Protein 4RL5 (pdb70)

B-factor: mean 109.87, std 24.45, range [20.0, 329.72]

Foldseek 3Di:
DVVVVLVVLVVVLVVPLCPVSLVSVVVSVVVVCVSNVVSLVVLLVVLLVLLLVQLAAQAPPAVRPSGDPVCLVVNLVSVVSDVSNLVSLLVRQLVSLLVNLVNQPDPPVPLPDPVVNLVVLVSLLVSCVSLVVLQVVQVSQVSSYCHLLSSQSSCVVNLVSLVNCPPVQEPPSLLSLLCLVSVVCLVSCCVRNPDDNRCVSSVSVVVSSVSSLVNSVVNLVRLLVDLQPDDDDADLNFLAADPSLVVLLVVLVSVVVCLVSCLVNVVRLVVVLVSNNVCSNLNVLLVCLVVDPDLLSSLSNNLSLVCLVSCVVDPVVGVPDVVNSVVSVVSNVVSLVVSLCVQCVVLLVLLACVVDPLPLVVLLVSLVSCSLVVSLVVQLSHASPPPVVLVVSLVVSLVSRLVSNVVSPVVDPVVPPSNPADSVRSSVSSSRGRD/DCVVVLVVLLVVLVVQQVPQPHPRLLVSLVSLVVSLVVVCVVSVVSVVSNVSSLVVLLVNLLVLVLVLLALQEDDVVQPERPSGDPVCLVVLQSSQLVCVCNDLVSNLVSLQVRNLVSLQSNLVNQAPLPDDALPVLPDPVVNLVNLVSLLVSCVSLSHLLVVLVSLCRSYPNVPCVSSLLSSQSSCVVVLVSVRSLNSPLPHDQEPPCLLSLVVLCSVVCLVVLPVSRDDDSNPPSSVVNVVSSLSSLVSSVVSLVVLLVDLLPDDDPVVSLVVLLVVVVSVQVCLPVVQVSCCPSHDDHPLSQVVLVSNNVCSNLNVLLVVLPPDDDVLVSLQSNLSLVCLVSPVVDDCSNDDVVSVVSVVSNVVSLVVSLCVQCVVLLVQLDPDPVVVVVVSVVNCSLVVSLVVQLPAHPDPVVLVVSLVVNLVSNLVSNVVSCVPPPHSVVSNVSSVRGRD

Solvent-accessible surface area: 48652 Å² total

CATH classification: 1.20.1280.170

Nearest PDB structures (foldseek):
  4rl5-assembly1_A  TM=1.002E+00  e=3.355E-50  Arabidopsis thaliana
  7pp2-assembly1_A  TM=7.462E-01  e=1.380E-15  Oryza sativa
  2b7m-assembly1_A  TM=5.225E-01  e=1.106E-07  Saccharomyces cerevisiae
  4rl5-assembly2_B  TM=1.001E+00  e=2.066E-51  Arabidopsis thaliana
  4rl5-assembly1_A  TM=8.866E-01  e=2.776E-34  Arabidopsis thaliana

Structure (mmCIF, N/CA/C/O backbone):
data_4RL5
#
_entry.id   4RL5
#
_cell.length_a   55.108
_cell.length_b   72.117
_cell.length_c   327.930
_cell.angle_alpha   90.00
_cell.angle_beta   90.00
_cell.angle_gamma   90.00
#
_symmetry.space_group_name_H-M   'P 21 21 21'
#
loop_
_atom_site.group_PDB
_atom_site.id
_atom_site.type_symbol
_atom_site.label_atom_id
_atom_site.label_alt_id
_atom_site.label_comp_id
_atom_site.label_asym_id
_atom_site.label_entity_id
_atom_site.label_seq_id
_atom_site.pdbx_PDB_ins_code
_atom_site.Cartn_x
_atom_site.Cartn_y
_atom_site.Cartn_z
_atom_site.occupancy
_atom_site.B_iso_or_equiv
_atom_site.auth_seq_id
_atom_site.auth_comp_id
_atom_site.auth_asym_id
_atom_site.auth_atom_id
_atom_site.pdbx_PDB_model_num
ATOM 1 N N . SER A 1 1 ? 27.388 -13.536 -126.733 1.00 141.53 74 SER A N 1
ATOM 2 C CA . SER A 1 1 ? 26.020 -13.046 -126.618 1.00 142.14 74 SER A CA 1
ATOM 3 C C . SER A 1 1 ? 25.729 -12.570 -125.199 1.00 150.04 74 SER A C 1
ATOM 4 O O . SER A 1 1 ? 25.076 -11.545 -125.000 1.00 143.04 74 SER A O 1
ATOM 7 N N . VAL A 1 2 ? 26.220 -13.330 -124.223 1.00 160.95 75 VAL A N 1
ATOM 8 C CA . VAL A 1 2 ? 26.137 -12.984 -122.802 1.00 159.80 75 VAL A CA 1
ATOM 9 C C . VAL A 1 2 ? 24.724 -12.754 -122.257 1.00 141.33 75 VAL A C 1
ATOM 10 O O . VAL A 1 2 ? 24.319 -13.401 -121.291 1.00 135.73 75 VAL A O 1
ATOM 12 N N . ILE A 1 3 ? 23.983 -11.838 -122.873 1.00 122.52 76 ILE A N 1
ATOM 13 C CA . ILE A 1 3 ? 22.668 -11.443 -122.371 1.00 124.27 76 ILE A CA 1
ATOM 14 C C . ILE A 1 3 ? 21.654 -12.590 -122.339 1.00 128.93 76 ILE A C 1
ATOM 15 O O . ILE A 1 3 ? 20.804 -12.656 -121.443 1.00 122.09 76 ILE A O 1
ATOM 20 N N . LEU A 1 4 ? 21.758 -13.499 -123.305 1.00 140.97 77 LEU A N 1
ATOM 21 C CA . LEU A 1 4 ? 20.842 -14.633 -123.386 1.00 143.06 77 LEU A CA 1
ATOM 22 C C . LEU A 1 4 ? 20.999 -15.543 -122.172 1.00 139.36 77 LEU A C 1
ATOM 23 O O . LEU A 1 4 ? 20.012 -16.019 -121.600 1.00 149.79 77 LEU A O 1
ATOM 25 N N . SER A 1 5 ? 22.249 -15.767 -121.779 1.00 141.51 78 SER A N 1
ATOM 26 C CA . SER A 1 5 ? 22.558 -16.559 -120.597 1.00 138.56 78 SER A CA 1
ATOM 27 C C . SER A 1 5 ? 21.966 -15.918 -119.351 1.00 147.07 78 SER A C 1
ATOM 28 O O . SER A 1 5 ? 21.411 -16.605 -118.498 1.00 130.33 78 SER A O 1
ATOM 30 N N . GLN A 1 6 ? 22.082 -14.597 -119.257 1.00 145.66 79 GLN A N 1
ATOM 31 C CA . GLN A 1 6 ? 21.565 -13.860 -118.109 1.00 140.31 79 GLN A CA 1
ATOM 32 C C . GLN A 1 6 ? 20.045 -13.961 -118.011 1.00 143.68 79 GLN A C 1
ATOM 33 O O . GLN A 1 6 ? 19.499 -14.219 -116.934 1.00 157.79 79 GLN A O 1
ATOM 35 N N . PHE A 1 7 ? 19.368 -13.763 -119.138 1.00 139.39 80 PHE A N 1
ATOM 36 C CA . PHE A 1 7 ? 17.912 -13.856 -119.168 1.00 127.46 80 PHE A CA 1
ATOM 37 C C . PHE A 1 7 ? 17.438 -15.275 -118.854 1.00 128.37 80 PHE A C 1
ATOM 38 O O . PHE A 1 7 ? 16.415 -15.467 -118.192 1.00 134.93 80 PHE A O 1
ATOM 46 N N . ASP A 1 8 ? 18.194 -16.267 -119.315 1.00 138.01 81 ASP A N 1
ATOM 47 C CA . ASP A 1 8 ? 17.837 -17.660 -119.066 1.00 145.47 81 ASP A CA 1
ATOM 48 C C . ASP A 1 8 ? 18.086 -18.025 -117.606 1.00 146.47 81 ASP A C 1
ATOM 49 O O . ASP A 1 8 ? 17.399 -18.878 -117.038 1.00 152.31 81 ASP A O 1
ATOM 51 N N . LEU A 1 9 ? 19.064 -17.360 -116.998 1.00 143.18 82 LEU A N 1
ATOM 52 C CA . LEU A 1 9 ? 19.366 -17.557 -115.588 1.00 131.64 82 LEU A CA 1
ATOM 53 C C . LEU A 1 9 ? 18.267 -16.929 -114.744 1.00 127.33 82 LEU A C 1
ATOM 54 O O . LEU A 1 9 ? 17.896 -17.460 -113.698 1.00 126.05 82 LEU A O 1
ATOM 59 N N . LEU A 1 10 ? 17.743 -15.800 -115.213 1.00 108.76 83 LEU A N 1
ATOM 60 C CA . LEU A 1 10 ? 16.588 -15.179 -114.577 1.00 108.59 83 LEU A CA 1
ATOM 61 C C . LEU A 1 10 ? 15.375 -16.097 -114.694 1.00 109.59 83 LEU A C 1
ATOM 62 O O . LEU A 1 10 ? 14.561 -16.195 -113.772 1.00 108.80 83 LEU A O 1
ATOM 64 N N . ARG A 1 11 ? 15.265 -16.773 -115.834 1.00 124.32 84 ARG A N 1
ATOM 65 C CA . ARG A 1 11 ? 14.175 -17.715 -116.063 1.00 124.72 84 ARG A CA 1
ATOM 66 C C . ARG A 1 11 ? 14.274 -18.916 -115.126 1.00 119.67 84 ARG A C 1
ATOM 67 O O . ARG A 1 11 ? 13.260 -19.422 -114.643 1.00 118.65 84 ARG A O 1
ATOM 69 N N . GLN A 1 12 ? 15.498 -19.370 -114.874 1.00 112.78 85 GLN A N 1
ATOM 70 C CA . GLN A 1 12 ? 15.716 -20.485 -113.959 1.00 111.34 85 GLN A CA 1
ATOM 71 C C . GLN A 1 12 ? 15.446 -20.051 -112.519 1.00 121.88 85 GLN A C 1
ATOM 72 O O . GLN A 1 12 ? 14.937 -20.826 -111.701 1.00 124.99 85 GLN A O 1
ATOM 74 N N . ALA A 1 13 ? 15.785 -18.800 -112.223 1.00 139.52 86 ALA A N 1
ATOM 75 C CA . ALA A 1 13 ? 15.525 -18.225 -110.912 1.00 131.68 86 ALA A CA 1
ATOM 76 C C . ALA A 1 13 ? 14.026 -18.224 -110.661 1.00 125.25 86 ALA A C 1
ATOM 77 O O . ALA A 1 13 ? 13.562 -18.689 -109.621 1.00 119.79 86 ALA A O 1
ATOM 79 N N . GLU A 1 14 ? 13.273 -17.702 -111.623 1.00 131.45 87 GLU A N 1
ATOM 80 C CA . GLU A 1 14 ? 11.817 -17.748 -111.562 1.00 139.51 87 GLU A CA 1
ATOM 81 C C . GLU A 1 14 ? 11.316 -19.187 -111.457 1.00 138.82 87 GLU A C 1
ATOM 82 O O . GLU A 1 14 ? 10.301 -19.451 -110.811 1.00 133.43 87 GLU A O 1
ATOM 84 N N . THR A 1 15 ? 12.032 -20.113 -112.089 1.00 144.88 88 THR A N 1
ATOM 85 C CA . THR A 1 15 ? 11.659 -21.523 -112.041 1.00 139.49 88 THR A CA 1
ATOM 86 C C . THR A 1 15 ? 11.808 -22.089 -110.630 1.00 145.53 88 THR A C 1
ATOM 87 O O . THR A 1 15 ? 11.065 -22.988 -110.238 1.00 154.45 88 THR A O 1
ATOM 89 N N . LYS A 1 16 ? 12.760 -21.562 -109.864 1.00 146.70 89 LYS A N 1
ATOM 90 C CA . LYS A 1 16 ? 12.979 -22.075 -108.513 1.00 133.23 89 LYS A CA 1
ATOM 91 C C . LYS A 1 16 ? 12.247 -21.249 -107.457 1.00 131.43 89 LYS A C 1
ATOM 92 O O . LYS A 1 16 ? 11.669 -21.805 -106.522 1.00 131.55 89 LYS A O 1
ATOM 94 N N . VAL A 1 17 ? 12.273 -19.928 -107.610 1.00 126.53 90 VAL A N 1
ATOM 95 C CA . VAL A 1 17 ? 11.651 -19.027 -106.642 1.00 122.37 90 VAL A CA 1
ATOM 96 C C . VAL A 1 17 ? 10.135 -19.253 -106.607 1.00 130.69 90 VAL A C 1
ATOM 97 O O . VAL A 1 17 ? 9.380 -18.628 -107.358 1.00 144.10 90 VAL A O 1
ATOM 101 N N . LEU A 1 18 ? 9.704 -20.171 -105.744 1.00 118.62 91 LEU A N 1
ATOM 102 C CA . LEU A 1 18 ? 8.291 -20.514 -105.603 1.00 119.54 91 LEU A CA 1
ATOM 103 C C . LEU A 1 18 ? 8.077 -21.462 -104.430 1.00 118.63 91 LEU A C 1
ATOM 104 O O . LEU A 1 18 ? 8.058 -22.680 -104.605 1.00 118.72 91 LEU A O 1
ATOM 106 N N . LEU A 1 29 ? 17.815 -20.905 -102.292 1.00 136.49 102 LEU A N 1
ATOM 107 C CA . LEU A 1 29 ? 18.799 -20.116 -101.560 1.00 146.76 102 LEU A CA 1
ATOM 108 C C . LEU A 1 29 ? 19.869 -19.563 -102.495 1.00 152.65 102 LEU A C 1
ATOM 109 O O . LEU A 1 29 ? 20.173 -18.369 -102.471 1.00 158.55 102 LEU A O 1
ATOM 111 N N . ASP A 1 30 ? 20.435 -20.439 -103.318 1.00 157.12 103 ASP A N 1
ATOM 112 C CA . ASP A 1 30 ? 21.448 -20.044 -104.291 1.00 150.88 103 ASP A CA 1
ATOM 113 C C . ASP A 1 30 ? 20.845 -19.179 -105.395 1.00 150.80 103 ASP A C 1
ATOM 114 O O . ASP A 1 30 ? 21.545 -18.392 -106.035 1.00 147.57 103 ASP A O 1
ATOM 116 N N . ALA A 1 31 ? 19.543 -19.340 -105.616 1.00 137.54 104 ALA A N 1
ATOM 117 C CA . ALA A 1 31 ? 18.821 -18.561 -106.617 1.00 147.62 104 ALA A CA 1
ATOM 118 C C . ALA A 1 31 ? 18.901 -17.064 -106.332 1.00 142.61 104 ALA A C 1
ATOM 119 O O . ALA A 1 31 ? 18.983 -16.250 -107.253 1.00 137.95 104 ALA A O 1
ATOM 121 N N . ILE A 1 32 ? 18.873 -16.706 -105.052 1.00 145.94 105 ILE A N 1
ATOM 122 C CA . ILE A 1 32 ? 18.981 -15.311 -104.645 1.00 142.41 105 ILE A CA 1
ATOM 123 C C . ILE A 1 32 ? 20.355 -14.756 -105.011 1.00 151.21 105 ILE A C 1
ATOM 124 O O . ILE A 1 32 ? 20.475 -13.632 -105.505 1.00 151.02 105 ILE A O 1
ATOM 129 N N . ALA A 1 33 ? 21.386 -15.564 -104.780 1.00 149.90 106 ALA A N 1
ATOM 130 C CA . ALA A 1 33 ? 22.750 -15.208 -105.155 1.00 161.80 106 ALA A CA 1
ATOM 131 C C . ALA A 1 33 ? 22.856 -15.028 -106.666 1.00 155.46 106 ALA A C 1
ATOM 132 O O . ALA A 1 33 ? 23.533 -14.117 -107.147 1.00 152.35 106 ALA A O 1
ATOM 134 N N . GLN A 1 34 ? 22.189 -15.909 -107.406 1.00 141.36 107 GLN A N 1
ATOM 135 C CA . GLN A 1 34 ? 22.144 -15.820 -108.862 1.00 152.52 107 GLN A CA 1
ATOM 136 C C . GLN A 1 34 ? 21.513 -14.504 -109.310 1.00 154.27 107 GLN A C 1
ATOM 137 O O . GLN A 1 34 ? 22.045 -13.817 -110.183 1.00 150.53 107 GLN A O 1
ATOM 139 N N . LEU A 1 35 ? 20.375 -14.165 -108.710 1.00 159.57 108 LEU A N 1
ATOM 140 C CA . LEU A 1 35 ? 19.675 -12.921 -109.020 1.00 151.85 108 LEU A CA 1
ATOM 141 C C . LEU A 1 35 ? 20.537 -11.708 -108.685 1.00 150.13 108 LEU A C 1
ATOM 142 O O . LEU A 1 35 ? 20.484 -10.687 -109.372 1.00 145.01 108 LEU A O 1
ATOM 144 N N . ARG A 1 36 ? 21.329 -11.829 -107.624 1.00 152.42 109 ARG A N 1
ATOM 145 C CA . ARG A 1 36 ? 22.252 -10.771 -107.231 1.00 152.79 109 ARG A CA 1
ATOM 146 C C . ARG A 1 36 ? 23.351 -10.606 -108.276 1.00 159.83 109 ARG A C 1
ATOM 147 O O . ARG A 1 36 ? 23.724 -9.486 -108.630 1.00 165.71 109 ARG A O 1
ATOM 149 N N . LYS A 1 37 ? 23.863 -11.732 -108.766 1.00 155.43 110 LYS A N 1
ATOM 1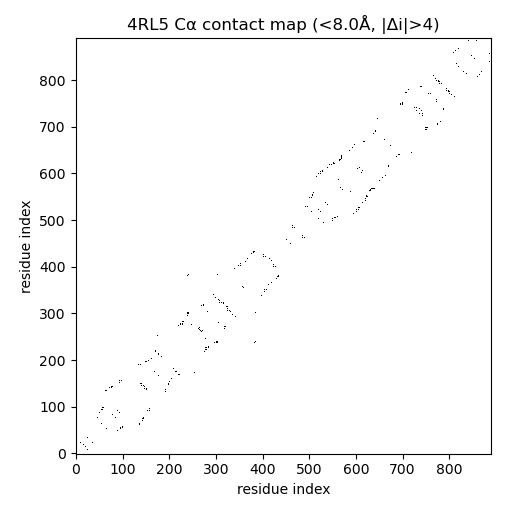50 C CA . LYS A 1 37 ? 24.886 -11.727 -109.806 1.00 149.35 110 LYS A CA 1
ATOM 151 C C . LYS A 1 37 ? 24.350 -11.114 -111.094 1.00 133.87 110 LYS A C 1
ATOM 152 O O . LYS A 1 37 ? 25.064 -10.398 -111.795 1.00 129.70 110 LYS A O 1
ATOM 154 N N . ILE A 1 38 ? 23.086 -11.397 -111.393 1.00 137.56 111 ILE A N 1
ATOM 155 C CA . ILE A 1 38 ? 22.440 -10.862 -112.585 1.00 144.71 111 ILE A CA 1
ATOM 156 C C . ILE A 1 38 ? 22.241 -9.357 -112.451 1.00 144.05 111 ILE A C 1
ATOM 157 O O . ILE A 1 38 ? 22.491 -8.603 -113.392 1.00 141.10 111 ILE A O 1
ATOM 162 N N . ILE A 1 39 ? 21.794 -8.927 -111.275 1.00 138.16 112 ILE A N 1
ATOM 163 C CA . ILE A 1 39 ? 21.616 -7.506 -111.002 1.00 140.98 112 ILE A CA 1
ATOM 164 C C . ILE A 1 39 ? 22.943 -6.758 -111.109 1.00 150.53 112 ILE A C 1
ATOM 165 O O . ILE A 1 39 ? 22.999 -5.648 -111.642 1.00 153.22 112 ILE A O 1
ATOM 167 N N . ARG A 1 40 ? 24.009 -7.380 -110.615 1.00 147.14 113 ARG A N 1
ATOM 168 C CA . ARG A 1 40 ? 25.343 -6.793 -110.686 1.00 147.57 113 ARG A CA 1
ATOM 169 C C . ARG A 1 40 ? 25.853 -6.726 -112.123 1.00 147.43 113 ARG A C 1
ATOM 170 O O . ARG A 1 40 ? 26.510 -5.760 -112.514 1.00 148.61 113 ARG A O 1
ATOM 172 N N . TYR A 1 41 ? 25.549 -7.758 -112.904 1.00 153.69 114 TYR A N 1
ATOM 173 C CA . TYR A 1 41 ? 25.966 -7.813 -114.302 1.00 146.50 114 TYR A CA 1
ATOM 174 C C . TYR A 1 41 ? 25.252 -6.748 -115.128 1.00 150.58 114 TYR A C 1
ATOM 175 O O . TYR A 1 41 ? 25.866 -6.078 -115.958 1.00 154.73 114 TYR A O 1
ATOM 177 N N . PHE A 1 42 ? 23.952 -6.601 -114.892 1.00 147.25 115 PHE A N 1
ATOM 178 C CA . PHE A 1 42 ? 23.155 -5.587 -115.574 1.00 156.20 115 PHE A CA 1
ATOM 179 C C . PHE A 1 42 ? 23.540 -4.186 -115.111 1.00 157.24 115 PHE A C 1
ATOM 180 O O . PHE A 1 42 ? 23.398 -3.216 -115.856 1.00 154.13 115 PHE A O 1
ATOM 187 N N . SER A 1 44 ? 26.495 -3.402 -114.579 1.00 169.01 117 SER A N 1
ATOM 188 C CA . SER A 1 44 ? 27.778 -3.169 -115.232 1.00 174.59 117 SER A CA 1
ATOM 189 C C . SER A 1 44 ? 27.630 -3.182 -116.750 1.00 168.55 117 SER A C 1
ATOM 190 O O . SER A 1 44 ? 28.043 -2.244 -117.432 1.00 164.65 117 SER A O 1
ATOM 192 N N . SER A 1 60 ? 12.213 -7.320 -108.342 1.00 138.29 133 SER A N 1
ATOM 193 C CA . SER A 1 60 ? 10.845 -7.622 -107.937 1.00 139.30 133 SER A CA 1
ATOM 194 C C . SER A 1 60 ? 10.733 -9.041 -107.387 1.00 143.58 133 SER A C 1
ATOM 195 O O . SER A 1 60 ? 10.049 -9.280 -106.392 1.00 148.63 133 SER A O 1
ATOM 198 N N . LEU A 1 61 ? 11.407 -9.978 -108.046 1.00 149.14 134 LEU A N 1
ATOM 199 C CA . LEU A 1 61 ? 11.422 -11.369 -107.607 1.00 139.92 134 LEU A CA 1
ATOM 200 C C . LEU A 1 61 ? 12.280 -11.542 -106.357 1.00 129.54 134 LEU A C 1
ATOM 201 O O . LEU A 1 61 ? 11.999 -12.389 -105.507 1.00 128.48 134 LEU A O 1
ATOM 203 N N . LEU A 1 62 ? 13.328 -10.729 -106.258 1.00 113.71 135 LEU A N 1
ATOM 204 C CA . LEU A 1 62 ? 14.213 -10.719 -105.097 1.00 116.82 135 LEU A CA 1
ATOM 205 C C . LEU A 1 62 ? 13.459 -10.373 -103.817 1.00 116.53 135 LEU A C 1
ATOM 206 O O . LEU A 1 62 ? 13.573 -11.070 -102.806 1.00 115.12 135 LEU A O 1
ATOM 211 N N . ALA A 1 63 ? 12.692 -9.288 -103.875 1.00 127.23 136 ALA A N 1
ATOM 212 C CA . ALA A 1 63 ? 11.900 -8.827 -102.741 1.00 131.07 136 ALA A CA 1
ATOM 213 C C . ALA A 1 63 ? 10.915 -9.899 -102.289 1.00 120.70 136 ALA A C 1
ATOM 214 O O . ALA A 1 63 ? 10.774 -10.164 -101.093 1.00 120.06 136 ALA A O 1
ATOM 216 N N . LYS A 1 64 ? 10.239 -10.510 -103.256 1.00 122.18 137 LYS A N 1
ATOM 217 C CA . LYS A 1 64 ? 9.277 -11.568 -102.979 1.00 123.56 137 LYS A CA 1
ATOM 218 C C . LYS A 1 64 ? 9.955 -12.757 -102.307 1.00 120.94 137 LYS A C 1
ATOM 219 O O . LYS A 1 64 ? 9.462 -13.279 -101.305 1.00 122.68 137 LYS A O 1
ATOM 221 N N . ALA A 1 65 ? 11.085 -13.180 -102.867 1.00 111.26 138 ALA A N 1
ATOM 222 C CA . ALA A 1 65 ? 11.839 -14.304 -102.322 1.00 126.16 138 ALA A CA 1
ATOM 223 C C . ALA A 1 65 ? 12.293 -14.046 -100.887 1.00 126.47 138 ALA A C 1
ATOM 224 O O . ALA A 1 65 ? 12.198 -14.927 -100.034 1.00 138.88 138 ALA A O 1
ATOM 226 N N . GLN A 1 66 ? 12.786 -12.839 -100.624 1.00 124.80 139 GLN A N 1
ATOM 227 C CA . GLN A 1 66 ? 13.271 -12.492 -99.289 1.00 120.51 139 GLN A CA 1
ATOM 228 C C . GLN A 1 66 ? 12.137 -12.365 -98.271 1.00 123.06 139 GLN A C 1
ATOM 229 O O . GLN A 1 66 ? 12.278 -12.771 -97.114 1.00 120.33 139 GLN A O 1
ATOM 231 N N . SER A 1 67 ? 11.011 -11.808 -98.707 1.00 127.68 140 SER A N 1
ATOM 232 C CA . SER A 1 67 ? 9.860 -11.632 -97.829 1.00 119.73 140 SER A CA 1
ATOM 233 C C . SER A 1 67 ? 9.265 -12.987 -97.472 1.00 114.99 140 SER A C 1
ATOM 234 O O . SER A 1 67 ? 8.892 -13.241 -96.321 1.00 119.50 140 SER A O 1
ATOM 237 N N . LYS A 1 68 ? 9.202 -13.865 -98.466 1.00 114.89 141 LYS A N 1
ATOM 238 C CA . LYS A 1 68 ? 8.688 -15.209 -98.259 1.00 114.92 141 LYS A CA 1
ATOM 239 C C . LYS A 1 68 ? 9.694 -16.022 -97.459 1.00 113.29 141 LYS A C 1
ATOM 240 O O . LYS A 1 68 ? 9.339 -17.015 -96.831 1.00 112.80 141 LYS A O 1
ATOM 242 N N . LEU A 1 69 ? 10.954 -15.597 -97.496 1.00 118.72 142 LEU A N 1
ATOM 243 C CA . LEU A 1 69 ? 11.997 -16.217 -96.688 1.00 117.05 142 LEU A CA 1
ATOM 244 C C . LEU A 1 69 ? 11.816 -15.863 -95.216 1.00 119.65 142 LEU A C 1
ATOM 245 O O . LEU A 1 69 ? 11.923 -16.727 -94.345 1.00 114.05 142 LEU A O 1
ATOM 247 N N . GLU A 1 70 ? 11.551 -14.588 -94.939 1.00 129.23 143 GLU A N 1
ATOM 248 C CA . GLU A 1 70 ? 11.316 -14.150 -93.566 1.00 119.34 143 GLU A CA 1
ATOM 249 C C . GLU A 1 70 ? 10.043 -14.788 -93.021 1.00 119.39 143 GLU A C 1
ATOM 250 O O . GLU A 1 70 ? 9.996 -15.226 -91.869 1.00 117.96 143 GLU A O 1
ATOM 256 N N . GLU A 1 71 ? 9.012 -14.848 -93.859 1.00 124.37 144 GLU A N 1
ATOM 257 C CA . GLU A 1 71 ? 7.761 -15.489 -93.468 1.00 126.26 144 GLU A CA 1
ATOM 258 C C . GLU A 1 71 ? 7.949 -16.999 -93.328 1.00 127.02 144 GLU A C 1
ATOM 259 O O . GLU A 1 71 ? 7.193 -17.663 -92.620 1.00 128.59 144 GLU A O 1
ATOM 265 N N . GLU A 1 72 ? 8.955 -17.535 -94.013 1.00 118.83 145 GLU A N 1
ATOM 266 C CA . GLU A 1 72 ? 9.317 -18.942 -93.875 1.00 116.71 145 GLU A CA 1
ATOM 267 C C . GLU A 1 72 ? 9.984 -19.189 -92.526 1.00 115.59 145 GLU A C 1
ATOM 268 O O . GLU A 1 72 ? 9.725 -20.198 -91.869 1.00 118.70 145 GLU A O 1
ATOM 274 N N . PHE A 1 73 ? 10.855 -18.267 -92.126 1.00 123.55 146 PHE A N 1
ATOM 275 C CA . PHE A 1 73 ? 11.471 -18.315 -90.805 1.00 115.64 146 PHE A CA 1
ATOM 276 C C . PHE A 1 73 ? 10.389 -18.257 -89.734 1.00 115.16 146 PHE A C 1
ATOM 277 O O . PHE A 1 73 ? 10.414 -19.022 -88.766 1.00 121.17 146 PHE A O 1
ATOM 279 N N . LYS A 1 74 ? 9.444 -17.339 -89.921 1.00 118.38 147 LYS A N 1
ATOM 280 C CA . LYS A 1 74 ? 8.296 -17.206 -89.030 1.00 112.02 147 LYS A CA 1
ATOM 281 C C . LYS A 1 74 ? 7.525 -18.520 -88.932 1.00 112.37 147 LYS A C 1
ATOM 282 O O . LYS A 1 74 ? 7.247 -19.006 -87.835 1.00 111.24 147 LYS A O 1
ATOM 284 N N . GLN A 1 75 ? 7.183 -19.077 -90.090 1.00 105.47 148 GLN A N 1
ATOM 285 C CA . GLN A 1 75 ? 6.451 -20.338 -90.179 1.00 111.05 148 GLN A CA 1
ATOM 286 C C . GLN A 1 75 ? 7.160 -21.476 -89.446 1.00 95.33 148 GLN A C 1
ATOM 287 O O . GLN A 1 75 ? 6.542 -22.193 -88.658 1.00 92.91 148 GLN A O 1
ATOM 293 N N . LEU A 1 76 ? 8.454 -21.636 -89.707 1.00 112.02 149 LEU A N 1
ATOM 294 C CA . LEU A 1 76 ? 9.231 -22.709 -89.092 1.00 110.84 149 LEU A CA 1
ATOM 295 C C . LEU A 1 76 ? 9.322 -22.533 -87.580 1.00 118.99 149 LEU A C 1
ATOM 296 O O . LEU A 1 76 ? 9.136 -23.488 -86.826 1.00 125.75 149 LEU A O 1
ATOM 301 N N . LEU A 1 77 ? 9.616 -21.312 -87.145 1.00 114.85 150 LEU A N 1
ATOM 302 C CA . LEU A 1 77 ? 9.706 -21.014 -85.719 1.00 108.11 150 LEU A CA 1
ATOM 303 C C . LEU A 1 77 ? 8.392 -21.276 -84.993 1.00 108.13 150 LEU A C 1
ATOM 304 O O . LEU A 1 77 ? 8.377 -21.860 -83.910 1.00 106.94 150 LEU A O 1
ATOM 309 N N . ALA A 1 78 ? 7.290 -20.840 -85.594 1.00 109.28 151 ALA A N 1
ATOM 310 C CA . ALA A 1 78 ? 5.984 -20.959 -84.962 1.00 104.47 151 ALA A CA 1
ATOM 311 C C . ALA A 1 78 ? 5.433 -22.380 -85.023 1.00 105.08 151 ALA A C 1
ATOM 312 O O . ALA A 1 78 ? 4.588 -22.757 -84.210 1.00 108.68 151 ALA A O 1
ATOM 314 N N . SER A 1 79 ? 5.917 -23.171 -85.976 1.00 107.07 152 SER A N 1
ATOM 315 C CA . SER A 1 79 ? 5.425 -24.536 -86.134 1.00 116.39 152 SER A CA 1
ATOM 316 C C . SER A 1 79 ? 6.092 -25.514 -85.172 1.00 111.63 152 SER A C 1
ATOM 317 O O . SER A 1 79 ? 5.622 -26.639 -84.998 1.00 113.73 152 SER A O 1
ATOM 320 N N . TYR A 1 80 ? 7.185 -25.089 -84.549 1.00 122.53 153 TYR A N 1
ATOM 321 C CA . TYR A 1 80 ? 7.892 -25.952 -83.610 1.00 122.38 153 TYR A CA 1
ATOM 322 C C . TYR A 1 80 ? 7.914 -25.394 -82.189 1.00 119.45 153 TYR A C 1
ATOM 323 O O . TYR A 1 80 ? 8.618 -25.918 -81.326 1.00 109.97 153 TYR A O 1
ATOM 332 N N . SER A 1 81 ? 7.151 -24.333 -81.947 1.00 108.41 154 SER A N 1
ATOM 333 C CA . SER A 1 81 ? 7.042 -23.772 -80.605 1.00 105.57 154 SER A CA 1
ATOM 334 C C . SER A 1 81 ? 5.893 -24.405 -79.824 1.00 107.52 154 SER A C 1
ATOM 335 O O . SER A 1 81 ? 4.736 -24.017 -79.983 1.00 111.53 154 SER A O 1
ATOM 338 N N . LYS A 1 82 ? 6.222 -25.384 -78.985 1.00 121.02 155 LYS A N 1
ATOM 339 C CA . LYS A 1 82 ? 5.219 -26.078 -78.184 1.00 118.72 155 LYS A CA 1
ATOM 340 C C . LYS A 1 82 ? 5.561 -26.018 -76.698 1.00 139.54 155 LYS A C 1
ATOM 341 O O . LYS A 1 82 ? 6.702 -25.744 -76.325 1.00 145.08 155 LYS A O 1
ATOM 343 N N . ALA A 1 83 ? 4.567 -26.278 -75.856 1.00 136.06 157 ALA A N 1
ATOM 344 C CA . ALA A 1 83 ? 4.723 -26.134 -74.413 1.00 125.84 157 ALA A CA 1
ATOM 345 C C . ALA A 1 83 ? 5.322 -27.396 -73.799 1.00 118.28 157 ALA A C 1
ATOM 346 O O . ALA A 1 83 ? 4.844 -28.504 -74.047 1.00 127.88 157 ALA A O 1
ATOM 348 N N . VAL A 1 84 ? 6.368 -27.227 -72.998 1.00 124.45 158 VAL A N 1
ATOM 349 C CA . VAL A 1 84 ? 7.031 -28.362 -72.367 1.00 122.93 158 VAL A CA 1
ATOM 350 C C . VAL A 1 84 ? 6.161 -28.931 -71.251 1.00 133.96 158 VAL A C 1
ATOM 351 O O . VAL A 1 84 ? 5.685 -28.195 -70.387 1.00 132.37 158 VAL A O 1
ATOM 353 N N . GLU A 1 85 ? 5.958 -30.244 -71.272 1.00 135.75 159 GLU A N 1
ATOM 354 C CA . GLU A 1 85 ? 5.009 -30.880 -70.367 1.00 140.12 159 GLU A CA 1
ATOM 355 C C . GLU A 1 85 ? 5.702 -31.348 -69.092 1.00 148.82 159 GLU A C 1
ATOM 356 O O . GLU A 1 85 ? 6.802 -31.903 -69.153 1.00 162.81 159 GLU A O 1
ATOM 362 N N . PRO A 1 86 ? 5.070 -31.114 -67.930 1.00 146.40 160 PRO A N 1
ATOM 363 C CA . PRO A 1 86 ? 5.612 -31.664 -66.683 1.00 142.99 160 PRO A CA 1
ATOM 364 C C . PRO A 1 86 ? 5.693 -33.186 -66.742 1.00 143.28 160 PRO A C 1
ATOM 365 O O . PRO A 1 86 ? 4.665 -33.844 -66.565 1.00 137.45 160 PRO A O 1
ATOM 369 N N . ASP A 1 87 ? 6.905 -33.710 -66.918 1.00 155.54 161 ASP A N 1
ATOM 370 C CA . ASP A 1 87 ? 7.172 -35.134 -67.139 1.00 153.17 161 ASP A CA 1
ATOM 371 C C . ASP A 1 87 ? 8.589 -35.297 -67.670 1.00 155.82 161 ASP A C 1
ATOM 372 O O . ASP A 1 87 ? 9.430 -35.951 -67.054 1.00 154.37 161 ASP A O 1
ATOM 374 N N . ARG A 1 88 ? 8.838 -34.693 -68.827 1.00 142.63 162 ARG A N 1
ATOM 375 C CA . ARG A 1 88 ? 10.144 -34.752 -69.469 1.00 145.88 162 ARG A CA 1
ATOM 376 C C . ARG A 1 88 ? 10.824 -33.388 -69.440 1.00 151.35 162 ARG A C 1
ATOM 377 O O . ARG A 1 88 ? 10.317 -32.444 -68.834 1.00 146.82 162 ARG A O 1
ATOM 379 N N . LEU A 1 125 ? 17.837 -32.326 -69.718 1.00 127.78 198 LEU A N 1
ATOM 380 C CA . LEU A 1 125 ? 17.763 -32.267 -71.172 1.00 156.02 198 LEU A CA 1
ATOM 381 C C . LEU A 1 125 ? 16.343 -32.523 -71.671 1.00 160.11 198 LEU A C 1
ATOM 382 O O . LEU A 1 125 ? 16.000 -33.648 -72.031 1.00 159.44 198 LEU A O 1
ATOM 384 N N . PRO A 1 126 ? 15.520 -31.465 -71.711 1.00 116.19 199 PRO A N 1
ATOM 385 C CA . PRO A 1 126 ? 14.085 -31.563 -71.982 1.00 122.15 199 PRO A CA 1
ATOM 386 C C . PRO A 1 126 ? 13.747 -31.458 -73.475 1.00 129.34 199 PRO A C 1
ATOM 387 O O . PRO A 1 126 ? 12.580 -31.593 -73.841 1.00 131.76 199 PRO A O 1
ATOM 391 N N . ILE A 1 127 ? 14.780 -31.289 -74.302 1.00 107.97 200 ILE A N 1
ATOM 392 C CA . ILE A 1 127 ? 14.696 -31.072 -75.758 1.00 118.38 200 ILE A CA 1
ATOM 393 C C . ILE A 1 127 ? 13.424 -30.347 -76.251 1.00 119.26 200 ILE A C 1
ATOM 394 O O . ILE A 1 127 ? 12.372 -30.946 -76.489 1.00 115.76 200 ILE A O 1
ATOM 399 N N . LEU A 1 128 ? 13.547 -29.032 -76.405 1.00 133.29 201 LEU A N 1
ATOM 400 C CA . LEU A 1 128 ? 12.430 -28.189 -76.824 1.00 135.61 201 LEU A CA 1
ATOM 401 C C . LEU A 1 128 ? 12.121 -28.319 -78.312 1.00 141.16 201 LEU A C 1
ATOM 402 O O . LEU A 1 128 ? 10.961 -28.430 -78.707 1.00 144.71 201 LEU A O 1
ATOM 404 N N . ILE A 1 129 ? 13.165 -28.304 -79.131 1.00 134.65 202 ILE A N 1
ATOM 405 C CA . ILE A 1 129 ? 13.011 -28.404 -80.578 1.00 137.46 202 ILE A CA 1
ATOM 406 C C . ILE A 1 129 ? 13.880 -29.526 -81.133 1.00 133.31 202 ILE A C 1
ATOM 407 O O . ILE A 1 129 ? 14.938 -29.820 -80.580 1.00 142.34 202 ILE A O 1
ATOM 412 N N . PRO A 1 130 ? 13.423 -30.177 -82.215 1.00 133.39 203 PRO A N 1
ATOM 413 C CA . PRO A 1 130 ? 14.180 -31.291 -82.795 1.00 124.72 203 PRO A CA 1
ATOM 414 C C . PRO A 1 130 ? 15.583 -30.850 -83.200 1.00 130.57 203 PRO A C 1
ATOM 415 O O . PRO A 1 130 ? 15.806 -29.664 -83.449 1.00 142.65 203 PRO A O 1
ATOM 419 N N . SER A 1 131 ? 16.518 -31.791 -83.262 1.00 130.04 204 SER A N 1
ATOM 420 C CA . SER A 1 131 ? 17.902 -31.461 -83.575 1.00 137.77 204 SER A CA 1
ATOM 421 C C . SER A 1 131 ? 18.065 -31.128 -85.054 1.00 142.50 204 SER A C 1
ATOM 422 O O . SER A 1 131 ? 19.014 -30.450 -85.447 1.00 143.68 204 SER A O 1
ATOM 424 N N . ARG A 1 132 ? 17.133 -31.613 -85.869 1.00 130.10 205 ARG A N 1
ATOM 425 C CA . ARG A 1 132 ? 17.173 -31.401 -87.311 1.00 128.78 205 ARG A CA 1
ATOM 426 C C . ARG A 1 132 ? 16.887 -29.956 -87.719 1.00 139.60 205 ARG A C 1
ATOM 427 O O . ARG A 1 132 ? 17.558 -29.410 -88.594 1.00 147.20 205 ARG A O 1
ATOM 429 N N . VAL A 1 133 ? 15.893 -29.338 -87.087 1.00 135.05 206 VAL A N 1
ATOM 430 C CA . VAL A 1 133 ? 15.446 -28.010 -87.499 1.00 128.11 206 VAL A CA 1
ATOM 431 C C . VAL A 1 133 ? 16.335 -26.867 -87.009 1.00 117.99 206 VAL A C 1
ATOM 432 O O . VAL A 1 133 ? 16.193 -25.733 -87.466 1.00 117.65 206 VAL A O 1
ATOM 434 N N . LEU A 1 134 ? 17.242 -27.156 -86.079 1.00 125.52 207 LEU A N 1
ATOM 435 C CA . LEU A 1 134 ? 18.127 -26.120 -85.546 1.00 129.82 207 LEU A CA 1
ATOM 436 C C . LEU A 1 134 ? 19.048 -25.511 -86.622 1.00 138.31 207 LEU A C 1
ATOM 437 O O . LEU A 1 134 ? 19.088 -24.284 -86.766 1.00 148.90 207 LEU A O 1
ATOM 439 N N . PRO A 1 135 ? 19.791 -26.350 -87.381 1.00 135.10 208 PRO A N 1
ATOM 440 C CA . PRO A 1 135 ? 20.634 -25.745 -88.420 1.00 134.22 208 PRO A CA 1
ATOM 441 C C . PRO A 1 135 ? 19.817 -25.025 -89.488 1.00 135.26 208 PRO A C 1
ATOM 442 O O . PRO A 1 135 ? 20.274 -24.030 -90.050 1.00 133.73 208 PRO A O 1
ATOM 446 N N . LEU A 1 136 ? 18.625 -25.544 -89.768 1.00 121.87 209 LEU A N 1
ATOM 447 C CA . LEU A 1 136 ? 17.712 -24.930 -90.726 1.00 126.54 209 LEU A CA 1
ATOM 448 C C . LEU A 1 136 ? 17.326 -23.522 -90.286 1.00 126.91 209 LEU A C 1
ATOM 449 O O . LEU A 1 136 ? 17.466 -22.555 -91.043 1.00 139.86 209 LEU A O 1
ATOM 454 N N . LEU A 1 137 ? 16.852 -23.419 -89.048 1.00 132.21 210 LEU A N 1
ATOM 455 C CA . LEU A 1 137 ? 16.466 -22.139 -88.470 1.00 121.59 210 LEU A CA 1
ATOM 456 C C . LEU A 1 137 ? 17.653 -21.186 -88.432 1.00 120.95 210 LEU A C 1
ATOM 457 O O . LEU A 1 137 ? 17.497 -19.981 -88.636 1.00 121.25 210 LEU A O 1
ATOM 459 N N . HIS A 1 138 ? 18.840 -21.734 -88.188 1.00 115.09 211 HIS A N 1
ATOM 460 C CA . HIS A 1 138 ? 20.051 -20.923 -88.141 1.00 122.34 211 HIS A CA 1
ATOM 461 C C . HIS A 1 138 ? 20.341 -20.331 -89.515 1.00 132.94 211 HIS A C 1
ATOM 462 O O . HIS A 1 138 ? 20.595 -19.137 -89.636 1.00 125.87 211 HIS A O 1
ATOM 469 N N . ASP A 1 139 ? 20.335 -21.180 -90.539 1.00 128.94 212 ASP A N 1
ATOM 470 C CA . ASP A 1 139 ? 20.524 -20.740 -91.921 1.00 136.96 212 ASP A CA 1
ATOM 471 C C . ASP A 1 139 ? 19.526 -19.650 -92.314 1.00 131.61 212 ASP A C 1
ATOM 472 O O . ASP A 1 139 ? 19.918 -18.567 -92.766 1.00 137.80 212 ASP A O 1
ATOM 474 N N . LEU A 1 140 ? 18.239 -19.944 -92.140 1.00 134.56 213 LEU A N 1
ATOM 475 C CA . LEU A 1 140 ? 17.180 -18.994 -92.476 1.00 120.33 213 LEU A CA 1
ATOM 476 C C . LEU A 1 140 ? 17.366 -17.658 -91.760 1.00 121.96 213 LEU A C 1
ATOM 477 O O . LEU A 1 140 ? 17.224 -16.596 -92.368 1.00 119.01 213 LEU A O 1
ATOM 482 N N . ALA A 1 141 ? 17.682 -17.719 -90.469 1.00 134.43 214 ALA A N 1
ATOM 483 C CA . ALA A 1 141 ? 17.896 -16.517 -89.667 1.00 116.93 214 ALA A CA 1
ATOM 484 C C . ALA A 1 141 ? 19.112 -15.728 -90.144 1.00 116.89 214 ALA A C 1
ATOM 485 O O . ALA A 1 141 ? 19.102 -14.497 -90.153 1.00 116.95 214 ALA A O 1
ATOM 487 N N . GLN A 1 142 ? 20.164 -16.449 -90.521 1.00 112.30 215 GLN A N 1
ATOM 488 C CA . GLN A 1 142 ? 21.382 -15.839 -91.038 1.00 123.67 215 GLN A CA 1
ATOM 489 C C . GLN A 1 142 ? 21.088 -15.089 -92.327 1.00 131.80 215 GLN A C 1
ATOM 490 O O . GLN A 1 142 ? 21.624 -14.006 -92.564 1.00 140.62 215 GLN A O 1
ATOM 496 N N . GLN A 1 143 ? 20.226 -15.672 -93.155 1.00 165.69 216 GLN A N 1
ATOM 497 C CA . GLN A 1 143 ? 19.783 -15.017 -94.381 1.00 159.14 216 GLN A CA 1
ATOM 498 C C . GLN A 1 143 ? 19.032 -13.715 -94.099 1.00 154.87 216 GLN A C 1
ATOM 499 O O . GLN A 1 143 ? 19.006 -12.814 -94.936 1.00 155.84 216 GLN A O 1
ATOM 509 N N . VAL A 1 145 ? 17.853 -10.132 -91.909 1.00 165.40 218 VAL A N 1
ATOM 510 C CA . VAL A 1 145 ? 18.506 -8.946 -91.367 1.00 165.40 218 VAL A CA 1
ATOM 511 C C . VAL A 1 145 ? 17.602 -8.246 -90.358 1.00 165.40 218 VAL A C 1
ATOM 512 O O . VAL A 1 145 ? 16.437 -7.969 -90.642 1.00 165.40 218 VAL A O 1
ATOM 516 N N . GLN A 1 151 ? 15.777 -6.880 -85.905 1.00 113.39 224 GLN A N 1
ATOM 517 C CA . GLN A 1 151 ? 14.717 -6.623 -84.938 1.00 106.94 224 GLN A CA 1
ATOM 518 C C . GLN A 1 151 ? 13.456 -7.415 -85.271 1.00 102.41 224 GLN A C 1
ATOM 519 O O . GLN A 1 151 ? 12.718 -7.820 -84.374 1.00 102.75 224 GLN A O 1
ATOM 521 N N . GLN A 1 152 ? 13.220 -7.632 -86.563 1.00 120.52 225 GLN A N 1
ATOM 522 C CA . GLN A 1 152 ? 12.068 -8.404 -87.022 1.00 113.36 225 GLN A CA 1
ATOM 523 C C . GLN A 1 152 ? 12.129 -9.840 -86.510 1.00 108.83 225 GLN A C 1
ATOM 524 O O . GLN A 1 152 ? 11.136 -10.376 -86.012 1.00 108.72 225 GLN A O 1
ATOM 526 N N . LEU A 1 153 ? 13.299 -10.458 -86.647 1.00 99.05 226 LEU A N 1
ATOM 527 C CA . LEU A 1 153 ? 13.507 -11.813 -86.156 1.00 100.47 226 LEU A CA 1
ATOM 528 C C . LEU A 1 153 ? 13.301 -11.822 -84.650 1.00 118.04 226 LEU A C 1
ATOM 529 O O . LEU A 1 153 ? 12.656 -12.717 -84.100 1.00 129.25 226 LEU A O 1
ATOM 531 N N . LEU A 1 154 ? 13.843 -10.800 -83.995 1.00 120.17 227 LEU A N 1
ATOM 532 C CA . LEU A 1 154 ? 13.696 -10.631 -82.557 1.00 113.98 227 LEU A CA 1
ATOM 533 C C . LEU A 1 154 ? 12.241 -10.364 -82.196 1.00 113.33 227 LEU A C 1
ATOM 534 O O . LEU A 1 154 ? 11.769 -10.804 -81.155 1.00 126.79 227 LEU A O 1
ATOM 536 N N . GLN A 1 155 ? 11.537 -9.634 -83.058 1.00 121.54 228 GLN A N 1
ATOM 537 C CA . GLN A 1 155 ? 10.130 -9.324 -82.825 1.00 108.42 228 GLN A CA 1
ATOM 538 C C . GLN A 1 155 ? 9.288 -10.596 -82.819 1.00 116.65 228 GLN A C 1
ATOM 539 O O . GLN A 1 155 ? 8.532 -10.849 -81.877 1.00 127.57 228 GLN A O 1
ATOM 541 N N . ILE A 1 156 ? 9.436 -11.400 -83.869 1.00 114.85 229 ILE A N 1
ATOM 542 C CA . ILE A 1 156 ? 8.678 -12.640 -83.997 1.00 125.89 229 ILE A CA 1
ATOM 543 C C . ILE A 1 156 ? 9.045 -13.625 -82.889 1.00 131.22 229 ILE A C 1
ATOM 544 O O . ILE A 1 156 ? 8.162 -14.180 -82.218 1.00 135.66 229 ILE A O 1
ATOM 546 N N . TYR A 1 157 ? 10.347 -13.834 -82.704 1.00 123.13 230 TYR A N 1
ATOM 547 C CA . TYR A 1 157 ? 10.848 -14.715 -81.653 1.00 114.95 230 TYR A CA 1
ATOM 548 C C . TYR A 1 157 ? 10.300 -14.323 -80.287 1.00 108.53 230 TYR A C 1
ATOM 549 O O . TYR A 1 157 ? 9.788 -15.164 -79.558 1.00 94.58 230 TYR A O 1
ATOM 551 N N . ARG A 1 158 ? 10.404 -13.040 -79.952 1.00 116.64 231 ARG A N 1
ATOM 552 C CA . ARG A 1 158 ? 9.841 -12.525 -78.708 1.00 108.24 231 ARG A CA 1
ATOM 553 C C . ARG A 1 158 ? 8.358 -12.852 -78.603 1.00 128.26 231 ARG A C 1
ATOM 554 O O . ARG A 1 158 ? 7.935 -13.532 -77.668 1.00 139.35 231 ARG A O 1
ATOM 562 N N . ASP A 1 159 ? 7.583 -12.393 -79.584 1.00 130.13 232 ASP A N 1
ATOM 563 C CA . ASP A 1 159 ? 6.131 -12.549 -79.553 1.00 139.02 232 ASP A CA 1
ATOM 564 C C . ASP A 1 159 ? 5.710 -13.999 -79.330 1.00 136.63 232 ASP A C 1
ATOM 565 O O . ASP A 1 159 ? 5.038 -14.308 -78.344 1.00 139.76 232 ASP A O 1
ATOM 570 N N . THR A 1 160 ? 6.102 -14.885 -80.239 1.00 114.33 233 THR A N 1
ATOM 571 C CA . THR A 1 160 ? 5.717 -16.291 -80.134 1.00 129.14 233 THR A CA 1
ATOM 572 C C . THR A 1 160 ? 6.369 -17.008 -78.946 1.00 141.18 233 THR A C 1
ATOM 573 O O . THR A 1 160 ? 5.688 -17.479 -78.023 1.00 151.39 233 THR A O 1
ATOM 577 N N . ARG A 1 161 ? 7.696 -17.083 -78.981 1.00 140.99 234 ARG A N 1
ATOM 578 C CA . ARG A 1 161 ? 8.456 -17.896 -78.036 1.00 127.47 234 ARG A CA 1
ATOM 579 C C . ARG A 1 161 ? 8.390 -17.436 -76.577 1.00 105.79 234 ARG A C 1
ATOM 580 O O . ARG A 1 161 ? 8.430 -18.275 -75.682 1.00 104.93 234 ARG A O 1
ATOM 588 N N . SER A 1 162 ? 8.314 -16.131 -76.319 1.00 107.92 235 SER A N 1
ATOM 589 C CA . SER A 1 162 ? 8.208 -15.686 -74.929 1.00 106.55 235 SER A CA 1
ATOM 590 C C . SER A 1 162 ? 6.863 -16.121 -74.356 1.00 113.44 235 SER A C 1
ATOM 591 O O . SER A 1 162 ? 6.780 -16.577 -73.211 1.00 117.22 235 SER A O 1
ATOM 594 N N . PHE A 1 163 ? 5.820 -15.988 -75.170 1.00 106.57 236 PHE A N 1
ATOM 595 C CA . PHE A 1 163 ? 4.493 -16.476 -74.819 1.00 113.54 236 PHE A CA 1
ATOM 596 C C . PHE A 1 163 ? 4.573 -17.963 -74.502 1.00 126.45 236 PHE A C 1
ATOM 597 O O . PHE A 1 163 ? 4.025 -18.432 -73.498 1.00 137.03 236 PHE A O 1
ATOM 599 N N . VAL A 1 164 ? 5.274 -18.700 -75.358 1.00 119.24 237 VAL A N 1
ATOM 600 C CA . VAL A 1 164 ? 5.396 -20.142 -75.179 1.00 111.99 237 VAL A CA 1
ATOM 601 C C . VAL A 1 164 ? 6.181 -20.479 -73.908 1.00 110.57 237 VAL A C 1
ATOM 602 O O . VAL A 1 164 ? 5.973 -21.530 -73.302 1.00 117.32 237 VAL A O 1
ATOM 604 N N . LEU A 1 165 ? 7.075 -19.580 -73.507 1.00 113.74 238 LEU A N 1
ATOM 605 C CA . LEU A 1 165 ? 7.915 -19.792 -72.331 1.00 113.50 238 LEU A CA 1
ATOM 606 C C . LEU A 1 165 ? 7.155 -19.554 -71.029 1.00 102.73 238 LEU A C 1
ATOM 607 O O . LEU A 1 165 ? 7.217 -20.374 -70.106 1.00 97.88 238 LEU A O 1
ATOM 612 N N . GLU A 1 166 ? 6.451 -18.427 -70.946 1.00 106.31 239 GLU A N 1
ATOM 613 C CA . GLU A 1 166 ? 5.614 -18.168 -69.780 1.00 95.44 239 GLU A CA 1
ATOM 614 C C . GLU A 1 166 ? 4.559 -19.266 -69.675 1.00 95.96 239 GLU A C 1
ATOM 615 O O . GLU A 1 166 ? 4.276 -19.768 -68.584 1.00 99.99 239 GLU A O 1
ATOM 621 N N . GLU A 1 167 ? 3.995 -19.651 -70.818 1.00 107.84 240 GLU A N 1
ATOM 622 C CA . GLU A 1 167 ? 3.030 -20.744 -70.848 1.00 117.64 240 GLU A CA 1
ATOM 623 C C . GLU A 1 167 ? 3.687 -22.044 -70.382 1.00 114.60 240 GLU A C 1
ATOM 624 O O . GLU A 1 167 ? 3.030 -22.905 -69.797 1.00 102.66 240 GLU A O 1
ATOM 626 N N . SER A 1 168 ? 4.984 -22.182 -70.647 1.00 121.32 241 SER A N 1
ATOM 627 C CA . SER A 1 168 ? 5.732 -23.360 -70.218 1.00 110.80 241 SER A CA 1
ATOM 628 C C . SER A 1 168 ? 5.878 -23.388 -68.699 1.00 116.11 241 SER A C 1
ATOM 629 O O . SER A 1 168 ? 5.767 -24.446 -68.077 1.00 101.71 241 SER A O 1
ATOM 632 N N . LEU A 1 169 ? 6.127 -22.223 -68.105 1.00 112.43 242 LEU A N 1
ATOM 633 C CA . LEU A 1 169 ? 6.269 -22.123 -66.651 1.00 101.64 242 LEU A CA 1
ATOM 634 C C . LEU A 1 169 ? 4.934 -22.285 -65.932 1.00 100.02 242 LEU A C 1
ATOM 635 O O . LEU A 1 169 ? 4.889 -22.780 -64.806 1.00 106.08 242 LEU A O 1
ATOM 640 N N . LYS A 1 170 ? 3.849 -21.871 -66.578 1.00 114.58 243 LYS A N 1
ATOM 641 C CA . LYS A 1 170 ? 2.519 -22.027 -65.993 1.00 111.09 243 LYS A CA 1
ATOM 642 C C . LYS A 1 170 ? 2.137 -23.501 -65.861 1.00 106.53 243 LYS A C 1
ATOM 643 O O . LYS A 1 170 ? 1.234 -23.851 -65.103 1.00 106.38 243 LYS A O 1
ATOM 649 N N . LYS A 1 171 ? 2.831 -24.359 -66.602 1.00 115.74 244 LYS A N 1
ATOM 650 C CA . LYS A 1 171 ? 2.579 -25.796 -66.557 1.00 132.34 244 LYS A CA 1
ATOM 651 C C . LYS A 1 171 ? 3.105 -26.452 -65.281 1.00 105.20 244 LYS A C 1
ATOM 652 O O . LYS A 1 171 ? 2.524 -27.424 -64.797 1.00 105.22 244 LYS A O 1
ATOM 654 N N . LEU A 1 172 ? 4.196 -25.924 -64.734 1.00 90.58 245 LEU A N 1
ATOM 655 C CA . LEU A 1 172 ? 4.781 -26.489 -63.520 1.00 98.41 245 LEU A CA 1
ATOM 656 C C . LEU A 1 172 ? 4.250 -25.791 -62.274 1.00 105.79 245 LEU A C 1
ATOM 657 O O . LEU A 1 172 ? 3.942 -26.434 -61.271 1.00 105.00 245 LEU A O 1
ATOM 659 N N . GLY A 1 173 ? 4.127 -24.470 -62.316 1.00 103.90 246 GLY A N 1
ATOM 660 C CA . GLY A 1 173 ? 3.651 -23.752 -61.152 1.00 87.39 246 GLY A CA 1
ATOM 661 C C . GLY A 1 173 ? 3.326 -22.295 -61.360 1.00 87.41 246 GLY A C 1
ATOM 662 O O . GLY A 1 173 ? 2.192 -21.896 -61.267 1.00 86.83 246 GLY A O 1
ATOM 663 N N . VAL A 1 174 ? 4.335 -21.489 -61.610 1.00 94.96 247 VAL A N 1
ATOM 664 C CA . VAL A 1 174 ? 4.133 -20.082 -61.926 1.00 101.38 247 VAL A CA 1
ATOM 665 C C . VAL A 1 174 ? 3.604 -19.152 -60.841 1.00 83.76 247 VAL A C 1
ATOM 666 O O . VAL A 1 174 ? 2.471 -19.236 -60.394 1.00 83.12 247 VAL A O 1
ATOM 670 N N . GLU A 1 175 ? 4.463 -18.215 -60.492 1.00 99.65 248 GLU A N 1
ATOM 671 C CA . GLU A 1 175 ? 4.136 -17.121 -59.623 1.00 95.89 248 GLU A CA 1
ATOM 672 C C . GLU A 1 175 ? 2.985 -16.340 -60.213 1.00 88.67 248 GLU A C 1
ATOM 673 O O . GLU A 1 175 ? 3.065 -15.133 -60.378 1.00 100.19 248 GLU A O 1
ATOM 675 N N . LYS A 1 176 ? 1.911 -17.034 -60.533 1.00 63.49 249 LYS A N 1
ATOM 676 C CA . LYS A 1 176 ? 0.764 -16.355 -61.090 1.00 91.47 249 LYS A CA 1
ATOM 677 C C . LYS A 1 176 ? 0.370 -15.191 -60.200 1.00 112.30 249 LYS A C 1
ATOM 678 O O . LYS A 1 176 ? 0.759 -14.055 -60.442 1.00 116.22 249 LYS A O 1
ATOM 680 N N . ASP A 1 181 ? 1.300 -8.845 -51.547 1.00 85.94 254 ASP A N 1
ATOM 681 C CA . ASP A 1 181 ? 0.057 -8.113 -51.327 1.00 94.30 254 ASP A CA 1
ATOM 682 C C . ASP A 1 181 ? -1.104 -9.066 -51.066 1.00 92.67 254 ASP A C 1
ATOM 683 O O . ASP A 1 181 ? -1.964 -8.802 -50.224 1.00 96.46 254 ASP A O 1
ATOM 685 N N . VAL A 1 182 ? -1.120 -10.176 -51.796 1.00 97.14 255 VAL A N 1
ATOM 686 C CA . VAL A 1 182 ? -2.130 -11.206 -51.599 1.00 109.59 255 VAL A CA 1
ATOM 687 C C . VAL A 1 182 ? -1.454 -12.531 -51.263 1.00 112.10 255 VAL A C 1
ATOM 688 O O . VAL A 1 182 ? -2.058 -13.599 -51.357 1.00 106.08 255 VAL A O 1
ATOM 690 N N . GLN A 1 183 ? -0.192 -12.440 -50.854 1.00 110.02 256 GLN A N 1
ATOM 691 C CA . GLN A 1 183 ? 0.516 -13.562 -50.251 1.00 110.01 256 GLN A CA 1
ATOM 692 C C . GLN A 1 183 ? 0.007 -13.744 -48.826 1.00 110.93 256 GLN A C 1
ATOM 693 O O . GLN A 1 183 ? 0.396 -14.676 -48.121 1.00 102.64 256 GLN A O 1
ATOM 695 N N . ARG A 1 184 ? -0.867 -12.829 -48.419 1.00 119.36 257 ARG A N 1
ATOM 696 C CA . ARG A 1 184 ? -1.550 -12.887 -47.138 1.00 105.83 257 ARG A CA 1
ATOM 697 C C . ARG A 1 184 ? -2.468 -14.107 -47.106 1.00 98.17 257 ARG A C 1
ATOM 698 O O . ARG A 1 184 ? -3.686 -13.998 -47.270 1.00 82.96 257 ARG A O 1
ATOM 714 N N . GLN A 1 186 ? -2.660 -18.541 -45.505 1.00 92.01 259 GLN A N 1
ATOM 715 C CA . GLN A 1 186 ? -2.355 -19.335 -44.324 1.00 91.48 259 GLN A CA 1
ATOM 716 C C . GLN A 1 186 ? -0.929 -19.866 -44.412 1.00 93.57 259 GLN A C 1
ATOM 717 O O . GLN A 1 186 ? -0.446 -20.187 -45.497 1.00 93.08 259 GLN A O 1
ATOM 719 N N . TRP A 1 187 ? -0.263 -19.962 -43.265 1.00 108.10 260 TRP A N 1
ATOM 720 C CA . TRP A 1 187 ? 1.120 -20.423 -43.214 1.00 111.20 260 TRP A CA 1
ATOM 721 C C . TRP A 1 187 ? 1.270 -21.872 -43.669 1.00 105.02 260 TRP A C 1
ATOM 722 O O . TRP A 1 187 ? 2.221 -22.215 -44.378 1.00 96.78 260 TRP A O 1
ATOM 733 N N . GLU A 1 188 ? 0.326 -22.712 -43.251 1.00 98.81 261 GLU A N 1
ATOM 734 C CA . GLU A 1 188 ? 0.397 -24.153 -43.482 1.00 110.60 261 GLU A CA 1
ATOM 735 C C . GLU A 1 188 ? 0.499 -24.507 -44.962 1.00 108.21 261 GLU A C 1
ATOM 736 O O . GLU A 1 188 ? 1.081 -25.531 -45.322 1.00 100.25 261 GLU A O 1
ATOM 738 N N . VAL A 1 189 ? -0.060 -23.657 -45.815 1.00 103.43 262 VAL A N 1
ATOM 739 C CA . VAL A 1 189 ? 0.001 -23.872 -47.255 1.00 107.66 262 VAL A CA 1
ATOM 740 C C . VAL A 1 189 ? 1.089 -23.004 -47.880 1.00 121.28 262 VAL A C 1
ATOM 741 O O . VAL A 1 189 ? 1.628 -23.330 -48.939 1.00 131.08 262 VAL A O 1
ATOM 743 N N . LEU A 1 190 ? 1.415 -21.904 -47.208 1.00 129.55 263 LEU A N 1
ATOM 744 C CA . LEU A 1 190 ? 2.432 -20.980 -47.695 1.00 114.26 263 LEU A CA 1
ATOM 745 C C . LEU A 1 190 ? 3.818 -21.611 -47.666 1.00 97.96 263 LEU A C 1
ATOM 746 O O . LEU A 1 190 ? 4.605 -21.424 -48.589 1.00 99.70 263 LEU A O 1
ATOM 751 N N . GLU A 1 191 ? 4.113 -22.356 -46.605 1.00 94.52 264 GLU A N 1
ATOM 752 C CA . GLU A 1 191 ? 5.397 -23.044 -46.495 1.00 109.65 264 GLU A CA 1
ATOM 753 C C . GLU A 1 191 ? 5.582 -24.052 -47.627 1.00 121.55 264 GLU A C 1
ATOM 754 O O . GLU A 1 191 ? 6.615 -24.069 -48.306 1.00 144.52 264 GLU A O 1
ATOM 756 N N . ALA A 1 192 ? 4.562 -24.880 -47.830 1.00 110.61 265 ALA A N 1
ATOM 757 C CA . ALA A 1 192 ? 4.602 -25.915 -48.855 1.00 101.49 265 ALA A CA 1
ATOM 758 C C . ALA A 1 192 ? 4.635 -25.309 -50.254 1.00 100.69 265 ALA A C 1
ATOM 759 O O . ALA A 1 192 ? 5.235 -25.876 -51.168 1.00 107.39 265 ALA A O 1
ATOM 761 N N . LYS A 1 193 ? 3.995 -24.155 -50.418 1.00 96.34 266 LYS A N 1
ATOM 762 C CA . LYS A 1 193 ? 3.985 -23.476 -51.709 1.00 98.92 266 LYS A CA 1
ATOM 763 C C . LYS A 1 193 ? 5.305 -22.758 -51.965 1.00 93.84 266 LYS A C 1
ATOM 764 O O . LYS A 1 193 ? 5.667 -22.503 -53.113 1.00 101.36 266 LYS A O 1
ATOM 770 N N . ILE A 1 194 ? 6.022 -22.433 -50.895 1.00 89.54 267 ILE A N 1
ATOM 771 C CA . ILE A 1 194 ? 7.331 -21.812 -51.032 1.00 100.23 267 ILE A CA 1
ATOM 772 C C . ILE A 1 194 ? 8.364 -22.881 -51.377 1.00 105.11 267 ILE A C 1
ATOM 773 O O . ILE A 1 194 ? 9.240 -22.647 -52.205 1.00 114.64 267 ILE A O 1
ATOM 778 N N . GLY A 1 195 ? 8.255 -24.053 -50.756 1.00 89.34 268 GLY A N 1
ATOM 779 C CA . GLY A 1 195 ? 9.097 -25.180 -51.135 1.00 89.39 268 GLY A CA 1
ATOM 780 C C . GLY A 1 195 ? 8.826 -25.576 -52.579 1.00 99.17 268 GLY A C 1
ATOM 781 O O . GLY A 1 195 ? 9.746 -25.857 -53.371 1.00 100.48 268 GLY A O 1
ATOM 782 N N . ASN A 1 196 ? 7.539 -25.594 -52.916 1.00 88.11 269 ASN A N 1
ATOM 783 C CA . ASN A 1 196 ? 7.100 -25.773 -54.289 1.00 87.01 269 ASN A CA 1
ATOM 784 C C . ASN A 1 196 ? 7.805 -24.772 -55.188 1.00 91.81 269 ASN A C 1
ATOM 785 O O . ASN A 1 196 ? 8.324 -25.135 -56.236 1.00 102.97 269 ASN A O 1
ATOM 790 N N . TRP A 1 197 ? 7.830 -23.514 -54.759 1.00 96.40 270 TRP A N 1
ATOM 791 C CA . TRP A 1 197 ? 8.498 -22.452 -55.506 1.00 86.29 270 TRP A CA 1
ATOM 792 C C . TRP A 1 197 ? 10.010 -22.659 -55.597 1.00 85.63 270 TRP A C 1
ATOM 793 O O . TRP A 1 197 ? 10.655 -22.164 -56.521 1.00 86.06 270 TRP A O 1
ATOM 804 N N . ILE A 1 198 ? 10.571 -23.385 -54.634 1.00 108.39 271 ILE A N 1
ATOM 805 C CA . ILE A 1 198 ? 11.994 -23.701 -54.639 1.00 113.92 271 ILE A CA 1
ATOM 806 C C . ILE A 1 198 ? 12.274 -24.668 -55.779 1.00 112.21 271 ILE A C 1
ATOM 807 O O . ILE A 1 198 ? 13.132 -24.419 -56.642 1.00 102.65 271 ILE A O 1
ATOM 812 N N . HIS A 1 199 ? 11.527 -25.769 -55.786 1.00 93.73 272 HIS A N 1
ATOM 813 C CA . HIS A 1 199 ? 11.685 -26.770 -56.836 1.00 94.64 272 HIS A CA 1
ATOM 814 C C . HIS A 1 199 ? 11.381 -26.160 -58.202 1.00 105.99 272 HIS A C 1
ATOM 815 O O . HIS A 1 199 ? 12.061 -26.446 -59.190 1.00 109.89 272 HIS A O 1
ATOM 817 N N . PHE A 1 200 ? 10.365 -25.303 -58.240 1.00 99.03 273 PHE A N 1
ATOM 818 C CA . PHE A 1 200 ? 9.987 -24.600 -59.459 1.00 91.67 273 PHE A CA 1
ATOM 819 C C . PHE A 1 200 ? 11.115 -23.696 -59.931 1.00 82.96 273 PHE A C 1
ATOM 820 O O . PHE A 1 200 ? 11.324 -23.538 -61.126 1.00 83.91 273 PHE A O 1
ATOM 836 N N . ARG A 1 202 ? 14.427 -24.173 -59.308 1.00 83.71 275 ARG A N 1
ATOM 837 C CA . ARG A 1 202 ? 15.464 -25.057 -59.834 1.00 85.69 275 ARG A CA 1
ATOM 838 C C . ARG A 1 202 ? 15.129 -25.542 -61.246 1.00 85.72 275 ARG A C 1
ATOM 839 O O . ARG A 1 202 ? 15.939 -25.403 -62.168 1.00 114.14 275 ARG A O 1
ATOM 847 N N . ILE A 1 203 ? 13.933 -26.102 -61.408 1.00 99.51 276 ILE A N 1
ATOM 848 C CA . ILE A 1 203 ? 13.471 -26.580 -62.709 1.00 98.75 276 ILE A CA 1
ATOM 849 C C . ILE A 1 203 ? 13.466 -25.478 -63.769 1.00 99.51 276 ILE A C 1
ATOM 850 O O . ILE A 1 203 ? 13.979 -25.663 -64.880 1.00 97.42 276 ILE A O 1
ATOM 855 N N . ALA A 1 204 ? 12.894 -24.330 -63.414 1.00 92.26 277 ALA A N 1
ATOM 856 C CA . ALA A 1 204 ? 12.738 -23.230 -64.357 1.00 93.07 277 ALA A CA 1
ATOM 857 C C . ALA A 1 204 ? 14.082 -22.712 -64.843 1.00 92.90 277 ALA A C 1
ATOM 858 O O . ALA A 1 204 ? 14.249 -22.452 -66.034 1.00 93.92 277 ALA A O 1
ATOM 860 N N . VAL A 1 205 ? 15.044 -22.568 -63.936 1.00 94.86 278 VAL A N 1
ATOM 861 C CA . VAL A 1 205 ? 16.379 -22.161 -64.360 1.00 97.68 278 VAL A CA 1
ATOM 862 C C . VAL A 1 205 ? 17.007 -23.254 -65.226 1.00 92.25 278 VAL A C 1
ATOM 863 O O . VAL A 1 205 ? 17.617 -22.971 -66.263 1.00 106.58 278 VAL A O 1
ATOM 867 N N . LYS A 1 206 ? 16.826 -24.505 -64.810 1.00 95.77 279 LYS A N 1
ATOM 868 C CA . LYS A 1 206 ? 17.395 -25.640 -65.532 1.00 111.98 279 LYS A CA 1
ATOM 869 C C . LYS A 1 206 ? 16.553 -26.090 -66.731 1.00 116.63 279 LYS A C 1
ATOM 870 O O . LYS A 1 206 ? 16.680 -27.223 -67.195 1.00 108.00 279 LYS A O 1
ATOM 876 N N . LEU A 1 207 ? 15.690 -25.202 -67.219 1.00 119.46 280 LEU A N 1
ATOM 877 C CA . LEU A 1 207 ? 15.063 -25.372 -68.531 1.00 109.88 280 LEU A CA 1
ATOM 878 C C . LEU A 1 207 ? 15.322 -24.102 -69.340 1.00 92.00 280 LEU A C 1
ATOM 879 O O . LEU A 1 207 ? 15.428 -24.126 -70.574 1.00 93.79 280 LEU A O 1
ATOM 884 N N . LEU A 1 208 ? 15.450 -22.994 -68.616 1.00 94.49 281 LEU A N 1
ATOM 885 C CA . LEU A 1 208 ? 15.855 -21.726 -69.202 1.00 94.84 281 LEU A CA 1
ATOM 886 C C . LEU A 1 208 ? 17.262 -21.882 -69.762 1.00 99.77 281 LEU A C 1
ATOM 887 O O . LEU A 1 208 ? 17.651 -21.188 -70.703 1.00 94.02 281 LEU A O 1
ATOM 892 N N . PHE A 1 209 ? 18.022 -22.799 -69.167 1.00 85.20 282 PHE A N 1
ATOM 893 C CA . PHE A 1 209 ? 19.316 -23.199 -69.706 1.00 90.58 282 PHE A CA 1
ATOM 894 C C . PHE A 1 209 ? 19.180 -23.769 -71.117 1.00 83.39 282 PHE A C 1
ATOM 895 O O . PHE A 1 209 ? 19.952 -23.423 -72.015 1.00 96.48 282 PHE A O 1
ATOM 897 N N . ALA A 1 210 ? 18.189 -24.637 -71.306 1.00 92.06 283 ALA A N 1
ATOM 898 C CA . ALA A 1 210 ? 17.931 -25.235 -72.613 1.00 107.28 283 ALA A CA 1
ATOM 899 C C . ALA A 1 210 ? 17.494 -24.176 -73.617 1.00 101.73 283 ALA A C 1
ATOM 900 O O . ALA A 1 210 ? 17.966 -24.160 -74.760 1.00 95.46 283 ALA A O 1
ATOM 902 N N . GLY A 1 211 ? 16.591 -23.297 -73.187 1.00 88.66 284 GLY A N 1
ATOM 903 C CA . GLY A 1 211 ? 16.186 -22.172 -74.014 1.00 89.58 284 GLY A CA 1
ATOM 904 C C . GLY A 1 211 ? 17.375 -21.344 -74.473 1.00 102.49 284 GLY A C 1
ATOM 905 O O . GLY A 1 211 ? 17.500 -21.011 -75.658 1.00 112.25 284 GLY A O 1
ATOM 906 N N . GLU A 1 212 ? 18.266 -21.033 -73.534 1.00 109.04 285 GLU A N 1
ATOM 907 C CA . GLU A 1 212 ? 19.474 -20.266 -73.829 1.00 100.98 285 GLU A CA 1
ATOM 908 C C . GLU A 1 212 ? 20.399 -20.965 -74.816 1.00 103.85 285 GLU A C 1
ATOM 909 O O . GLU A 1 212 ? 20.899 -20.343 -75.756 1.00 100.75 285 GLU A O 1
ATOM 915 N N . ARG A 1 213 ? 20.626 -22.256 -74.599 1.00 109.95 286 ARG A N 1
ATOM 916 C CA . ARG A 1 213 ? 21.493 -23.022 -75.481 1.00 118.35 286 ARG A CA 1
ATOM 917 C C . ARG A 1 213 ? 20.934 -23.044 -76.898 1.00 115.88 286 ARG A C 1
ATOM 918 O O . ARG A 1 213 ? 21.674 -22.854 -77.867 1.00 120.42 286 ARG A O 1
ATOM 926 N N . GLN A 1 214 ? 19.625 -23.259 -77.015 1.00 109.32 287 GLN A N 1
ATOM 927 C CA . GLN A 1 214 ? 18.971 -23.257 -78.322 1.00 101.63 287 GLN A CA 1
ATOM 928 C C . GLN A 1 214 ? 19.094 -21.901 -79.017 1.00 91.32 287 GLN A C 1
ATOM 929 O O . GLN A 1 214 ? 19.460 -21.833 -80.192 1.00 92.45 287 GLN A O 1
ATOM 931 N N . VAL A 1 215 ? 18.783 -20.826 -78.296 1.00 105.09 288 VAL A N 1
ATOM 932 C CA . VAL A 1 215 ? 18.875 -19.483 -78.870 1.00 108.19 288 VAL A CA 1
ATOM 933 C C . VAL A 1 215 ? 20.305 -19.130 -79.305 1.00 103.64 288 VAL A C 1
ATOM 934 O O . VAL A 1 215 ? 20.509 -18.507 -80.350 1.00 96.11 288 VAL A O 1
ATOM 938 N N . CYS A 1 216 ? 21.291 -19.563 -78.524 1.00 112.43 289 CYS A N 1
ATOM 939 C CA . CYS A 1 216 ? 22.696 -19.281 -78.825 1.00 102.72 289 CYS A CA 1
ATOM 940 C C . CYS A 1 216 ? 23.291 -20.301 -79.793 1.00 103.57 289 CYS A C 1
ATOM 941 O O . CYS A 1 216 ? 24.456 -20.200 -80.180 1.00 115.42 289 CYS A O 1
ATOM 944 N N . ASP A 1 217 ? 22.477 -21.273 -80.187 1.00 97.27 290 ASP A N 1
ATOM 945 C CA . ASP A 1 217 ? 22.873 -22.252 -81.191 1.00 116.05 290 ASP A CA 1
ATOM 946 C C . ASP A 1 217 ? 22.334 -21.823 -82.544 1.00 111.20 290 ASP A C 1
ATOM 947 O O . ASP A 1 217 ? 22.998 -21.977 -83.569 1.00 115.47 290 ASP A O 1
ATOM 952 N N . GLN A 1 218 ? 21.117 -21.291 -82.538 1.00 119.73 291 GLN A N 1
ATOM 953 C CA . GLN A 1 218 ? 20.479 -20.815 -83.757 1.00 121.65 291 GLN A CA 1
ATOM 954 C C . GLN A 1 218 ? 21.112 -19.492 -84.220 1.00 114.81 291 GLN A C 1
ATOM 955 O O . GLN A 1 218 ? 20.938 -19.068 -85.362 1.00 116.13 291 GLN A O 1
ATOM 961 N N . ILE A 1 219 ? 21.883 -18.864 -83.336 1.00 166.53 292 ILE A N 1
ATOM 962 C CA . ILE A 1 219 ? 22.568 -17.614 -83.659 1.00 166.61 292 ILE A CA 1
ATOM 963 C C . ILE A 1 219 ? 24.088 -17.781 -83.539 1.00 166.05 292 ILE A C 1
ATOM 964 O O . ILE A 1 219 ? 24.567 -18.552 -82.708 1.00 165.32 292 ILE A O 1
ATOM 969 N N . PHE A 1 220 ? 24.841 -17.067 -84.372 1.00 115.73 293 PHE A N 1
ATOM 970 C CA . PHE A 1 220 ? 26.299 -17.093 -84.299 1.00 107.41 293 PHE A CA 1
ATOM 971 C C . PHE A 1 220 ? 26.896 -15.730 -84.635 1.00 107.52 293 PHE A C 1
ATOM 972 O O . PHE A 1 220 ? 26.184 -14.813 -85.045 1.00 108.17 293 PHE A O 1
ATOM 974 N N . SER A 1 227 ? 22.232 -12.104 -79.996 1.00 99.57 300 SER A N 1
ATOM 975 C CA . SER A 1 227 ? 21.676 -13.329 -79.432 1.00 108.51 300 SER A CA 1
ATOM 976 C C . SER A 1 227 ? 21.213 -13.122 -77.992 1.00 110.47 300 SER A C 1
ATOM 977 O O . SER A 1 227 ? 20.187 -13.665 -77.579 1.00 98.08 300 SER A O 1
ATOM 980 N N . ASP A 1 228 ? 21.979 -12.350 -77.228 1.00 97.60 301 ASP A N 1
ATOM 981 C CA . ASP A 1 228 ? 21.631 -12.065 -75.841 1.00 84.82 301 ASP A CA 1
ATOM 982 C C . ASP A 1 228 ? 20.310 -11.301 -75.768 1.00 92.72 301 ASP A C 1
ATOM 983 O O . ASP A 1 228 ? 19.453 -11.597 -74.933 1.00 109.23 301 ASP A O 1
ATOM 985 N N . GLN A 1 229 ? 20.169 -10.301 -76.634 1.00 102.68 302 GLN A N 1
ATOM 986 C CA . GLN A 1 229 ? 18.956 -9.490 -76.705 1.00 91.56 302 GLN A CA 1
ATOM 987 C C . GLN A 1 229 ? 17.712 -10.346 -76.928 1.00 92.18 302 GLN A C 1
ATOM 988 O O . GLN A 1 229 ? 16.656 -10.088 -76.344 1.00 100.17 302 GLN A O 1
ATOM 990 N N . CYS A 1 230 ? 17.850 -11.365 -77.771 1.00 91.01 303 CYS A N 1
ATOM 991 C CA . CYS A 1 230 ? 16.754 -12.283 -78.055 1.00 91.68 303 CYS A CA 1
ATOM 992 C C . CYS A 1 230 ? 16.364 -13.035 -76.790 1.00 90.49 303 CYS A C 1
ATOM 993 O O . CYS A 1 230 ? 15.195 -13.035 -76.394 1.00 90.68 303 CYS A O 1
ATOM 996 N N . PHE A 1 231 ? 17.348 -13.681 -76.169 1.00 109.27 304 PHE A N 1
ATOM 997 C CA . PHE A 1 231 ? 17.123 -14.435 -74.941 1.00 102.89 304 PHE A CA 1
ATOM 998 C C . PHE A 1 231 ? 16.421 -13.581 -73.894 1.00 88.98 304 PHE A C 1
ATOM 999 O O . PHE A 1 231 ? 15.412 -13.989 -73.320 1.00 104.74 304 PHE A O 1
ATOM 1007 N N . ALA A 1 232 ? 16.981 -12.400 -73.646 1.00 75.60 305 ALA A N 1
ATOM 1008 C CA . ALA A 1 232 ? 16.399 -11.446 -72.712 1.00 74.98 305 ALA A CA 1
ATOM 1009 C C . ALA A 1 232 ? 14.937 -11.159 -73.043 1.00 87.48 305 ALA A C 1
ATOM 1010 O O . ALA A 1 232 ? 14.055 -11.291 -72.186 1.00 90.37 305 ALA A O 1
ATOM 1012 N N . GLU A 1 233 ? 14.694 -10.784 -74.297 1.00 98.78 306 GLU A N 1
ATOM 1013 C CA . GLU A 1 233 ? 13.354 -10.455 -74.774 1.00 94.43 306 GLU A CA 1
ATOM 1014 C C . GLU A 1 233 ? 12.367 -11.596 -74.544 1.00 94.53 306 GLU A C 1
ATOM 1015 O O . GLU A 1 233 ? 11.189 -11.368 -74.268 1.00 99.83 306 GLU A O 1
ATOM 1017 N N . VAL A 1 234 ? 12.859 -12.825 -74.659 1.00 96.34 307 VAL A N 1
ATOM 1018 C CA . VAL A 1 234 ? 12.023 -14.006 -74.485 1.00 96.49 307 VAL A CA 1
ATOM 1019 C C . VAL A 1 234 ? 11.762 -14.322 -73.010 1.00 109.65 307 VAL A C 1
ATOM 1020 O O . VAL A 1 234 ? 10.663 -14.740 -72.643 1.00 116.20 307 VAL A O 1
ATOM 1024 N N . THR A 1 235 ? 12.759 -14.091 -72.161 1.00 105.97 308 THR A N 1
ATOM 1025 C CA . THR A 1 235 ? 12.703 -14.590 -70.788 1.00 91.89 308 THR A CA 1
ATOM 1026 C C . THR A 1 235 ? 12.192 -13.582 -69.762 1.00 91.20 308 THR A C 1
ATOM 1027 O O . THR A 1 235 ? 11.770 -13.979 -68.673 1.00 90.23 308 THR A O 1
ATOM 1031 N N . VAL A 1 236 ? 12.229 -12.295 -70.109 1.00 84.03 309 VAL A N 1
ATOM 1032 C CA . VAL A 1 236 ? 11.845 -11.223 -69.182 1.00 83.49 309 VAL A CA 1
ATOM 1033 C C . VAL A 1 236 ? 10.527 -11.500 -68.456 1.00 105.34 309 VAL A C 1
ATOM 1034 O O . VAL A 1 236 ? 10.446 -11.343 -67.241 1.00 107.79 309 VAL A O 1
ATOM 1038 N N . SER A 1 237 ? 9.509 -11.939 -69.191 1.00 112.21 310 SER A N 1
ATOM 1039 C CA . SER A 1 237 ? 8.199 -12.202 -68.599 1.00 106.37 310 SER A CA 1
ATOM 1040 C C . SER A 1 237 ? 8.244 -13.328 -67.563 1.00 89.21 310 SER A C 1
ATOM 1041 O O . SER A 1 237 ? 7.805 -13.156 -66.421 1.00 85.85 310 SER A O 1
ATOM 1044 N N . SER A 1 238 ? 8.769 -14.479 -67.970 1.00 100.71 311 SER A N 1
ATOM 1045 C CA . SER A 1 238 ? 8.813 -15.659 -67.113 1.00 105.46 311 SER A CA 1
ATOM 1046 C C . SER A 1 238 ? 9.639 -15.411 -65.850 1.00 107.11 311 SER A C 1
ATOM 1047 O O . SER A 1 238 ? 9.194 -15.696 -64.726 1.00 117.12 311 SER A O 1
ATOM 1050 N N . VAL A 1 239 ? 10.842 -14.874 -66.039 1.00 100.86 312 VAL A N 1
ATOM 1051 C CA . VAL A 1 239 ? 11.709 -14.567 -64.908 1.00 88.81 312 VAL A CA 1
ATOM 1052 C C . VAL A 1 239 ? 11.059 -13.503 -64.023 1.00 88.44 312 VAL A C 1
ATOM 1053 O O . VAL A 1 239 ? 11.259 -13.495 -62.806 1.00 87.24 312 VAL A O 1
ATOM 1057 N N . SER A 1 240 ? 10.276 -12.613 -64.633 1.00 96.55 313 SER A N 1
ATOM 1058 C CA . SER A 1 240 ? 9.541 -11.613 -63.868 1.00 96.34 313 SER A CA 1
ATOM 1059 C C . SER A 1 240 ? 8.507 -12.284 -62.982 1.00 94.47 313 SER A C 1
ATOM 1060 O O . SER A 1 240 ? 8.307 -11.861 -61.853 1.00 100.10 313 SER A O 1
ATOM 1071 N N . LEU A 1 242 ? 8.630 -15.575 -61.806 1.00 85.49 315 LEU A N 1
ATOM 1072 C CA . LEU A 1 242 ? 9.425 -16.259 -60.785 1.00 91.56 315 LEU A CA 1
ATOM 1073 C C . LEU A 1 242 ? 9.885 -15.307 -59.686 1.00 101.83 315 LEU A C 1
ATOM 1074 O O . LEU A 1 242 ? 9.661 -15.552 -58.499 1.00 81.98 315 LEU A O 1
ATOM 1079 N N . LEU A 1 243 ? 10.531 -14.221 -60.094 1.00 115.86 316 LEU A N 1
ATOM 1080 C CA . LEU A 1 243 ? 11.019 -13.218 -59.156 1.00 120.21 316 LEU A CA 1
ATOM 1081 C C . LEU A 1 243 ? 9.873 -12.522 -58.419 1.00 106.31 316 LEU A C 1
ATOM 1082 O O . LEU A 1 243 ? 10.042 -12.067 -57.288 1.00 93.09 316 LEU A O 1
ATOM 1087 N N . SER A 1 244 ? 8.708 -12.443 -59.060 1.00 88.93 317 SER A N 1
ATOM 1088 C CA . SER A 1 244 ? 7.565 -11.748 -58.473 1.00 100.16 317 SER A CA 1
ATOM 1089 C C . SER A 1 244 ? 6.987 -12.534 -57.309 1.00 112.98 317 SER A C 1
ATOM 1090 O O . SER A 1 244 ? 6.436 -11.950 -56.372 1.00 102.09 317 SER A O 1
ATOM 1093 N N . PHE A 1 245 ? 7.098 -13.859 -57.370 1.00 110.87 318 PHE A N 1
ATOM 1094 C CA . PHE A 1 245 ? 6.642 -14.684 -56.251 1.00 112.28 318 PHE A CA 1
ATOM 1095 C C . PHE A 1 245 ? 7.378 -14.356 -54.951 1.00 121.88 318 PHE A C 1
ATOM 1096 O O . PHE A 1 245 ? 6.764 -14.286 -53.885 1.00 127.89 318 PHE A O 1
ATOM 1104 N N . GLY A 1 246 ? 8.690 -14.163 -55.042 1.00 124.58 319 GLY A N 1
ATOM 1105 C CA . GLY A 1 246 ? 9.526 -13.985 -53.866 1.00 90.95 319 GLY A CA 1
ATOM 1106 C C . GLY A 1 246 ? 9.277 -12.741 -53.032 1.00 85.98 319 GLY A C 1
ATOM 1107 O O . GLY A 1 246 ? 9.654 -12.696 -51.864 1.00 93.66 319 GLY A O 1
ATOM 1108 N N . ASP A 1 247 ? 8.654 -11.726 -53.622 1.00 95.32 320 ASP A N 1
ATOM 1109 C CA . ASP A 1 247 ? 8.377 -10.485 -52.900 1.00 89.33 320 ASP A CA 1
ATOM 1110 C C . ASP A 1 247 ? 7.025 -10.538 -52.191 1.00 105.25 320 ASP A C 1
ATOM 1111 O O . ASP A 1 247 ? 6.038 -10.990 -52.772 1.00 95.27 320 ASP A O 1
ATOM 1116 N N . ALA A 1 248 ? 6.971 -10.080 -50.940 1.00 102.01 321 ALA A N 1
ATOM 1117 C CA . ALA A 1 248 ? 8.145 -9.619 -50.202 1.00 93.61 321 ALA A CA 1
ATOM 1118 C C . ALA A 1 248 ? 8.837 -10.770 -49.479 1.00 73.75 321 ALA A C 1
ATOM 1119 O O . ALA A 1 248 ? 9.987 -10.649 -49.054 1.00 62.83 321 ALA A O 1
ATOM 1121 N N . ILE A 1 249 ? 8.125 -11.884 -49.340 1.00 75.12 322 ILE A N 1
ATOM 1122 C CA . ILE A 1 249 ? 8.650 -13.049 -48.640 1.00 72.12 322 ILE A CA 1
ATOM 1123 C C . ILE A 1 249 ? 8.182 -14.343 -49.298 1.00 71.12 322 ILE A C 1
ATOM 1124 O O . ILE A 1 249 ? 6.999 -14.504 -49.597 1.00 72.00 322 ILE A O 1
ATOM 1126 N N . ARG A 1 254 ? 6.164 -8.461 -42.080 1.00 84.03 327 ARG A N 1
ATOM 1127 C CA . ARG A 1 254 ? 7.361 -8.960 -41.412 1.00 99.17 327 ARG A CA 1
ATOM 1128 C C . ARG A 1 254 ? 7.025 -9.559 -40.049 1.00 97.95 327 ARG A C 1
ATOM 1129 O O . ARG A 1 254 ? 6.664 -8.843 -39.114 1.00 95.72 327 ARG A O 1
ATOM 1131 N N . SER A 1 255 ? 7.147 -10.878 -39.947 1.00 88.64 328 SER A N 1
ATOM 1132 C CA . SER A 1 255 ? 6.860 -11.593 -38.709 1.00 83.27 328 SER A CA 1
ATOM 1133 C C . SER A 1 255 ? 7.749 -12.827 -38.591 1.00 101.51 328 SER A C 1
ATOM 1134 O O . SER A 1 255 ? 8.110 -13.431 -39.601 1.00 116.96 328 SER A O 1
ATOM 1136 N N . PRO A 1 256 ? 8.117 -13.199 -37.354 1.00 109.02 329 PRO A N 1
ATOM 1137 C CA . PRO A 1 256 ? 8.917 -14.402 -37.088 1.00 99.03 329 PRO A CA 1
ATOM 1138 C C . PRO A 1 256 ? 8.249 -15.688 -37.575 1.00 99.63 329 PRO A C 1
ATOM 1139 O O . PRO A 1 256 ? 7.158 -15.626 -38.146 1.00 115.18 329 PRO A O 1
ATOM 1143 N N . GLU A 1 257 ? 8.916 -16.823 -37.358 1.00 99.43 330 GLU A N 1
ATOM 1144 C CA . GLU A 1 257 ? 8.493 -18.138 -37.862 1.00 109.52 330 GLU A CA 1
ATOM 1145 C C . GLU A 1 257 ? 8.660 -18.272 -39.380 1.00 125.82 330 GLU A C 1
ATOM 1146 O O . GLU A 1 257 ? 8.878 -19.371 -39.889 1.00 132.88 330 GLU A O 1
ATOM 1148 N N . LYS A 1 258 ? 8.555 -17.158 -40.099 1.00 106.22 331 LYS A N 1
ATOM 1149 C CA . LYS A 1 258 ? 8.747 -17.153 -41.545 1.00 104.42 331 LYS A CA 1
ATOM 1150 C C . LYS A 1 258 ? 10.225 -17.057 -41.919 1.00 100.19 331 LYS A C 1
ATOM 1151 O O . LYS A 1 258 ? 10.586 -17.175 -43.089 1.00 106.52 331 LYS A O 1
ATOM 1153 N N . LEU A 1 259 ? 11.070 -16.848 -40.914 1.00 86.42 332 LEU A N 1
ATOM 1154 C CA . LEU A 1 259 ? 12.502 -16.636 -41.112 1.00 85.63 332 LEU A CA 1
ATOM 1155 C C . LEU A 1 259 ? 13.227 -17.843 -41.710 1.00 83.58 332 LEU A C 1
ATOM 1156 O O . LEU A 1 259 ? 14.112 -17.693 -42.558 1.00 89.76 332 LEU A O 1
ATOM 1161 N N . PHE A 1 260 ? 12.845 -19.038 -41.272 1.00 82.95 333 PHE A N 1
ATOM 1162 C CA . PHE A 1 260 ? 13.523 -20.260 -41.691 1.00 80.29 333 PHE A CA 1
ATOM 1163 C C . PHE A 1 260 ? 13.312 -20.532 -43.180 1.00 94.71 333 PHE A C 1
ATOM 1164 O O . PHE A 1 260 ? 14.260 -20.836 -43.913 1.00 120.66 333 PHE A O 1
ATOM 1172 N N . VAL A 1 261 ? 12.070 -20.397 -43.630 1.00 99.77 334 VAL A N 1
ATOM 1173 C CA . VAL A 1 261 ? 11.749 -20.655 -45.024 1.00 94.36 334 VAL A CA 1
ATOM 1174 C C . VAL A 1 261 ? 12.266 -19.484 -45.857 1.00 86.93 334 VAL A C 1
ATOM 1175 O O . VAL A 1 261 ? 12.550 -19.625 -47.052 1.00 87.68 334 VAL A O 1
ATOM 1179 N N . LEU A 1 262 ? 12.415 -18.337 -45.199 1.00 73.37 335 LEU A N 1
ATOM 1180 C CA . LEU A 1 262 ? 12.951 -17.142 -45.830 1.00 73.65 335 LEU A CA 1
ATOM 1181 C C . LEU A 1 262 ? 14.402 -17.422 -46.181 1.00 77.43 335 LEU A C 1
ATOM 1182 O O . LEU A 1 262 ? 14.899 -17.020 -47.239 1.00 110.18 335 LEU A O 1
ATOM 1187 N N . LEU A 1 263 ? 15.076 -18.146 -45.295 1.00 78.61 336 LEU A N 1
ATOM 1188 C CA . LEU A 1 263 ? 16.487 -18.415 -45.498 1.00 80.95 336 LEU A CA 1
ATOM 1189 C C . LEU A 1 263 ? 16.643 -19.659 -46.364 1.00 78.17 336 LEU A C 1
ATOM 1190 O O . LEU A 1 263 ? 17.714 -19.905 -46.919 1.00 74.62 336 LEU A O 1
ATOM 1195 N N . ASP A 1 264 ? 15.556 -20.414 -46.516 1.00 73.54 337 ASP A N 1
ATOM 1196 C CA . ASP A 1 264 ? 15.503 -21.457 -47.536 1.00 74.34 337 ASP A CA 1
ATOM 1197 C C . ASP A 1 264 ? 15.533 -20.806 -48.911 1.00 95.47 337 ASP A C 1
ATOM 1198 O O . ASP A 1 264 ? 16.308 -21.197 -49.791 1.00 88.45 337 ASP A O 1
ATOM 1211 N N . TYR A 1 266 ? 16.586 -17.842 -49.519 1.00 83.53 339 TYR A N 1
ATOM 1212 C CA . TYR A 1 266 ? 17.931 -17.289 -49.638 1.00 83.46 339 TYR A CA 1
ATOM 1213 C C . TYR A 1 266 ? 18.910 -18.340 -50.160 1.00 80.69 339 TYR A C 1
ATOM 1214 O O . TYR A 1 266 ? 19.702 -18.066 -51.065 1.00 78.63 339 TYR A O 1
ATOM 1223 N N . GLU A 1 267 ? 18.842 -19.544 -49.593 1.00 82.78 340 GLU A N 1
ATOM 1224 C CA . GLU A 1 267 ? 19.690 -20.648 -50.037 1.00 97.10 340 GLU A CA 1
ATOM 1225 C C . GLU A 1 267 ? 19.498 -20.990 -51.512 1.00 114.38 340 GLU A C 1
ATOM 1226 O O . GLU A 1 267 ? 20.471 -21.238 -52.223 1.00 134.97 340 GLU A O 1
ATOM 1232 N N . ILE A 1 268 ? 18.251 -21.006 -51.975 1.00 117.95 341 ILE A N 1
ATOM 1233 C CA . ILE A 1 268 ? 17.993 -21.368 -53.366 1.00 102.97 341 ILE A CA 1
ATOM 1234 C C . ILE A 1 268 ? 18.371 -20.249 -54.336 1.00 93.34 341 ILE A C 1
ATOM 1235 O O . ILE A 1 268 ? 18.678 -20.512 -55.500 1.00 91.58 341 ILE A O 1
ATOM 1248 N N . ARG A 1 270 ? 20.936 -18.160 -53.705 1.00 111.10 343 ARG A N 1
ATOM 1249 C CA . ARG A 1 270 ? 22.393 -18.243 -53.666 1.00 115.73 343 ARG A CA 1
ATOM 1250 C C . ARG A 1 270 ? 22.933 -19.415 -54.483 1.00 109.80 343 ARG A C 1
ATOM 1251 O O . ARG A 1 270 ? 23.951 -19.292 -55.165 1.00 107.09 343 ARG A O 1
ATOM 1259 N N . GLU A 1 271 ? 22.241 -20.548 -54.412 1.00 98.95 344 GLU A N 1
ATOM 1260 C CA . GLU A 1 271 ? 22.662 -21.763 -55.104 1.00 91.46 344 GLU A CA 1
ATOM 1261 C C . GLU A 1 271 ? 22.662 -21.642 -56.626 1.00 117.73 344 GLU A C 1
ATOM 1262 O O . GLU A 1 271 ? 23.481 -22.266 -57.299 1.00 132.32 344 GLU A O 1
ATOM 1264 N N . LEU A 1 272 ? 21.751 -20.839 -57.165 1.00 113.16 345 LEU A N 1
ATOM 1265 C CA . LEU A 1 272 ? 21.568 -20.763 -58.614 1.00 102.85 345 LEU A CA 1
ATOM 1266 C C . LEU A 1 272 ? 22.089 -19.469 -59.241 1.00 101.43 345 LEU A C 1
ATOM 1267 O O . LEU A 1 272 ? 21.952 -19.264 -60.447 1.00 112.66 345 LEU A O 1
ATOM 1272 N N . HIS A 1 273 ? 22.671 -18.599 -58.421 1.00 91.18 346 HIS A N 1
ATOM 1273 C CA . HIS A 1 273 ? 23.198 -17.321 -58.895 1.00 99.08 346 HIS A CA 1
ATOM 1274 C C . HIS A 1 273 ? 24.228 -17.491 -60.009 1.00 93.30 346 HIS A C 1
ATOM 1275 O O . HIS A 1 273 ? 24.157 -16.815 -61.036 1.00 108.56 346 HIS A O 1
ATOM 1282 N N . THR A 1 274 ? 25.187 -18.387 -59.792 1.00 95.52 347 THR A N 1
ATOM 1283 C CA . THR A 1 274 ? 26.232 -18.657 -60.774 1.00 96.17 347 THR A CA 1
ATOM 1284 C C . THR A 1 274 ? 25.651 -19.132 -62.105 1.00 105.27 347 THR A C 1
ATOM 1285 O O . THR A 1 274 ? 26.061 -18.672 -63.175 1.00 96.87 347 THR A O 1
ATOM 1289 N N . GLU A 1 275 ? 24.686 -20.042 -62.030 1.00 119.07 348 GLU A N 1
ATOM 1290 C CA . GLU A 1 275 ? 24.056 -20.593 -63.220 1.00 110.05 348 GLU A CA 1
ATOM 1291 C C . GLU A 1 275 ? 23.233 -19.527 -63.933 1.00 98.54 348 GLU A C 1
ATOM 1292 O O . GLU A 1 275 ? 23.114 -19.545 -65.150 1.00 99.63 348 GLU A O 1
ATOM 1298 N N . ILE A 1 276 ? 22.671 -18.600 -63.165 1.00 96.43 349 ILE A N 1
ATOM 1299 C CA . ILE A 1 276 ? 21.936 -17.473 -63.730 1.00 97.14 349 ILE A CA 1
ATOM 1300 C C . ILE A 1 276 ? 22.891 -16.557 -64.496 1.00 97.55 349 ILE A C 1
ATOM 1301 O O . ILE A 1 276 ? 22.591 -16.116 -65.608 1.00 107.04 349 ILE A O 1
ATOM 1306 N N . GLU A 1 277 ? 24.052 -16.294 -63.899 1.00 92.37 350 GLU A N 1
ATOM 1307 C CA . GLU A 1 277 ? 25.074 -15.455 -64.522 1.00 92.69 350 GLU A CA 1
ATOM 1308 C C . GLU A 1 277 ? 25.649 -16.106 -65.774 1.00 102.18 350 GLU A C 1
ATOM 1309 O O . GLU A 1 277 ? 26.077 -15.418 -66.700 1.00 95.35 350 GLU A O 1
ATOM 1315 N N . THR A 1 278 ? 25.663 -17.435 -65.795 1.00 108.36 351 THR A N 1
ATOM 1316 C CA . THR A 1 278 ? 26.173 -18.163 -66.949 1.00 93.52 351 THR A CA 1
ATOM 1317 C C . THR A 1 278 ? 25.124 -18.214 -68.056 1.00 94.77 351 THR A C 1
ATOM 1318 O O . THR A 1 278 ? 25.447 -18.121 -69.240 1.00 95.75 351 THR A O 1
ATOM 1322 N N . ILE A 1 279 ? 23.863 -18.339 -67.656 1.00 92.06 352 ILE A N 1
ATOM 1323 C CA . ILE A 1 279 ? 22.757 -18.468 -68.600 1.00 96.63 352 ILE A CA 1
ATOM 1324 C C . ILE A 1 279 ? 22.370 -17.153 -69.279 1.00 93.97 352 ILE A C 1
ATOM 1325 O O . ILE A 1 279 ? 22.315 -17.082 -70.507 1.00 95.15 352 ILE A O 1
ATOM 1330 N N . PHE A 1 280 ? 22.124 -16.111 -68.490 1.00 83.63 353 PHE A N 1
ATOM 1331 C CA . PHE A 1 280 ? 21.621 -14.858 -69.053 1.00 93.01 353 PHE A CA 1
ATOM 1332 C C . PHE A 1 280 ? 22.689 -13.951 -69.671 1.00 116.42 353 PHE A C 1
ATOM 1333 O O . PHE A 1 280 ? 22.350 -13.005 -70.385 1.00 131.93 353 PHE A O 1
ATOM 1341 N N . LYS A 1 281 ? 23.960 -14.247 -69.414 1.00 126.69 354 LYS A N 1
ATOM 1342 C CA . LYS A 1 281 ? 25.078 -13.490 -69.988 1.00 127.59 354 LYS A CA 1
ATOM 1343 C C . LYS A 1 281 ? 24.947 -11.970 -69.868 1.00 129.89 354 LYS A C 1
ATOM 1344 O O . LYS A 1 281 ? 25.131 -11.400 -68.792 1.00 152.36 354 LYS A O 1
ATOM 1350 N N . GLY A 1 282 ? 24.624 -11.327 -70.988 1.00 90.78 355 GLY A N 1
ATOM 1351 C CA . GLY A 1 282 ? 24.527 -9.879 -71.059 1.00 89.13 355 GLY A CA 1
ATOM 1352 C C . GLY A 1 282 ? 24.965 -9.359 -72.418 1.00 120.83 355 GLY A C 1
ATOM 1353 O O . GLY A 1 282 ? 25.211 -10.145 -73.333 1.00 133.88 355 GLY A O 1
ATOM 1354 N N . LYS A 1 283 ? 25.068 -8.039 -72.559 1.00 130.72 356 LYS A N 1
ATOM 1355 C CA . LYS A 1 283 ? 24.809 -7.105 -71.469 1.00 132.93 356 LYS A CA 1
ATOM 1356 C C . LYS A 1 283 ? 23.368 -6.607 -71.485 1.00 124.25 356 LYS A C 1
ATOM 1357 O O . LYS A 1 283 ? 22.844 -6.163 -70.464 1.00 126.62 356 LYS A O 1
ATOM 1359 N N . ALA A 1 284 ? 22.728 -6.686 -72.648 1.00 124.98 357 ALA A N 1
ATOM 1360 C CA . ALA A 1 284 ? 21.324 -6.307 -72.782 1.00 124.46 357 ALA A CA 1
ATOM 1361 C C . ALA A 1 284 ? 20.421 -7.383 -72.186 1.00 120.56 357 ALA A C 1
ATOM 1362 O O . ALA A 1 284 ? 19.521 -7.894 -72.850 1.00 118.28 357 ALA A O 1
ATOM 1364 N N . CYS A 1 285 ? 20.679 -7.719 -70.927 1.00 121.36 358 CYS A N 1
ATOM 1365 C CA . CYS A 1 285 ? 19.990 -8.798 -70.232 1.00 113.23 358 CYS A CA 1
ATOM 1366 C C . CYS A 1 285 ? 20.300 -8.715 -68.741 1.00 117.37 358 CYS A C 1
ATOM 1367 O O . CYS A 1 285 ? 19.516 -9.161 -67.903 1.00 123.72 358 CYS A O 1
ATOM 1370 N N . LEU A 1 286 ? 21.469 -8.153 -68.436 1.00 114.82 359 LEU A N 1
ATOM 1371 C CA . LEU A 1 286 ? 21.970 -7.978 -67.072 1.00 105.25 359 LEU A CA 1
ATOM 1372 C C . LEU A 1 286 ? 20.926 -7.502 -66.059 1.00 106.61 359 LEU A C 1
ATOM 1373 O O . LEU A 1 286 ? 21.053 -7.772 -64.871 1.00 126.13 359 LEU A O 1
ATOM 1378 N N . GLU A 1 287 ? 19.899 -6.801 -66.527 1.00 109.55 360 GLU A N 1
ATOM 1379 C CA . GLU A 1 287 ? 18.870 -6.261 -65.639 1.00 115.73 360 GLU A CA 1
ATOM 1380 C C . GLU A 1 287 ? 18.033 -7.359 -64.982 1.00 113.77 360 GLU A C 1
ATOM 1381 O O . GLU A 1 287 ? 17.446 -7.154 -63.916 1.00 127.26 360 GLU A O 1
ATOM 1387 N N . ILE A 1 288 ? 18.036 -8.542 -65.585 1.00 96.56 361 ILE A N 1
ATOM 1388 C CA . ILE A 1 288 ? 17.375 -9.695 -64.992 1.00 111.75 361 ILE A CA 1
ATOM 1389 C C . ILE A 1 288 ? 18.285 -10.318 -63.941 1.00 127.04 361 ILE A C 1
ATOM 1390 O O . ILE A 1 288 ? 17.826 -10.738 -62.874 1.00 139.86 361 ILE A O 1
ATOM 1395 N N . ARG A 1 289 ? 19.581 -10.345 -64.233 1.00 114.54 362 ARG A N 1
ATOM 1396 C CA . ARG A 1 289 ? 20.562 -10.829 -63.272 1.00 120.16 362 ARG A CA 1
ATOM 1397 C C . ARG A 1 289 ? 20.552 -9.973 -62.009 1.00 109.07 362 ARG A C 1
ATOM 1398 O O . ARG A 1 289 ? 20.504 -10.497 -60.895 1.00 120.02 362 ARG A O 1
ATOM 1402 N N . ASP A 1 290 ? 20.580 -8.655 -62.186 1.00 88.37 363 ASP A N 1
ATOM 1403 C CA . ASP A 1 290 ? 20.597 -7.742 -61.050 1.00 115.35 363 ASP A CA 1
ATOM 1404 C C . ASP A 1 290 ? 19.216 -7.629 -60.408 1.00 121.70 363 ASP A C 1
ATOM 1405 O O . ASP A 1 290 ? 19.104 -7.220 -59.254 1.00 136.26 363 ASP A O 1
ATOM 1410 N N . SER A 1 291 ? 18.163 -7.968 -61.150 1.00 106.97 364 SER A N 1
ATOM 1411 C CA . SER A 1 291 ? 16.848 -8.081 -60.526 1.00 101.11 364 SER A CA 1
ATOM 1412 C C . SER A 1 291 ? 16.839 -9.270 -59.567 1.00 94.75 364 SER A C 1
ATOM 1413 O O . SER A 1 291 ? 16.311 -9.182 -58.453 1.00 102.71 364 SER A O 1
ATOM 1416 N N . ALA A 1 292 ? 17.443 -10.373 -60.002 1.00 93.24 365 ALA A N 1
ATOM 1417 C CA . ALA A 1 292 ? 17.551 -11.570 -59.173 1.00 92.33 365 ALA A CA 1
ATOM 1418 C C . ALA A 1 292 ? 18.405 -11.321 -57.929 1.00 99.03 365 ALA A C 1
ATOM 1419 O O . ALA A 1 292 ? 17.974 -11.588 -56.800 1.00 93.73 365 ALA A O 1
ATOM 1421 N N . THR A 1 293 ? 19.613 -10.804 -58.139 1.00 94.45 366 THR A N 1
ATOM 1422 C CA . THR A 1 293 ? 20.514 -10.496 -57.032 1.00 94.12 366 THR A CA 1
ATOM 1423 C C . THR A 1 293 ? 19.895 -9.465 -56.096 1.00 98.32 366 THR A C 1
ATOM 1424 O O . THR A 1 293 ? 20.062 -9.538 -54.880 1.00 125.04 366 THR A O 1
ATOM 1428 N N . GLY A 1 294 ? 19.187 -8.501 -56.675 1.00 77.87 367 GLY A N 1
ATOM 1429 C CA . GLY A 1 294 ? 18.494 -7.483 -55.909 1.00 77.65 367 GLY A CA 1
ATOM 1430 C C . GLY A 1 294 ? 17.436 -8.075 -54.998 1.00 97.36 367 GLY A C 1
ATOM 1431 O O . GLY A 1 294 ? 17.345 -7.722 -53.817 1.00 104.58 367 GLY A O 1
ATOM 1432 N N . LEU A 1 295 ? 16.637 -8.989 -55.542 1.00 96.72 368 LEU A N 1
ATOM 1433 C CA . LEU A 1 295 ? 15.585 -9.620 -54.755 1.00 98.34 368 LEU A CA 1
ATOM 1434 C C . LEU A 1 295 ? 16.198 -10.537 -53.702 1.00 92.83 368 LEU A C 1
ATOM 1435 O O . LEU A 1 295 ? 15.602 -10.781 -52.650 1.00 87.54 368 LEU A O 1
ATOM 1437 N N . THR A 1 296 ? 17.405 -11.020 -53.979 1.00 100.03 369 THR A N 1
ATOM 1438 C CA . THR A 1 296 ? 18.143 -11.812 -53.005 1.00 99.85 369 THR A CA 1
ATOM 1439 C C . THR A 1 296 ? 18.575 -10.933 -51.834 1.00 87.12 369 THR A C 1
ATOM 1440 O O . THR A 1 296 ? 18.396 -11.302 -50.671 1.00 86.26 369 THR A O 1
ATOM 1444 N N . LYS A 1 297 ? 19.138 -9.769 -52.150 1.00 84.78 370 LYS A N 1
ATOM 1445 C CA . LYS A 1 297 ? 19.539 -8.805 -51.130 1.00 85.49 370 LYS A CA 1
ATOM 1446 C C . LYS A 1 297 ? 18.356 -8.375 -50.265 1.00 84.99 370 LYS A C 1
ATOM 1447 O O . LYS A 1 297 ? 18.459 -8.310 -49.035 1.00 85.18 370 LYS A O 1
ATOM 1453 N N . ARG A 1 298 ? 17.229 -8.094 -50.913 1.00 90.90 371 ARG A N 1
ATOM 1454 C CA . ARG A 1 298 ? 16.029 -7.685 -50.194 1.00 90.81 371 ARG A CA 1
ATOM 1455 C C . ARG A 1 298 ? 15.534 -8.815 -49.300 1.00 90.14 371 ARG A C 1
ATOM 1456 O O . ARG A 1 298 ? 15.093 -8.584 -48.173 1.00 107.76 371 ARG A O 1
ATOM 1458 N N . LEU A 1 299 ? 15.617 -10.036 -49.818 1.00 82.01 372 LEU A N 1
ATOM 1459 C CA . LEU A 1 299 ? 15.244 -11.229 -49.068 1.00 87.86 372 LEU A CA 1
ATOM 1460 C C . LEU A 1 299 ? 16.076 -11.375 -47.790 1.00 93.81 372 LEU A C 1
ATOM 1461 O O . LEU A 1 299 ? 15.535 -11.600 -46.699 1.00 101.07 372 LEU A O 1
ATOM 1466 N N . ALA A 1 300 ? 17.391 -11.224 -47.930 1.00 88.49 373 ALA A N 1
ATOM 1467 C CA . ALA A 1 300 ? 18.312 -11.381 -46.805 1.00 97.26 373 ALA A CA 1
ATOM 1468 C C . ALA A 1 300 ? 18.121 -10.282 -45.761 1.00 81.94 373 ALA A C 1
ATOM 1469 O O . ALA A 1 300 ? 18.085 -10.549 -44.551 1.00 82.75 373 ALA A O 1
ATOM 1471 N N . GLN A 1 301 ? 18.002 -9.045 -46.236 1.00 89.57 374 GLN A N 1
ATOM 1472 C CA . GLN A 1 301 ? 17.802 -7.908 -45.349 1.00 89.22 374 GLN A CA 1
ATOM 1473 C C . GLN A 1 301 ? 16.492 -8.086 -44.588 1.00 89.04 374 GLN A C 1
ATOM 1474 O O . GLN A 1 301 ? 16.405 -7.786 -43.392 1.00 95.67 374 GLN A O 1
ATOM 1480 N N . THR A 1 302 ? 15.485 -8.606 -45.284 1.00 97.90 375 THR A N 1
ATOM 1481 C CA . THR A 1 302 ? 14.199 -8.893 -44.661 1.00 95.94 375 THR A CA 1
ATOM 1482 C C . THR A 1 302 ? 14.360 -9.972 -43.591 1.00 86.91 375 THR A C 1
ATOM 1483 O O . THR A 1 302 ? 13.720 -9.911 -42.540 1.00 86.41 375 THR A O 1
ATOM 1487 N N . ALA A 1 303 ? 15.236 -10.942 -43.846 1.00 87.47 376 ALA A N 1
ATOM 1488 C CA . ALA A 1 303 ? 15.542 -11.964 -42.844 1.00 93.81 376 ALA A CA 1
ATOM 1489 C C . ALA A 1 303 ? 16.147 -11.353 -41.577 1.00 85.62 376 ALA A C 1
ATOM 1490 O O . ALA A 1 303 ? 15.743 -11.688 -40.457 1.00 84.93 376 ALA A O 1
ATOM 1492 N N . GLN A 1 304 ? 17.118 -10.463 -41.755 1.00 80.84 377 GLN A N 1
ATOM 1493 C CA . GLN A 1 304 ? 17.709 -9.755 -40.622 1.00 89.69 377 GLN A CA 1
ATOM 1494 C C . GLN A 1 304 ? 16.635 -8.986 -39.841 1.00 91.28 377 GLN A C 1
ATOM 1495 O O . GLN A 1 304 ? 16.604 -8.985 -38.592 1.00 96.48 377 GLN A O 1
ATOM 1501 N N . GLU A 1 305 ? 15.729 -8.357 -40.584 1.00 99.07 378 GLU A N 1
ATOM 1502 C CA . GLU A 1 305 ? 14.643 -7.616 -39.960 1.00 101.82 378 GLU A CA 1
ATOM 1503 C C . GLU A 1 305 ? 13.725 -8.558 -39.180 1.00 107.47 378 GLU A C 1
ATOM 1504 O O . GLU A 1 305 ? 13.144 -8.166 -38.166 1.00 90.50 378 GLU A O 1
ATOM 1510 N N . THR A 1 306 ? 13.613 -9.802 -39.639 1.00 84.45 379 THR A N 1
ATOM 1511 C CA . THR A 1 306 ? 12.860 -10.815 -38.902 1.00 93.04 379 THR A CA 1
ATOM 1512 C C . THR A 1 306 ? 13.589 -11.233 -37.629 1.00 107.39 379 THR A C 1
ATOM 1513 O O . THR A 1 306 ? 12.950 -11.582 -36.637 1.00 116.76 379 THR A O 1
ATOM 1517 N N . PHE A 1 307 ? 14.922 -11.217 -37.662 1.00 109.98 380 PHE A N 1
ATOM 1518 C CA . PHE A 1 307 ? 15.700 -11.421 -36.438 1.00 88.58 380 PHE A CA 1
ATOM 1519 C C . PHE A 1 307 ? 15.303 -10.378 -35.400 1.00 99.43 380 PHE A C 1
ATOM 1520 O O . PHE A 1 307 ? 14.894 -10.713 -34.270 1.00 90.63 380 PHE A O 1
ATOM 1528 N N . GLY A 1 308 ? 15.417 -9.112 -35.799 1.00 109.08 381 GLY A N 1
ATOM 1529 C CA . GLY A 1 308 ? 15.023 -8.018 -34.927 1.00 96.02 381 GLY A CA 1
ATOM 1530 C C . GLY A 1 308 ? 13.601 -8.167 -34.412 1.00 103.57 381 GLY A C 1
ATOM 1531 O O . GLY A 1 308 ? 13.324 -7.979 -33.220 1.00 97.90 381 GLY A O 1
ATOM 1532 N N . ASP A 1 309 ? 12.699 -8.522 -35.322 1.00 101.81 382 ASP A N 1
ATOM 1533 C CA . ASP A 1 309 ? 11.302 -8.754 -34.980 1.00 110.05 382 ASP A CA 1
ATOM 1534 C C . ASP A 1 309 ? 11.129 -9.823 -33.909 1.00 106.07 382 ASP A C 1
ATOM 1535 O O . ASP A 1 309 ? 10.351 -9.641 -32.978 1.00 102.89 382 ASP A O 1
ATOM 1540 N N . PHE A 1 310 ? 11.846 -10.936 -34.039 1.00 116.70 383 PHE A N 1
ATOM 1541 C CA . PHE A 1 310 ? 11.709 -12.021 -33.073 1.00 100.40 383 PHE A CA 1
ATOM 1542 C C . PHE A 1 310 ? 12.269 -11.669 -31.703 1.00 82.76 383 PHE A C 1
ATOM 1543 O O . PHE A 1 310 ? 11.655 -11.991 -30.686 1.00 92.95 383 PHE A O 1
ATOM 1551 N N . GLU A 1 311 ? 13.428 -11.014 -31.665 1.00 92.21 384 GLU A N 1
ATOM 1552 C CA . GLU A 1 311 ? 13.994 -10.649 -30.366 1.00 98.69 384 GLU A CA 1
ATOM 1553 C C . GLU A 1 311 ? 13.101 -9.619 -29.674 1.00 84.71 384 GLU A C 1
ATOM 1554 O O . GLU A 1 311 ? 12.855 -9.707 -28.462 1.00 85.12 384 GLU A O 1
ATOM 1560 N N . GLU A 1 312 ? 12.606 -8.654 -30.446 1.00 89.45 385 GLU A N 1
ATOM 1561 C CA . GLU A 1 312 ? 11.678 -7.665 -29.910 1.00 94.55 385 GLU A CA 1
ATOM 1562 C C . GLU A 1 312 ? 10.385 -8.326 -29.431 1.00 91.82 385 GLU A C 1
ATOM 1563 O O . GLU A 1 312 ? 9.799 -7.900 -28.439 1.00 107.24 385 GLU A O 1
ATOM 1569 N N . ALA A 1 313 ? 9.955 -9.368 -30.140 1.00 95.44 386 ALA A N 1
ATOM 1570 C CA . ALA A 1 313 ? 8.706 -10.068 -29.839 1.00 95.94 386 ALA A CA 1
ATOM 1571 C C . ALA A 1 313 ? 8.811 -10.887 -28.559 1.00 110.23 386 ALA A C 1
ATOM 1572 O O . ALA A 1 313 ? 7.867 -10.952 -27.773 1.00 111.35 386 ALA A O 1
ATOM 1574 N N . VAL A 1 314 ? 9.962 -11.521 -28.360 1.00 110.04 387 VAL A N 1
ATOM 1575 C CA . VAL A 1 314 ? 10.197 -12.306 -27.155 1.00 100.29 387 VAL A CA 1
ATOM 1576 C C . VAL A 1 314 ? 10.408 -11.368 -25.972 1.00 80.11 387 VAL A C 1
ATOM 1577 O O . VAL A 1 314 ? 10.011 -11.673 -24.844 1.00 76.28 387 VAL A O 1
ATOM 1581 N N . GLU A 1 315 ? 11.010 -10.213 -26.244 1.00 80.22 388 GLU A N 1
ATOM 1582 C CA . GLU A 1 315 ? 11.223 -9.205 -25.211 1.00 77.15 388 GLU A CA 1
ATOM 1583 C C . GLU A 1 315 ? 9.906 -8.741 -24.594 1.00 85.75 388 GLU A C 1
ATOM 1584 O O . GLU A 1 315 ? 9.669 -8.944 -23.403 1.00 86.65 388 GLU A O 1
ATOM 1590 N N . LYS A 1 316 ? 9.050 -8.123 -25.402 1.00 76.58 389 LYS A N 1
ATOM 1591 C CA . LYS A 1 316 ? 7.754 -7.668 -24.912 1.00 81.51 389 LYS A CA 1
ATOM 1592 C C . LYS A 1 316 ? 6.679 -8.745 -25.032 1.00 102.30 389 LYS A C 1
ATOM 1593 O O . LYS A 1 316 ? 5.736 -8.611 -25.811 1.00 119.10 389 LYS A O 1
ATOM 1595 N N . ASP A 1 317 ? 6.825 -9.809 -24.250 1.00 86.16 390 ASP A N 1
ATOM 1596 C CA . ASP A 1 317 ? 5.886 -10.923 -24.283 1.00 88.74 390 ASP A CA 1
ATOM 1597 C C . ASP A 1 317 ? 4.934 -10.796 -23.096 1.00 110.50 390 ASP A C 1
ATOM 1598 O O . ASP A 1 317 ? 5.171 -9.990 -22.194 1.00 132.88 390 ASP A O 1
ATOM 1603 N N . ALA A 1 318 ? 3.874 -11.597 -23.087 1.00 114.70 391 ALA A N 1
ATOM 1604 C CA . ALA A 1 318 ? 2.858 -11.520 -22.041 1.00 96.65 391 ALA A CA 1
ATOM 1605 C C . ALA A 1 318 ? 1.902 -12.699 -22.130 1.00 91.30 391 ALA A C 1
ATOM 1606 O O . ALA A 1 318 ? 1.659 -13.220 -23.217 1.00 87.42 391 ALA A O 1
ATOM 1608 N N . THR A 1 319 ? 1.362 -13.095 -20.978 1.00 104.28 392 THR A N 1
ATOM 1609 C CA . THR A 1 319 ? 0.361 -14.161 -20.859 1.00 106.43 392 THR A CA 1
ATOM 1610 C C . THR A 1 319 ? 0.847 -15.538 -21.333 1.00 105.87 392 THR A C 1
ATOM 1611 O O . THR A 1 319 ? 1.374 -15.676 -22.436 1.00 92.32 392 THR A O 1
ATOM 1613 N N . LYS A 1 320 ? 0.670 -16.566 -20.505 1.00 120.13 393 LYS A N 1
ATOM 1614 C CA . LYS A 1 320 ? 0.048 -16.458 -19.188 1.00 119.56 393 LYS A CA 1
ATOM 1615 C C . LYS A 1 320 ? 0.594 -17.557 -18.289 1.00 125.35 393 LYS A C 1
ATOM 1616 O O . LYS A 1 320 ? 1.725 -18.011 -18.464 1.00 118.41 393 LYS A O 1
ATOM 1618 N N . THR A 1 321 ? -0.214 -17.983 -17.326 1.00 133.64 394 THR A N 1
ATOM 1619 C CA . THR A 1 321 ? 0.136 -19.121 -16.490 1.00 120.34 394 THR A CA 1
ATOM 1620 C C . THR A 1 321 ? -0.581 -20.366 -16.998 1.00 118.76 394 THR A C 1
ATOM 1621 O O . THR A 1 321 ? -1.317 -20.309 -17.984 1.00 122.11 394 THR A O 1
ATOM 1623 N N . ALA A 1 322 ? -0.359 -21.489 -16.326 1.00 112.40 395 ALA A N 1
ATOM 1624 C CA . ALA A 1 322 ? -1.034 -22.735 -16.666 1.00 124.92 395 ALA A CA 1
ATOM 1625 C C . ALA A 1 322 ? -1.508 -23.412 -15.390 1.00 143.32 395 ALA A C 1
ATOM 1626 O O . ALA A 1 322 ? -2.589 -23.116 -14.880 1.00 140.89 395 ALA A O 1
ATOM 1628 N N . VAL A 1 323 ? -0.688 -24.322 -14.877 1.00 134.15 396 VAL A N 1
ATOM 1629 C CA . VAL A 1 323 ? -0.897 -24.872 -13.546 1.00 119.19 396 VAL A CA 1
ATOM 1630 C C . VAL A 1 323 ? -0.056 -24.072 -12.563 1.00 127.14 396 VAL A C 1
ATOM 1631 O O . VAL A 1 323 ? 0.513 -24.630 -11.624 1.00 148.42 396 VAL A O 1
ATOM 1633 N N . LEU A 1 324 ? 0.007 -22.762 -12.796 1.00 129.15 397 LEU A N 1
ATOM 1634 C CA . LEU A 1 324 ? 0.895 -21.864 -12.064 1.00 129.24 397 LEU A CA 1
ATOM 1635 C C . LEU A 1 324 ? 2.312 -22.418 -12.112 1.00 121.79 397 LEU A C 1
ATOM 1636 O O . LEU A 1 324 ? 3.026 -22.232 -13.100 1.00 108.63 397 LEU A O 1
ATOM 1641 N N . ASP A 1 325 ? 2.700 -23.097 -11.034 1.00 117.93 398 ASP A N 1
ATOM 1642 C CA . ASP A 1 325 ? 3.929 -23.887 -10.976 1.00 98.78 398 ASP A CA 1
ATOM 1643 C C . ASP A 1 325 ? 5.199 -23.045 -11.099 1.00 93.87 398 ASP A C 1
ATOM 1644 O O . ASP A 1 325 ? 5.159 -21.872 -11.470 1.00 104.72 398 ASP A O 1
ATOM 1649 N N . GLY A 1 326 ? 6.328 -23.659 -10.768 1.00 98.46 399 GLY A N 1
ATOM 1650 C CA . GLY A 1 326 ? 7.619 -23.020 -10.926 1.00 96.05 399 GLY A CA 1
ATOM 1651 C C . GLY A 1 326 ? 8.410 -23.735 -11.999 1.00 85.54 399 GLY A C 1
ATOM 1652 O O . GLY A 1 326 ? 9.619 -23.548 -12.127 1.00 79.68 399 GLY A O 1
ATOM 1653 N N . THR A 1 327 ? 7.713 -24.561 -12.774 1.00 89.74 400 THR A N 1
ATOM 1654 C CA . THR A 1 327 ? 8.343 -25.363 -13.816 1.00 71.51 400 THR A CA 1
ATOM 1655 C C . THR A 1 327 ? 8.753 -24.514 -15.015 1.00 68.53 400 THR A C 1
ATOM 1656 O O . THR A 1 327 ? 8.506 -23.308 -15.052 1.00 63.95 400 THR A O 1
ATOM 1660 N N . VAL A 1 328 ? 9.379 -25.158 -15.996 1.00 73.27 401 VAL A N 1
ATOM 1661 C CA . VAL A 1 328 ? 9.886 -24.465 -17.177 1.00 79.83 401 VAL A CA 1
ATOM 1662 C C . VAL A 1 328 ? 8.755 -23.920 -18.051 1.00 75.94 401 VAL A C 1
ATOM 1663 O O . VAL A 1 328 ? 7.779 -24.616 -18.334 1.00 81.63 401 VAL A O 1
ATOM 1667 N N . HIS A 1 329 ? 8.902 -22.665 -18.467 1.00 67.80 402 HIS A N 1
ATOM 1668 C CA . HIS A 1 329 ? 7.903 -21.975 -19.278 1.00 95.37 402 HIS A CA 1
ATOM 1669 C C . HIS A 1 329 ? 8.002 -22.404 -20.739 1.00 113.87 402 HIS A C 1
ATOM 1670 O O . HIS A 1 329 ? 9.098 -22.439 -21.297 1.00 123.02 402 HIS A O 1
ATOM 1677 N N . PRO A 1 330 ? 6.859 -22.746 -21.358 1.00 104.73 403 PRO A N 1
ATOM 1678 C CA . PRO A 1 330 ? 6.787 -23.069 -22.789 1.00 101.18 403 PRO A CA 1
ATOM 1679 C C . PRO A 1 330 ? 7.471 -22.033 -23.686 1.00 88.73 403 PRO A C 1
ATOM 1680 O O . PRO A 1 330 ? 7.956 -22.384 -24.762 1.00 103.49 403 PRO A O 1
ATOM 1684 N N . LEU A 1 331 ? 7.499 -20.777 -23.247 1.00 76.95 404 LEU A N 1
ATOM 1685 C CA . LEU A 1 331 ? 8.180 -19.718 -23.981 1.00 57.93 404 LEU A CA 1
ATOM 1686 C C . LEU A 1 331 ? 9.682 -19.972 -24.048 1.00 96.69 404 LEU A C 1
ATOM 1687 O O . LEU A 1 331 ? 10.305 -19.773 -25.088 1.00 89.55 404 LEU A O 1
ATOM 1692 N N . THR A 1 332 ? 10.256 -20.398 -22.927 1.00 70.86 405 THR A N 1
ATOM 1693 C CA . THR A 1 332 ? 11.683 -20.696 -22.851 1.00 73.63 405 THR A CA 1
ATOM 1694 C C . THR A 1 332 ? 12.039 -21.827 -23.812 1.00 87.24 405 THR A C 1
ATOM 1695 O O . THR A 1 332 ? 13.027 -21.749 -24.549 1.00 99.72 405 THR A O 1
ATOM 1699 N N . SER A 1 333 ? 11.214 -22.870 -23.803 1.00 65.99 406 SER A N 1
ATOM 1700 C CA . SER A 1 333 ? 11.388 -24.005 -24.697 1.00 61.24 406 SER A CA 1
ATOM 1701 C C . SER A 1 333 ? 11.245 -23.561 -26.148 1.00 96.65 406 SER A C 1
ATOM 1702 O O . SER A 1 333 ? 11.938 -24.059 -27.035 1.00 123.32 406 SER A O 1
ATOM 1705 N N . TYR A 1 334 ? 10.347 -22.608 -26.375 1.00 83.45 407 TYR A N 1
ATOM 1706 C CA . TYR A 1 334 ? 10.089 -22.087 -27.710 1.00 88.32 407 TYR A CA 1
ATOM 1707 C C . TYR A 1 334 ? 11.290 -21.306 -28.236 1.00 89.71 407 TYR A C 1
ATOM 1708 O O . TYR A 1 334 ? 11.649 -21.423 -29.408 1.00 105.48 407 TYR A O 1
ATOM 1717 N N . VAL A 1 335 ? 11.910 -20.516 -27.366 1.00 78.55 408 VAL A N 1
ATOM 1718 C CA . VAL A 1 335 ? 13.063 -19.714 -27.755 1.00 65.70 408 VAL A CA 1
ATOM 1719 C C . VAL A 1 335 ? 14.313 -20.569 -27.958 1.00 62.67 408 VAL A C 1
ATOM 1720 O O . VAL A 1 335 ? 15.033 -20.400 -28.948 1.00 66.33 408 VAL A O 1
ATOM 1724 N N . ILE A 1 336 ? 14.568 -21.496 -27.038 1.00 68.47 409 ILE A N 1
ATOM 1725 C CA . ILE A 1 336 ? 15.719 -22.383 -27.196 1.00 79.28 409 ILE A CA 1
ATOM 1726 C C . ILE A 1 336 ? 15.526 -23.288 -28.413 1.00 96.21 409 ILE A C 1
ATOM 1727 O O . ILE A 1 336 ? 16.496 -23.684 -29.059 1.00 110.23 409 ILE A O 1
ATOM 1732 N N . ASN A 1 337 ? 14.275 -23.618 -28.723 1.00 80.59 410 ASN A N 1
ATOM 1733 C CA . ASN A 1 337 ? 13.979 -24.359 -29.943 1.00 105.70 410 ASN A CA 1
ATOM 1734 C C . ASN A 1 337 ? 14.239 -23.496 -31.171 1.00 102.37 410 ASN A C 1
ATOM 1735 O O . ASN A 1 337 ? 14.760 -23.973 -32.179 1.00 85.68 410 ASN A O 1
ATOM 1740 N N . TYR A 1 338 ? 13.888 -22.218 -31.068 1.00 81.75 411 TYR A N 1
ATOM 1741 C CA . TYR A 1 338 ? 14.057 -21.278 -32.171 1.00 80.69 411 TYR A CA 1
ATOM 1742 C C . TYR A 1 338 ? 15.534 -21.122 -32.510 1.00 70.77 411 TYR A C 1
ATOM 1743 O O . TYR A 1 338 ? 15.923 -21.121 -33.683 1.00 89.32 411 TYR A O 1
ATOM 1752 N N . VAL A 1 339 ? 16.361 -21.018 -31.476 1.00 74.51 412 VAL A N 1
ATOM 1753 C CA . VAL A 1 339 ? 17.796 -20.901 -31.684 1.00 84.22 412 VAL A CA 1
ATOM 1754 C C . VAL A 1 339 ? 18.359 -22.268 -32.072 1.00 92.06 412 VAL A C 1
ATOM 1755 O O . VAL A 1 339 ? 19.412 -22.356 -32.699 1.00 74.46 412 VAL A O 1
ATOM 1759 N N . LYS A 1 340 ? 17.650 -23.335 -31.711 1.00 76.95 413 LYS A N 1
ATOM 1760 C CA . LYS A 1 340 ? 18.061 -24.673 -32.122 1.00 91.74 413 LYS A CA 1
ATOM 1761 C C . LYS A 1 340 ? 17.823 -24.857 -33.615 1.00 87.81 413 LYS A C 1
ATOM 1762 O O . LYS A 1 340 ? 18.488 -25.666 -34.261 1.00 108.88 413 LYS A O 1
ATOM 1764 N N . PHE A 1 341 ? 16.881 -24.091 -34.159 1.00 93.48 414 PHE A N 1
ATOM 1765 C CA . PHE A 1 341 ? 16.624 -24.093 -35.597 1.00 92.15 414 PHE A CA 1
ATOM 1766 C C . PHE A 1 341 ? 17.558 -23.125 -36.306 1.00 78.42 414 PHE A C 1
ATOM 1767 O O . PHE A 1 341 ? 17.931 -23.347 -37.457 1.00 90.38 414 PHE A O 1
ATOM 1775 N N . LEU A 1 342 ? 17.938 -22.053 -35.617 1.00 71.21 415 LEU A N 1
ATOM 1776 C CA . LEU A 1 342 ? 18.869 -21.089 -36.193 1.00 71.29 415 LEU A CA 1
ATOM 1777 C C . LEU A 1 342 ? 20.254 -21.707 -36.343 1.00 71.16 415 LEU A C 1
ATOM 1778 O O . LEU A 1 342 ? 21.092 -21.206 -37.091 1.00 71.44 415 LEU A O 1
ATOM 1783 N N . PHE A 1 343 ? 20.495 -22.793 -35.619 1.00 72.42 416 PHE A N 1
ATOM 1784 C CA . PHE A 1 343 ? 21.789 -23.456 -35.663 1.00 82.22 416 PHE A CA 1
ATOM 1785 C C . PHE A 1 343 ? 21.784 -24.552 -36.723 1.00 91.30 416 PHE A C 1
ATOM 1786 O O . PHE A 1 343 ? 22.836 -25.073 -37.095 1.00 97.02 416 PHE A O 1
ATOM 1794 N N . ASP A 1 344 ? 20.595 -24.897 -37.209 1.00 83.34 417 ASP A N 1
ATOM 1795 C CA . ASP A 1 344 ? 20.478 -25.824 -38.328 1.00 88.75 417 ASP A CA 1
ATOM 1796 C C . ASP A 1 344 ? 20.858 -25.098 -39.608 1.00 85.32 417 ASP A C 1
ATOM 1797 O O . ASP A 1 344 ? 21.352 -25.703 -40.558 1.00 92.64 417 ASP A O 1
ATOM 1802 N N . TYR A 1 345 ? 20.625 -23.791 -39.616 1.00 82.34 418 TYR A N 1
ATOM 1803 C CA . TYR A 1 345 ? 21.005 -22.947 -40.738 1.00 78.29 418 TYR A CA 1
ATOM 1804 C C . TYR A 1 345 ? 22.308 -22.227 -40.427 1.00 86.83 418 TYR A C 1
ATOM 1805 O O . TYR A 1 345 ? 22.474 -21.058 -40.763 1.00 87.99 418 TYR A O 1
ATOM 1814 N N . GLN A 1 346 ? 23.229 -22.937 -39.784 1.00 94.17 419 GLN A N 1
ATOM 1815 C CA . GLN A 1 346 ? 24.502 -22.359 -39.368 1.00 83.13 419 GLN A CA 1
ATOM 1816 C C . GLN A 1 346 ? 25.389 -22.003 -40.555 1.00 73.26 419 GLN A C 1
ATOM 1817 O O . GLN A 1 346 ? 26.001 -20.936 -40.580 1.00 68.11 419 GLN A O 1
ATOM 1819 N N . THR A 1 347 ? 25.459 -22.900 -41.534 1.00 74.37 420 THR A N 1
ATOM 1820 C CA . THR A 1 347 ? 26.257 -22.662 -42.734 1.00 76.39 420 THR A CA 1
ATOM 1821 C C . THR A 1 347 ? 25.699 -21.488 -43.533 1.00 71.85 420 THR A C 1
ATOM 1822 O O . THR A 1 347 ? 26.452 -20.690 -44.092 1.00 69.50 420 THR A O 1
ATOM 1826 N N . THR A 1 348 ? 24.376 -21.386 -43.571 1.00 89.40 421 THR A N 1
ATOM 1827 C CA . THR A 1 348 ? 23.703 -20.303 -44.276 1.00 77.73 421 THR A CA 1
ATOM 1828 C C . THR A 1 348 ? 23.811 -18.990 -43.504 1.00 90.92 421 THR A C 1
ATOM 1829 O O . THR A 1 348 ? 24.180 -17.960 -44.066 1.00 87.88 421 THR A O 1
ATOM 1833 N N . LEU A 1 349 ? 23.477 -19.032 -42.217 1.00 98.95 422 LEU A N 1
ATOM 1834 C CA . LEU A 1 349 ? 23.535 -17.847 -41.365 1.00 96.10 422 LEU A CA 1
ATOM 1835 C C . LEU A 1 349 ? 24.954 -17.306 -41.228 1.00 107.89 422 LEU A C 1
ATOM 1836 O O . LEU A 1 349 ? 25.143 -16.132 -40.931 1.00 108.89 422 LEU A O 1
ATOM 1841 N N . LYS A 1 350 ? 25.945 -18.167 -41.431 1.00 108.97 423 LYS A N 1
ATOM 1842 C CA . LYS A 1 350 ? 27.346 -17.753 -41.408 1.00 110.69 423 LYS A CA 1
ATOM 1843 C C . LYS A 1 350 ? 27.588 -16.737 -42.524 1.00 114.99 423 LYS A C 1
ATOM 1844 O O . LYS A 1 350 ? 28.389 -15.807 -42.376 1.00 122.74 423 LYS A O 1
ATOM 1846 N N . GLN A 1 351 ? 26.890 -16.935 -43.639 1.00 120.27 424 GLN A N 1
ATOM 1847 C CA . GLN A 1 351 ? 26.895 -16.013 -44.776 1.00 106.77 424 GLN A CA 1
ATOM 1848 C C . GLN A 1 351 ? 26.159 -14.700 -44.482 1.00 114.21 424 GLN A C 1
ATOM 1849 O O . GLN A 1 351 ? 25.802 -13.970 -45.409 1.00 91.17 424 GLN A O 1
ATOM 1855 N N . LEU A 1 352 ? 25.957 -14.398 -43.200 1.00 125.05 425 LEU A N 1
ATOM 1856 C CA . LEU A 1 352 ? 25.244 -13.197 -42.768 1.00 123.45 425 LEU A CA 1
ATOM 1857 C C . LEU A 1 352 ? 25.843 -11.939 -43.365 1.00 114.56 425 LEU A C 1
ATOM 1858 O O . LEU A 1 352 ? 25.217 -11.309 -44.216 1.00 107.75 425 LEU A O 1
ATOM 1863 N N . PHE A 1 353 ? 27.047 -11.586 -42.924 1.00 109.65 426 PHE A N 1
ATOM 1864 C CA . PHE A 1 353 ? 27.744 -10.402 -43.415 1.00 111.31 426 PHE A CA 1
ATOM 1865 C C . PHE A 1 353 ? 26.881 -9.145 -43.341 1.00 121.66 426 PHE A C 1
ATOM 1866 O O . PHE A 1 353 ? 26.037 -9.011 -42.456 1.00 115.72 426 PHE A O 1
ATOM 1874 N N . ASP A 1 361 ? 32.331 -10.617 -37.911 1.00 117.61 434 ASP A N 1
ATOM 1875 C CA . ASP A 1 361 ? 31.430 -11.190 -38.902 1.00 119.92 434 ASP A CA 1
ATOM 1876 C C . ASP A 1 361 ? 31.357 -12.708 -38.768 1.00 130.93 434 ASP A C 1
ATOM 1877 O O . ASP A 1 361 ? 31.886 -13.279 -37.814 1.00 147.39 434 ASP A O 1
ATOM 1879 N N . SER A 1 362 ? 30.686 -13.343 -39.727 1.00 142.91 435 SER A N 1
ATOM 1880 C CA . SER A 1 362 ? 30.468 -14.789 -39.730 1.00 158.17 435 SER A CA 1
ATOM 1881 C C . SER A 1 362 ? 29.686 -15.221 -38.494 1.00 151.72 435 SER A C 1
ATOM 1882 O O . SER A 1 362 ? 28.510 -14.884 -38.350 1.00 160.72 435 SER A O 1
ATOM 1884 N N . ASN A 1 363 ? 30.335 -15.955 -37.596 1.00 105.81 436 ASN A N 1
ATOM 1885 C CA . ASN A 1 363 ? 29.635 -16.468 -36.428 1.00 98.22 436 ASN A CA 1
ATOM 1886 C C . ASN A 1 363 ? 29.590 -15.459 -35.281 1.00 87.84 436 ASN A C 1
ATOM 1887 O O . ASN A 1 363 ? 28.948 -15.698 -34.255 1.00 98.83 436 ASN A O 1
ATOM 1892 N N . SER A 1 364 ? 30.272 -14.332 -35.463 1.00 80.80 437 SER A N 1
ATOM 1893 C CA . SER A 1 364 ? 30.245 -13.243 -34.492 1.00 89.30 437 SER A CA 1
ATOM 1894 C C . SER A 1 364 ? 28.824 -12.705 -34.338 1.00 100.72 437 SER A C 1
ATOM 1895 O O . SER A 1 364 ? 28.280 -12.658 -33.238 1.00 130.28 437 SER A O 1
ATOM 1897 N N . GLN A 1 365 ? 28.252 -12.263 -35.459 1.00 93.71 438 GLN A N 1
ATOM 1898 C CA . GLN A 1 365 ? 26.907 -11.693 -35.485 1.00 97.93 438 GLN A CA 1
ATOM 1899 C C . GLN A 1 365 ? 25.847 -12.737 -35.159 1.00 87.31 438 GLN A C 1
ATOM 1900 O O . GLN A 1 365 ? 24.809 -12.419 -34.571 1.00 87.22 438 GLN A O 1
ATOM 1902 N N . LEU A 1 366 ? 26.124 -13.986 -35.527 1.00 85.87 439 LEU A N 1
ATOM 1903 C CA . LEU A 1 366 ? 25.232 -15.091 -35.200 1.00 84.97 439 LEU A CA 1
ATOM 1904 C C . LEU A 1 366 ? 25.164 -15.187 -33.687 1.00 85.63 439 LEU A C 1
ATOM 1905 O O . LEU A 1 366 ? 24.079 -15.203 -33.100 1.00 110.21 439 LEU A O 1
ATOM 1910 N N . ALA A 1 367 ? 26.337 -15.255 -33.066 1.00 91.16 440 ALA A N 1
ATOM 1911 C CA . ALA A 1 367 ? 26.448 -15.241 -31.615 1.00 87.00 440 ALA A CA 1
ATOM 1912 C C . ALA A 1 367 ? 25.758 -14.033 -30.982 1.00 86.80 440 ALA A C 1
ATOM 1913 O O . ALA A 1 367 ? 25.148 -14.153 -29.927 1.00 86.27 440 ALA A O 1
ATOM 1915 N N . SER A 1 368 ? 25.892 -12.866 -31.607 1.00 75.02 441 SER A N 1
ATOM 1916 C CA . SER A 1 368 ? 25.244 -11.653 -31.113 1.00 74.95 441 SER A CA 1
ATOM 1917 C C . SER A 1 368 ? 23.722 -11.771 -31.113 1.00 105.92 441 SER A C 1
ATOM 1918 O O . SER A 1 368 ? 23.053 -11.338 -30.173 1.00 117.56 441 SER A O 1
ATOM 1921 N N . VAL A 1 369 ? 23.188 -12.398 -32.156 1.00 83.95 442 VAL A N 1
ATOM 1922 C CA . VAL A 1 369 ? 21.751 -12.608 -32.277 1.00 96.37 442 VAL A CA 1
ATOM 1923 C C . VAL A 1 369 ? 21.285 -13.611 -31.234 1.00 92.23 442 VAL A C 1
ATOM 1924 O O . VAL A 1 369 ? 20.254 -13.412 -30.585 1.00 122.50 442 VAL A O 1
ATOM 1928 N N . THR A 1 370 ? 22.061 -14.675 -31.056 1.00 84.39 443 THR A N 1
ATOM 1929 C CA . THR A 1 370 ? 21.715 -15.713 -30.097 1.00 77.36 443 THR A CA 1
ATOM 1930 C C . THR A 1 370 ? 21.715 -15.133 -28.683 1.00 76.69 443 THR A C 1
ATOM 1931 O O . THR A 1 370 ? 20.782 -15.344 -27.906 1.00 81.26 443 THR A O 1
ATOM 1943 N N . ARG A 1 372 ? 21.414 -12.015 -27.834 1.00 67.03 445 ARG A N 1
ATOM 1944 C CA . ARG A 1 372 ? 20.398 -10.986 -27.643 1.00 96.96 445 ARG A CA 1
ATOM 1945 C C . ARG A 1 372 ? 18.991 -11.574 -27.517 1.00 84.68 445 ARG A C 1
ATOM 1946 O O . ARG A 1 372 ? 18.164 -11.038 -26.776 1.00 75.74 445 ARG A O 1
ATOM 1954 N N . ILE A 1 373 ? 18.706 -12.663 -28.227 1.00 72.57 446 ILE A N 1
ATOM 1955 C CA . ILE A 1 373 ? 17.401 -13.303 -28.062 1.00 86.18 446 ILE A CA 1
ATOM 1956 C C . ILE A 1 373 ? 17.353 -14.036 -26.719 1.00 96.50 446 ILE A C 1
ATOM 1957 O O . ILE A 1 373 ? 16.290 -14.155 -26.107 1.00 101.63 446 ILE A O 1
ATOM 1970 N N . GLN A 1 375 ? 19.040 -12.941 -23.957 1.00 71.60 448 GLN A N 1
ATOM 1971 C CA . GLN A 1 375 ? 18.862 -11.815 -23.051 1.00 71.37 448 GLN A CA 1
ATOM 1972 C C . GLN A 1 375 ? 17.415 -11.335 -23.057 1.00 75.49 448 GLN A C 1
ATOM 1973 O O . GLN A 1 375 ? 16.872 -10.963 -22.020 1.00 86.77 448 GLN A O 1
ATOM 1979 N N . ALA A 1 376 ? 16.796 -11.345 -24.232 1.00 83.71 449 ALA A N 1
ATOM 1980 C CA . ALA A 1 376 ? 15.388 -10.983 -24.354 1.00 84.13 449 ALA A CA 1
ATOM 1981 C C . ALA A 1 376 ? 14.502 -11.971 -23.600 1.00 95.21 449 ALA A C 1
ATOM 1982 O O . ALA A 1 376 ? 13.581 -11.572 -22.879 1.00 98.48 449 ALA A O 1
ATOM 1984 N N . LEU A 1 377 ? 14.796 -13.258 -23.768 1.00 82.60 450 LEU A N 1
ATOM 1985 C CA . LEU A 1 377 ? 14.059 -14.315 -23.084 1.00 69.49 450 LEU A CA 1
ATOM 1986 C C . LEU A 1 377 ? 14.109 -14.139 -21.574 1.00 68.79 450 LEU A C 1
ATOM 1987 O O . LEU A 1 377 ? 13.073 -14.146 -20.908 1.00 68.75 450 LEU A O 1
ATOM 1992 N N . GLN A 1 378 ? 15.312 -13.972 -21.032 1.00 85.05 451 GLN A N 1
ATOM 1993 C CA . GLN A 1 378 ? 15.459 -13.851 -19.586 1.00 89.45 451 GLN A CA 1
ATOM 1994 C C . GLN A 1 378 ? 14.873 -12.531 -19.087 1.00 77.02 451 GLN A C 1
ATOM 1995 O O . GLN A 1 378 ? 14.351 -12.469 -17.975 1.00 74.36 451 GLN A O 1
ATOM 2001 N N . ASN A 1 379 ? 14.959 -11.480 -19.899 1.00 80.52 452 ASN A N 1
ATOM 2002 C CA . ASN A 1 379 ? 14.373 -10.198 -19.522 1.00 80.64 452 ASN A CA 1
ATOM 2003 C C . ASN A 1 379 ? 12.860 -10.309 -19.380 1.00 88.86 452 ASN A C 1
ATOM 2004 O O . ASN A 1 379 ? 12.271 -9.804 -18.415 1.00 93.60 452 ASN A O 1
ATOM 2009 N N . ASN A 1 380 ? 12.233 -11.001 -20.325 1.00 62.67 453 ASN A N 1
ATOM 2010 C CA . ASN A 1 380 ? 10.806 -11.257 -20.217 1.00 70.13 453 ASN A CA 1
ATOM 2011 C C . ASN A 1 380 ? 10.493 -12.192 -19.062 1.00 75.89 453 ASN A C 1
ATOM 2012 O O . ASN A 1 380 ? 9.445 -12.076 -18.426 1.00 90.44 453 ASN A O 1
ATOM 2017 N N . LEU A 1 381 ? 11.414 -13.110 -18.784 1.00 73.11 454 LEU A N 1
ATOM 2018 C CA . LEU A 1 381 ? 11.230 -14.060 -17.693 1.00 64.38 454 LEU A CA 1
ATOM 2019 C C . LEU A 1 381 ? 11.214 -13.391 -16.323 1.00 77.66 454 LEU A C 1
ATOM 2020 O O . LEU A 1 381 ? 10.355 -13.693 -15.497 1.00 95.50 454 LEU A O 1
ATOM 2025 N N . ASP A 1 382 ? 12.151 -12.478 -16.082 1.00 79.07 455 ASP A N 1
ATOM 2026 C CA . ASP A 1 382 ? 12.140 -11.728 -14.831 1.00 79.28 455 ASP A CA 1
ATOM 2027 C C . ASP A 1 382 ? 10.996 -10.723 -14.850 1.00 81.46 455 ASP A C 1
ATOM 2028 O O . ASP A 1 382 ? 10.503 -10.310 -13.800 1.00 89.73 455 ASP A O 1
ATOM 2033 N N . GLY A 1 383 ? 10.577 -10.332 -16.050 1.00 80.01 456 GLY A N 1
ATOM 2034 C CA . GLY A 1 383 ? 9.436 -9.447 -16.185 1.00 90.42 456 GLY A CA 1
ATOM 2035 C C . GLY A 1 383 ? 8.152 -10.098 -15.703 1.00 92.85 456 GLY A C 1
ATOM 2036 O O . GLY A 1 383 ? 7.280 -9.429 -15.148 1.00 109.26 456 GLY A O 1
ATOM 2037 N N . LYS A 1 384 ? 8.036 -11.407 -15.911 1.00 80.48 457 LYS A N 1
ATOM 2038 C CA . LYS A 1 384 ? 6.835 -12.139 -15.521 1.00 81.24 457 LYS A CA 1
ATOM 2039 C C . LYS A 1 384 ? 7.064 -13.035 -14.307 1.00 92.41 457 LYS A C 1
ATOM 2040 O O . LYS A 1 384 ? 6.205 -13.846 -13.957 1.00 93.63 457 LYS A O 1
ATOM 2046 N N . SER A 1 385 ? 8.220 -12.892 -13.668 1.00 91.06 458 SER A N 1
ATOM 2047 C CA . SER A 1 385 ? 8.513 -13.656 -12.460 1.00 81.95 458 SER A CA 1
ATOM 2048 C C . SER A 1 385 ? 8.013 -12.900 -11.234 1.00 87.78 458 SER A C 1
ATOM 2049 O O . SER A 1 385 ? 7.718 -13.496 -10.199 1.00 91.99 458 SER A O 1
ATOM 2052 N N . LYS A 1 386 ? 7.903 -11.582 -11.370 1.00 81.99 459 LYS A N 1
ATOM 2053 C CA . LYS A 1 386 ? 7.440 -10.719 -10.290 1.00 83.08 459 LYS A CA 1
ATOM 2054 C C . LYS A 1 386 ? 5.916 -10.757 -10.212 1.00 104.33 459 LYS A C 1
ATOM 2055 O O . LYS A 1 386 ? 5.291 -9.952 -9.523 1.00 132.53 459 LYS A O 1
ATOM 2061 N N . GLN A 1 387 ? 5.336 -11.707 -10.936 1.00 106.31 460 GLN A N 1
ATOM 2062 C CA . GLN A 1 387 ? 3.898 -11.921 -10.977 1.00 101.83 460 GLN A CA 1
ATOM 2063 C C . GLN A 1 387 ? 3.562 -13.190 -10.206 1.00 100.08 460 GLN A C 1
ATOM 2064 O O . GLN A 1 387 ? 2.732 -13.990 -10.635 1.00 101.96 460 GLN A O 1
ATOM 2066 N N . TYR A 1 388 ? 4.211 -13.361 -9.058 1.00 106.17 461 TYR A N 1
ATOM 2067 C CA . TYR A 1 388 ? 3.978 -14.525 -8.214 1.00 104.69 461 TYR A CA 1
ATOM 2068 C C . TYR A 1 388 ? 4.069 -14.210 -6.729 1.00 111.53 461 TYR A C 1
ATOM 2069 O O . TYR A 1 388 ? 4.325 -13.075 -6.323 1.00 114.49 461 TYR A O 1
ATOM 2078 N N . LYS A 1 389 ? 3.859 -15.254 -5.935 1.00 102.57 462 LYS A N 1
ATOM 2079 C CA . LYS A 1 389 ? 4.016 -15.234 -4.489 1.00 96.79 462 LYS A CA 1
ATOM 2080 C C . LYS A 1 389 ? 3.887 -16.680 -4.027 1.00 113.62 462 LYS A C 1
ATOM 2081 O O . LYS A 1 389 ? 3.021 -17.400 -4.525 1.00 110.16 462 LYS A O 1
ATOM 2083 N N . ASP A 1 390 ? 4.721 -17.128 -3.091 1.00 102.37 463 ASP A N 1
ATOM 2084 C CA . ASP A 1 390 ? 5.732 -16.323 -2.415 1.00 81.92 463 ASP A CA 1
ATOM 2085 C C . ASP A 1 390 ? 6.967 -16.149 -3.301 1.00 78.98 463 ASP A C 1
ATOM 2086 O O . ASP A 1 390 ? 7.101 -16.844 -4.308 1.00 73.53 463 ASP A O 1
ATOM 2091 N N . PRO A 1 391 ? 7.864 -15.208 -2.944 1.00 80.05 464 PRO A N 1
ATOM 2092 C CA . PRO A 1 391 ? 9.138 -15.043 -3.657 1.00 82.89 464 PRO A CA 1
ATOM 2093 C C . PRO A 1 391 ? 9.915 -16.348 -3.845 1.00 65.55 464 PRO A C 1
ATOM 2094 O O . PRO A 1 391 ? 10.684 -16.468 -4.806 1.00 86.18 464 PRO A O 1
ATOM 2098 N N . ALA A 1 392 ? 9.715 -17.303 -2.941 1.00 64.93 465 ALA A N 1
ATOM 2099 C CA . ALA A 1 392 ? 10.294 -18.633 -3.085 1.00 86.36 465 ALA A CA 1
ATOM 2100 C C . ALA A 1 392 ? 9.910 -19.242 -4.433 1.00 107.57 465 ALA A C 1
ATOM 2101 O O . ALA A 1 392 ? 10.740 -19.851 -5.108 1.00 118.04 465 ALA A O 1
ATOM 2103 N N . LEU A 1 393 ? 8.648 -19.069 -4.819 1.00 107.18 466 LEU A N 1
ATOM 2104 C CA . LEU A 1 393 ? 8.157 -19.575 -6.098 1.00 94.72 466 LEU A CA 1
ATOM 2105 C C . LEU A 1 393 ? 8.779 -18.840 -7.280 1.00 71.53 466 LEU A C 1
ATOM 2106 O O . LEU A 1 393 ? 9.056 -19.444 -8.318 1.00 77.35 466 LEU A O 1
ATOM 2108 N N . THR A 1 394 ? 8.999 -17.538 -7.116 1.00 68.83 467 THR A N 1
ATOM 2109 C CA . THR A 1 394 ? 9.599 -16.728 -8.170 1.00 77.43 467 THR A CA 1
ATOM 2110 C C . THR A 1 394 ? 11.020 -17.195 -8.439 1.00 94.03 467 THR A C 1
ATOM 2111 O O . THR A 1 394 ? 11.409 -17.415 -9.587 1.00 113.17 467 THR A O 1
ATOM 2115 N N . HIS A 1 395 ? 11.790 -17.346 -7.368 1.00 99.36 468 HIS A N 1
ATOM 2116 C CA . HIS A 1 395 ? 13.184 -17.746 -7.490 1.00 62.10 468 HIS A CA 1
ATOM 2117 C C . HIS A 1 395 ? 13.322 -19.209 -7.900 1.00 69.88 468 HIS A C 1
ATOM 2118 O O . HIS A 1 395 ? 14.292 -19.578 -8.558 1.00 121.67 468 HIS A O 1
ATOM 2125 N N . LEU A 1 396 ? 12.356 -20.039 -7.515 1.00 81.72 469 LEU A N 1
ATOM 2126 C CA . LEU A 1 396 ? 12.347 -21.431 -7.956 1.00 75.43 469 LEU A CA 1
ATOM 2127 C C . LEU A 1 396 ? 12.086 -21.497 -9.460 1.00 102.13 469 LEU A C 1
ATOM 2128 O O . LEU A 1 396 ? 12.720 -22.268 -10.186 1.00 75.66 469 LEU A O 1
ATOM 2133 N N . PHE A 1 397 ? 11.146 -20.674 -9.917 1.00 85.76 470 PHE A N 1
ATOM 2134 C CA . PHE A 1 397 ? 10.806 -20.601 -11.331 1.00 77.21 470 PHE A CA 1
ATOM 2135 C C . PHE A 1 397 ? 11.991 -20.109 -12.156 1.00 80.40 470 PHE A C 1
ATOM 2136 O O . PHE A 1 397 ? 12.402 -20.764 -13.115 1.00 83.56 470 PHE A O 1
ATOM 2138 N N . LEU A 1 398 ? 12.533 -18.954 -11.777 1.00 65.01 471 LEU A N 1
ATOM 2139 C CA . LEU A 1 398 ? 13.697 -18.391 -12.454 1.00 64.90 471 LEU A CA 1
ATOM 2140 C C . LEU A 1 398 ? 14.862 -19.371 -12.446 1.00 75.95 471 LEU A C 1
ATOM 2141 O O . LEU A 1 398 ? 15.595 -19.486 -13.432 1.00 101.64 471 LEU A O 1
ATOM 2154 N N . ASN A 1 400 ? 14.550 -22.670 -12.439 1.00 71.25 473 ASN A N 1
ATOM 2155 C CA . ASN A 1 400 ? 14.195 -23.654 -13.457 1.00 93.34 473 ASN A CA 1
ATOM 2156 C C . ASN A 1 400 ? 14.446 -23.197 -14.887 1.00 106.43 473 ASN A C 1
ATOM 2157 O O . ASN A 1 400 ? 15.081 -23.904 -15.669 1.00 71.82 473 ASN A O 1
ATOM 2162 N N . ASN A 1 401 ? 13.943 -22.016 -15.227 1.00 81.35 474 ASN A N 1
ATOM 2163 C CA . ASN A 1 401 ? 14.041 -21.527 -16.594 1.00 67.21 474 ASN A CA 1
ATOM 2164 C C . ASN A 1 401 ? 15.457 -21.150 -17.006 1.00 62.10 474 ASN A C 1
ATOM 2165 O O . ASN A 1 401 ? 15.894 -21.493 -18.102 1.00 82.55 474 ASN A O 1
ATOM 2170 N N . ILE A 1 402 ? 16.177 -20.446 -16.140 1.00 59.96 475 ILE A N 1
ATOM 2171 C CA . ILE A 1 402 ? 17.539 -20.053 -16.479 1.00 60.70 475 ILE A CA 1
ATOM 2172 C C . ILE A 1 402 ? 18.461 -21.275 -16.480 1.00 68.13 475 ILE A C 1
ATOM 2173 O O . ILE A 1 402 ? 19.416 -21.328 -17.244 1.00 79.79 475 ILE A O 1
ATOM 2178 N N . HIS A 1 403 ? 18.172 -22.263 -15.636 1.00 58.34 476 HIS A N 1
ATOM 2179 C CA . HIS A 1 403 ? 18.936 -23.511 -15.655 1.00 58.72 476 HIS A CA 1
ATOM 2180 C C . HIS A 1 403 ? 18.659 -24.296 -16.933 1.00 63.43 476 HIS A C 1
ATOM 2181 O O . HIS A 1 403 ? 19.561 -24.904 -17.504 1.00 86.15 476 HIS A O 1
ATOM 2188 N N . TYR A 1 404 ? 17.401 -24.292 -17.364 1.00 82.07 477 TYR A N 1
ATOM 2189 C CA . TYR A 1 404 ? 17.001 -24.939 -18.611 1.00 79.89 477 TYR A CA 1
ATOM 2190 C C . TYR A 1 404 ? 17.691 -24.272 -19.796 1.00 78.96 477 TYR A C 1
ATOM 2191 O O . TYR A 1 404 ? 18.114 -24.929 -20.744 1.00 68.69 477 TYR A O 1
ATOM 2208 N N . VAL A 1 406 ? 20.602 -22.459 -19.609 1.00 82.36 479 VAL A N 1
ATOM 2209 C CA . VAL A 1 406 ? 22.018 -22.801 -19.470 1.00 69.06 479 VAL A CA 1
ATOM 2210 C C . VAL A 1 406 ? 22.325 -24.188 -20.011 1.00 72.99 479 VAL A C 1
ATOM 2211 O O . VAL A 1 406 ? 23.270 -24.368 -20.770 1.00 76.00 479 VAL A O 1
ATOM 2215 N N . ARG A 1 407 ? 21.531 -25.166 -19.593 1.00 84.18 480 ARG A N 1
ATOM 2216 C CA . ARG A 1 407 ? 21.680 -26.547 -20.035 1.00 78.03 480 ARG A CA 1
ATOM 2217 C C . ARG A 1 407 ? 21.492 -26.669 -21.549 1.00 85.12 480 ARG A C 1
ATOM 2218 O O . ARG A 1 407 ? 22.319 -27.274 -22.239 1.00 98.49 480 ARG A O 1
ATOM 2226 N N . SER A 1 408 ? 20.407 -26.088 -22.057 1.00 97.23 481 SER A N 1
ATOM 2227 C CA . SER A 1 408 ? 20.094 -26.136 -23.481 1.00 95.72 481 SER A CA 1
ATOM 2228 C C . SER A 1 408 ? 21.249 -25.567 -24.296 1.00 93.86 481 SER A C 1
ATOM 2229 O O . SER A 1 408 ? 21.595 -26.098 -25.352 1.00 90.51 481 SER A O 1
ATOM 2232 N N . VAL A 1 409 ? 21.839 -24.485 -23.793 1.00 81.27 482 VAL A N 1
ATOM 2233 C CA . VAL A 1 409 ? 23.002 -23.876 -24.427 1.00 78.24 482 VAL A CA 1
ATOM 2234 C C . VAL A 1 409 ? 24.234 -24.775 -24.297 1.00 74.31 482 VAL A C 1
ATOM 2235 O O . VAL A 1 409 ? 25.061 -24.853 -25.204 1.00 78.12 482 VAL A O 1
ATOM 2239 N N . ARG A 1 410 ? 24.317 -25.497 -23.185 1.00 69.91 483 ARG A N 1
ATOM 2240 C CA . ARG A 1 410 ? 25.438 -26.387 -22.904 1.00 84.95 483 ARG A CA 1
ATOM 2241 C C . ARG A 1 410 ? 25.344 -27.648 -23.756 1.00 97.71 483 ARG A C 1
ATOM 2242 O O . ARG A 1 410 ? 26.282 -28.440 -23.822 1.00 104.22 483 ARG A O 1
ATOM 2250 N N . ARG A 1 411 ? 24.202 -27.817 -24.415 1.00 96.23 484 ARG A N 1
ATOM 2251 C CA . ARG A 1 411 ? 23.966 -28.954 -25.303 1.00 93.24 484 ARG A CA 1
ATOM 2252 C C . ARG A 1 411 ? 24.428 -28.721 -26.744 1.00 106.84 484 ARG A C 1
ATOM 2253 O O . ARG A 1 411 ? 24.637 -29.672 -27.499 1.00 117.98 484 ARG A O 1
ATOM 2255 N N . SER A 1 412 ? 24.622 -27.458 -27.106 1.00 98.90 485 SER A N 1
ATOM 2256 C CA . SER A 1 412 ? 24.973 -27.084 -28.476 1.00 110.80 485 SER A CA 1
ATOM 2257 C C . SER A 1 412 ? 26.194 -26.181 -28.515 1.00 103.01 485 SER A C 1
ATOM 2258 O O . SER A 1 412 ? 27.308 -26.627 -28.252 1.00 111.47 485 SER A O 1
ATOM 2261 N N . GLU A 1 413 ? 25.979 -24.914 -28.847 1.00 97.21 486 GLU A N 1
ATOM 2262 C CA . GLU A 1 413 ? 27.053 -23.929 -28.832 1.00 97.28 486 GLU A CA 1
ATOM 2263 C C . GLU A 1 413 ? 26.578 -22.667 -28.112 1.00 90.93 486 GLU A C 1
ATOM 2264 O O . GLU A 1 413 ? 25.725 -21.964 -28.654 1.00 84.12 486 GLU A O 1
ATOM 2266 N N . ALA A 1 414 ? 27.081 -22.344 -26.908 1.00 85.59 487 ALA A N 1
ATOM 2267 C CA . ALA A 1 414 ? 28.235 -22.913 -26.164 1.00 78.32 487 ALA A CA 1
ATOM 2268 C C . ALA A 1 414 ? 29.575 -22.697 -26.865 1.00 95.00 487 ALA A C 1
ATOM 2269 O O . ALA A 1 414 ? 30.236 -21.685 -26.628 1.00 115.63 487 ALA A O 1
ATOM 2271 N N . LYS A 1 415 ? 29.981 -23.647 -27.702 1.00 99.21 488 LYS A N 1
ATOM 2272 C CA . LYS A 1 415 ? 31.252 -23.555 -28.414 1.00 84.00 488 LYS A CA 1
ATOM 2273 C C . LYS A 1 415 ? 31.348 -22.273 -29.240 1.00 88.42 488 LYS A C 1
ATOM 2274 O O . LYS A 1 415 ? 32.435 -21.726 -29.424 1.00 104.06 488 LYS A O 1
ATOM 2276 N N . ASP A 1 416 ? 30.203 -21.793 -29.721 1.00 103.46 489 ASP A N 1
ATOM 2277 C CA . ASP A 1 416 ? 30.138 -20.553 -30.493 1.00 109.86 489 ASP A CA 1
ATOM 2278 C C . ASP A 1 416 ? 30.566 -19.359 -29.638 1.00 85.11 489 ASP A C 1
ATOM 2279 O O . ASP A 1 416 ? 30.838 -19.508 -28.449 1.00 64.38 489 ASP A O 1
ATOM 2284 N N . LEU A 1 417 ? 30.612 -18.174 -30.241 1.00 102.05 490 LEU A N 1
ATOM 2285 C CA . LEU A 1 417 ? 31.066 -16.973 -29.545 1.00 100.36 490 LEU A CA 1
ATOM 2286 C C . LEU A 1 417 ? 30.105 -16.486 -28.460 1.00 94.26 490 LEU A C 1
ATOM 2287 O O . LEU A 1 417 ? 29.941 -15.282 -28.265 1.00 85.46 490 LEU A O 1
ATOM 2292 N N . LEU A 1 418 ? 29.463 -17.419 -27.765 1.00 97.76 491 LEU A N 1
ATOM 2293 C CA . LEU A 1 418 ? 28.629 -17.072 -26.627 1.00 99.27 491 LEU A CA 1
ATOM 2294 C C . LEU A 1 418 ? 29.551 -17.139 -25.420 1.00 84.34 491 LEU A C 1
ATOM 2295 O O . LEU A 1 418 ? 29.435 -16.359 -24.475 1.00 70.61 491 LEU A O 1
ATOM 2300 N N . GLY A 1 419 ? 30.480 -18.087 -25.480 1.00 96.35 492 GLY A N 1
ATOM 2301 C CA . GLY A 1 419 ? 31.556 -18.195 -24.516 1.00 99.94 492 GLY A CA 1
ATOM 2302 C C . GLY A 1 419 ? 31.333 -19.224 -23.434 1.00 93.02 492 GLY A C 1
ATOM 2303 O O . GLY A 1 419 ? 30.412 -20.037 -23.507 1.00 102.17 492 GLY A O 1
ATOM 2304 N N . ASP A 1 420 ? 32.192 -19.178 -22.422 1.00 85.79 493 ASP A N 1
ATOM 2305 C CA . ASP A 1 420 ? 32.072 -20.050 -21.266 1.00 92.14 493 ASP A CA 1
ATOM 2306 C C . ASP A 1 420 ? 31.748 -19.183 -20.062 1.00 91.67 493 ASP A C 1
ATOM 2307 O O . ASP A 1 420 ? 31.162 -19.640 -19.082 1.00 115.49 493 ASP A O 1
ATOM 2312 N N . ASP A 1 421 ? 32.130 -17.914 -20.165 1.00 79.09 494 ASP A N 1
ATOM 2313 C CA . ASP A 1 421 ? 31.855 -16.930 -19.129 1.00 91.87 494 ASP A CA 1
ATOM 2314 C C . ASP A 1 421 ? 30.365 -16.630 -19.080 1.00 83.82 494 ASP A C 1
ATOM 2315 O O . ASP A 1 421 ? 29.831 -16.276 -18.033 1.00 96.14 494 ASP A O 1
ATOM 2320 N N . TRP A 1 422 ? 29.703 -16.762 -20.224 1.00 79.26 495 TRP A N 1
ATOM 2321 C CA . TRP A 1 422 ? 28.256 -16.619 -20.297 1.00 55.54 495 TRP A CA 1
ATOM 2322 C C . TRP A 1 422 ? 27.594 -17.758 -19.528 1.00 55.21 495 TRP A C 1
ATOM 2323 O O . TRP A 1 422 ? 26.751 -17.536 -18.648 1.00 65.33 495 TRP A O 1
ATOM 2334 N N . VAL A 1 423 ? 27.994 -18.979 -19.870 1.00 65.26 496 VAL A N 1
ATOM 2335 C CA . VAL A 1 423 ? 27.446 -20.178 -19.251 1.00 65.22 496 VAL A CA 1
ATOM 2336 C C . VAL A 1 423 ? 27.733 -20.204 -17.756 1.00 76.65 496 VAL A C 1
ATOM 2337 O O . VAL A 1 423 ? 26.892 -20.619 -16.952 1.00 84.93 496 VAL A O 1
ATOM 2341 N N . GLN A 1 424 ? 28.909 -19.711 -17.383 1.00 100.56 497 GLN A N 1
ATOM 2342 C CA . GLN A 1 424 ? 29.312 -19.692 -15.986 1.00 83.58 497 GLN A CA 1
ATOM 2343 C C . GLN A 1 424 ? 28.546 -18.636 -15.207 1.00 75.91 497 GLN A C 1
ATOM 2344 O O . GLN A 1 424 ? 28.058 -18.900 -14.109 1.00 75.87 497 GLN A O 1
ATOM 2350 N N . ARG A 1 425 ? 28.444 -17.442 -15.781 1.00 59.47 498 ARG A N 1
ATOM 2351 C CA . ARG A 1 425 ? 27.706 -16.351 -15.158 1.00 59.33 498 ARG A CA 1
ATOM 2352 C C . ARG A 1 425 ? 26.253 -16.749 -14.922 1.00 59.31 498 ARG A C 1
ATOM 2353 O O . ARG A 1 425 ? 25.696 -16.524 -13.841 1.00 78.95 498 ARG A O 1
ATOM 2361 N N . HIS A 1 426 ? 25.650 -17.371 -15.928 1.00 58.95 499 HIS A N 1
ATOM 2362 C CA . HIS A 1 426 ? 24.252 -17.758 -15.822 1.00 71.25 499 HIS A CA 1
ATOM 2363 C C . HIS A 1 426 ? 24.066 -18.940 -14.866 1.00 83.58 499 HIS A C 1
ATOM 2364 O O . HIS A 1 426 ? 23.046 -19.032 -14.174 1.00 108.40 499 HIS A O 1
ATOM 2371 N N . ARG A 1 427 ? 25.059 -19.825 -14.807 1.00 65.07 500 ARG A N 1
ATOM 2372 C CA . ARG A 1 427 ? 25.042 -20.919 -13.837 1.00 69.29 500 ARG A CA 1
ATOM 2373 C C . ARG A 1 427 ? 25.065 -20.358 -12.416 1.00 76.14 500 ARG A C 1
ATOM 2374 O O . ARG A 1 427 ? 24.328 -20.813 -11.532 1.00 93.64 500 ARG A O 1
ATOM 2376 N N . ARG A 1 428 ? 25.915 -19.355 -12.218 1.00 78.19 501 ARG A N 1
ATOM 2377 C CA . ARG A 1 428 ? 26.021 -18.653 -10.947 1.00 80.19 501 ARG A CA 1
ATOM 2378 C C . ARG A 1 428 ? 24.688 -18.012 -10.590 1.00 84.80 501 ARG A C 1
ATOM 2379 O O . ARG A 1 428 ? 24.264 -18.054 -9.440 1.00 80.87 501 ARG A O 1
ATOM 2381 N N . ILE A 1 429 ? 24.031 -17.418 -11.582 1.00 80.39 502 ILE A N 1
ATOM 2382 C CA . ILE A 1 429 ? 22.736 -16.779 -11.364 1.00 74.67 502 ILE A CA 1
ATOM 2383 C C . ILE A 1 429 ? 21.694 -17.814 -10.932 1.00 82.26 502 ILE A C 1
ATOM 2384 O O . ILE A 1 429 ? 20.870 -17.556 -10.045 1.00 121.52 502 ILE A O 1
ATOM 2389 N N . VAL A 1 430 ? 21.760 -18.997 -11.538 1.00 72.79 503 VAL A N 1
ATOM 2390 C CA . VAL A 1 430 ? 20.889 -20.105 -11.157 1.00 72.92 503 VAL A CA 1
ATOM 2391 C C . VAL A 1 430 ? 21.109 -20.476 -9.693 1.00 76.22 503 VAL A C 1
ATOM 2392 O O . VAL A 1 430 ? 20.156 -20.560 -8.905 1.00 99.59 503 VAL A O 1
ATOM 2396 N N . GLN A 1 431 ? 22.374 -20.686 -9.334 1.00 83.63 504 GLN A N 1
ATOM 2397 C CA . GLN A 1 431 ? 22.734 -21.029 -7.960 1.00 86.85 504 GLN A CA 1
ATOM 2398 C C . GLN A 1 431 ? 22.262 -19.954 -6.978 1.00 65.44 504 GLN A C 1
ATOM 2399 O O . GLN A 1 431 ? 21.848 -20.259 -5.857 1.00 65.47 504 GLN A O 1
ATOM 2405 N N . GLN A 1 432 ? 22.309 -18.701 -7.419 1.00 70.02 505 GLN A N 1
ATOM 2406 C CA . GLN A 1 432 ? 21.863 -17.570 -6.614 1.00 69.93 505 GLN A CA 1
ATOM 2407 C C . GLN A 1 432 ? 20.361 -17.626 -6.365 1.00 85.99 505 GLN A C 1
ATOM 2408 O O . GLN A 1 432 ? 19.903 -17.412 -5.241 1.00 86.90 505 GLN A O 1
ATOM 2414 N N . HIS A 1 433 ? 19.597 -17.901 -7.419 1.00 78.59 506 HIS A N 1
ATOM 2415 C CA . HIS A 1 433 ? 18.150 -18.044 -7.285 1.00 71.58 506 HIS A CA 1
ATOM 2416 C C . HIS A 1 433 ? 17.809 -19.182 -6.330 1.00 75.87 506 HIS A C 1
ATOM 2417 O O . HIS A 1 433 ? 16.885 -19.070 -5.516 1.00 72.57 506 HIS A O 1
ATOM 2424 N N . ALA A 1 434 ? 18.571 -20.268 -6.423 1.00 57.10 507 ALA A N 1
ATOM 2425 C CA . ALA A 1 434 ? 18.405 -21.388 -5.503 1.00 57.24 507 ALA A CA 1
ATOM 2426 C C . ALA A 1 434 ? 18.626 -20.937 -4.055 1.00 73.19 507 ALA A C 1
ATOM 2427 O O . ALA A 1 434 ? 17.795 -21.192 -3.172 1.00 84.12 507 ALA A O 1
ATOM 2429 N N . ASN A 1 435 ? 19.747 -20.258 -3.828 1.00 65.53 508 ASN A N 1
ATOM 2430 C CA . ASN A 1 435 ? 20.091 -19.748 -2.506 1.00 62.78 508 ASN A CA 1
ATOM 2431 C C . ASN A 1 435 ? 19.008 -18.847 -1.923 1.00 63.98 508 ASN A C 1
ATOM 2432 O O . ASN A 1 435 ? 18.607 -19.010 -0.768 1.00 72.37 508 ASN A O 1
ATOM 2437 N N . GLN A 1 436 ? 18.529 -17.904 -2.728 1.00 57.04 509 GLN A N 1
ATOM 2438 C CA . GLN A 1 436 ? 17.544 -16.944 -2.251 1.00 57.04 509 GLN A CA 1
ATOM 2439 C C . GLN A 1 436 ? 16.217 -17.633 -1.970 1.00 57.12 509 GLN A C 1
ATOM 2440 O O . GLN A 1 436 ? 15.513 -17.278 -1.013 1.00 87.07 509 GLN A O 1
ATOM 2446 N N . TYR A 1 437 ? 15.904 -18.649 -2.773 1.00 54.81 510 TYR A N 1
ATOM 2447 C CA . TYR A 1 437 ? 14.740 -19.481 -2.496 1.00 63.18 510 TYR A CA 1
ATOM 2448 C C . TYR A 1 437 ? 14.857 -20.125 -1.122 1.00 88.43 510 TYR A C 1
ATOM 2449 O O . TYR A 1 437 ? 13.948 -20.015 -0.298 1.00 96.34 510 TYR A O 1
ATOM 2458 N N . LYS A 1 438 ? 15.982 -20.796 -0.883 1.00 81.39 511 LYS A N 1
ATOM 2459 C CA . LYS A 1 438 ? 16.203 -21.477 0.389 1.00 64.82 511 LYS A CA 1
ATOM 2460 C C . LYS A 1 438 ? 16.101 -20.512 1.566 1.00 76.98 511 LYS A C 1
ATOM 2461 O O . LYS A 1 438 ? 15.498 -20.831 2.598 1.00 89.99 511 LYS A O 1
ATOM 2463 N N . ARG A 1 439 ? 16.667 -19.323 1.387 1.00 94.09 512 ARG A N 1
ATOM 2464 C CA . ARG A 1 439 ? 16.637 -18.295 2.420 1.00 71.46 512 ARG A CA 1
ATOM 2465 C C . ARG A 1 439 ? 15.208 -17.895 2.764 1.00 71.51 512 ARG A C 1
ATOM 2466 O O . ARG A 1 439 ? 14.754 -18.126 3.889 1.00 93.31 512 ARG A O 1
ATOM 2468 N N . VAL A 1 440 ? 14.498 -17.317 1.795 1.00 71.78 513 VAL A N 1
ATOM 2469 C CA . VAL A 1 440 ? 13.148 -16.815 2.056 1.00 83.44 513 VAL A CA 1
ATOM 2470 C C . VAL A 1 440 ? 12.220 -17.925 2.548 1.00 82.39 513 VAL A C 1
ATOM 2471 O O . VAL A 1 440 ? 11.398 -17.701 3.437 1.00 88.08 513 VAL A O 1
ATOM 2475 N N . ALA A 1 441 ? 12.345 -19.114 1.968 1.00 67.79 514 ALA A N 1
ATOM 2476 C CA . ALA A 1 441 ? 11.478 -20.226 2.336 1.00 68.19 514 ALA A CA 1
ATOM 2477 C C . ALA A 1 441 ? 11.720 -20.735 3.756 1.00 79.42 514 ALA A C 1
ATOM 2478 O O . ALA A 1 441 ? 10.775 -20.867 4.533 1.00 106.27 514 ALA A O 1
ATOM 2480 N N . TRP A 1 442 ? 12.974 -21.023 4.098 1.00 68.86 515 TRP A N 1
ATOM 2481 C CA . TRP A 1 442 ? 13.237 -21.758 5.337 1.00 68.98 515 TRP A CA 1
ATOM 2482 C C . TRP A 1 442 ? 13.910 -20.991 6.488 1.00 74.98 515 TRP A C 1
ATOM 2483 O O . TRP A 1 442 ? 14.175 -21.581 7.538 1.00 69.01 515 TRP A O 1
ATOM 2494 N N . THR A 1 443 ? 14.165 -19.694 6.322 1.00 67.62 516 THR A N 1
ATOM 2495 C CA . THR A 1 443 ? 14.772 -18.921 7.409 1.00 67.60 516 THR A CA 1
ATOM 2496 C C . THR A 1 443 ? 13.916 -18.877 8.681 1.00 73.04 516 THR A C 1
ATOM 2497 O O . THR A 1 443 ? 14.413 -19.124 9.788 1.00 67.79 516 THR A O 1
ATOM 2501 N N . LYS A 1 444 ? 12.627 -18.597 8.515 1.00 95.67 517 LYS A N 1
ATOM 2502 C CA . LYS A 1 444 ? 11.715 -18.454 9.648 1.00 61.11 517 LYS A CA 1
ATOM 2503 C C . LYS A 1 444 ? 11.557 -19.762 10.418 1.00 61.25 517 LYS A C 1
ATOM 2504 O O . LYS A 1 444 ? 11.590 -19.786 11.648 1.00 61.35 517 LYS A O 1
ATOM 2510 N N . ILE A 1 445 ? 11.390 -20.855 9.685 1.00 53.62 518 ILE A N 1
ATOM 2511 C CA . ILE A 1 445 ? 11.229 -22.156 10.314 1.00 53.81 518 ILE A CA 1
ATOM 2512 C C . ILE A 1 445 ? 12.549 -22.638 10.908 1.00 61.11 518 ILE A C 1
ATOM 2513 O O . ILE A 1 445 ? 12.555 -23.429 11.849 1.00 73.51 518 ILE A O 1
ATOM 2518 N N . LEU A 1 446 ? 13.669 -22.161 10.371 1.00 68.97 519 LEU A N 1
ATOM 2519 C CA . LEU A 1 446 ? 14.958 -22.568 10.916 1.00 67.85 519 LEU A CA 1
ATOM 2520 C C . LEU A 1 446 ? 15.236 -21.844 12.228 1.00 77.42 519 LEU A C 1
ATOM 2521 O O . LEU A 1 446 ? 15.790 -22.430 13.160 1.00 67.98 519 LEU A O 1
ATOM 2526 N N . GLN A 1 447 ? 14.855 -20.572 12.301 1.00 84.02 520 GLN A N 1
ATOM 2527 C CA . GLN A 1 447 ? 15.024 -19.825 13.542 1.00 57.50 520 GLN A CA 1
ATOM 2528 C C . GLN A 1 447 ? 14.000 -20.301 14.573 1.00 52.51 520 GLN A C 1
ATOM 2529 O O . GLN A 1 447 ? 14.243 -20.239 15.777 1.00 65.35 520 GLN A O 1
ATOM 2535 N N . SER A 1 448 ? 12.858 -20.786 14.094 1.00 51.11 521 SER A N 1
ATOM 2536 C CA . SER A 1 448 ? 11.881 -21.428 14.969 1.00 51.95 521 SER A CA 1
ATOM 2537 C C . SER A 1 448 ? 12.356 -22.808 15.419 1.00 71.61 521 SER A C 1
ATOM 2538 O O . SER A 1 448 ? 11.882 -23.339 16.421 1.00 85.17 521 SER A O 1
ATOM 2540 N N . SER A 1 449 ? 13.289 -23.389 14.671 1.00 75.88 522 SER A N 1
ATOM 2541 C CA . SER A 1 449 ? 13.854 -24.688 15.026 1.00 95.74 522 SER A CA 1
ATOM 2542 C C . SER A 1 449 ? 15.054 -24.529 15.947 1.00 98.25 522 SER A C 1
ATOM 2543 O O . SER A 1 449 ? 15.691 -25.510 16.330 1.00 107.35 522 SER A O 1
ATOM 2546 N N . SER A 1 450 ? 15.364 -23.285 16.296 1.00 91.45 523 SER A N 1
ATOM 2547 C CA . SER A 1 450 ? 16.495 -22.997 17.168 1.00 57.65 523 SER A CA 1
ATOM 2548 C C . SER A 1 450 ? 15.995 -22.799 18.592 1.00 86.58 523 SER A C 1
ATOM 2549 O O . SER A 1 450 ? 14.900 -23.236 18.941 1.00 80.45 523 SER A O 1
ATOM 2552 N N . ALA A 1 451 ? 16.800 -22.132 19.410 1.00 108.65 524 ALA A N 1
ATOM 2553 C CA . ALA A 1 451 ? 16.431 -21.889 20.797 1.00 91.30 524 ALA A CA 1
ATOM 2554 C C . ALA A 1 451 ? 16.198 -20.404 21.055 1.00 71.07 524 ALA A C 1
ATOM 2555 O O . ALA A 1 451 ? 15.953 -19.993 22.190 1.00 81.52 524 ALA A O 1
ATOM 2557 N N . GLN A 1 452 ? 16.261 -19.605 19.994 1.00 61.78 525 GLN A N 1
ATOM 2558 C CA . GLN A 1 452 ? 16.085 -18.161 20.113 1.00 94.18 525 GLN A CA 1
ATOM 2559 C C . GLN A 1 452 ? 14.620 -17.808 20.344 1.00 102.40 525 GLN A C 1
ATOM 2560 O O . GLN A 1 452 ? 13.864 -17.592 19.396 1.00 112.88 525 GLN A O 1
ATOM 2562 N N . GLY A 1 453 ? 14.230 -17.750 21.614 1.00 98.89 526 GLY A N 1
ATOM 2563 C CA . GLY A 1 453 ? 12.857 -17.468 21.989 1.00 99.67 526 GLY A CA 1
ATOM 2564 C C . GLY A 1 453 ? 12.445 -18.295 23.190 1.00 84.96 526 GLY A C 1
ATOM 2565 O O . GLY A 1 453 ? 11.319 -18.192 23.677 1.00 81.47 526 GLY A O 1
ATOM 2566 N N . LEU A 1 454 ? 13.369 -19.122 23.667 1.00 72.81 527 LEU A N 1
ATOM 2567 C CA . LEU A 1 454 ? 13.120 -19.977 24.820 1.00 95.13 527 LEU A CA 1
ATOM 2568 C C . LEU A 1 454 ? 14.153 -19.723 25.917 1.00 125.60 527 LEU A C 1
ATOM 2569 O O . LEU A 1 454 ? 15.338 -20.003 25.734 1.00 136.97 527 LEU A O 1
ATOM 2574 N N . THR A 1 455 ? 13.709 -19.198 27.057 1.00 130.31 528 THR A N 1
ATOM 2575 C CA . THR A 1 455 ? 12.301 -18.900 27.295 1.00 116.52 528 THR A CA 1
ATOM 2576 C C . THR A 1 455 ? 12.091 -17.425 27.625 1.00 124.17 528 THR A C 1
ATOM 2577 O O . THR A 1 455 ? 11.258 -16.753 27.015 1.00 141.24 528 THR A O 1
ATOM 2581 N N . VAL A 1 470 ? 14.273 -25.078 32.089 1.00 81.89 543 VAL A N 1
ATOM 2582 C CA . VAL A 1 470 ? 13.253 -25.755 31.296 1.00 85.80 543 VAL A CA 1
ATOM 2583 C C . VAL A 1 470 ? 12.033 -24.862 31.088 1.00 89.08 543 VAL A C 1
ATOM 2584 O O . VAL A 1 470 ? 12.075 -23.665 31.378 1.00 95.32 543 VAL A O 1
ATOM 2586 N N . SER A 1 471 ? 10.953 -25.455 30.583 1.00 78.89 544 SER A N 1
ATOM 2587 C CA . SER A 1 471 ? 9.706 -24.738 30.314 1.00 74.31 544 SER A CA 1
ATOM 2588 C C . SER A 1 471 ? 8.585 -25.708 29.950 1.00 72.48 544 SER A C 1
ATOM 2589 O O . SER A 1 471 ? 7.508 -25.681 30.546 1.00 84.43 544 SER A O 1
ATOM 2592 N N . ARG A 1 472 ? 8.845 -26.532 28.936 1.00 94.87 545 ARG A N 1
ATOM 2593 C CA . ARG A 1 472 ? 7.917 -27.551 28.428 1.00 92.36 545 ARG A CA 1
ATOM 2594 C C . ARG A 1 472 ? 6.630 -26.984 27.819 1.00 104.27 545 ARG A C 1
ATOM 2595 O O . ARG A 1 472 ? 6.162 -27.478 26.793 1.00 109.51 545 ARG A O 1
ATOM 2603 N N . GLY A 1 473 ? 6.062 -25.952 28.434 1.00 98.94 546 GLY A N 1
ATOM 2604 C CA . GLY A 1 473 ? 4.869 -25.323 27.895 1.00 90.28 546 GLY A CA 1
ATOM 2605 C C . GLY A 1 473 ? 5.166 -24.601 26.595 1.00 67.14 546 GLY A C 1
ATOM 2606 O O . GLY A 1 473 ? 4.596 -24.911 25.544 1.00 84.27 546 GLY A O 1
ATOM 2607 N N . LEU A 1 474 ? 6.076 -23.635 26.672 1.00 61.10 547 LEU A N 1
ATOM 2608 C CA . LEU A 1 474 ? 6.499 -22.877 25.505 1.00 64.68 547 LEU A CA 1
ATOM 2609 C C . LEU A 1 474 ? 7.238 -23.781 24.528 1.00 84.86 547 LEU A C 1
ATOM 2610 O O . LEU A 1 474 ? 7.275 -23.519 23.327 1.00 88.97 547 LEU A O 1
ATOM 2615 N N . LEU A 1 475 ? 7.833 -24.843 25.060 1.00 81.26 548 LEU A N 1
ATOM 2616 C CA . LEU A 1 475 ? 8.507 -25.843 24.245 1.00 74.01 548 LEU A CA 1
ATOM 2617 C C . LEU A 1 475 ? 7.478 -26.572 23.382 1.00 79.12 548 LEU A C 1
ATOM 2618 O O . LEU A 1 475 ? 7.699 -26.808 22.189 1.00 89.27 548 LEU A O 1
ATOM 2623 N N . LYS A 1 476 ? 6.345 -26.908 23.991 1.00 70.92 549 LYS A N 1
ATOM 2624 C CA . LYS A 1 476 ? 5.241 -27.541 23.279 1.00 71.07 549 LYS A CA 1
ATOM 2625 C C . LYS A 1 476 ? 4.649 -26.586 22.246 1.00 76.13 549 LYS A C 1
ATOM 2626 O O . LYS A 1 476 ? 4.343 -26.982 21.113 1.00 70.80 549 LYS A O 1
ATOM 2628 N N . GLU A 1 477 ? 4.497 -25.326 22.646 1.00 69.51 550 GLU A N 1
ATOM 2629 C CA . GLU A 1 477 ? 3.994 -24.291 21.749 1.00 72.76 550 GLU A CA 1
ATOM 2630 C C . GLU A 1 477 ? 4.882 -24.164 20.513 1.00 88.67 550 GLU A C 1
ATOM 2631 O O . GLU A 1 477 ? 4.386 -24.060 19.388 1.00 109.66 550 GLU A O 1
ATOM 2633 N N . ARG A 1 478 ? 6.194 -24.176 20.727 1.00 100.04 551 ARG A N 1
ATOM 2634 C CA . ARG A 1 478 ? 7.141 -24.084 19.625 1.00 100.78 551 ARG A CA 1
ATOM 2635 C C . ARG A 1 478 ? 7.096 -25.339 18.765 1.00 71.04 551 ARG A C 1
ATOM 2636 O O . ARG A 1 478 ? 7.265 -25.263 17.550 1.00 70.89 551 ARG A O 1
ATOM 2644 N N . PHE A 1 479 ? 6.881 -26.493 19.390 1.00 70.66 552 PHE A N 1
ATOM 2645 C CA . PHE A 1 479 ? 6.740 -27.731 18.627 1.00 70.85 552 PHE A CA 1
ATOM 2646 C C . PHE A 1 479 ? 5.553 -27.642 17.667 1.00 86.59 552 PHE A C 1
ATOM 2647 O O . PHE A 1 479 ? 5.664 -27.988 16.485 1.00 85.11 552 PHE A O 1
ATOM 2655 N N . LYS A 1 480 ? 4.424 -27.158 18.178 1.00 88.09 553 LYS A N 1
ATOM 2656 C CA . LYS A 1 480 ? 3.223 -27.003 17.361 1.00 91.31 553 LYS A CA 1
ATOM 2657 C C . LYS A 1 480 ? 3.440 -25.982 16.246 1.00 124.31 553 LYS A C 1
ATOM 2658 O O . LYS A 1 480 ? 3.074 -26.219 15.092 1.00 151.56 553 LYS A O 1
ATOM 2668 N N . PHE A 1 482 ? 6.296 -24.968 14.859 1.00 104.52 555 PHE A N 1
ATOM 2669 C CA . PHE A 1 482 ? 7.200 -25.584 13.901 1.00 88.44 555 PHE A CA 1
ATOM 2670 C C . PHE A 1 482 ? 6.463 -26.553 12.991 1.00 68.58 555 PHE A C 1
ATOM 2671 O O . PHE A 1 482 ? 6.619 -26.505 11.768 1.00 89.33 555 PHE A O 1
ATOM 2679 N N . ASN A 1 483 ? 5.660 -27.430 13.588 1.00 71.92 556 ASN A N 1
ATOM 2680 C CA . ASN A 1 483 ? 4.904 -28.405 12.811 1.00 83.74 556 ASN A CA 1
ATOM 2681 C C . ASN A 1 483 ? 3.976 -27.733 11.799 1.00 85.08 556 ASN A C 1
ATOM 2682 O O . ASN A 1 483 ? 3.875 -28.174 10.650 1.00 81.64 556 ASN A O 1
ATOM 2695 N N . GLN A 1 485 ? 4.409 -24.689 10.496 1.00 67.78 558 GLN A N 1
ATOM 2696 C CA . GLN A 1 485 ? 5.258 -24.063 9.487 1.00 65.02 558 GLN A CA 1
ATOM 2697 C C . GLN A 1 485 ? 5.713 -25.067 8.430 1.00 69.57 558 GLN A C 1
ATOM 2698 O O . GLN A 1 485 ? 5.592 -24.817 7.222 1.00 65.01 558 GLN A O 1
ATOM 2704 N N . PHE A 1 486 ? 6.220 -26.210 8.887 1.00 96.90 559 PHE A N 1
ATOM 2705 C CA . PHE A 1 486 ? 6.693 -27.233 7.965 1.00 61.85 559 PHE A CA 1
ATOM 2706 C C . PHE A 1 486 ? 5.550 -27.810 7.146 1.00 62.11 559 PHE A C 1
ATOM 2707 O O . PHE A 1 486 ? 5.722 -28.101 5.967 1.00 62.14 559 PHE A O 1
ATOM 2715 N N . ASP A 1 487 ? 4.390 -27.985 7.772 1.00 63.29 560 ASP A N 1
ATOM 2716 C CA . ASP A 1 487 ? 3.236 -28.525 7.060 1.00 91.10 560 ASP A CA 1
ATOM 2717 C C . ASP A 1 487 ? 2.776 -27.586 5.947 1.00 94.93 560 ASP A C 1
ATOM 2718 O O . ASP A 1 487 ? 2.511 -28.027 4.828 1.00 102.79 560 ASP A O 1
ATOM 2723 N N . GLU A 1 488 ? 2.688 -26.296 6.254 1.00 79.29 561 GLU A N 1
ATOM 2724 C CA . GLU A 1 488 ? 2.274 -25.314 5.260 1.00 69.00 561 GLU A CA 1
ATOM 2725 C C . GLU A 1 488 ? 3.287 -25.203 4.125 1.00 92.04 561 GLU A C 1
ATOM 2726 O O . GLU A 1 488 ? 2.906 -25.170 2.952 1.00 68.86 561 GLU A O 1
ATOM 2732 N N . LEU A 1 489 ? 4.572 -25.166 4.469 1.00 73.65 562 LEU A N 1
ATOM 2733 C CA . LEU A 1 489 ? 5.608 -25.065 3.444 1.00 70.35 562 LEU A CA 1
ATOM 2734 C C . LEU A 1 489 ? 5.630 -26.307 2.559 1.00 66.03 562 LEU A C 1
ATOM 2735 O O . LEU A 1 489 ? 5.817 -26.217 1.345 1.00 75.63 562 LEU A O 1
ATOM 2740 N N . HIS A 1 490 ? 5.421 -27.465 3.173 1.00 53.54 563 HIS A N 1
ATOM 2741 C CA . HIS A 1 490 ? 5.458 -28.727 2.448 1.00 53.91 563 HIS A CA 1
ATOM 2742 C C . HIS A 1 490 ? 4.242 -28.894 1.551 1.00 73.86 563 HIS A C 1
ATOM 2743 O O . HIS A 1 490 ? 4.357 -29.419 0.450 1.00 85.51 563 HIS A O 1
ATOM 2750 N N . GLN A 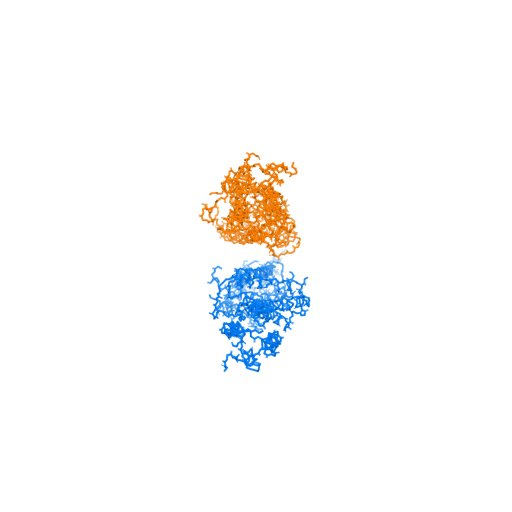1 491 ? 3.080 -28.438 2.008 1.00 77.97 564 GLN A N 1
ATOM 2751 C CA . GLN A 1 491 ? 1.874 -28.575 1.198 1.00 88.28 564 GLN A CA 1
ATOM 2752 C C . GLN A 1 491 ? 1.742 -27.477 0.148 1.00 87.55 564 GLN A C 1
ATOM 2753 O O . GLN A 1 491 ? 0.987 -27.627 -0.813 1.00 97.52 564 GLN A O 1
ATOM 2759 N N . ARG A 1 492 ? 2.466 -26.375 0.321 1.00 87.26 565 ARG A N 1
ATOM 2760 C CA . ARG A 1 492 ? 2.500 -25.354 -0.722 1.00 80.87 565 ARG A CA 1
ATOM 2761 C C . ARG A 1 492 ? 3.560 -25.705 -1.763 1.00 87.56 565 ARG A C 1
ATOM 2762 O O . ARG A 1 492 ? 3.414 -25.373 -2.938 1.00 104.49 565 ARG A O 1
ATOM 2770 N N . GLN A 1 493 ? 4.627 -26.372 -1.328 1.00 79.04 566 GLN A N 1
ATOM 2771 C CA . GLN A 1 493 ? 5.751 -26.652 -2.217 1.00 72.69 566 GLN A CA 1
ATOM 2772 C C . GLN A 1 493 ? 5.870 -28.121 -2.629 1.00 85.84 566 GLN A C 1
ATOM 2773 O O . GLN A 1 493 ? 6.882 -28.524 -3.204 1.00 95.54 566 GLN A O 1
ATOM 2779 N N . SER A 1 494 ? 4.849 -28.922 -2.334 1.00 85.17 567 SER A N 1
ATOM 2780 C CA . SER A 1 494 ? 4.799 -30.283 -2.861 1.00 89.13 567 SER A CA 1
ATOM 2781 C C . SER A 1 494 ? 4.159 -30.249 -4.242 1.00 91.10 567 SER A C 1
ATOM 2782 O O . SER A 1 494 ? 4.425 -31.103 -5.091 1.00 68.66 567 SER A O 1
ATOM 2785 N N . GLN A 1 495 ? 3.321 -29.240 -4.458 1.00 92.82 568 GLN A N 1
ATOM 2786 C CA . GLN A 1 495 ? 2.616 -29.071 -5.720 1.00 101.42 568 GLN A CA 1
ATOM 2787 C C . GLN A 1 495 ? 3.468 -28.300 -6.719 1.00 109.01 568 GLN A C 1
ATOM 2788 O O . GLN A 1 495 ? 3.030 -28.023 -7.836 1.00 122.22 568 GLN A O 1
ATOM 2790 N N . TRP A 1 496 ? 4.687 -27.958 -6.315 1.00 114.70 569 TRP A N 1
ATOM 2791 C CA . TRP A 1 496 ? 5.616 -27.277 -7.208 1.00 91.76 569 TRP A CA 1
ATOM 2792 C C . TRP A 1 496 ? 6.378 -28.306 -8.031 1.00 85.90 569 TRP A C 1
ATOM 2793 O O . TRP A 1 496 ? 6.193 -29.511 -7.856 1.00 69.20 569 TRP A O 1
ATOM 2804 N N . THR A 1 497 ? 7.233 -27.834 -8.931 1.00 108.38 570 THR A N 1
ATOM 2805 C CA . THR A 1 497 ? 7.972 -28.741 -9.798 1.00 106.78 570 THR A CA 1
ATOM 2806 C C . THR A 1 497 ? 9.230 -28.111 -10.388 1.00 96.53 570 THR A C 1
ATOM 2807 O O . THR A 1 497 ? 9.156 -27.163 -11.171 1.00 64.12 570 THR A O 1
ATOM 2809 N N . VAL A 1 498 ? 10.384 -28.639 -9.996 1.00 79.71 571 VAL A N 1
ATOM 2810 C CA . VAL A 1 498 ? 11.620 -28.381 -10.720 1.00 70.86 571 VAL A CA 1
ATOM 2811 C C . VAL A 1 498 ? 11.909 -29.629 -11.554 1.00 81.15 571 VAL A C 1
ATOM 2812 O O . VAL A 1 498 ? 12.099 -30.721 -11.011 1.00 95.88 571 VAL A O 1
ATOM 2816 N N . PRO A 1 499 ? 11.904 -29.470 -12.887 1.00 75.51 572 PRO A N 1
ATOM 2817 C CA . PRO A 1 499 ? 11.993 -30.569 -13.855 1.00 77.86 572 PRO A CA 1
ATOM 2818 C C . PRO A 1 499 ? 13.308 -31.341 -13.805 1.00 82.38 572 PRO A C 1
ATOM 2819 O O . PRO A 1 499 ? 13.273 -32.573 -13.806 1.00 81.14 572 PRO A O 1
ATOM 2823 N N . ASP A 1 500 ? 14.439 -30.639 -13.796 1.00 61.54 573 ASP A N 1
ATOM 2824 C CA . ASP A 1 500 ? 15.739 -31.302 -13.750 1.00 66.99 573 ASP A CA 1
ATOM 2825 C C . ASP A 1 500 ? 15.834 -32.177 -12.504 1.00 80.04 573 ASP A C 1
ATOM 2826 O O . ASP A 1 500 ? 15.765 -31.678 -11.381 1.00 108.19 573 ASP A O 1
ATOM 2831 N N . THR A 1 501 ? 15.987 -33.482 -12.708 1.00 69.26 574 THR A N 1
ATOM 2832 C CA . THR A 1 501 ? 16.021 -34.427 -11.596 1.00 91.54 574 THR A CA 1
ATOM 2833 C C . THR A 1 501 ? 17.246 -34.217 -10.711 1.00 108.32 574 THR A C 1
ATOM 2834 O O . THR A 1 501 ? 17.150 -34.206 -9.482 1.00 121.78 574 THR A O 1
ATOM 2838 N N . GLU A 1 502 ? 18.394 -34.028 -11.353 1.00 90.18 575 GLU A N 1
ATOM 2839 C CA . GLU A 1 502 ? 19.654 -33.839 -10.646 1.00 96.41 575 GLU A CA 1
ATOM 2840 C C . GLU A 1 502 ? 19.651 -32.554 -9.825 1.00 95.46 575 GLU A C 1
ATOM 2841 O O . GLU A 1 502 ? 20.149 -32.518 -8.695 1.00 106.59 575 GLU A O 1
ATOM 2847 N N . LEU A 1 503 ? 19.048 -31.512 -10.388 1.00 77.82 576 LEU A N 1
ATOM 2848 C CA . LEU A 1 503 ? 18.963 -30.221 -9.721 1.00 77.30 576 LEU A CA 1
ATOM 2849 C C . LEU A 1 503 ? 18.033 -30.287 -8.520 1.00 109.67 576 LEU A C 1
ATOM 2850 O O . LEU A 1 503 ? 18.384 -29.837 -7.427 1.00 121.30 576 LEU A O 1
ATOM 2855 N N . ARG A 1 504 ? 16.845 -30.847 -8.728 1.00 72.12 577 ARG A N 1
ATOM 2856 C CA . ARG A 1 504 ? 15.872 -30.956 -7.650 1.00 81.30 577 ARG A CA 1
ATOM 2857 C C . ARG A 1 504 ? 16.406 -31.833 -6.519 1.00 90.20 577 ARG A C 1
ATOM 2858 O O . ARG A 1 504 ? 16.195 -31.522 -5.350 1.00 116.42 577 ARG A O 1
ATOM 2866 N N . GLU A 1 505 ? 17.099 -32.918 -6.858 1.00 93.44 578 GLU A N 1
ATOM 2867 C CA . GLU A 1 505 ? 17.690 -33.772 -5.833 1.00 80.48 578 GLU A CA 1
ATOM 2868 C C . GLU A 1 505 ? 18.819 -33.047 -5.104 1.00 80.10 578 GLU A C 1
ATOM 2869 O O . GLU A 1 505 ? 18.999 -33.217 -3.895 1.00 80.10 578 GLU A O 1
ATOM 2872 N N . SER A 1 506 ? 19.564 -32.228 -5.841 1.00 76.40 579 SER A N 1
ATOM 2873 C CA . SER A 1 506 ? 20.649 -31.445 -5.254 1.00 83.10 579 SER A CA 1
ATOM 2874 C C . SER A 1 506 ? 20.121 -30.453 -4.223 1.00 115.56 579 SER A C 1
ATOM 2875 O O . SER A 1 506 ? 20.630 -30.376 -3.102 1.00 138.43 579 SER A O 1
ATOM 2878 N N . LEU A 1 507 ? 19.095 -29.699 -4.602 1.00 69.89 580 LEU A N 1
ATOM 2879 C CA . LEU A 1 507 ? 18.546 -28.679 -3.718 1.00 95.29 580 LEU A CA 1
ATOM 2880 C C . LEU A 1 507 ? 17.760 -29.324 -2.577 1.00 98.36 580 LEU A C 1
ATOM 2881 O O . LEU A 1 507 ? 17.674 -28.766 -1.480 1.00 94.44 580 LEU A O 1
ATOM 2886 N N . ARG A 1 508 ? 17.195 -30.500 -2.838 1.00 83.12 581 ARG A N 1
ATOM 2887 C CA . ARG A 1 508 ? 16.584 -31.305 -1.786 1.00 86.68 581 ARG A CA 1
ATOM 2888 C C . ARG A 1 508 ? 17.630 -31.647 -0.738 1.00 95.55 581 ARG A C 1
ATOM 2889 O O . ARG A 1 508 ? 17.389 -31.525 0.466 1.00 93.57 581 ARG A O 1
ATOM 2897 N N . LEU A 1 509 ? 18.800 -32.072 -1.207 1.00 99.89 582 LEU A N 1
ATOM 2898 C CA . LEU A 1 509 ? 19.894 -32.410 -0.308 1.00 88.57 582 LEU A CA 1
ATOM 2899 C C . LEU A 1 509 ? 20.378 -31.166 0.426 1.00 88.39 582 LEU A C 1
ATOM 2900 O O . LEU A 1 509 ? 20.841 -31.248 1.561 1.00 83.75 582 LEU A O 1
ATOM 2905 N N . ALA A 1 510 ? 20.255 -30.013 -0.225 1.00 105.04 583 ALA A N 1
ATOM 2906 C CA . ALA A 1 510 ? 20.646 -28.749 0.388 1.00 77.55 583 ALA A CA 1
ATOM 2907 C C . ALA A 1 510 ? 19.737 -28.391 1.565 1.00 77.50 583 ALA A C 1
ATOM 2908 O O . ALA A 1 510 ? 20.206 -28.220 2.699 1.00 83.79 583 ALA A O 1
ATOM 2910 N N . VAL A 1 511 ? 18.438 -28.282 1.295 1.00 79.94 584 VAL A N 1
ATOM 2911 C CA . VAL A 1 511 ? 17.478 -27.924 2.335 1.00 96.55 584 VAL A CA 1
ATOM 2912 C C . VAL A 1 511 ? 17.461 -28.975 3.442 1.00 96.25 584 VAL A C 1
ATOM 2913 O O . VAL A 1 511 ? 17.268 -28.645 4.611 1.00 95.93 584 VAL A O 1
ATOM 2917 N N . ALA A 1 512 ? 17.663 -30.237 3.075 1.00 89.47 585 ALA A N 1
ATOM 2918 C CA . ALA A 1 512 ? 17.799 -31.292 4.071 1.00 74.11 585 ALA A CA 1
ATOM 2919 C C . ALA A 1 512 ? 19.033 -31.049 4.935 1.00 87.47 585 ALA A C 1
ATOM 2920 O O . ALA A 1 512 ? 18.999 -31.245 6.145 1.00 75.59 585 ALA A O 1
ATOM 2922 N N . GLU A 1 513 ? 20.118 -30.605 4.310 1.00 88.47 586 GLU A N 1
ATOM 2923 C CA . GLU A 1 513 ? 21.373 -30.405 5.027 1.00 92.99 586 GLU A CA 1
ATOM 2924 C C . GLU A 1 513 ? 21.349 -29.133 5.874 1.00 82.09 586 GLU A C 1
ATOM 2925 O O . GLU A 1 513 ? 22.206 -28.943 6.735 1.00 96.09 586 GLU A O 1
ATOM 2931 N N . VAL A 1 514 ? 20.370 -28.264 5.644 1.00 75.00 587 VAL A N 1
ATOM 2932 C CA . VAL A 1 514 ? 20.249 -27.071 6.480 1.00 86.33 587 VAL A CA 1
ATOM 2933 C C . VAL A 1 514 ? 19.118 -27.197 7.499 1.00 93.63 587 VAL A C 1
ATOM 2934 O O . VAL A 1 514 ? 19.043 -26.411 8.443 1.00 118.94 587 VAL A O 1
ATOM 2938 N N . LEU A 1 515 ? 18.239 -28.178 7.313 1.00 69.58 588 LEU A N 1
ATOM 2939 C CA . LEU A 1 515 ? 17.124 -28.373 8.237 1.00 64.99 588 LEU A CA 1
ATOM 2940 C C . LEU A 1 515 ? 17.398 -29.491 9.236 1.00 84.02 588 LEU A C 1
ATOM 2941 O O . LEU A 1 515 ? 17.236 -29.308 10.443 1.00 74.05 588 LEU A O 1
ATOM 2946 N N . LEU A 1 516 ? 17.811 -30.648 8.724 1.00 66.58 589 LEU A N 1
ATOM 2947 C CA . LEU A 1 516 ? 18.077 -31.823 9.557 1.00 76.14 589 LEU A CA 1
ATOM 2948 C C . LEU A 1 516 ? 19.026 -31.588 10.746 1.00 71.28 589 LEU A C 1
ATOM 2949 O O . LEU A 1 516 ? 18.772 -32.110 11.827 1.00 67.11 589 LEU A O 1
ATOM 2951 N N . PRO A 1 517 ? 20.125 -30.829 10.559 1.00 83.66 590 PRO A N 1
ATOM 2952 C CA . PRO A 1 517 ? 20.973 -30.616 11.740 1.00 88.06 590 PRO A CA 1
ATOM 2953 C C . PRO A 1 517 ? 20.290 -29.826 12.857 1.00 79.75 590 PRO A C 1
ATOM 2954 O O . PRO A 1 517 ? 20.409 -30.198 14.026 1.00 92.55 590 PRO A O 1
ATOM 2958 N N . ALA A 1 518 ? 19.586 -28.756 12.499 1.00 69.01 591 ALA A N 1
ATOM 2959 C CA . ALA A 1 518 ? 18.917 -27.916 13.487 1.00 75.08 591 ALA A CA 1
ATOM 2960 C C . ALA A 1 518 ? 17.812 -28.683 14.207 1.00 72.33 591 ALA A C 1
ATOM 2961 O O . ALA A 1 518 ? 17.610 -28.521 15.411 1.00 105.05 591 ALA A O 1
ATOM 2963 N N . TYR A 1 519 ? 17.113 -29.532 13.462 1.00 67.27 592 TYR A N 1
ATOM 2964 C CA . TYR A 1 519 ? 16.014 -30.313 14.018 1.00 67.56 592 TYR A CA 1
ATOM 2965 C C . TYR A 1 519 ? 16.530 -31.444 14.907 1.00 83.65 592 TYR A C 1
ATOM 2966 O O . TYR A 1 519 ? 15.976 -31.708 15.974 1.00 82.11 592 TYR A O 1
ATOM 2975 N N . ARG A 1 520 ? 17.588 -32.111 14.458 1.00 118.09 593 ARG A N 1
ATOM 2976 C CA . ARG A 1 520 ? 18.207 -33.180 15.233 1.00 81.54 593 ARG A CA 1
ATOM 2977 C C . ARG A 1 520 ? 18.801 -32.639 16.526 1.00 87.37 593 ARG A C 1
ATOM 2978 O O . ARG A 1 520 ? 18.735 -33.289 17.571 1.00 69.60 593 ARG A O 1
ATOM 2980 N N . SER A 1 521 ? 19.381 -31.444 16.452 1.00 79.14 594 SER A N 1
ATOM 2981 C CA . SER A 1 521 ? 19.926 -30.794 17.637 1.00 68.98 594 SER A CA 1
ATOM 2982 C C . SER A 1 521 ? 18.786 -30.346 18.545 1.00 68.96 594 SER A C 1
ATOM 2983 O O . SER A 1 521 ? 18.921 -30.330 19.767 1.00 82.58 594 SER A O 1
ATOM 2986 N N . PHE A 1 522 ? 17.661 -29.988 17.932 1.00 79.08 595 PHE A N 1
ATOM 2987 C CA . PHE A 1 522 ? 16.471 -29.589 18.673 1.00 80.37 595 PHE A CA 1
ATOM 2988 C C . PHE A 1 522 ? 15.915 -30.775 19.459 1.00 66.41 595 PHE A C 1
ATOM 2989 O O . PHE A 1 522 ? 15.434 -30.622 20.582 1.00 64.91 595 PHE A O 1
ATOM 2997 N N . LEU A 1 523 ? 15.988 -31.959 18.859 1.00 80.43 596 LEU A N 1
ATOM 2998 C CA . LEU A 1 523 ? 15.531 -33.186 19.503 1.00 81.72 596 LEU A CA 1
ATOM 2999 C C . LEU A 1 523 ? 16.545 -33.688 20.525 1.00 78.49 596 LEU A C 1
ATOM 3000 O O . LEU A 1 523 ? 16.191 -34.395 21.468 1.00 77.81 596 LEU A O 1
ATOM 3005 N N . LYS A 1 524 ? 17.809 -33.328 20.326 1.00 91.46 597 LYS A N 1
ATOM 3006 C CA . LYS A 1 524 ? 18.871 -33.737 21.238 1.00 102.94 597 LYS A CA 1
ATOM 3007 C C . LYS A 1 524 ? 19.033 -32.728 22.370 1.00 94.75 597 LYS A C 1
ATOM 3008 O O . LYS A 1 524 ? 20.149 -32.391 22.765 1.00 94.48 597 LYS A O 1
ATOM 3010 N N . ARG A 1 525 ? 17.904 -32.247 22.880 1.00 94.41 598 ARG A N 1
ATOM 3011 C CA . ARG A 1 525 ? 17.888 -31.317 24.001 1.00 96.39 598 ARG A CA 1
ATOM 3012 C C . ARG A 1 525 ? 16.522 -31.372 24.677 1.00 104.71 598 ARG A C 1
ATOM 3013 O O . ARG A 1 525 ? 16.422 -31.411 25.904 1.00 109.64 598 ARG A O 1
ATOM 3021 N N . PHE A 1 526 ? 15.473 -31.375 23.860 1.00 102.77 599 PHE A N 1
ATOM 3022 C CA . PHE A 1 526 ? 14.106 -31.493 24.350 1.00 68.32 599 PHE A CA 1
ATOM 3023 C C . PHE A 1 526 ? 13.523 -32.832 23.919 1.00 117.98 599 PHE A C 1
ATOM 3024 O O . PHE A 1 526 ? 14.092 -33.517 23.072 1.00 114.69 599 PHE A O 1
ATOM 3032 N N . GLY A 1 527 ? 12.388 -33.206 24.497 1.00 102.80 600 GLY A N 1
ATOM 3033 C CA . GLY A 1 527 ? 11.764 -34.474 24.168 1.00 119.36 600 GLY A CA 1
ATOM 3034 C C . GLY A 1 527 ? 12.248 -35.609 25.051 1.00 117.76 600 GLY A C 1
ATOM 3035 O O . GLY A 1 527 ? 13.453 -35.828 25.180 1.00 108.96 600 GLY A O 1
ATOM 3036 N N . PRO A 1 528 ? 11.308 -36.337 25.676 1.00 121.13 601 PRO A N 1
ATOM 3037 C CA . PRO A 1 528 ? 9.865 -36.070 25.623 1.00 113.85 601 PRO A CA 1
ATOM 3038 C C . PRO A 1 528 ? 9.441 -34.944 26.566 1.00 122.41 601 PRO A C 1
ATOM 3039 O O . PRO A 1 528 ? 8.258 -34.827 26.888 1.00 114.93 601 PRO A O 1
ATOM 3043 N N . LEU A 1 529 ? 10.405 -34.136 26.997 1.00 111.92 602 LEU A N 1
ATOM 3044 C CA . LEU A 1 529 ? 10.152 -32.995 27.870 1.00 122.16 602 LEU A CA 1
ATOM 3045 C C . LEU A 1 529 ? 9.132 -32.038 27.260 1.00 128.97 602 LEU A C 1
ATOM 3046 O O . LEU A 1 529 ? 9.001 -31.951 26.038 1.00 126.25 602 LEU A O 1
ATOM 3051 N N . GLN A 1 537 ? 2.912 -38.611 25.352 1.00 129.61 610 GLN A N 1
ATOM 3052 C CA . GLN A 1 537 ? 3.653 -37.673 24.518 1.00 125.13 610 GLN A CA 1
ATOM 3053 C C . GLN A 1 537 ? 2.978 -37.489 23.163 1.00 136.03 610 GLN A C 1
ATOM 3054 O O . GLN A 1 537 ? 1.871 -36.953 23.082 1.00 139.95 610 GLN A O 1
ATOM 3056 N N . LYS A 1 538 ? 3.659 -37.935 22.109 1.00 131.43 611 LYS A N 1
ATOM 3057 C CA . LYS A 1 538 ? 3.174 -37.836 20.730 1.00 138.39 611 LYS A CA 1
ATOM 3058 C C . LYS A 1 538 ? 2.981 -36.388 20.278 1.00 130.11 611 LYS A C 1
ATOM 3059 O O . LYS A 1 538 ? 2.294 -36.126 19.291 1.00 126.08 611 LYS A O 1
ATOM 3061 N N . TYR A 1 539 ? 3.587 -35.454 21.005 1.00 131.61 612 TYR A N 1
ATOM 3062 C CA . TYR A 1 539 ? 3.633 -34.061 20.576 1.00 125.22 612 TYR A CA 1
ATOM 3063 C C . TYR A 1 539 ? 4.830 -33.869 19.656 1.00 118.70 612 TYR A C 1
ATOM 3064 O O . TYR A 1 539 ? 4.992 -32.822 19.028 1.00 122.72 612 TYR A O 1
ATOM 3073 N N . ILE A 1 540 ? 5.669 -34.898 19.588 1.00 121.91 613 ILE A N 1
ATOM 3074 C CA . ILE A 1 540 ? 6.857 -34.882 18.747 1.00 106.35 613 ILE A CA 1
ATOM 3075 C C . ILE A 1 540 ? 6.574 -35.494 17.378 1.00 104.70 613 ILE A C 1
ATOM 3076 O O . ILE A 1 540 ? 7.070 -36.574 17.053 1.00 109.02 613 ILE A O 1
ATOM 3081 N N . LYS A 1 541 ? 5.768 -34.800 16.582 1.00 102.81 614 LYS A N 1
ATOM 3082 C CA . LYS A 1 541 ? 5.472 -35.240 15.224 1.00 99.31 614 LYS A CA 1
ATOM 3083 C C . LYS A 1 541 ? 6.733 -35.195 14.368 1.00 118.73 614 LYS A C 1
ATOM 3084 O O . LYS A 1 541 ? 7.558 -34.293 14.523 1.00 122.36 614 LYS A O 1
ATOM 3086 N N . TYR A 1 542 ? 6.865 -36.178 13.479 1.00 122.36 615 TYR A N 1
ATOM 3087 C CA . TYR A 1 542 ? 8.023 -36.335 12.595 1.00 111.66 615 TYR A CA 1
ATOM 3088 C C . TYR A 1 542 ? 9.308 -36.654 13.361 1.00 91.40 615 TYR A C 1
ATOM 3089 O O . TYR A 1 542 ? 9.691 -35.943 14.291 1.00 64.98 615 TYR A O 1
ATOM 3098 N N . THR A 1 543 ? 9.967 -37.735 12.960 1.00 96.43 616 THR A N 1
ATOM 3099 C CA . THR A 1 543 ? 11.306 -38.040 13.444 1.00 101.87 616 THR A CA 1
ATOM 3100 C C . THR A 1 543 ? 12.315 -37.471 12.456 1.00 111.46 616 THR A C 1
ATOM 3101 O O . THR A 1 543 ? 11.955 -36.674 11.594 1.00 120.39 616 THR A O 1
ATOM 3105 N N . ALA A 1 544 ? 13.576 -37.870 12.581 1.00 109.86 617 ALA A N 1
ATOM 3106 C CA . ALA A 1 544 ? 14.593 -37.426 11.635 1.00 110.52 617 ALA A CA 1
ATOM 3107 C C . ALA A 1 544 ? 14.357 -38.050 10.262 1.00 108.64 617 ALA A C 1
ATOM 3108 O O . ALA A 1 544 ? 14.240 -37.345 9.258 1.00 87.69 617 ALA A O 1
ATOM 3110 N N . GLU A 1 545 ? 14.282 -39.378 10.232 1.00 126.95 618 GLU A N 1
ATOM 3111 C CA . GLU A 1 545 ? 14.026 -40.114 8.997 1.00 114.20 618 GLU A CA 1
ATOM 3112 C C . GLU A 1 545 ? 12.669 -39.757 8.394 1.00 97.51 618 GLU A C 1
ATOM 3113 O O . GLU A 1 545 ? 12.514 -39.708 7.173 1.00 91.99 618 GLU A O 1
ATOM 3115 N N . ASP A 1 546 ? 11.690 -39.508 9.259 1.00 83.60 619 ASP A N 1
ATOM 3116 C CA . ASP A 1 546 ? 10.357 -39.107 8.821 1.00 96.49 619 ASP A CA 1
ATOM 3117 C C . ASP A 1 546 ? 10.389 -37.745 8.143 1.00 103.73 619 ASP A C 1
ATOM 3118 O O . ASP A 1 546 ? 9.847 -37.576 7.052 1.00 95.69 619 ASP A O 1
ATOM 3123 N N . LEU A 1 547 ? 11.029 -36.779 8.797 1.00 85.98 620 LEU A N 1
ATOM 3124 C CA . LEU A 1 547 ? 11.131 -35.424 8.268 1.00 84.44 620 LEU A CA 1
ATOM 3125 C C . LEU A 1 547 ? 11.922 -35.423 6.965 1.00 85.54 620 LEU A C 1
ATOM 3126 O O . LEU A 1 547 ? 11.663 -34.627 6.061 1.00 97.95 620 LEU A O 1
ATOM 3131 N N . GLU A 1 548 ? 12.893 -36.325 6.885 1.00 77.83 621 GLU A N 1
ATOM 3132 C CA . GLU A 1 548 ? 13.699 -36.499 5.686 1.00 90.60 621 GLU A CA 1
ATOM 3133 C C . GLU A 1 548 ? 12.901 -37.144 4.551 1.00 104.26 621 GLU A C 1
ATOM 3134 O O . GLU A 1 548 ? 13.147 -36.870 3.376 1.00 116.41 621 GLU A O 1
ATOM 3140 N N . ARG A 1 549 ? 11.941 -37.995 4.907 1.00 106.92 622 ARG A N 1
ATOM 3141 C CA . ARG A 1 549 ? 11.159 -38.735 3.916 1.00 95.25 622 ARG A CA 1
ATOM 3142 C C . ARG A 1 549 ? 10.145 -37.895 3.139 1.00 76.47 622 ARG A C 1
ATOM 3143 O O . ARG A 1 549 ? 9.708 -38.298 2.064 1.00 76.71 622 ARG A O 1
ATOM 3145 N N . LEU A 1 550 ? 9.770 -36.735 3.668 1.00 73.81 623 LEU A N 1
ATOM 3146 C CA . LEU A 1 550 ? 8.830 -35.867 2.962 1.00 92.67 623 LEU A CA 1
ATOM 3147 C C . LEU A 1 550 ? 9.546 -34.627 2.444 1.00 100.61 623 LEU A C 1
ATOM 3148 O O . LEU A 1 550 ? 8.918 -33.693 1.942 1.00 72.71 623 LEU A O 1
ATOM 3153 N N . LEU A 1 551 ? 10.867 -34.628 2.576 1.00 83.91 624 LEU A N 1
ATOM 3154 C CA . LEU A 1 551 ? 11.689 -33.567 2.018 1.00 87.13 624 LEU A CA 1
ATOM 3155 C C . LEU A 1 551 ? 12.055 -33.988 0.605 1.00 84.48 624 LEU A C 1
ATOM 3156 O O . LEU A 1 551 ? 12.180 -33.160 -0.292 1.00 82.31 624 LEU A O 1
ATOM 3161 N N . GLY A 1 552 ? 12.237 -35.292 0.419 1.00 80.08 625 GLY A N 1
ATOM 3162 C CA . GLY A 1 552 ? 12.520 -35.833 -0.895 1.00 91.47 625 GLY A CA 1
ATOM 3163 C C . GLY A 1 552 ? 11.235 -36.098 -1.661 1.00 106.42 625 GLY A C 1
ATOM 3164 O O . GLY A 1 552 ? 11.199 -36.944 -2.555 1.00 114.30 625 GLY A O 1
ATOM 3165 N N . GLU A 1 553 ? 10.178 -35.370 -1.309 1.00 92.62 626 GLU A N 1
ATOM 3166 C CA . GLU A 1 553 ? 8.887 -35.520 -1.972 1.00 88.07 626 GLU A CA 1
ATOM 3167 C C . GLU A 1 553 ? 8.379 -34.208 -2.559 1.00 84.11 626 GLU A C 1
ATOM 3168 O O . GLU A 1 553 ? 7.557 -34.213 -3.474 1.00 101.03 626 GLU A O 1
ATOM 3174 N N . LEU A 1 554 ? 8.859 -33.086 -2.032 1.00 68.16 627 LEU A N 1
ATOM 3175 C CA . LEU A 1 554 ? 8.473 -31.789 -2.574 1.00 102.52 627 LEU A CA 1
ATOM 3176 C C . LEU A 1 554 ? 9.062 -31.626 -3.968 1.00 95.03 627 LEU A C 1
ATOM 3177 O O . LEU A 1 554 ? 10.055 -32.273 -4.302 1.00 67.84 627 LEU A O 1
ATOM 3182 N N . PHE A 1 555 ? 8.428 -30.770 -4.768 1.00 99.11 628 PHE A N 1
ATOM 3183 C CA . PHE A 1 555 ? 8.798 -30.536 -6.167 1.00 92.36 628 PHE A CA 1
ATOM 3184 C C . PHE A 1 555 ? 8.567 -31.763 -7.045 1.00 92.73 628 PHE A C 1
ATOM 3185 O O . PHE A 1 555 ? 9.336 -32.026 -7.968 1.00 102.72 628 PHE A O 1
ATOM 3193 N N . GLU A 1 556 ? 7.509 -32.512 -6.755 1.00 80.23 629 GLU A N 1
ATOM 3194 C CA . GLU A 1 556 ? 7.169 -33.685 -7.551 1.00 71.31 629 GLU A CA 1
ATOM 3195 C C . GLU A 1 556 ? 5.866 -33.459 -8.311 1.00 97.95 629 GLU A C 1
ATOM 3196 O O . GLU A 1 556 ? 5.451 -32.319 -8.522 1.00 65.16 629 GLU A O 1
ATOM 3198 N N . SER B 1 1 ? 20.203 7.515 44.226 1.00 159.21 74 SER B N 1
ATOM 3199 C CA . SER B 1 1 ? 18.954 7.199 43.541 1.00 159.97 74 SER B CA 1
ATOM 3200 C C . SER B 1 1 ? 18.804 8.016 42.262 1.00 157.72 74 SER B C 1
ATOM 3201 O O . SER B 1 1 ? 18.325 7.509 41.249 1.00 158.22 74 SER B O 1
ATOM 3204 N N . VAL B 1 2 ? 19.200 9.287 42.339 1.00 157.54 75 VAL B N 1
ATOM 3205 C CA . VAL B 1 2 ? 19.229 10.243 41.219 1.00 156.19 75 VAL B CA 1
ATOM 3206 C C . VAL B 1 2 ? 17.937 10.333 40.389 1.00 165.82 75 VAL B C 1
ATOM 3207 O O . VAL B 1 2 ? 17.911 10.991 39.347 1.00 165.85 75 VAL B O 1
ATOM 3211 N N . ILE B 1 3 ? 16.867 9.697 40.862 1.00 163.11 76 ILE B N 1
ATOM 3212 C CA . ILE B 1 3 ? 15.594 9.681 40.141 1.00 148.20 76 ILE B CA 1
ATOM 3213 C C . ILE B 1 3 ? 15.030 11.095 40.008 1.00 137.47 76 ILE B C 1
ATOM 3214 O O . ILE B 1 3 ? 14.353 11.418 39.030 1.00 118.52 76 ILE B O 1
ATOM 3219 N N . LEU B 1 4 ? 15.327 11.933 40.998 1.00 128.76 77 LEU B N 1
ATOM 3220 C CA . LEU B 1 4 ? 14.849 13.311 41.029 1.00 134.41 77 LEU B CA 1
ATOM 3221 C C . LEU B 1 4 ? 15.386 14.090 39.833 1.00 154.17 77 LEU B C 1
ATOM 3222 O O . LEU B 1 4 ? 14.673 14.900 39.239 1.00 158.26 77 LEU B O 1
ATOM 3227 N N . SER B 1 5 ? 16.647 13.845 39.491 1.00 148.88 78 SER B N 1
ATOM 3228 C CA . SER B 1 5 ? 17.257 14.464 38.320 1.00 135.62 78 SER B CA 1
ATOM 3229 C 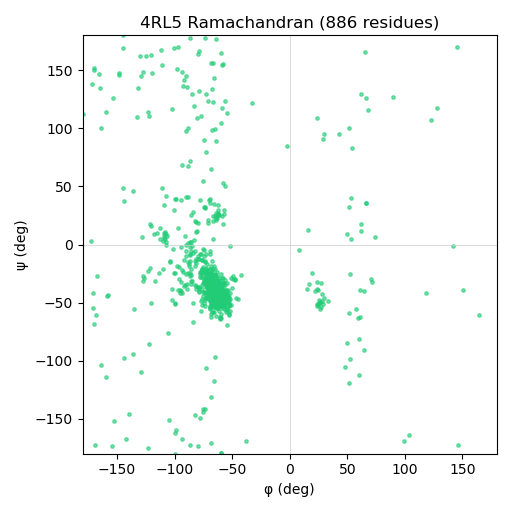C . SER B 1 5 ? 16.505 14.068 37.052 1.00 119.61 78 SER B C 1
ATOM 3230 O O . SER B 1 5 ? 16.253 14.903 36.183 1.00 129.11 78 SER B O 1
ATOM 3232 N N . GLN B 1 6 ? 16.139 12.793 36.962 1.00 122.25 79 GLN B N 1
ATOM 3233 C CA . GLN B 1 6 ? 15.409 12.277 35.809 1.00 118.34 79 GLN B CA 1
ATOM 3234 C C . GLN B 1 6 ? 14.034 12.928 35.699 1.00 123.31 79 GLN B C 1
ATOM 3235 O O . GLN B 1 6 ? 13.613 13.326 34.613 1.00 127.24 79 GLN B O 1
ATOM 3237 N N . PHE B 1 7 ? 13.335 13.023 36.827 1.00 112.11 80 PHE B N 1
ATOM 3238 C CA . PHE B 1 7 ? 12.019 13.654 36.864 1.00 110.54 80 PHE B CA 1
ATOM 3239 C C . PHE B 1 7 ? 12.085 15.139 36.516 1.00 109.75 80 PHE B C 1
ATOM 3240 O O . PHE B 1 7 ? 11.180 15.670 35.877 1.00 108.86 80 PHE B O 1
ATOM 3248 N N . ASP B 1 8 ? 13.153 15.806 36.941 1.00 107.01 81 ASP B N 1
ATOM 3249 C CA . ASP B 1 8 ? 13.315 17.227 36.657 1.00 117.48 81 ASP B CA 1
ATOM 3250 C C . ASP B 1 8 ? 13.675 17.441 35.191 1.00 130.11 81 ASP B C 1
ATOM 3251 O O . ASP B 1 8 ? 13.317 18.458 34.590 1.00 141.54 81 ASP B O 1
ATOM 3253 N N . LEU B 1 9 ? 14.368 16.464 34.615 1.00 116.31 82 LEU B N 1
ATOM 3254 C CA . LEU B 1 9 ? 14.718 16.513 33.203 1.00 110.26 82 LEU B CA 1
ATOM 3255 C C . LEU B 1 9 ? 13.474 16.264 32.362 1.00 109.24 82 LEU B C 1
ATOM 3256 O O . LEU B 1 9 ? 13.312 16.848 31.292 1.00 123.35 82 LEU B O 1
ATOM 3261 N N . LEU B 1 10 ? 12.602 15.386 32.850 1.00 102.34 83 LEU B N 1
ATOM 3262 C CA . LEU B 1 10 ? 11.302 15.165 32.227 1.00 101.63 83 LEU B CA 1
ATOM 3263 C C . LEU B 1 10 ? 10.439 16.414 32.323 1.00 111.02 83 LEU B C 1
ATOM 3264 O O . LEU B 1 10 ? 9.685 16.731 31.404 1.00 100.18 83 LEU B O 1
ATOM 3269 N N . ARG B 1 11 ? 10.547 17.112 33.449 1.00 124.40 84 ARG B N 1
ATOM 3270 C CA . ARG B 1 11 ? 9.799 18.343 33.666 1.00 126.04 84 ARG B CA 1
ATOM 3271 C C . ARG B 1 11 ? 10.265 19.438 32.715 1.00 116.58 84 ARG B C 1
ATOM 3272 O O . ARG B 1 11 ? 9.455 20.207 32.198 1.00 123.06 84 ARG B O 1
ATOM 3274 N N . GLN B 1 12 ? 11.573 19.498 32.483 1.00 116.41 85 GLN B N 1
ATOM 3275 C CA . GLN B 1 12 ? 12.131 20.478 31.557 1.00 117.98 85 GLN B CA 1
ATOM 3276 C C . GLN B 1 12 ? 11.788 20.111 30.116 1.00 106.81 85 GLN B C 1
ATOM 3277 O O . GLN B 1 12 ? 11.542 20.984 29.279 1.00 103.76 85 GLN B O 1
ATOM 3279 N N . ALA B 1 13 ? 11.768 18.811 29.840 1.00 115.79 86 ALA B N 1
ATOM 3280 C CA . 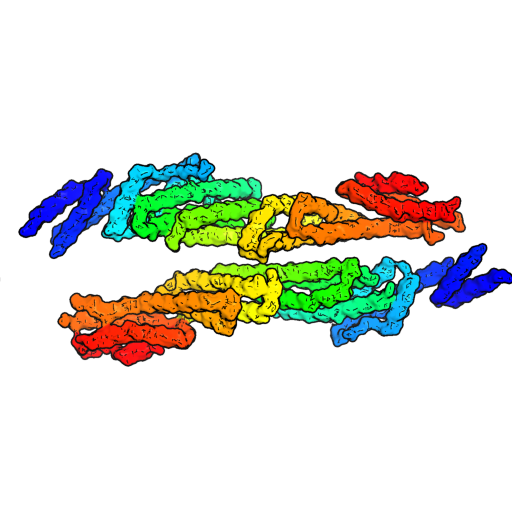ALA B 1 13 ? 11.400 18.304 28.525 1.00 110.43 86 ALA B CA 1
ATOM 3281 C C . ALA B 1 13 ? 9.963 18.687 28.200 1.00 115.83 86 ALA B C 1
ATOM 3282 O O . ALA B 1 13 ? 9.688 19.242 27.141 1.00 104.41 86 ALA B O 1
ATOM 3284 N N . GLU B 1 14 ? 9.050 18.380 29.116 1.00 125.97 87 GLU B N 1
ATOM 3285 C CA . GLU B 1 14 ? 7.657 18.792 28.988 1.00 126.28 87 GLU B CA 1
ATOM 3286 C C . GLU B 1 14 ? 7.540 20.311 28.896 1.00 115.74 87 GLU B C 1
ATOM 3287 O O . GLU B 1 14 ? 6.657 20.836 28.219 1.00 98.66 87 GLU B O 1
ATOM 3289 N N . THR B 1 15 ? 8.436 21.009 29.588 1.00 121.97 88 THR B N 1
ATOM 3290 C CA . THR B 1 15 ? 8.458 22.468 29.577 1.00 110.37 88 THR B CA 1
ATOM 3291 C C . THR B 1 15 ? 8.839 23.030 28.210 1.00 121.06 88 THR B C 1
ATOM 3292 O O . THR B 1 15 ? 8.408 24.122 27.840 1.00 126.02 88 THR B O 1
ATOM 3294 N N . LYS B 1 16 ? 9.649 22.286 27.463 1.00 118.43 89 LYS B N 1
ATOM 3295 C CA . LYS B 1 16 ? 10.132 22.761 26.167 1.00 113.08 89 LYS B CA 1
ATOM 3296 C C . LYS B 1 16 ? 9.299 22.272 24.979 1.00 100.80 89 LYS B C 1
ATOM 3297 O O . LYS B 1 16 ? 9.072 23.020 24.028 1.00 116.89 89 LYS B O 1
ATOM 3299 N N . VAL B 1 17 ? 8.852 21.020 25.036 1.00 97.40 90 VAL B N 1
ATOM 3300 C CA . VAL B 1 17 ? 8.112 20.400 23.935 1.00 91.96 90 VAL B CA 1
ATOM 3301 C C . VAL B 1 17 ? 6.799 21.106 23.601 1.00 104.05 90 VAL B C 1
ATOM 3302 O O . VAL B 1 17 ? 6.551 21.447 22.444 1.00 100.99 90 VAL B O 1
ATOM 3306 N N . LEU B 1 18 ? 5.962 21.323 24.609 1.00 114.29 91 LEU B N 1
ATOM 3307 C CA . LEU B 1 18 ? 4.669 21.964 24.395 1.00 111.96 91 LEU B CA 1
ATOM 3308 C C . LEU B 1 18 ? 4.831 23.456 24.119 1.00 108.19 91 LEU B C 1
ATOM 3309 O O . LEU B 1 18 ? 5.260 23.855 23.036 1.00 105.54 91 LEU B O 1
ATOM 3311 N N . HIS B 1 22 ? 6.664 23.407 17.250 1.00 104.84 95 HIS B N 1
ATOM 3312 C CA . HIS B 1 22 ? 8.121 23.387 17.208 1.00 103.80 95 HIS B CA 1
ATOM 3313 C C . HIS B 1 22 ? 8.656 24.356 16.159 1.00 105.72 95 HIS B C 1
ATOM 3314 O O . HIS B 1 22 ? 9.542 24.009 15.378 1.00 106.57 95 HIS B O 1
ATOM 3316 N N . GLU B 1 23 ? 8.111 25.570 16.150 1.00 97.70 96 GLU B N 1
ATOM 3317 C CA . GLU B 1 23 ? 8.508 26.595 15.188 1.00 94.77 96 GLU B CA 1
ATOM 3318 C C . GLU B 1 23 ? 9.993 26.925 15.296 1.00 106.50 96 GLU B C 1
ATOM 3319 O O . GLU B 1 23 ? 10.742 26.770 14.333 1.00 116.15 96 GLU B O 1
ATOM 3321 N N . ASP B 1 24 ? 10.413 27.385 16.470 1.00 124.68 97 ASP B N 1
ATOM 3322 C CA . ASP B 1 24 ? 11.826 27.638 16.726 1.00 127.10 97 ASP B CA 1
ATOM 3323 C C . ASP B 1 24 ? 12.536 26.333 17.069 1.00 125.94 97 ASP B C 1
ATOM 3324 O O . ASP B 1 24 ? 12.332 25.769 18.145 1.00 121.87 97 ASP B O 1
ATOM 3329 N N . LEU B 1 25 ? 13.371 25.858 16.149 1.00 146.54 98 LEU B N 1
ATOM 3330 C CA . LEU B 1 25 ? 14.027 24.562 16.299 1.00 143.30 98 LEU B CA 1
ATOM 3331 C C . LEU B 1 25 ? 15.176 24.595 17.303 1.00 133.12 98 LEU B C 1
ATOM 3332 O O . LEU B 1 25 ? 15.103 25.286 18.321 1.00 121.34 98 LEU B O 1
ATOM 3337 N N . GLU B 1 26 ? 16.225 23.828 17.008 1.00 128.10 99 GLU B N 1
ATOM 3338 C CA . GLU B 1 26 ? 17.391 23.677 17.883 1.00 143.42 99 GLU B CA 1
ATOM 3339 C C . GLU B 1 26 ? 17.018 23.081 19.242 1.00 148.47 99 GLU B C 1
ATOM 3340 O O . GLU B 1 26 ? 17.481 21.998 19.601 1.00 150.67 99 GLU B O 1
ATOM 3342 N N . SER B 1 27 ? 16.185 23.792 19.995 1.00 149.65 100 SER B N 1
ATOM 3343 C CA . SER B 1 27 ? 15.737 23.321 21.300 1.00 146.52 100 SER B CA 1
ATOM 3344 C C . SER B 1 27 ? 14.807 22.117 21.171 1.00 136.47 100 SER B C 1
ATOM 3345 O O . SER B 1 27 ? 15.034 21.074 21.789 1.00 131.29 100 SER B O 1
ATOM 3348 N N . TYR B 1 28 ? 13.766 22.267 20.356 1.00 125.53 101 TYR B N 1
ATOM 3349 C CA . TYR B 1 28 ? 12.750 21.230 20.194 1.00 122.46 101 TYR B CA 1
ATOM 3350 C C . TYR B 1 28 ? 13.302 19.985 19.506 1.00 111.99 101 TYR B C 1
ATOM 3351 O O . TYR B 1 28 ? 12.672 18.927 19.524 1.00 93.10 101 TYR B O 1
ATOM 3353 N N . LEU B 1 29 ? 14.478 20.116 18.901 1.00 141.29 102 LEU B N 1
ATOM 3354 C CA . LEU B 1 29 ? 15.129 18.989 18.244 1.00 142.15 102 LEU B CA 1
ATOM 3355 C C . LEU B 1 29 ? 15.914 18.153 19.252 1.00 131.92 102 LEU B C 1
ATOM 3356 O O . LEU B 1 29 ? 15.763 16.932 19.310 1.00 111.58 102 LEU B O 1
ATOM 3358 N N . ASP B 1 30 ? 16.742 18.817 20.052 1.00 120.16 103 ASP B N 1
ATOM 3359 C CA . ASP B 1 30 ? 17.528 18.138 21.077 1.00 126.69 103 ASP B CA 1
ATOM 3360 C C . ASP B 1 30 ? 16.633 17.610 22.196 1.00 126.44 103 ASP B C 1
ATOM 3361 O O . ASP B 1 30 ? 16.981 16.643 22.881 1.00 128.58 103 ASP B O 1
ATOM 3363 N N . ALA B 1 31 ? 15.482 18.253 22.376 1.00 118.23 104 ALA B N 1
ATOM 3364 C CA . ALA B 1 31 ? 14.510 17.827 23.377 1.00 112.74 104 ALA B CA 1
ATOM 3365 C C . ALA B 1 31 ? 14.037 16.401 23.109 1.00 115.77 104 ALA B C 1
ATOM 3366 O O . ALA B 1 31 ? 13.799 15.632 24.040 1.00 102.52 104 ALA B O 1
ATOM 3368 N N . ILE B 1 32 ? 13.899 16.057 21.832 1.00 120.31 105 ILE B N 1
ATOM 3369 C CA . ILE B 1 32 ? 13.486 14.715 21.439 1.00 123.96 105 ILE B CA 1
ATOM 3370 C C . ILE B 1 32 ? 14.542 13.685 21.828 1.00 128.59 105 ILE B C 1
ATOM 3371 O O . ILE B 1 32 ? 14.217 12.603 22.318 1.00 121.20 105 ILE B O 1
ATOM 3373 N N . ALA B 1 33 ? 15.806 14.031 21.606 1.00 131.74 106 ALA B N 1
ATOM 3374 C CA . ALA B 1 33 ? 16.919 13.175 22.000 1.00 132.76 106 ALA B CA 1
ATOM 3375 C C . ALA B 1 33 ? 16.947 12.987 23.514 1.00 130.02 106 ALA B C 1
ATOM 3376 O O . ALA B 1 33 ? 17.186 11.883 24.009 1.00 121.26 106 ALA B O 1
ATOM 3378 N N . GLN B 1 34 ? 16.701 14.073 24.243 1.00 115.34 107 GLN B N 1
ATOM 3379 C CA . GLN B 1 34 ? 16.639 14.018 25.699 1.00 122.93 107 GLN B CA 1
ATOM 3380 C C . GLN B 1 34 ? 15.527 13.085 26.175 1.00 138.16 107 GLN B C 1
ATOM 3381 O O . GLN B 1 34 ? 15.748 12.230 27.034 1.00 146.38 107 GLN B O 1
ATOM 3383 N N . LEU B 1 35 ? 14.336 13.253 25.608 1.00 141.38 108 LEU B N 1
ATOM 3384 C CA . LEU B 1 35 ? 13.188 12.420 25.954 1.00 128.31 108 LEU B CA 1
ATOM 3385 C C . LEU B 1 35 ? 13.437 10.954 25.616 1.00 120.47 108 LEU B C 1
ATOM 3386 O O . LEU B 1 35 ? 12.984 10.058 26.327 1.00 111.00 108 LEU B O 1
ATOM 3388 N N . ARG B 1 36 ? 14.161 10.718 24.526 1.00 142.59 109 ARG B N 1
ATOM 3389 C CA . ARG B 1 36 ? 14.519 9.363 24.123 1.00 142.27 109 ARG B CA 1
ATOM 3390 C C . ARG B 1 36 ? 15.483 8.741 25.126 1.00 137.60 109 ARG B C 1
ATOM 3391 O O . ARG B 1 36 ? 15.346 7.573 25.495 1.00 127.51 109 ARG B O 1
ATOM 3393 N N . LYS B 1 37 ? 16.457 9.533 25.565 1.00 144.89 110 LYS B N 1
ATOM 3394 C CA . LYS B 1 37 ? 17.424 9.082 26.559 1.00 140.32 110 LYS B CA 1
ATOM 3395 C C . LYS B 1 37 ? 16.747 8.775 27.892 1.00 134.23 110 LYS B C 1
ATOM 3396 O O . LYS B 1 37 ? 17.107 7.816 28.575 1.00 126.96 110 LYS B O 1
ATOM 3398 N N . ILE B 1 38 ? 15.762 9.592 28.254 1.00 135.96 111 ILE B N 1
ATOM 3399 C CA . ILE B 1 38 ? 15.026 9.392 29.498 1.00 129.94 111 ILE B CA 1
ATOM 3400 C C . ILE B 1 38 ? 14.152 8.145 29.418 1.00 130.80 111 ILE B C 1
ATOM 3401 O O . ILE B 1 38 ? 14.103 7.351 30.358 1.00 116.83 111 ILE B O 1
ATOM 3406 N N . ILE B 1 39 ? 13.470 7.976 28.288 1.00 125.65 112 ILE B N 1
ATOM 3407 C CA . ILE B 1 39 ? 12.641 6.797 28.062 1.00 126.76 112 ILE B CA 1
ATOM 3408 C C . ILE B 1 39 ? 13.496 5.537 28.117 1.00 134.94 112 ILE B C 1
ATOM 3409 O O . ILE B 1 39 ? 13.076 4.511 28.657 1.00 139.14 112 ILE B O 1
ATOM 3411 N N . ARG B 1 40 ? 14.702 5.628 27.565 1.00 151.17 113 ARG B N 1
ATOM 3412 C CA . ARG B 1 40 ? 15.646 4.518 27.594 1.00 140.45 113 ARG B CA 1
ATOM 3413 C C . ARG B 1 40 ? 16.109 4.246 29.022 1.00 140.92 113 ARG B C 1
ATOM 3414 O O . ARG B 1 40 ? 16.309 3.095 29.412 1.00 130.84 113 ARG B O 1
ATOM 3416 N N . TYR B 1 41 ? 16.276 5.313 29.797 1.00 133.29 114 TYR B N 1
ATOM 3417 C CA . TYR B 1 41 ? 16.710 5.194 31.185 1.00 144.94 114 TYR B CA 1
ATOM 3418 C C . TYR B 1 41 ? 15.651 4.506 32.043 1.00 151.44 114 TYR B C 1
ATOM 3419 O O . TYR B 1 41 ? 15.970 3.646 32.866 1.00 152.26 114 TYR B O 1
ATOM 3421 N N . PHE B 1 42 ? 14.393 4.890 31.850 1.00 141.05 115 PHE B N 1
ATOM 3422 C CA . PHE B 1 42 ? 13.285 4.264 32.562 1.00 133.48 115 PHE B CA 1
ATOM 3423 C C . PHE B 1 42 ? 13.078 2.836 32.068 1.00 139.42 115 PHE B C 1
ATOM 3424 O O . PHE B 1 42 ? 12.596 1.977 32.806 1.00 129.40 115 PHE B O 1
ATOM 3431 N N . SER B 1 44 ? 15.496 0.988 31.365 1.00 156.55 117 SER B N 1
ATOM 3432 C CA . SER B 1 44 ? 16.611 0.258 31.956 1.00 159.03 117 SER B CA 1
ATOM 3433 C C . SER B 1 44 ? 16.428 0.116 33.464 1.00 154.84 117 SER B C 1
ATOM 3434 O O . SER B 1 44 ? 17.039 -0.746 34.095 1.00 15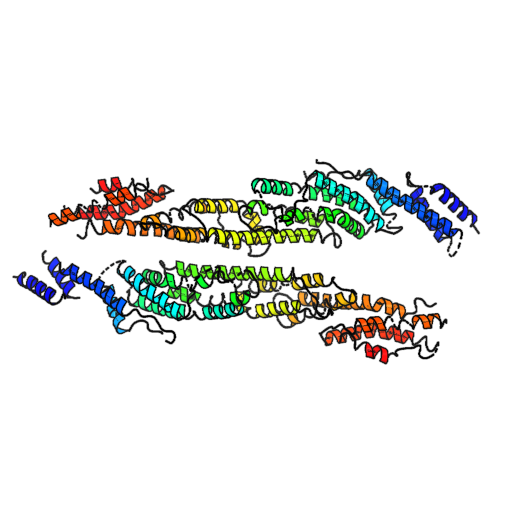5.55 117 SER B O 1
ATOM 3436 N N . GLY B 1 53 ? 3.990 3.636 35.043 1.00 125.90 126 GLY B N 1
ATOM 3437 C CA . GLY B 1 53 ? 2.959 4.252 34.229 1.00 121.46 126 GLY B CA 1
ATOM 3438 C C . GLY B 1 53 ? 3.278 5.693 33.883 1.00 122.99 126 GLY B C 1
ATOM 3439 O O . GLY B 1 53 ? 2.466 6.389 33.272 1.00 121.52 126 GLY B O 1
ATOM 3440 N N . VAL B 1 54 ? 4.465 6.141 34.278 1.00 137.90 127 VAL B N 1
ATOM 3441 C CA . VAL B 1 54 ? 4.903 7.503 34.001 1.00 127.43 127 VAL B CA 1
ATOM 3442 C C . VAL B 1 54 ? 5.693 7.545 32.695 1.00 114.88 127 VAL B C 1
ATOM 3443 O O . VAL B 1 54 ? 5.787 8.587 32.044 1.00 107.25 127 VAL B O 1
ATOM 3447 N N . LEU B 1 55 ? 6.252 6.400 32.311 1.00 106.41 128 LEU B N 1
ATOM 3448 C CA . LEU B 1 55 ? 6.979 6.289 31.050 1.00 106.03 128 LEU B CA 1
ATOM 3449 C C . LEU B 1 55 ? 6.028 6.446 29.869 1.00 125.87 128 LEU B C 1
ATOM 3450 O O . LEU B 1 55 ? 6.426 6.900 28.797 1.00 140.45 128 LEU B O 1
ATOM 3455 N N . ASN B 1 56 ? 4.771 6.063 30.075 1.00 104.94 129 ASN B N 1
ATOM 3456 C CA . ASN B 1 56 ? 3.738 6.240 29.062 1.00 108.66 129 ASN B CA 1
ATOM 3457 C C . ASN B 1 56 ? 3.539 7.716 28.747 1.00 123.91 129 ASN B C 1
ATOM 3458 O O . ASN B 1 56 ? 3.384 8.099 27.589 1.00 125.97 129 ASN B O 1
ATOM 3460 N N . HIS B 1 57 ? 3.550 8.539 29.790 1.00 114.25 130 HIS B N 1
ATOM 3461 C CA . HIS B 1 57 ? 3.453 9.986 29.641 1.00 115.96 130 HIS B CA 1
ATOM 3462 C C . HIS B 1 57 ? 4.647 10.541 28.870 1.00 119.22 130 HIS B C 1
ATOM 3463 O O . HIS B 1 57 ? 4.486 11.333 27.939 1.00 118.66 130 HIS B O 1
ATOM 3470 N N . ALA B 1 58 ? 5.842 10.111 29.263 1.00 109.87 131 ALA B N 1
ATOM 3471 C CA . ALA B 1 58 ? 7.080 10.586 28.655 1.00 104.58 131 ALA B CA 1
ATOM 3472 C C . ALA B 1 58 ? 7.161 10.236 27.171 1.00 102.18 131 ALA B C 1
ATOM 3473 O O . ALA B 1 58 ? 7.530 11.074 26.347 1.00 112.48 131 ALA B O 1
ATOM 3475 N N . ASN B 1 59 ? 6.817 8.997 26.835 1.00 112.82 132 ASN B N 1
ATOM 3476 C CA . ASN B 1 59 ? 6.862 8.551 25.449 1.00 115.92 132 ASN B CA 1
ATOM 3477 C C . ASN B 1 59 ? 5.681 9.106 24.655 1.00 119.67 132 ASN B C 1
ATOM 3478 O O . ASN B 1 59 ? 5.727 9.178 23.425 1.00 103.22 132 ASN B O 1
ATOM 3483 N N . SER B 1 60 ? 4.626 9.498 25.366 1.00 107.50 133 SER B N 1
ATOM 3484 C CA . SER B 1 60 ? 3.513 10.214 24.750 1.00 114.95 133 SER B CA 1
ATOM 3485 C C . SER B 1 60 ? 3.988 11.598 24.325 1.00 108.97 133 SER B C 1
ATOM 3486 O O . SER B 1 60 ? 3.643 12.089 23.245 1.00 100.67 133 SER B O 1
ATOM 3489 N N . LEU B 1 61 ? 4.801 12.213 25.178 1.00 109.29 134 LEU B N 1
ATOM 3490 C CA . LEU B 1 61 ? 5.364 13.521 24.880 1.00 98.76 134 LEU B CA 1
ATOM 3491 C C . LEU B 1 61 ? 6.384 13.371 23.763 1.00 96.67 134 LEU B C 1
ATOM 3492 O O . LEU B 1 61 ? 6.583 14.286 22.968 1.00 111.26 134 LEU B O 1
ATOM 3497 N N . LEU B 1 62 ? 7.043 12.217 23.727 1.00 82.58 135 LEU B N 1
ATOM 3498 C CA . LEU B 1 62 ? 7.958 11.883 22.643 1.00 82.44 135 LEU B CA 1
ATOM 3499 C C . LEU B 1 62 ? 7.198 11.861 21.324 1.00 95.11 135 LEU B C 1
ATOM 3500 O O . LEU B 1 62 ? 7.618 12.473 20.342 1.00 112.04 135 LEU B O 1
ATOM 3505 N N . ALA B 1 63 ? 6.076 11.147 21.318 1.00 95.20 136 ALA B N 1
ATOM 3506 C CA . ALA B 1 63 ? 5.231 11.034 20.134 1.00 87.56 136 ALA B CA 1
ATOM 3507 C C . ALA B 1 63 ? 4.728 12.397 19.667 1.00 92.62 136 ALA B C 1
ATOM 3508 O O . ALA B 1 63 ? 4.778 12.710 18.477 1.00 107.02 136 ALA B O 1
ATOM 3510 N N . LYS B 1 64 ? 4.247 13.203 20.608 1.00 85.15 137 LYS B N 1
ATOM 3511 C CA . LYS B 1 64 ? 3.750 14.542 20.300 1.00 91.36 137 LYS B CA 1
ATOM 3512 C C . LYS B 1 64 ? 4.844 15.449 19.734 1.00 97.94 137 LYS B C 1
ATOM 3513 O O . LYS B 1 64 ? 4.639 16.129 18.729 1.00 103.71 137 LYS B O 1
ATOM 3515 N N . ALA B 1 65 ? 5.996 15.463 20.399 1.00 85.17 138 ALA B N 1
ATOM 3516 C CA . ALA B 1 65 ? 7.138 16.271 19.977 1.00 94.22 138 ALA B CA 1
ATOM 3517 C C . ALA B 1 65 ? 7.596 15.877 18.585 1.00 112.77 138 ALA B C 1
ATOM 3518 O O . ALA B 1 65 ? 7.905 16.730 17.752 1.00 129.55 138 ALA B O 1
ATOM 3520 N N . GLN B 1 66 ? 7.631 14.572 18.340 1.00 125.40 139 GLN B N 1
ATOM 3521 C CA . GLN B 1 66 ? 8.072 14.048 17.058 1.00 111.65 139 GLN B CA 1
ATOM 3522 C C . GLN B 1 66 ? 7.064 14.418 15.981 1.00 113.58 139 GLN B C 1
ATOM 3523 O O . GLN B 1 66 ? 7.436 14.742 14.857 1.00 126.44 139 GLN B O 1
ATOM 3529 N N . SER B 1 67 ? 5.785 14.394 16.342 1.00 102.55 140 SER B N 1
ATOM 3530 C CA . SER B 1 67 ? 4.722 14.727 15.405 1.00 102.11 140 SER B CA 1
ATOM 3531 C C . SER B 1 67 ? 4.755 16.204 15.028 1.00 101.56 140 SER B C 1
ATOM 3532 O O . SER B 1 67 ? 4.549 16.557 13.868 1.00 101.62 140 SER B O 1
ATOM 3535 N N . LYS B 1 68 ? 5.012 17.067 16.006 1.00 86.72 141 LYS B N 1
ATOM 3536 C CA . LYS B 1 68 ? 5.097 18.499 15.738 1.00 93.67 141 LYS B CA 1
ATOM 3537 C C . LYS B 1 68 ? 6.391 18.838 15.004 1.00 108.90 141 LYS B C 1
ATOM 3538 O O . LYS B 1 68 ? 6.471 19.837 14.286 1.00 110.46 141 LYS B O 1
ATOM 3540 N N . LEU B 1 69 ? 7.394 17.981 15.170 1.00 126.93 142 LEU B N 1
ATOM 3541 C CA . LEU B 1 69 ? 8.657 18.122 14.455 1.00 116.86 142 LEU B CA 1
ATOM 3542 C C . LEU B 1 69 ? 8.448 17.792 12.982 1.00 109.12 142 LEU B C 1
ATOM 3543 O O . LEU B 1 69 ? 8.898 18.520 12.093 1.00 108.68 142 LEU B O 1
ATOM 3548 N N . GLU B 1 70 ? 7.744 16.692 12.739 1.00 114.00 143 GLU B N 1
ATOM 3549 C CA . GLU B 1 70 ? 7.429 16.251 11.388 1.00 121.76 143 GLU B CA 1
ATOM 3550 C C . GLU B 1 70 ? 6.513 17.247 10.688 1.00 120.24 143 GLU B C 1
ATOM 3551 O O . GLU B 1 70 ? 6.695 17.546 9.509 1.00 123.99 143 GLU B O 1
ATOM 3557 N N . GLU B 1 71 ? 5.532 17.760 11.425 1.00 108.67 144 GLU B N 1
ATOM 3558 C CA . GLU B 1 71 ? 4.609 18.752 10.886 1.00 108.34 144 GLU B CA 1
ATOM 3559 C C . GLU B 1 71 ? 5.312 20.084 10.644 1.00 108.08 144 GLU B C 1
ATOM 3560 O O . GLU B 1 71 ? 4.912 20.859 9.770 1.00 107.79 144 GLU B O 1
ATOM 3566 N N . GLU B 1 72 ? 6.375 20.336 11.402 1.00 104.82 145 GLU B N 1
ATOM 3567 C CA . GLU B 1 72 ? 7.192 21.522 11.179 1.00 119.87 145 GLU B CA 1
ATOM 3568 C C . GLU B 1 72 ? 7.994 21.354 9.898 1.00 128.28 145 GLU B C 1
ATOM 3569 O O . GLU B 1 72 ? 8.131 22.295 9.111 1.00 144.10 145 GLU B O 1
ATOM 3575 N N . PHE B 1 73 ? 8.523 20.151 9.693 1.00 181.20 146 PHE B N 1
ATOM 3576 C CA . PHE B 1 73 ? 9.216 19.839 8.450 1.00 170.25 146 PHE B CA 1
ATOM 3577 C C . PHE B 1 73 ? 8.281 20.016 7.263 1.00 176.77 146 PHE B C 1
ATOM 3578 O O . PHE B 1 73 ? 8.654 20.615 6.259 1.00 174.07 146 PHE B O 1
ATOM 3586 N N . LYS B 1 74 ? 7.071 19.480 7.387 1.00 139.79 147 LYS B N 1
ATOM 3587 C CA . LYS B 1 74 ? 6.051 19.613 6.354 1.00 126.49 147 LYS B CA 1
ATOM 3588 C C . LYS B 1 74 ? 5.757 21.075 6.037 1.00 110.68 147 LYS B C 1
ATOM 3589 O O . LYS B 1 74 ? 5.796 21.482 4.878 1.00 107.71 147 LYS B O 1
ATOM 3591 N N . GLN B 1 75 ? 5.457 21.855 7.073 1.00 103.91 148 GLN B N 1
ATOM 3592 C CA . GLN B 1 75 ? 5.159 23.276 6.908 1.00 110.66 148 GLN B CA 1
ATOM 3593 C C . GLN B 1 75 ? 6.293 24.041 6.225 1.00 107.44 148 GLN B C 1
ATOM 3594 O O . GLN B 1 75 ? 6.066 24.783 5.265 1.00 103.47 148 GLN B O 1
ATOM 3596 N N . LEU B 1 76 ? 7.512 23.849 6.722 1.00 108.75 149 LEU B N 1
ATOM 3597 C CA . LEU B 1 76 ? 8.678 24.559 6.204 1.00 112.89 149 LEU B CA 1
ATOM 3598 C C . LEU B 1 76 ? 8.951 24.169 4.752 1.00 115.55 149 LEU B C 1
ATOM 3599 O O . LEU B 1 76 ? 9.212 25.025 3.906 1.00 108.28 149 LEU B O 1
ATOM 3604 N N . LEU B 1 77 ? 8.898 22.869 4.479 1.00 120.92 150 LEU B N 1
ATOM 3605 C CA . LEU B 1 77 ? 9.113 22.335 3.138 1.00 112.67 150 LEU B CA 1
ATOM 3606 C C . LEU B 1 77 ? 8.083 22.895 2.162 1.00 122.54 150 LEU B C 1
ATOM 3607 O O . LEU B 1 77 ? 8.416 23.275 1.040 1.00 124.55 150 LEU B O 1
ATOM 3612 N N . ALA B 1 78 ? 6.829 22.940 2.604 1.00 126.87 151 ALA B N 1
ATOM 3613 C CA . ALA B 1 78 ? 5.718 23.382 1.764 1.00 115.93 151 ALA B CA 1
ATOM 3614 C C . ALA B 1 78 ? 5.712 24.897 1.584 1.00 107.95 151 ALA B C 1
ATOM 3615 O O . ALA B 1 78 ? 5.096 25.413 0.651 1.00 96.53 151 ALA B O 1
ATOM 3617 N N . SER B 1 79 ? 6.392 25.606 2.479 1.00 94.41 152 SER B N 1
ATOM 3618 C CA . SER B 1 79 ? 6.445 27.062 2.409 1.00 103.59 152 SER B CA 1
ATOM 3619 C C . SER B 1 79 ? 7.472 27.499 1.368 1.00 104.32 152 SER B C 1
ATOM 3620 O O . SER B 1 79 ? 7.522 28.665 0.974 1.00 89.72 152 SER B O 1
ATOM 3623 N N . TYR B 1 80 ? 8.284 26.546 0.924 1.00 115.10 153 TYR B N 1
ATOM 3624 C CA . TYR B 1 80 ? 9.308 26.805 -0.077 1.00 98.51 153 TYR B CA 1
ATOM 3625 C C . TYR B 1 80 ? 9.015 26.026 -1.348 1.00 98.24 153 TYR B C 1
ATOM 3626 O O . TYR B 1 80 ? 9.837 25.968 -2.258 1.00 104.22 153 TYR B O 1
ATOM 3635 N N . SER B 1 81 ? 7.827 25.435 -1.404 1.00 103.29 154 SER B N 1
ATOM 3636 C CA . SER B 1 81 ? 7.375 24.733 -2.595 1.00 109.99 154 SER B CA 1
ATOM 3637 C C . SER B 1 81 ? 6.672 25.723 -3.508 1.00 103.12 154 SER B C 1
ATOM 3638 O O . SER B 1 81 ? 5.508 26.063 -3.294 1.00 103.28 154 SER B O 1
ATOM 3641 N N . LYS B 1 82 ? 7.386 26.184 -4.530 1.00 102.64 155 LYS B N 1
ATOM 3642 C CA . LYS B 1 82 ? 6.849 27.179 -5.446 1.00 124.44 155 LYS B CA 1
ATOM 3643 C C . LYS B 1 82 ? 6.842 26.635 -6.868 1.00 137.94 155 LYS B C 1
ATOM 3644 O O . LYS B 1 82 ? 7.519 25.653 -7.173 1.00 141.96 155 LYS B O 1
ATOM 3650 N N . ALA B 1 83 ? 6.077 27.284 -7.737 1.00 138.45 156 ALA B N 1
ATOM 3651 C CA . ALA B 1 83 ? 5.808 26.751 -9.066 1.00 126.03 156 ALA B CA 1
ATOM 3652 C C . ALA B 1 83 ? 6.897 27.040 -10.095 1.00 113.70 156 ALA B C 1
ATOM 3653 O O . ALA B 1 83 ? 6.742 26.662 -11.254 1.00 131.13 156 ALA B O 1
ATOM 3655 N N . VAL B 1 84 ? 7.990 27.670 -9.655 1.00 111.55 157 VAL B N 1
ATOM 3656 C CA . VAL B 1 84 ? 9.133 28.068 -10.498 1.00 118.95 157 VAL B CA 1
ATOM 3657 C C . VAL B 1 84 ? 8.733 28.360 -11.955 1.00 123.75 157 VAL B C 1
ATOM 3658 O O . VAL B 1 84 ? 8.720 27.480 -12.819 1.00 133.45 157 VAL B O 1
ATOM 3662 N N . GLU B 1 85 ? 8.406 29.622 -12.211 1.00 122.32 158 GLU B N 1
ATOM 3663 C CA . GLU B 1 85 ? 7.796 30.026 -13.474 1.00 122.74 158 GLU B CA 1
ATOM 3664 C C . GLU B 1 85 ? 8.794 30.456 -14.549 1.00 136.15 158 GLU B C 1
ATOM 3665 O O . GLU B 1 85 ? 9.796 31.110 -14.252 1.00 134.73 158 GLU B O 1
ATOM 3671 N N . PRO B 1 86 ? 8.511 30.078 -15.807 1.00 133.37 159 PRO B N 1
ATOM 3672 C CA . PRO B 1 86 ? 9.253 30.467 -17.013 1.00 122.05 159 PRO B CA 1
ATOM 3673 C C . PRO B 1 86 ? 9.376 31.985 -17.137 1.00 120.33 159 PRO B C 1
ATOM 3674 O O . PRO B 1 86 ? 8.368 32.665 -17.326 1.00 116.02 159 PRO B O 1
ATOM 3678 N N . ASP B 1 87 ? 10.595 32.504 -17.019 1.00 116.66 160 ASP B N 1
ATOM 3679 C CA . ASP B 1 87 ? 11.795 31.671 -17.032 1.00 121.96 160 ASP B CA 1
ATOM 3680 C C . ASP B 1 87 ? 12.404 31.493 -15.647 1.00 100.85 160 ASP B C 1
ATOM 3681 O O . ASP B 1 87 ? 12.970 30.443 -15.344 1.00 88.67 160 ASP B O 1
ATOM 3686 N N . ALA B 1 121 ? 24.885 29.916 -20.347 1.00 162.01 194 ALA B N 1
ATOM 3687 C CA . ALA B 1 121 ? 24.481 28.567 -20.722 1.00 162.01 194 ALA B CA 1
ATOM 3688 C C . ALA B 1 121 ? 25.638 27.800 -21.375 1.00 162.01 194 ALA B C 1
ATOM 3689 O O . ALA B 1 121 ? 26.035 28.166 -22.483 1.00 162.01 194 ALA B O 1
ATOM 3691 N N . ALA B 1 122 ? 26.195 26.750 -20.751 1.00 155.36 195 ALA B N 1
ATOM 3692 C CA . ALA B 1 122 ? 25.828 26.146 -19.453 1.00 155.36 195 ALA B CA 1
ATOM 3693 C C . ALA B 1 122 ? 24.343 25.805 -19.305 1.00 155.36 195 ALA B C 1
ATOM 3694 O O . ALA B 1 122 ? 23.804 24.998 -20.063 1.00 155.36 195 ALA B O 1
ATOM 3696 N N . TYR B 1 123 ? 23.705 26.429 -18.318 1.00 150.55 196 TYR B N 1
ATOM 3697 C CA . TYR B 1 123 ? 22.259 26.360 -18.132 1.00 150.55 196 TYR B CA 1
ATOM 3698 C C . TYR B 1 123 ? 21.826 27.352 -17.055 1.00 150.55 196 TYR B C 1
ATOM 3699 O O . TYR B 1 123 ? 20.815 28.041 -17.209 1.00 150.55 196 TYR B O 1
ATOM 3701 N N . THR B 1 124 ? 22.615 27.425 -15.982 1.00 149.45 197 THR B N 1
ATOM 3702 C CA . THR B 1 124 ? 22.288 28.212 -14.791 1.00 149.45 197 THR B CA 1
ATOM 3703 C C . THR B 1 124 ? 20.912 27.819 -14.258 1.00 149.45 197 THR B C 1
ATOM 3704 O O . THR B 1 124 ? 19.916 28.485 -14.542 1.00 149.45 197 THR B O 1
ATOM 3706 N N . LEU B 1 125 ? 20.878 26.737 -13.482 1.00 156.65 198 LEU B N 1
ATOM 3707 C CA . LEU B 1 125 ? 19.639 26.121 -13.002 1.00 184.89 198 LEU B CA 1
ATOM 3708 C C . LEU B 1 125 ? 18.813 27.120 -12.164 1.00 188.97 198 LEU B C 1
ATOM 3709 O O . LEU B 1 125 ? 19.339 28.150 -11.740 1.00 188.30 198 LEU B O 1
ATOM 3714 N N . PRO B 1 126 ? 17.521 26.819 -11.912 1.00 147.14 199 PRO B N 1
ATOM 3715 C CA . PRO B 1 126 ? 16.627 27.872 -11.410 1.00 153.11 199 PRO B CA 1
ATOM 3716 C C . PRO B 1 126 ? 16.484 28.052 -9.896 1.00 160.29 199 PRO B C 1
ATOM 3717 O O . PRO B 1 126 ? 15.587 28.806 -9.523 1.00 162.71 199 PRO B O 1
ATOM 3721 N N . ILE B 1 127 ? 17.276 27.365 -9.072 1.00 135.19 200 ILE B N 1
ATOM 3722 C CA . ILE B 1 127 ? 17.157 27.382 -7.598 1.00 145.60 200 ILE B CA 1
ATOM 3723 C C . ILE B 1 127 ? 15.699 27.300 -7.115 1.00 146.48 200 ILE B C 1
ATOM 3724 O O . ILE B 1 127 ? 14.992 28.302 -6.980 1.00 142.98 200 ILE B O 1
ATOM 3729 N N . LEU B 1 128 ? 15.273 26.077 -6.821 1.00 120.87 201 LEU B N 1
ATOM 3730 C CA . LEU B 1 128 ? 13.898 25.822 -6.412 1.00 123.19 201 LEU B CA 1
ATOM 3731 C C . LEU B 1 128 ? 13.655 26.301 -4.987 1.00 128.73 201 LEU B C 1
ATOM 3732 O O . LEU B 1 128 ? 12.665 26.976 -4.709 1.00 132.29 201 LEU B O 1
ATOM 3737 N N . ILE B 1 129 ? 14.565 25.945 -4.087 1.00 132.86 202 ILE B N 1
ATOM 3738 C CA . ILE B 1 129 ? 14.483 26.372 -2.696 1.00 135.67 202 ILE B CA 1
ATOM 3739 C C . ILE B 1 129 ? 15.833 26.963 -2.308 1.00 131.52 202 ILE B C 1
ATOM 3740 O O . ILE B 1 129 ? 16.870 26.482 -2.761 1.00 140.55 202 ILE B O 1
ATOM 3745 N N . PRO B 1 130 ? 15.829 27.996 -1.452 1.00 108.39 203 PRO B N 1
ATOM 3746 C CA . PRO B 1 130 ? 17.074 28.695 -1.115 1.00 99.71 203 PRO B CA 1
ATOM 3747 C C . PRO B 1 130 ? 18.141 27.785 -0.509 1.00 105.56 203 PRO B C 1
ATOM 3748 O O . PRO B 1 130 ? 17.821 26.751 0.079 1.00 117.65 203 PRO B O 1
ATOM 3752 N N . SER B 1 131 ? 19.402 28.178 -0.660 1.00 116.44 204 SER B N 1
ATOM 3753 C CA . SER B 1 131 ? 20.519 27.368 -0.188 1.00 124.16 204 SER B CA 1
ATOM 3754 C C . SER B 1 131 ? 20.653 27.444 1.327 1.00 128.89 204 SER B C 1
ATOM 3755 O O . SER B 1 131 ? 21.207 26.542 1.956 1.00 130.07 204 SER B O 1
ATOM 3757 N N . ARG B 1 132 ? 20.132 28.519 1.910 1.00 109.98 205 ARG B N 1
ATOM 3758 C CA . ARG B 1 132 ? 20.204 28.726 3.353 1.00 108.66 205 ARG B CA 1
ATOM 3759 C C . ARG B 1 132 ? 19.306 27.743 4.096 1.00 119.48 205 ARG B C 1
ATOM 3760 O O . ARG B 1 132 ? 19.676 27.218 5.143 1.00 127.08 205 ARG B O 1
ATOM 3762 N N . VAL B 1 133 ? 18.113 27.523 3.553 1.00 115.31 206 VAL B N 1
ATOM 3763 C CA . VAL B 1 133 ? 17.090 26.705 4.198 1.00 108.36 206 VAL B CA 1
ATOM 3764 C C . VAL B 1 133 ? 17.298 25.199 4.041 1.00 98.25 206 VAL B C 1
ATOM 3765 O O . VAL B 1 133 ? 16.602 24.403 4.672 1.00 97.90 206 VAL B O 1
ATOM 3767 N N . LEU B 1 134 ? 18.237 24.813 3.185 1.00 109.52 207 LEU B N 1
ATOM 3768 C CA . LEU B 1 134 ? 18.511 23.400 2.924 1.00 113.82 207 LEU B CA 1
ATOM 3769 C C . LEU B 1 134 ? 18.943 22.601 4.170 1.00 122.31 207 LEU B C 1
ATOM 3770 O O . LEU B 1 134 ? 18.393 21.526 4.423 1.00 132.91 207 LEU B O 1
ATOM 3772 N N . PRO B 1 135 ? 19.923 23.108 4.949 1.00 124.76 208 PRO B N 1
ATOM 3773 C CA . PRO B 1 135 ? 20.332 22.334 6.129 1.00 123.88 208 PRO B CA 1
ATOM 3774 C C . PRO B 1 135 ? 19.232 22.085 7.161 1.00 124.91 208 PRO B C 1
ATOM 3775 O O . PRO B 1 135 ? 19.296 21.065 7.833 1.00 123.39 208 PRO B O 1
ATOM 3779 N N . LEU B 1 136 ? 18.274 22.994 7.314 1.00 94.10 209 LEU B N 1
ATOM 3780 C CA . LEU B 1 136 ? 17.168 22.757 8.239 1.00 98.76 209 LEU B CA 1
ATOM 3781 C C . LEU B 1 136 ? 16.395 21.508 7.825 1.00 99.13 209 LEU B C 1
ATOM 3782 O O . LEU B 1 136 ? 16.185 20.589 8.628 1.00 112.09 209 LEU B O 1
ATOM 3784 N N . LEU B 1 137 ? 15.990 21.479 6.559 1.00 109.58 210 LEU B N 1
ATOM 3785 C CA . LEU B 1 137 ? 15.269 20.340 6.010 1.00 98.97 210 LEU B CA 1
ATOM 3786 C C . LEU B 1 137 ? 16.117 19.079 6.109 1.00 98.32 210 LEU B C 1
ATOM 3787 O O . LEU B 1 137 ? 15.596 17.994 6.364 1.00 98.63 210 LEU B O 1
ATOM 3789 N N . HIS B 1 138 ? 17.427 19.226 5.933 1.00 94.03 211 HIS B N 1
ATOM 3790 C CA . HIS B 1 138 ? 18.320 18.077 6.014 1.00 99.73 211 HIS B CA 1
ATOM 3791 C C . HIS B 1 138 ? 18.345 17.499 7.424 1.00 110.96 211 HIS B C 1
ATOM 3792 O O . HIS B 1 138 ? 18.189 16.296 7.605 1.00 118.89 211 HIS B O 1
ATOM 3799 N N . ASP B 1 139 ? 18.573 18.360 8.410 1.00 123.92 212 ASP B N 1
ATOM 3800 C CA . ASP B 1 139 ? 18.567 17.968 9.814 1.00 119.02 212 ASP B CA 1
ATOM 3801 C C . ASP B 1 139 ? 17.266 17.280 10.207 1.00 107.69 212 ASP B C 1
ATOM 3802 O O . ASP B 1 139 ? 17.281 16.165 10.731 1.00 108.14 212 ASP B O 1
ATOM 3807 N N . LEU B 1 140 ? 16.145 17.956 9.963 1.00 94.32 213 LEU B N 1
ATOM 3808 C CA . LEU B 1 140 ? 14.834 17.399 10.293 1.00 114.69 213 LEU B CA 1
ATOM 3809 C C . LEU B 1 140 ? 14.595 16.043 9.620 1.00 121.12 213 LEU B C 1
ATOM 3810 O O . LEU B 1 140 ? 14.122 15.098 10.258 1.00 125.11 213 LEU B O 1
ATOM 3812 N N . ALA B 1 141 ? 14.936 15.947 8.338 1.00 108.74 214 ALA B N 1
ATOM 3813 C CA . ALA B 1 141 ? 14.756 14.701 7.598 1.00 95.29 214 ALA B CA 1
ATOM 3814 C C . ALA B 1 141 ? 15.632 13.588 8.171 1.00 95.16 214 ALA B C 1
ATOM 3815 O O . ALA B 1 141 ? 15.210 12.433 8.259 1.00 93.44 214 ALA B O 1
ATOM 3817 N N . GLN B 1 142 ? 16.855 13.944 8.553 1.00 106.34 215 GLN B N 1
ATOM 3818 C CA . GLN B 1 142 ? 17.784 13.001 9.164 1.00 107.67 215 GLN B CA 1
ATOM 3819 C C . GLN B 1 142 ? 17.222 12.498 10.488 1.00 107.44 215 GLN B C 1
ATOM 3820 O O . GLN B 1 142 ? 17.396 11.334 10.844 1.00 107.78 215 GLN B O 1
ATOM 3826 N N . GLN B 1 143 ? 16.571 13.391 11.226 1.00 104.59 216 GLN B N 1
ATOM 3827 C CA . GLN B 1 143 ? 15.884 13.012 12.453 1.00 113.73 216 GLN B CA 1
ATOM 3828 C C . GLN B 1 143 ? 14.764 12.024 12.144 1.00 120.81 216 GLN B C 1
ATOM 3829 O O . GLN B 1 143 ? 14.545 11.064 12.883 1.00 122.06 216 GLN B O 1
ATOM 3839 N N . VAL B 1 145 ? 14.755 9.990 9.765 1.00 107.30 218 VAL B N 1
ATOM 3840 C CA . VAL B 1 145 ? 15.378 8.747 9.318 1.00 115.86 218 VAL B CA 1
ATOM 3841 C C . VAL B 1 145 ? 15.994 8.005 10.500 1.00 115.30 218 VAL B C 1
ATOM 3842 O O . VAL B 1 145 ? 16.166 6.785 10.470 1.00 101.44 218 VAL B O 1
ATOM 3844 N N . GLN B 1 146 ? 16.319 8.764 11.539 1.00 120.00 219 GLN B N 1
ATOM 3845 C CA . GLN B 1 146 ? 16.937 8.238 12.748 1.00 121.85 219 GLN B CA 1
ATOM 3846 C C . GLN B 1 146 ? 15.867 7.759 13.725 1.00 108.82 219 GLN B C 1
ATOM 3847 O O . GLN B 1 146 ? 16.114 6.882 14.556 1.00 88.88 219 GLN B O 1
ATOM 3853 N N . ALA B 1 147 ? 14.672 8.329 13.595 1.00 118.36 220 ALA B N 1
ATOM 3854 C CA . ALA B 1 147 ? 13.552 8.014 14.480 1.00 114.87 220 ALA B CA 1
ATOM 3855 C C . ALA B 1 147 ? 13.231 6.509 14.604 1.00 133.15 220 ALA B C 1
ATOM 3856 O O . ALA B 1 147 ? 13.114 6.024 15.730 1.00 144.11 220 ALA B O 1
ATOM 3858 N N . GLY B 1 148 ? 13.082 5.752 13.509 1.00 133.72 221 GLY B N 1
ATOM 3859 C CA . GLY B 1 148 ? 13.126 6.205 12.127 1.00 128.30 221 GLY B CA 1
ATOM 3860 C C . GLY B 1 148 ? 11.943 5.647 11.360 1.00 128.00 221 GLY B C 1
ATOM 3861 O O . GLY B 1 148 ? 11.630 4.461 11.472 1.00 110.78 221 GLY B O 1
ATOM 3862 N N . HIS B 1 149 ? 11.281 6.496 10.581 1.00 120.68 222 HIS B N 1
ATOM 3863 C CA . HIS B 1 149 ? 10.048 6.099 9.908 1.00 128.93 222 HIS B CA 1
ATOM 3864 C C . HIS B 1 149 ? 10.180 6.126 8.384 1.00 122.27 222 HIS B C 1
ATOM 3865 O O . HIS B 1 149 ? 9.530 5.345 7.686 1.00 113.19 222 HIS B O 1
ATOM 3872 N N . GLN B 1 150 ? 11.012 7.036 7.882 1.00 119.55 223 GLN B N 1
ATOM 3873 C CA . GLN B 1 150 ? 11.331 7.138 6.454 1.00 113.85 223 GLN B CA 1
ATOM 3874 C C . GLN B 1 150 ? 10.120 7.382 5.549 1.00 125.54 223 GLN B C 1
ATOM 3875 O O . GLN B 1 150 ? 10.043 8.413 4.881 1.00 124.52 223 GLN B O 1
ATOM 3881 N N . GLN B 1 151 ? 9.190 6.429 5.525 1.00 135.31 224 GLN B N 1
ATOM 3882 C CA . GLN B 1 151 ? 8.067 6.453 4.587 1.00 133.05 224 GLN B CA 1
ATOM 3883 C C . GLN B 1 151 ? 7.235 7.728 4.702 1.00 129.36 224 GLN B C 1
ATOM 3884 O O . GLN B 1 151 ? 6.684 8.204 3.710 1.00 114.25 224 GLN B O 1
ATOM 3890 N N . GLN B 1 152 ? 7.138 8.270 5.911 1.00 118.21 225 GLN B N 1
ATOM 3891 C CA . GLN B 1 152 ? 6.423 9.521 6.134 1.00 127.08 225 GLN B CA 1
ATOM 3892 C C . GLN B 1 152 ? 7.099 10.666 5.379 1.00 117.60 225 GLN B C 1
ATOM 3893 O O . GLN B 1 152 ? 6.440 11.458 4.702 1.00 128.08 225 GLN B O 1
ATOM 3899 N N . LEU B 1 153 ? 8.422 10.727 5.500 1.00 108.68 226 LEU B N 1
ATOM 3900 C CA . LEU B 1 153 ? 9.237 11.740 4.847 1.00 96.74 226 LEU B CA 1
ATOM 3901 C C . LEU B 1 153 ? 9.096 11.664 3.331 1.00 100.29 226 LEU B C 1
ATOM 3902 O O . LEU B 1 153 ? 8.938 12.686 2.647 1.00 90.32 226 LEU B O 1
ATOM 3907 N N . LEU B 1 154 ? 9.122 10.439 2.815 1.00 113.35 227 LEU B N 1
ATOM 3908 C CA . LEU B 1 154 ? 8.963 10.212 1.388 1.00 113.98 227 LEU B CA 1
ATOM 3909 C C . LEU B 1 154 ? 7.568 10.626 0.956 1.00 130.31 227 LEU B C 1
ATOM 3910 O O . LEU B 1 154 ? 7.387 11.159 -0.132 1.00 143.48 227 LEU B O 1
ATOM 3915 N N . GLN B 1 155 ? 6.587 10.380 1.819 1.00 119.47 228 GLN B N 1
ATOM 3916 C CA . GLN B 1 155 ? 5.201 10.727 1.532 1.00 120.72 228 GLN B CA 1
ATOM 3917 C C . GLN B 1 155 ? 4.997 12.234 1.414 1.00 107.34 228 GLN B C 1
ATOM 3918 O O . GLN B 1 155 ? 4.440 12.709 0.423 1.00 116.55 228 GLN B O 1
ATOM 3924 N N . ILE B 1 156 ? 5.445 12.984 2.419 1.00 98.29 229 ILE B N 1
ATOM 3925 C CA . ILE B 1 156 ? 5.279 14.437 2.401 1.00 118.65 229 ILE B CA 1
ATOM 3926 C C . ILE B 1 156 ? 6.076 15.065 1.256 1.00 118.12 229 ILE B C 1
ATOM 3927 O O . ILE B 1 156 ? 5.540 15.887 0.495 1.00 118.90 229 ILE B O 1
ATOM 3932 N N . TYR B 1 157 ? 7.348 14.682 1.139 1.00 108.09 230 TYR B N 1
ATOM 3933 C CA . TYR B 1 157 ? 8.195 15.174 0.057 1.00 100.69 230 TYR B CA 1
ATOM 3934 C C . TYR B 1 157 ? 7.525 14.922 -1.290 1.00 107.87 230 TYR B C 1
ATOM 3935 O O . TYR B 1 157 ? 7.453 15.816 -2.137 1.00 99.70 230 TYR B O 1
ATOM 3944 N N . ARG B 1 158 ? 7.036 13.697 -1.473 1.00 118.48 231 ARG B N 1
ATOM 3945 C CA . ARG B 1 158 ? 6.289 13.326 -2.669 1.00 105.45 231 ARG B CA 1
ATOM 3946 C C . ARG B 1 158 ? 5.135 14.285 -2.900 1.00 108.12 231 ARG B C 1
ATOM 3947 O O . ARG B 1 158 ? 5.066 14.921 -3.940 1.00 111.37 231 ARG B O 1
ATOM 3955 N N . ASP B 1 159 ? 4.246 14.403 -1.920 1.00 107.94 232 ASP B N 1
ATOM 3956 C CA . ASP B 1 159 ? 3.051 15.227 -2.068 1.00 111.32 232 ASP B CA 1
ATOM 3957 C C . ASP B 1 159 ? 3.396 16.649 -2.510 1.00 110.20 232 ASP B C 1
ATOM 3958 O O . ASP B 1 159 ? 3.011 17.084 -3.606 1.00 120.29 232 ASP B O 1
ATOM 3963 N N . THR B 1 160 ? 4.185 17.337 -1.690 1.00 105.02 233 THR B N 1
ATOM 3964 C CA . THR B 1 160 ? 4.515 18.735 -1.946 1.00 111.50 233 THR B CA 1
ATOM 3965 C C . THR B 1 160 ? 5.316 18.922 -3.234 1.00 113.78 233 THR B C 1
ATOM 3966 O O . THR B 1 160 ? 4.861 19.599 -4.165 1.00 117.22 233 THR B O 1
ATOM 3970 N N . ARG B 1 161 ? 6.503 18.325 -3.290 1.00 103.21 234 ARG B N 1
ATOM 3971 C CA . ARG B 1 161 ? 7.410 18.566 -4.407 1.00 95.62 234 ARG B CA 1
ATOM 3972 C C . ARG B 1 161 ? 6.869 18.057 -5.740 1.00 100.37 234 ARG B C 1
ATOM 3973 O O . ARG B 1 161 ? 7.070 18.699 -6.770 1.00 99.64 234 ARG B O 1
ATOM 3981 N N . SER B 1 162 ? 6.186 16.915 -5.733 1.00 111.01 235 SER B N 1
ATOM 3982 C CA . SER B 1 162 ? 5.601 16.412 -6.973 1.00 109.79 235 SER B CA 1
ATOM 3983 C C . SER B 1 162 ? 4.441 17.294 -7.413 1.00 106.46 235 SER B C 1
ATOM 3984 O O . SER B 1 162 ? 4.296 17.563 -8.603 1.00 108.71 235 SER B O 1
ATOM 3987 N N . PHE B 1 163 ? 3.611 17.737 -6.467 1.00 102.75 236 PHE B N 1
ATOM 3988 C CA . PHE B 1 163 ? 2.545 18.670 -6.830 1.00 112.18 236 PHE B CA 1
ATOM 3989 C C . PHE B 1 163 ? 3.114 19.923 -7.498 1.00 108.71 236 PHE B C 1
ATOM 3990 O O . PHE B 1 163 ? 2.669 20.324 -8.582 1.00 101.84 236 PHE B O 1
ATOM 3998 N N . VAL B 1 164 ? 4.123 20.515 -6.865 1.00 109.73 237 VAL B N 1
ATOM 3999 C CA . VAL B 1 164 ? 4.703 21.756 -7.367 1.00 105.27 237 VAL B CA 1
ATOM 4000 C C . VAL B 1 164 ? 5.444 21.547 -8.689 1.00 109.28 237 VAL B C 1
ATOM 4001 O O . VAL B 1 164 ? 5.492 22.448 -9.531 1.00 105.58 237 VAL B O 1
ATOM 4005 N N . LEU B 1 165 ? 5.978 20.345 -8.890 1.00 110.78 238 LEU B N 1
ATOM 4006 C CA . LEU B 1 165 ? 6.736 20.045 -10.098 1.00 113.62 238 LEU B CA 1
ATOM 4007 C C . LEU B 1 165 ? 5.787 19.841 -11.270 1.00 105.40 238 LEU B C 1
ATOM 4008 O O . LEU B 1 165 ? 6.000 20.382 -12.355 1.00 88.33 238 LEU B O 1
ATOM 4013 N N . GLU B 1 166 ? 4.742 19.053 -11.042 1.00 114.42 239 GLU B N 1
ATOM 4014 C CA . GLU B 1 166 ? 3.716 18.837 -12.051 1.00 96.41 239 GLU B CA 1
ATOM 4015 C C . GLU B 1 166 ? 3.058 20.150 -12.447 1.00 93.68 239 GLU B C 1
ATOM 4016 O O . GLU B 1 166 ? 2.871 20.415 -13.629 1.00 106.11 239 GLU B O 1
ATOM 4022 N N . GLU B 1 167 ? 2.717 20.977 -11.462 1.00 97.04 240 GLU B N 1
ATOM 4023 C CA . GLU B 1 167 ? 2.126 22.277 -11.765 1.00 99.14 240 GLU B CA 1
ATOM 4024 C C . GLU B 1 167 ? 3.116 23.171 -12.511 1.00 100.74 240 GLU B C 1
ATOM 4025 O O . GLU B 1 167 ? 2.730 23.956 -13.386 1.00 104.22 240 GLU B O 1
ATOM 4031 N N . SER B 1 168 ? 4.397 23.013 -12.192 1.00 92.51 241 SER B N 1
ATOM 4032 C CA . SER B 1 168 ? 5.440 23.799 -12.839 1.00 98.91 241 SER B CA 1
ATOM 4033 C C . SER B 1 168 ? 5.565 23.427 -14.309 1.00 111.56 241 SER B C 1
ATOM 4034 O O . SER B 1 168 ? 5.751 24.294 -15.165 1.00 117.28 241 SER B O 1
ATOM 4037 N N . LEU B 1 169 ? 5.466 22.134 -14.598 1.00 119.77 242 LEU B N 1
ATOM 4038 C CA . LEU B 1 169 ? 5.552 21.661 -15.972 1.00 110.02 242 LEU B CA 1
ATOM 4039 C C . LEU B 1 169 ? 4.279 22.003 -16.740 1.00 100.53 242 LEU B C 1
ATOM 4040 O O . LEU B 1 169 ? 4.328 22.293 -17.934 1.00 102.60 242 LEU B O 1
ATOM 4045 N N . LYS B 1 170 ? 3.140 21.975 -16.051 1.00 86.46 243 LYS B N 1
ATOM 4046 C CA . LYS B 1 170 ? 1.875 22.350 -16.674 1.00 86.84 243 LYS B CA 1
ATOM 4047 C C . LYS B 1 170 ? 1.829 23.844 -16.966 1.00 86.97 243 LYS B C 1
ATOM 4048 O O . LYS B 1 170 ? 1.048 24.292 -17.805 1.00 93.29 243 LYS B O 1
ATOM 4054 N N . LYS B 1 171 ? 2.661 24.617 -16.273 1.00 100.61 244 LYS B N 1
ATOM 4055 C CA . LYS B 1 171 ? 2.723 26.050 -16.537 1.00 105.45 244 LYS B CA 1
ATOM 4056 C C . LYS B 1 171 ? 3.467 26.321 -17.842 1.00 104.49 244 LYS B C 1
ATOM 4057 O O . LYS B 1 171 ? 3.163 27.281 -18.552 1.00 109.89 244 LYS B O 1
ATOM 4061 N N . LEU B 1 172 ? 4.442 25.471 -18.154 1.00 79.48 245 LEU B N 1
ATOM 4062 C CA . LEU B 1 172 ? 5.224 25.616 -19.378 1.00 109.37 245 LEU B CA 1
ATOM 4063 C C . LEU B 1 172 ? 4.668 24.769 -20.527 1.00 118.05 245 LEU B C 1
ATOM 4064 O O . LEU B 1 172 ? 4.649 25.214 -21.674 1.00 102.87 245 LEU B O 1
ATOM 4069 N N . GLY B 1 173 ? 4.232 23.549 -20.215 1.00 117.66 246 GLY B N 1
ATOM 4070 C CA . GLY B 1 173 ? 3.710 22.627 -21.212 1.00 103.53 246 GLY B CA 1
ATOM 4071 C C . GLY B 1 173 ? 2.411 23.066 -21.869 1.00 103.44 246 GLY B C 1
ATOM 4072 O O . GLY B 1 173 ? 2.367 24.096 -22.540 1.00 111.07 246 GLY B O 1
ATOM 4073 N N . VAL B 1 174 ? 1.348 22.284 -21.692 1.00 117.26 247 VAL B N 1
ATOM 4074 C CA . VAL B 1 174 ? 1.395 21.025 -20.955 1.00 104.78 247 VAL B CA 1
ATOM 4075 C C . VAL B 1 174 ? 1.526 19.823 -21.892 1.00 100.14 247 VAL B C 1
ATOM 4076 O O . VAL B 1 174 ? 1.056 19.855 -23.029 1.00 94.96 247 VAL B O 1
ATOM 4078 N N . GLU B 1 175 ? 2.155 18.763 -21.396 1.00 114.27 248 GLU B N 1
ATOM 4079 C CA . GLU B 1 175 ? 2.391 17.550 -22.176 1.00 110.04 248 GLU B CA 1
ATOM 4080 C C . GLU B 1 175 ? 1.381 16.458 -21.829 1.00 109.96 248 GLU B C 1
ATOM 4081 O O . GLU B 1 175 ? 1.677 15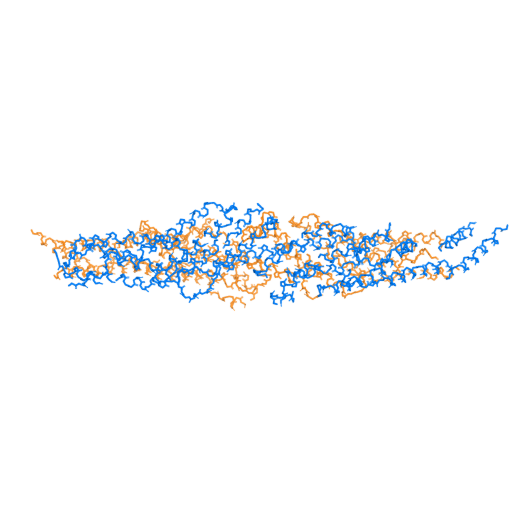.267 -21.933 1.00 126.09 248 GLU B O 1
ATOM 4083 N N . LYS B 1 176 ? 0.187 16.876 -21.424 1.00 95.40 249 LYS B N 1
ATOM 4084 C CA . LYS B 1 176 ? -0.902 15.951 -21.128 1.00 95.92 249 LYS B CA 1
ATOM 4085 C C . LYS B 1 176 ? -1.449 15.267 -22.374 1.00 113.58 249 LYS B C 1
ATOM 4086 O O . LYS B 1 176 ? -2.096 14.225 -22.265 1.00 131.75 249 LYS B O 1
ATOM 4088 N N . LEU B 1 177 ? -1.214 15.879 -23.536 1.00 131.91 250 LEU B N 1
ATOM 4089 C CA . LEU B 1 177 ? -1.639 15.355 -24.843 1.00 133.03 250 LEU B CA 1
ATOM 4090 C C . LEU B 1 177 ? -1.653 13.829 -24.931 1.00 141.87 250 LEU B C 1
ATOM 4091 O O . LEU B 1 177 ? -0.635 13.169 -24.722 1.00 126.37 250 LEU B O 1
ATOM 4093 N N . SER B 1 178 ? -2.823 13.287 -25.247 1.00 140.42 251 SER B N 1
ATOM 4094 C CA . SER B 1 178 ? -3.035 11.849 -25.336 1.00 153.97 251 SER B CA 1
ATOM 4095 C C . SER B 1 178 ? -3.710 11.518 -26.664 1.00 156.25 251 SER B C 1
ATOM 4096 O O . SER B 1 178 ? -4.252 12.419 -27.299 1.00 160.86 251 SER B O 1
ATOM 4099 N N . LYS B 1 179 ? -3.672 10.264 -27.118 1.00 167.70 252 LYS B N 1
ATOM 4100 C CA . LYS B 1 179 ? -2.806 9.194 -26.621 1.00 166.22 252 LYS B CA 1
ATOM 4101 C C . LYS B 1 179 ? -2.403 8.357 -27.823 1.00 157.23 252 LYS B C 1
ATOM 4102 O O . LYS B 1 179 ? -2.303 7.133 -27.724 1.00 164.00 252 LYS B O 1
ATOM 4104 N N . GLU B 1 180 ? -2.173 9.051 -28.941 1.00 153.51 253 GLU B N 1
ATOM 4105 C CA . GLU B 1 180 ? -2.273 8.516 -30.305 1.00 136.68 253 GLU B CA 1
ATOM 4106 C C . GLU B 1 180 ? -3.755 8.356 -30.640 1.00 153.32 253 GLU B C 1
ATOM 4107 O O . GLU B 1 180 ? -4.120 7.826 -31.690 1.00 161.38 253 GLU B O 1
ATOM 4109 N N . ASP B 1 181 ? -4.598 8.836 -29.729 1.00 157.47 254 ASP B N 1
ATOM 4110 C CA . ASP B 1 181 ? -6.044 8.844 -29.905 1.00 151.09 254 ASP B CA 1
ATOM 4111 C C . ASP B 1 181 ? -6.508 10.243 -30.295 1.00 156.31 254 ASP B C 1
ATOM 4112 O O . ASP B 1 181 ? -7.414 10.403 -31.112 1.00 163.89 254 ASP B O 1
ATOM 4114 N N . VAL B 1 182 ? -5.880 11.254 -29.702 1.00 159.95 255 VAL B N 1
ATOM 4115 C CA . VAL B 1 182 ? -6.178 12.637 -30.053 1.00 165.94 255 VAL B CA 1
ATOM 4116 C C . VAL B 1 182 ? -4.921 13.332 -30.562 1.00 152.59 255 VAL B C 1
ATOM 4117 O O . VAL B 1 182 ? -4.859 14.560 -30.628 1.00 137.52 255 VAL B O 1
ATOM 4119 N N . GLN B 1 183 ? -3.916 12.536 -30.915 1.00 144.87 256 GLN B N 1
ATOM 4120 C CA . GLN B 1 183 ? -2.784 13.039 -31.681 1.00 150.03 256 GLN B CA 1
ATOM 4121 C C . GLN B 1 183 ? -3.201 13.167 -33.141 1.00 152.15 256 GLN B C 1
ATOM 4122 O O . GLN B 1 183 ? -2.465 13.703 -33.968 1.00 153.42 256 GLN B O 1
ATOM 4124 N N . ARG B 1 184 ? -4.394 12.661 -33.442 1.00 150.82 257 ARG B N 1
ATOM 4125 C CA . ARG B 1 184 ? -4.992 12.794 -34.763 1.00 149.17 257 ARG B CA 1
ATOM 4126 C C . ARG B 1 184 ? -5.355 14.248 -35.037 1.00 155.02 257 ARG B C 1
ATOM 4127 O O . ARG B 1 184 ? -6.513 14.646 -34.899 1.00 143.16 257 ARG B O 1
ATOM 4137 N N . GLN B 1 186 ? -3.809 18.162 -37.217 1.00 98.06 259 GLN B N 1
ATOM 4138 C CA . GLN B 1 186 ? -3.211 18.684 -38.438 1.00 107.84 259 GLN B CA 1
ATOM 4139 C C . GLN B 1 186 ? -1.693 18.746 -38.309 1.00 119.88 259 GLN B C 1
ATOM 4140 O O . GLN B 1 186 ? -1.163 18.949 -37.218 1.00 135.26 259 GLN B O 1
ATOM 4142 N N . TRP B 1 187 ? -1.000 18.561 -39.427 1.00 110.81 260 TRP B N 1
ATOM 4143 C CA . TRP B 1 187 ? 0.459 18.574 -39.444 1.00 121.60 260 TRP B CA 1
ATOM 4144 C C . TRP B 1 187 ? 1.021 19.928 -39.011 1.00 128.05 260 TRP B C 1
ATOM 4145 O O . TRP B 1 187 ? 2.003 19.996 -38.264 1.00 130.00 260 TRP B O 1
ATOM 4156 N N . GLU B 1 188 ? 0.384 20.998 -39.482 1.00 138.56 261 GLU B N 1
ATOM 4157 C CA . GLU B 1 188 ? 0.866 22.361 -39.269 1.00 138.59 261 GLU B CA 1
ATOM 4158 C C . GLU B 1 188 ? 0.998 22.725 -37.792 1.00 127.38 261 GLU B C 1
ATOM 4159 O O . GLU B 1 188 ? 1.835 23.550 -37.423 1.00 120.67 261 GLU B O 1
ATOM 4161 N N . VAL B 1 189 ? 0.175 22.109 -36.951 1.00 134.58 262 VAL B N 1
ATOM 4162 C CA . VAL B 1 189 ? 0.230 22.368 -35.518 1.00 130.06 262 VAL B CA 1
ATOM 4163 C C . VAL B 1 189 ? 0.999 21.264 -34.797 1.00 123.70 262 VAL B C 1
ATOM 4164 O O . VAL B 1 189 ? 1.552 21.483 -33.718 1.00 139.22 262 VAL B O 1
ATOM 4168 N N . LEU B 1 190 ? 1.039 20.082 -35.404 1.00 119.80 263 LEU B N 1
ATOM 4169 C CA . LEU B 1 190 ? 1.752 18.954 -34.822 1.00 112.18 263 LEU B CA 1
ATOM 4170 C C . LEU B 1 190 ? 3.250 19.223 -34.830 1.00 120.69 263 LEU B C 1
ATOM 4171 O O . LEU B 1 190 ? 3.946 18.906 -33.870 1.00 127.40 263 LEU B O 1
ATOM 4176 N N . GLU B 1 191 ? 3.739 19.814 -35.918 1.00 117.99 264 GLU B N 1
ATOM 4177 C CA . GLU B 1 191 ? 5.152 20.166 -36.027 1.00 117.13 264 GLU B CA 1
ATOM 4178 C C . GLU B 1 191 ? 5.560 21.151 -34.932 1.00 131.17 264 GLU B C 1
ATOM 4179 O O . GLU B 1 191 ? 6.564 20.952 -34.240 1.00 145.49 264 GLU B O 1
ATOM 4181 N N . ALA B 1 192 ? 4.768 22.208 -34.778 1.00 116.48 265 ALA B N 1
ATOM 4182 C CA . ALA B 1 192 ? 5.046 23.241 -33.787 1.00 122.24 265 ALA B CA 1
ATOM 4183 C C . ALA B 1 192 ? 4.912 22.705 -32.366 1.00 131.66 265 ALA B C 1
ATOM 4184 O O . ALA B 1 192 ? 5.621 23.146 -31.461 1.00 142.85 265 ALA B O 1
ATOM 4186 N N . LYS B 1 193 ? 4.009 21.749 -32.173 1.00 114.63 266 LYS B N 1
ATOM 4187 C CA . LYS B 1 193 ? 3.811 21.154 -30.857 1.00 108.51 266 LYS B CA 1
ATOM 4188 C C . LYS B 1 193 ? 4.925 20.161 -30.539 1.00 120.00 266 LYS B C 1
ATOM 4189 O O . LYS B 1 193 ? 5.213 19.886 -29.373 1.00 128.82 266 LYS B O 1
ATOM 4191 N N . ILE B 1 194 ? 5.551 19.631 -31.584 1.00 119.84 267 ILE B N 1
ATOM 4192 C CA . ILE B 1 194 ? 6.677 18.721 -31.419 1.00 110.82 267 ILE B CA 1
ATOM 4193 C C . ILE B 1 194 ? 7.952 19.501 -31.113 1.00 106.68 267 ILE B C 1
ATOM 4194 O O . ILE B 1 194 ? 8.742 19.094 -30.262 1.00 111.20 267 ILE B O 1
ATOM 4199 N N . GLY B 1 195 ? 8.143 20.629 -31.793 1.00 102.11 268 GLY B N 1
ATOM 4200 C CA . GLY B 1 195 ? 9.245 21.518 -31.466 1.00 101.88 268 GLY B CA 1
ATOM 4201 C C . GLY B 1 195 ? 9.080 22.044 -30.052 1.00 118.01 268 GLY B C 1
ATOM 4202 O O . GLY B 1 195 ? 10.042 22.115 -29.268 1.00 115.46 268 GLY B O 1
ATOM 4203 N N . ASN B 1 196 ? 7.843 22.417 -29.732 1.00 100.70 269 ASN B N 1
ATOM 4204 C CA . ASN B 1 196 ? 7.476 22.783 -28.374 1.00 101.19 269 ASN B CA 1
ATOM 4205 C C . ASN B 1 196 ? 7.862 21.697 -27.383 1.00 106.25 269 ASN B C 1
ATOM 4206 O O . ASN B 1 196 ? 8.478 21.982 -26.367 1.00 131.43 269 ASN B O 1
ATOM 4211 N N . TRP B 1 197 ? 7.520 20.451 -27.695 1.00 102.17 270 TRP B N 1
ATOM 4212 C CA . TRP B 1 197 ? 7.847 19.326 -26.823 1.00 96.33 270 TRP B CA 1
ATOM 4213 C C . TRP B 1 197 ? 9.354 19.118 -26.712 1.00 98.56 270 TRP B C 1
ATOM 4214 O O . TRP B 1 197 ? 9.842 18.586 -25.719 1.00 114.17 270 TRP B O 1
ATOM 4225 N N . ILE B 1 198 ? 10.083 19.540 -27.741 1.00 95.90 271 ILE B N 1
ATOM 4226 C CA . ILE B 1 198 ? 11.540 19.464 -27.740 1.00 110.83 271 ILE B CA 1
ATOM 4227 C C . ILE B 1 198 ? 12.145 20.445 -26.744 1.00 109.15 271 ILE B C 1
ATOM 4228 O O . ILE B 1 198 ? 12.919 20.055 -25.855 1.00 97.08 271 ILE B O 1
ATOM 4233 N N . HIS B 1 199 ? 11.784 21.718 -26.886 1.00 105.16 272 HIS B N 1
ATOM 4234 C CA . HIS B 1 199 ? 12.289 22.734 -25.968 1.00 110.79 272 HIS B CA 1
ATOM 4235 C C . HIS B 1 199 ? 11.823 22.440 -24.543 1.00 94.92 272 HIS B C 1
ATOM 4236 O O . HIS B 1 199 ? 12.587 22.583 -23.582 1.00 106.92 272 HIS B O 1
ATOM 4243 N N . PHE B 1 200 ? 10.574 21.996 -24.421 1.00 94.83 273 PHE B N 1
ATOM 4244 C CA . PHE B 1 200 ? 10.009 21.618 -23.132 1.00 94.88 273 PHE B CA 1
ATOM 4245 C C . PHE B 1 200 ? 10.777 20.451 -22.538 1.00 105.81 273 PHE B C 1
ATOM 4246 O O . PHE B 1 200 ? 10.914 20.356 -21.328 1.00 116.06 273 PHE B O 1
ATOM 4262 N N . ARG B 1 202 ? 14.106 19.638 -23.168 1.00 78.83 275 ARG B N 1
ATOM 4263 C CA . ARG B 1 202 ? 15.396 20.167 -22.730 1.00 78.84 275 ARG B CA 1
ATOM 4264 C C . ARG B 1 202 ? 15.262 20.890 -21.390 1.00 91.55 275 ARG B C 1
ATOM 4265 O O . ARG B 1 202 ? 15.991 20.599 -20.433 1.00 107.76 275 ARG B O 1
ATOM 4267 N N . ILE B 1 203 ? 14.317 21.826 -21.332 1.00 89.98 276 ILE B N 1
ATOM 4268 C CA . ILE B 1 203 ? 14.045 22.578 -20.110 1.00 90.21 276 ILE B CA 1
ATOM 4269 C C . ILE B 1 203 ? 13.694 21.661 -18.935 1.00 80.97 276 ILE B C 1
ATOM 4270 O O . ILE B 1 203 ? 14.237 21.807 -17.836 1.00 81.05 276 ILE B O 1
ATOM 4275 N N . ALA B 1 204 ? 12.789 20.717 -19.179 1.00 83.53 277 ALA B N 1
ATOM 4276 C CA . ALA B 1 204 ? 12.295 19.828 -18.131 1.00 89.47 277 ALA B CA 1
ATOM 4277 C C . ALA B 1 204 ? 13.412 18.980 -17.548 1.00 95.16 277 ALA B C 1
ATOM 4278 O O . ALA B 1 204 ? 13.461 18.773 -16.343 1.00 107.64 277 ALA B O 1
ATOM 4280 N N . VAL B 1 205 ? 14.299 18.472 -18.397 1.00 88.62 278 VAL B N 1
ATOM 4281 C CA . VAL B 1 205 ? 15.447 17.734 -17.886 1.00 88.78 278 VAL B CA 1
ATOM 4282 C C . VAL B 1 205 ? 16.341 18.685 -17.093 1.00 88.84 278 VAL B C 1
ATOM 4283 O O . VAL B 1 205 ? 16.830 18.344 -16.009 1.00 100.65 278 VAL B O 1
ATOM 4287 N N . LYS B 1 206 ? 16.522 19.894 -17.620 1.00 88.39 279 LYS B N 1
ATOM 4288 C CA . LYS B 1 206 ? 17.362 20.888 -16.960 1.00 91.02 279 LYS B CA 1
ATOM 4289 C C . LYS B 1 206 ? 16.634 21.635 -15.839 1.00 104.55 279 LYS B C 1
ATOM 4290 O O . LYS B 1 206 ? 17.058 22.719 -15.438 1.00 106.87 279 LYS B O 1
ATOM 4292 N N . LEU B 1 207 ? 15.541 21.058 -15.343 1.00 109.46 280 LEU B N 1
ATOM 4293 C CA . LEU B 1 207 ? 14.920 21.516 -14.098 1.00 96.29 280 LEU B CA 1
ATOM 4294 C C . LEU B 1 207 ? 14.742 20.341 -13.140 1.00 88.20 280 LEU B C 1
ATOM 4295 O O . LEU B 1 207 ? 14.812 20.494 -11.915 1.00 90.16 280 LEU B O 1
ATOM 4297 N N . LEU B 1 208 ? 14.522 19.163 -13.716 1.00 80.89 281 LEU B N 1
ATOM 4298 C CA . LEU B 1 208 ? 14.501 17.919 -12.959 1.00 81.09 281 LEU B CA 1
ATOM 4299 C C . LEU B 1 208 ? 15.890 17.672 -12.387 1.00 93.46 281 LEU B C 1
ATOM 4300 O O . LEU B 1 208 ? 16.043 17.019 -11.353 1.00 92.53 281 LEU B O 1
ATOM 4305 N N . PHE B 1 209 ? 16.901 18.202 -13.072 1.00 95.64 282 PHE B N 1
ATOM 4306 C CA . PHE B 1 209 ? 18.257 18.219 -12.539 1.00 83.62 282 PHE B CA 1
ATOM 4307 C C . PHE B 1 209 ? 18.300 18.976 -11.210 1.00 83.77 282 PHE B C 1
ATOM 4308 O O . PHE B 1 209 ? 18.919 18.525 -10.243 1.00 84.11 282 PHE B O 1
ATOM 4310 N N . ALA B 1 210 ? 17.635 20.128 -11.174 1.00 84.97 283 ALA B N 1
ATOM 4311 C CA . ALA B 1 210 ? 17.556 20.945 -9.966 1.00 93.44 283 ALA B CA 1
ATOM 4312 C C . ALA B 1 210 ? 16.781 20.227 -8.868 1.00 99.50 283 ALA B C 1
ATOM 4313 O O . ALA B 1 210 ? 17.183 20.250 -7.705 1.00 85.47 283 ALA B O 1
ATOM 4315 N N . GLY B 1 211 ? 15.661 19.611 -9.241 1.00 111.24 284 GLY B N 1
ATOM 4316 C CA . GLY B 1 211 ? 14.899 18.791 -8.314 1.00 99.77 284 GLY B CA 1
ATOM 4317 C C . GLY B 1 211 ? 15.789 17.741 -7.678 1.00 94.29 284 GLY B C 1
ATOM 4318 O O . GLY B 1 211 ? 15.756 17.532 -6.466 1.00 87.75 284 GLY B O 1
ATOM 4319 N N . GLU B 1 212 ? 16.600 17.092 -8.507 1.00 90.65 285 GLU B N 1
ATOM 4320 C CA . GLU B 1 212 ? 17.546 16.083 -8.047 1.00 87.35 285 GLU B CA 1
ATOM 4321 C C . GLU B 1 212 ? 18.551 16.685 -7.066 1.00 81.24 285 GLU B C 1
ATOM 4322 O O . GLU B 1 212 ? 18.865 16.085 -6.035 1.00 90.13 285 GLU B O 1
ATOM 4328 N N . ARG B 1 213 ? 19.050 17.872 -7.401 1.00 72.07 286 ARG B N 1
ATOM 4329 C CA . ARG B 1 213 ? 20.011 18.578 -6.558 1.00 83.99 286 ARG B CA 1
ATOM 4330 C C . ARG B 1 213 ? 19.423 18.877 -5.178 1.00 95.59 286 ARG B C 1
ATOM 4331 O O . ARG B 1 213 ? 20.088 18.695 -4.156 1.00 87.75 286 ARG B O 1
ATOM 4333 N N . GLN B 1 214 ? 18.177 19.338 -5.156 1.00 105.86 287 GLN B N 1
ATOM 4334 C CA . GLN B 1 214 ? 17.483 19.596 -3.901 1.00 91.76 287 GLN B CA 1
ATOM 4335 C C . GLN B 1 214 ? 17.310 18.314 -3.098 1.00 80.98 287 GLN B C 1
ATOM 4336 O O . GLN B 1 214 ? 17.673 18.258 -1.921 1.00 90.76 287 GLN B O 1
ATOM 4338 N N . VAL B 1 215 ? 16.795 17.276 -3.755 1.00 83.87 288 VAL B N 1
ATOM 4339 C CA . VAL B 1 215 ? 16.533 15.989 -3.106 1.00 96.49 288 VAL B CA 1
ATOM 4340 C C . VAL B 1 215 ? 17.801 15.380 -2.513 1.00 84.72 288 VAL B C 1
ATOM 4341 O O . VAL B 1 215 ? 17.761 14.741 -1.463 1.00 95.74 288 VAL B O 1
ATOM 4345 N N . CYS B 1 216 ? 18.934 15.624 -3.164 1.00 80.18 289 CYS B N 1
ATOM 4346 C CA . CYS B 1 216 ? 20.190 15.047 -2.710 1.00 98.47 289 CYS B CA 1
ATOM 4347 C C . CYS B 1 216 ? 20.801 15.870 -1.582 1.00 105.94 289 CYS B C 1
ATOM 4348 O O . CYS B 1 216 ? 21.821 15.489 -1.012 1.00 107.37 289 CYS B O 1
ATOM 4351 N N . ASP B 1 217 ? 20.184 17.006 -1.268 1.00 105.67 290 ASP B N 1
ATOM 4352 C CA . ASP B 1 217 ? 20.587 17.791 -0.103 1.00 89.03 290 ASP B CA 1
ATOM 4353 C C . ASP B 1 217 ? 19.635 17.593 1.072 1.00 95.26 290 ASP B C 1
ATOM 4354 O O . ASP B 1 217 ? 20.069 17.395 2.198 1.00 103.90 290 ASP B O 1
ATOM 4359 N N . GLN B 1 218 ? 18.333 17.681 0.809 1.00 97.98 291 GLN B N 1
ATOM 4360 C CA . GLN B 1 218 ? 17.310 17.483 1.844 1.00 87.65 291 GLN B CA 1
ATOM 4361 C C . GLN B 1 218 ? 17.090 15.998 2.147 1.00 91.12 291 GLN B C 1
ATOM 4362 O O . GLN B 1 218 ? 15.956 15.544 2.326 1.00 114.68 291 GLN B O 1
ATOM 4364 N N . ILE B 1 219 ? 18.186 15.247 2.152 1.00 96.64 292 ILE B N 1
ATOM 4365 C CA . ILE B 1 219 ? 18.177 13.820 2.442 1.00 106.78 292 ILE B CA 1
ATOM 4366 C C . ILE B 1 219 ? 19.599 13.368 2.759 1.00 111.89 292 ILE B C 1
ATOM 4367 O O . ILE B 1 219 ? 20.104 13.617 3.855 1.00 119.88 292 ILE B O 1
ATOM 4369 N N . PHE B 1 220 ? 20.234 12.705 1.795 1.00 129.34 293 PHE B N 1
ATOM 4370 C CA . PHE B 1 220 ? 21.630 12.283 1.908 1.00 129.89 293 PHE B CA 1
ATOM 4371 C C . PHE B 1 220 ? 21.933 11.467 3.162 1.00 131.79 293 PHE B C 1
ATOM 4372 O O . PHE B 1 220 ? 22.986 11.636 3.778 1.00 124.17 293 PHE B O 1
ATOM 4374 N N . ARG B 1 221 ? 21.015 10.579 3.533 1.00 155.66 294 ARG B N 1
ATOM 4375 C CA . ARG B 1 221 ? 21.198 9.733 4.710 1.00 164.76 294 ARG B CA 1
ATOM 4376 C C . ARG B 1 221 ? 22.311 8.712 4.488 1.00 167.78 294 ARG B C 1
ATOM 4377 O O . ARG B 1 221 ? 22.062 7.505 4.464 1.00 164.97 294 ARG B O 1
ATOM 4379 N N . GLY B 1 222 ? 23.538 9.205 4.336 1.00 146.28 295 GLY B N 1
ATOM 4380 C CA . GLY B 1 222 ? 24.680 8.362 4.035 1.00 146.28 295 GLY B CA 1
ATOM 4381 C C . GLY B 1 222 ? 24.466 7.628 2.727 1.00 146.28 295 GLY B C 1
ATOM 4382 O O . GLY B 1 222 ? 24.962 8.038 1.677 1.00 146.28 295 GLY B O 1
ATOM 4383 N N . PHE B 1 223 ? 23.716 6.534 2.800 1.00 136.77 296 PHE B N 1
ATOM 4384 C CA . PHE B 1 223 ? 23.268 5.830 1.609 1.00 136.77 296 PHE B CA 1
ATOM 4385 C C . PHE B 1 223 ? 22.212 6.658 0.887 1.00 136.77 296 PHE B C 1
ATOM 4386 O O . PHE B 1 223 ? 21.189 7.021 1.471 1.00 136.77 296 PHE B O 1
ATOM 4388 N N . ASP B 1 224 ? 22.462 6.949 -0.385 1.00 122.43 297 ASP B N 1
ATOM 4389 C CA . ASP B 1 224 ? 21.513 7.697 -1.205 1.00 122.43 297 ASP B CA 1
ATOM 4390 C C . ASP B 1 224 ? 20.263 6.868 -1.494 1.00 122.43 297 ASP B C 1
ATOM 4391 O O . ASP B 1 224 ? 19.300 7.365 -2.081 1.00 122.43 297 ASP B O 1
ATOM 4393 N N . SER B 1 225 ? 20.295 5.608 -1.061 1.00 138.32 298 SER B N 1
ATOM 4394 C CA . SER B 1 225 ? 19.208 4.647 -1.248 1.00 145.86 298 SER B CA 1
ATOM 4395 C C . SER B 1 225 ? 17.834 5.202 -0.889 1.00 149.97 298 SER B C 1
ATOM 4396 O O . SER B 1 225 ? 16.822 4.798 -1.460 1.00 164.90 298 SER B O 1
ATOM 4398 N N . LEU B 1 226 ? 17.799 6.123 0.065 1.00 134.93 299 LEU B N 1
ATOM 4399 C CA . LEU B 1 226 ? 16.555 6.781 0.429 1.00 124.92 299 LEU B CA 1
ATOM 4400 C C . LEU B 1 226 ? 16.189 7.840 -0.599 1.00 107.90 299 LEU B C 1
ATOM 4401 O O . LEU B 1 226 ? 15.113 7.793 -1.198 1.00 91.24 299 LEU B O 1
ATOM 4403 N N . SER B 1 227 ? 17.100 8.787 -0.805 1.00 83.98 300 SER B N 1
ATOM 4404 C CA . SER B 1 227 ? 16.827 9.950 -1.643 1.00 88.55 300 SER B CA 1
ATOM 4405 C C . SER B 1 227 ? 16.395 9.549 -3.046 1.00 102.06 300 SER B C 1
ATOM 4406 O O . SER B 1 227 ? 15.453 10.117 -3.600 1.00 105.92 300 SER B O 1
ATOM 4409 N N . ASP B 1 228 ? 17.049 8.526 -3.586 1.00 104.16 301 ASP B N 1
ATOM 4410 C CA . ASP B 1 228 ? 16.721 8.041 -4.914 1.00 99.70 301 ASP B CA 1
ATOM 4411 C C . ASP B 1 228 ? 15.285 7.544 -4.895 1.00 94.34 301 ASP B C 1
ATOM 4412 O O . ASP B 1 228 ? 14.463 7.959 -5.721 1.00 106.26 301 ASP B O 1
ATOM 4414 N N . GLN B 1 229 ? 14.977 6.706 -3.906 1.00 97.76 302 GLN B N 1
ATOM 4415 C CA . GLN B 1 229 ? 13.629 6.188 -3.723 1.00 90.34 302 GLN B CA 1
ATOM 4416 C C . GLN B 1 229 ? 12.674 7.365 -3.591 1.00 97.85 302 GLN B C 1
ATOM 4417 O O . GLN B 1 229 ? 11.560 7.334 -4.113 1.00 102.96 302 GLN B O 1
ATOM 4419 N N . CYS B 1 230 ? 13.124 8.406 -2.893 1.00 109.48 303 CYS B N 1
ATOM 4420 C CA . CYS B 1 230 ? 12.327 9.614 -2.745 1.00 109.69 303 CYS B CA 1
ATOM 4421 C C . CYS B 1 230 ? 12.162 10.268 -4.113 1.00 114.10 303 CYS B C 1
ATOM 4422 O O . CYS B 1 230 ? 11.042 10.513 -4.570 1.00 115.12 303 CYS B O 1
ATOM 4425 N N . PHE B 1 231 ? 13.296 10.504 -4.770 1.00 129.58 304 PHE B N 1
ATOM 4426 C CA . PHE B 1 231 ? 13.339 11.179 -6.064 1.00 116.37 304 PHE B CA 1
ATOM 4427 C C . PHE B 1 231 ? 12.378 10.567 -7.079 1.00 110.47 304 PHE B C 1
ATOM 4428 O O . PHE B 1 231 ? 11.552 11.273 -7.667 1.00 101.54 304 PHE B O 1
ATOM 4436 N N . ALA B 1 232 ? 12.471 9.252 -7.259 1.00 111.22 305 ALA B N 1
ATOM 4437 C CA . ALA B 1 232 ? 11.570 8.537 -8.154 1.00 104.95 305 ALA B CA 1
ATOM 4438 C C . ALA B 1 232 ? 10.126 8.854 -7.803 1.00 104.90 305 ALA B C 1
ATOM 4439 O O . ALA B 1 232 ? 9.352 9.271 -8.664 1.00 104.67 305 ALA B O 1
ATOM 4441 N N . GLU B 1 233 ? 9.787 8.700 -6.525 1.00 111.74 306 GLU B N 1
ATOM 4442 C CA . GLU B 1 233 ? 8.425 8.936 -6.054 1.00 116.86 306 GLU B CA 1
ATOM 4443 C C . GLU B 1 233 ? 7.940 10.327 -6.436 1.00 105.37 306 GLU B C 1
ATOM 4444 O O . GLU B 1 233 ? 6.753 10.530 -6.688 1.00 105.06 306 GLU B O 1
ATOM 4450 N N . VAL B 1 234 ? 8.858 11.285 -6.467 1.00 94.99 307 VAL B N 1
ATOM 4451 C CA . VAL B 1 234 ? 8.494 12.652 -6.801 1.00 103.69 307 VAL B CA 1
ATOM 4452 C C . VAL B 1 234 ? 8.331 12.841 -8.309 1.00 117.53 307 VAL B C 1
ATOM 4453 O O . VAL B 1 234 ? 7.434 13.554 -8.764 1.00 119.19 307 VAL B O 1
ATOM 4457 N N . THR B 1 235 ? 9.182 12.177 -9.084 1.00 113.94 308 THR B N 1
ATOM 4458 C CA . THR B 1 235 ? 9.280 12.482 -10.507 1.00 97.62 308 THR B CA 1
ATOM 4459 C C . THR B 1 235 ? 8.480 11.551 -11.413 1.00 99.34 308 THR B C 1
ATOM 4460 O O . THR B 1 235 ? 8.175 11.914 -12.555 1.00 107.56 308 THR B O 1
ATOM 4464 N N . VAL B 1 236 ? 8.118 10.379 -10.891 1.00 101.44 309 VAL B N 1
ATOM 4465 C CA . VAL B 1 236 ? 7.456 9.336 -11.676 1.00 109.98 309 VAL B CA 1
ATOM 4466 C C . VAL B 1 236 ? 6.332 9.870 -12.552 1.00 120.08 309 VAL B C 1
ATOM 4467 O O . VAL B 1 236 ? 6.250 9.535 -13.729 1.00 126.58 309 VAL B O 1
ATOM 4471 N N . SER B 1 237 ? 5.477 10.708 -11.976 1.00 116.22 310 SER B N 1
ATOM 4472 C CA . SER B 1 237 ? 4.359 11.280 -12.711 1.00 115.04 310 SER B CA 1
ATOM 4473 C C . SER B 1 237 ? 4.836 12.192 -13.840 1.00 106.88 310 SER B C 1
ATOM 4474 O O . SER B 1 237 ? 4.466 12.000 -15.000 1.00 101.57 310 SER B O 1
ATOM 4477 N N . SER B 1 238 ? 5.682 13.162 -13.500 1.00 98.83 311 SER B N 1
ATOM 4478 C CA . SER B 1 238 ? 6.115 14.170 -14.465 1.00 99.31 311 SER B CA 1
ATOM 4479 C C . SER B 1 238 ? 6.820 13.530 -15.653 1.00 94.16 311 SER B C 1
ATOM 4480 O O . SER B 1 238 ? 6.494 13.812 -16.808 1.00 90.52 311 SER B O 1
ATOM 4483 N N . VAL B 1 239 ? 7.772 12.651 -15.361 1.00 95.32 312 VAL B N 1
ATOM 4484 C CA . VAL B 1 239 ? 8.498 11.942 -16.404 1.00 92.34 312 VAL B CA 1
ATOM 4485 C C . VAL B 1 239 ? 7.529 11.071 -17.201 1.00 105.44 312 VAL B C 1
ATOM 4486 O O . VAL B 1 239 ? 7.680 10.913 -18.415 1.00 104.42 312 VAL B O 1
ATOM 4490 N N . SER B 1 240 ? 6.511 10.541 -16.527 1.00 98.46 313 SER B N 1
ATOM 4491 C CA . SER B 1 240 ? 5.488 9.757 -17.211 1.00 97.63 313 SER B CA 1
ATOM 4492 C C . SER B 1 240 ? 4.686 10.633 -18.159 1.00 98.09 313 SER B C 1
ATOM 4493 O O . SER B 1 240 ? 4.243 10.173 -19.205 1.00 117.56 313 SER B O 1
ATOM 4504 N N . LEU B 1 242 ? 5.685 13.690 -19.688 1.00 98.55 315 LEU B N 1
ATOM 4505 C CA . LEU B 1 242 ? 6.563 14.043 -20.796 1.00 100.76 315 LEU B CA 1
ATOM 4506 C C . LEU B 1 242 ? 6.659 12.901 -21.795 1.00 101.98 315 LEU B C 1
ATOM 4507 O O . LEU B 1 242 ? 6.322 13.048 -22.975 1.00 100.15 315 LEU B O 1
ATOM 4512 N N . LEU B 1 243 ? 7.041 11.738 -21.280 1.00 96.97 316 LEU B N 1
ATOM 4513 C CA . LEU B 1 243 ? 7.220 10.549 -22.097 1.00 105.29 316 LEU B CA 1
ATOM 4514 C C . LEU B 1 243 ? 5.914 10.149 -22.758 1.00 109.15 316 LEU B C 1
ATOM 4515 O O . LEU B 1 243 ? 5.916 9.592 -23.857 1.00 131.70 316 LEU B O 1
ATOM 4520 N N . SER B 1 244 ? 4.797 10.472 -22.114 1.00 105.99 317 SER B N 1
ATOM 4521 C CA . SER B 1 244 ? 3.515 10.055 -22.652 1.00 112.70 317 SER B CA 1
ATOM 4522 C C . SER B 1 244 ? 3.230 10.839 -23.918 1.00 111.54 317 SER B C 1
ATOM 4523 O O . SER B 1 244 ? 2.649 10.295 -24.865 1.00 108.20 317 SER B O 1
ATOM 4526 N N . PHE B 1 245 ? 3.684 12.093 -23.961 1.00 109.86 318 PHE B N 1
ATOM 4527 C CA . PHE B 1 245 ? 3.531 12.866 -25.182 1.00 112.45 318 PHE B CA 1
ATOM 4528 C C . PHE B 1 245 ? 4.301 12.114 -26.244 1.00 123.01 318 PHE B C 1
ATOM 4529 O O . PHE B 1 245 ? 3.804 11.893 -27.344 1.00 116.43 318 PHE B O 1
ATOM 4537 N N . GLY B 1 246 ? 5.508 11.688 -25.881 1.00 130.32 319 GLY B N 1
ATOM 4538 C CA . GLY B 1 246 ? 6.386 11.016 -26.815 1.00 120.67 319 GLY B CA 1
ATOM 4539 C C . GLY B 1 246 ? 5.817 9.664 -27.181 1.00 111.20 319 GLY B C 1
ATOM 4540 O O . GLY B 1 246 ? 6.140 9.112 -28.231 1.00 111.28 319 GLY B O 1
ATOM 4541 N N . ASP B 1 247 ? 4.959 9.133 -26.314 1.00 106.82 320 ASP B N 1
ATOM 4542 C CA . ASP B 1 247 ? 4.355 7.833 -26.563 1.00 108.48 320 ASP B CA 1
ATOM 4543 C C . ASP B 1 247 ? 3.050 8.002 -27.323 1.00 121.03 320 ASP B C 1
ATOM 4544 O O . ASP B 1 247 ? 2.470 7.030 -27.805 1.00 130.74 320 ASP B O 1
ATOM 4549 N N . ALA B 1 248 ? 2.596 9.248 -27.431 1.00 128.70 321 ALA B N 1
ATOM 4550 C CA . ALA B 1 248 ? 1.341 9.550 -28.108 1.00 131.15 321 ALA B CA 1
ATOM 4551 C C . ALA B 1 248 ? 1.537 9.725 -29.611 1.00 132.90 321 ALA B C 1
ATOM 4552 O O . ALA B 1 248 ? 0.575 9.955 -30.343 1.00 130.34 321 ALA B O 1
ATOM 4554 N N . ILE B 1 249 ? 2.781 9.627 -30.071 1.00 124.43 322 ILE B N 1
ATOM 4555 C CA . ILE B 1 249 ? 3.061 9.675 -31.504 1.00 123.58 322 ILE B CA 1
ATOM 4556 C C . ILE B 1 249 ? 3.892 8.474 -31.934 1.00 127.71 322 ILE B C 1
ATOM 4557 O O . ILE B 1 249 ? 3.825 8.043 -33.084 1.00 130.43 322 ILE B O 1
ATOM 4562 N N . ALA B 1 250 ? 4.671 7.934 -31.003 1.00 135.27 323 ALA B N 1
ATOM 4563 C CA . ALA B 1 250 ? 5.528 6.790 -31.291 1.00 127.81 323 ALA B CA 1
ATOM 4564 C C . ALA B 1 250 ? 4.713 5.524 -31.530 1.00 124.00 323 ALA B C 1
ATOM 4565 O O . ALA B 1 250 ? 5.255 4.498 -31.932 1.00 115.90 323 ALA B O 1
ATOM 4567 N N . ARG B 1 251 ? 3.411 5.596 -31.275 1.00 184.90 324 ARG B N 1
ATOM 4568 C CA . ARG B 1 251 ? 2.541 4.437 -31.422 1.00 189.42 324 ARG B CA 1
ATOM 4569 C C . ARG B 1 251 ? 1.323 4.761 -32.284 1.00 176.58 324 ARG B C 1
ATOM 4570 O O . ARG B 1 251 ? 0.419 3.938 -32.429 1.00 180.73 324 ARG B O 1
ATOM 4578 N N . SER B 1 252 ? 1.306 5.962 -32.855 1.00 114.46 325 SER B N 1
ATOM 4579 C CA . SER B 1 252 ? 0.211 6.384 -33.724 1.00 118.49 325 SER B CA 1
ATOM 4580 C C . SER B 1 252 ? 0.368 5.791 -35.122 1.00 132.80 325 SER B C 1
ATOM 4581 O O . SER B 1 252 ? 1.256 4.971 -35.358 1.00 152.91 325 SER B O 1
ATOM 4584 N N . LYS B 1 253 ? -0.495 6.205 -36.047 1.00 146.81 326 LYS B N 1
ATOM 4585 C CA . LYS B 1 253 ? -0.489 5.650 -37.399 1.00 141.59 326 LYS B CA 1
ATOM 4586 C C . LYS B 1 253 ? 0.789 6.024 -38.148 1.00 136.98 326 LYS B C 1
ATOM 4587 O O . LYS B 1 253 ? 1.109 7.202 -38.307 1.00 135.16 326 LYS B O 1
ATOM 4593 N N . ARG B 1 254 ? 1.511 5.005 -38.605 1.00 136.42 327 ARG B N 1
ATOM 4594 C CA . ARG B 1 254 ? 2.795 5.196 -39.273 1.00 136.42 327 ARG B CA 1
ATOM 4595 C C . ARG B 1 254 ? 2.630 5.675 -40.712 1.00 136.42 327 ARG B C 1
ATOM 4596 O O . ARG B 1 254 ? 2.171 4.929 -41.577 1.00 136.42 327 ARG B O 1
ATOM 4598 N N . SER B 1 255 ? 3.011 6.923 -40.962 1.00 134.65 328 SER B N 1
ATOM 4599 C CA . SER B 1 255 ? 2.915 7.504 -42.295 1.00 134.65 328 SER B CA 1
ATOM 4600 C C . SER B 1 255 ? 4.029 8.522 -42.525 1.00 134.65 328 SER B C 1
ATOM 4601 O O . SER B 1 255 ? 4.443 9.211 -41.592 1.00 134.65 328 SER B O 1
ATOM 4604 N N . PRO B 1 256 ? 4.520 8.618 -43.773 1.00 130.13 329 PRO B N 1
ATOM 4605 C CA . PRO B 1 256 ? 5.545 9.594 -44.165 1.00 130.13 329 PRO B CA 1
ATOM 4606 C C . PRO B 1 256 ? 5.123 11.047 -43.953 1.00 130.13 329 PRO B C 1
ATOM 4607 O O . PRO B 1 256 ? 4.021 11.303 -43.463 1.00 130.13 329 PRO B O 1
ATOM 4611 N N . GLU B 1 257 ? 6.016 11.970 -44.314 1.00 134.52 330 GLU B N 1
ATOM 4612 C CA . GLU B 1 257 ? 5.880 13.413 -44.075 1.00 124.55 330 GLU B CA 1
ATOM 4613 C C . GLU B 1 257 ? 6.044 13.766 -42.595 1.00 129.33 330 GLU B C 1
ATOM 4614 O O . GLU B 1 257 ? 6.531 14.847 -42.262 1.00 126.65 330 GLU B O 1
ATOM 4616 N N . LYS B 1 258 ? 5.631 12.861 -41.713 1.00 138.89 331 LYS B N 1
ATOM 4617 C CA . LYS B 1 258 ? 5.818 13.038 -40.278 1.00 113.67 331 LYS B CA 1
ATOM 4618 C C . LYS B 1 258 ? 7.189 12.525 -39.849 1.00 102.33 331 LYS B C 1
ATOM 4619 O O . LYS B 1 258 ? 7.601 12.713 -38.707 1.00 109.76 331 LYS B O 1
ATOM 4621 N N . LEU B 1 259 ? 7.889 11.880 -40.777 1.00 101.70 332 LEU B N 1
ATOM 4622 C CA . LEU B 1 259 ? 9.171 11.244 -40.485 1.00 112.78 332 LEU B CA 1
ATOM 4623 C C . LEU B 1 259 ? 10.249 12.243 -40.077 1.00 118.18 332 LEU B C 1
ATOM 4624 O O . LEU B 1 259 ? 11.062 11.959 -39.197 1.00 99.71 332 LEU B O 1
ATOM 4626 N N . PHE B 1 260 ? 10.259 13.405 -40.721 1.00 113.62 333 PHE B N 1
ATOM 4627 C CA . PHE B 1 260 ? 11.300 14.398 -40.477 1.00 115.60 333 PHE B CA 1
ATOM 4628 C C . PHE B 1 260 ? 11.211 14.971 -39.064 1.00 104.43 333 PHE B C 1
ATOM 4629 O O . PHE B 1 260 ? 12.212 15.058 -38.352 1.00 107.66 333 PHE B O 1
ATOM 4637 N N . VAL B 1 261 ? 10.003 15.352 -38.663 1.00 105.93 334 VAL B N 1
ATOM 4638 C CA . VAL B 1 261 ? 9.780 15.956 -37.354 1.00 114.61 334 VAL B CA 1
ATOM 4639 C C . VAL B 1 261 ? 9.768 14.934 -36.210 1.00 119.29 334 VAL B C 1
ATOM 4640 O O . VAL B 1 261 ? 10.032 15.284 -35.059 1.00 124.80 334 VAL B O 1
ATOM 4644 N N . LEU B 1 262 ? 9.474 13.676 -36.530 1.00 107.56 335 LEU B N 1
ATOM 4645 C CA . LEU B 1 262 ? 9.414 12.617 -35.522 1.00 108.98 335 LEU B CA 1
ATOM 4646 C C . LEU B 1 262 ? 10.760 12.273 -34.881 1.00 113.20 335 LEU B C 1
ATOM 4647 O O . LEU B 1 262 ? 10.830 12.002 -33.685 1.00 135.18 335 LEU B O 1
ATOM 4649 N N . LEU B 1 263 ? 11.819 12.262 -35.683 1.00 106.38 336 LEU B N 1
ATOM 4650 C CA . LEU B 1 263 ? 13.141 11.849 -35.207 1.00 114.17 336 LEU B CA 1
ATOM 4651 C C . LEU B 1 263 ? 14.005 12.978 -34.653 1.00 106.61 336 LEU B C 1
ATOM 4652 O O . LEU B 1 263 ? 15.103 12.731 -34.156 1.00 105.25 336 LEU B O 1
ATOM 4657 N N . ASP B 1 264 ? 13.534 14.215 -34.763 1.00 106.40 337 ASP B N 1
ATOM 4658 C CA . ASP B 1 264 ? 14.166 15.307 -34.034 1.00 112.06 337 ASP B CA 1
ATOM 4659 C C . ASP B 1 264 ? 14.013 15.006 -32.546 1.00 130.11 337 ASP B C 1
ATOM 4660 O O . ASP B 1 264 ? 14.899 15.293 -31.729 1.00 147.25 337 ASP B O 1
ATOM 4673 N N . TYR B 1 266 ? 14.067 12.033 -31.455 1.00 108.88 339 TYR B N 1
ATOM 4674 C CA . TYR B 1 266 ? 15.127 11.053 -31.224 1.00 104.20 339 TYR B CA 1
ATOM 4675 C C . TYR B 1 266 ? 16.445 11.762 -30.934 1.00 96.61 339 TYR B C 1
ATOM 4676 O O . TYR B 1 266 ? 17.204 11.344 -30.057 1.00 86.99 339 TYR B O 1
ATOM 4685 N N . GLU B 1 267 ? 16.721 12.818 -31.694 1.00 98.25 340 GLU B N 1
ATOM 4686 C CA . GLU B 1 267 ? 17.917 13.627 -31.486 1.00 109.15 340 GLU B CA 1
ATOM 4687 C C . GLU B 1 267 ? 17.940 14.139 -30.054 1.00 102.78 340 GLU B C 1
ATOM 4688 O O . GLU B 1 267 ? 18.986 14.153 -29.404 1.00 120.35 340 GLU B O 1
ATOM 4694 N N . ILE B 1 268 ? 16.774 14.546 -29.564 1.00 100.08 341 ILE B N 1
ATOM 4695 C CA . ILE B 1 268 ? 16.672 15.072 -28.209 1.00 99.10 341 ILE B CA 1
ATOM 4696 C C . ILE B 1 268 ? 16.791 13.956 -27.171 1.00 99.30 341 ILE B C 1
ATOM 4697 O O . ILE B 1 268 ? 17.378 14.149 -26.105 1.00 116.43 341 ILE B O 1
ATOM 4710 N N . ARG B 1 270 ? 18.551 11.211 -27.481 1.00 101.81 343 ARG B N 1
ATOM 4711 C CA . ARG B 1 270 ? 19.960 10.840 -27.411 1.00 96.38 343 ARG B CA 1
ATOM 4712 C C . ARG B 1 270 ? 20.790 11.948 -26.768 1.00 90.93 343 ARG B C 1
ATOM 4713 O O . ARG B 1 270 ? 21.722 11.673 -26.013 1.00 91.21 343 ARG B O 1
ATOM 4721 N N . GLU B 1 271 ? 20.447 13.196 -27.075 1.00 102.62 344 GLU B N 1
ATOM 4722 C CA . GLU B 1 271 ? 21.169 14.348 -26.545 1.00 102.57 344 GLU B CA 1
ATOM 4723 C C . GLU B 1 271 ? 21.063 14.401 -25.021 1.00 114.42 344 GLU B C 1
ATOM 4724 O O . GLU B 1 271 ? 21.983 14.855 -24.340 1.00 105.03 344 GLU B O 1
ATOM 4730 N N . LEU B 1 272 ? 19.941 13.923 -24.492 1.00 107.83 345 LEU B N 1
ATOM 4731 C CA . LEU B 1 272 ? 19.683 13.995 -23.060 1.00 98.77 345 LEU B CA 1
ATOM 4732 C C . LEU B 1 272 ? 19.796 12.626 -22.393 1.00 113.63 345 LEU B C 1
ATOM 4733 O O . LEU B 1 272 ? 19.619 12.508 -21.182 1.00 133.26 345 LEU B O 1
ATOM 4738 N N . HIS B 1 273 ? 20.100 11.601 -23.185 1.00 103.15 346 HIS B N 1
ATOM 4739 C CA . HIS B 1 273 ? 20.223 10.237 -22.676 1.00 103.50 346 HIS B CA 1
ATOM 4740 C C . HIS B 1 273 ? 21.265 10.154 -21.568 1.00 110.70 346 HIS B C 1
ATOM 4741 O O . HIS B 1 273 ? 21.010 9.598 -20.497 1.00 99.06 346 HIS B O 1
ATOM 4748 N N . THR B 1 274 ? 22.438 10.717 -21.838 1.00 118.63 347 THR B N 1
ATOM 4749 C CA . THR B 1 274 ? 23.523 10.746 -20.866 1.00 120.93 347 THR B CA 1
ATOM 4750 C C . THR B 1 274 ? 23.092 11.485 -19.604 1.00 112.09 347 THR B C 1
ATOM 4751 O O . THR B 1 274 ? 23.336 11.022 -18.490 1.00 107.01 347 THR B O 1
ATOM 4755 N N . GLU B 1 275 ? 22.439 12.628 -19.788 1.00 111.53 348 GLU B N 1
ATOM 4756 C CA . GLU B 1 275 ? 21.989 13.442 -18.665 1.00 107.27 348 GLU B CA 1
ATOM 4757 C C . GLU B 1 275 ? 20.880 12.751 -17.877 1.00 104.02 348 GLU B C 1
ATOM 4758 O O . GLU B 1 275 ? 20.787 12.911 -16.660 1.00 119.25 348 GLU B O 1
ATOM 4764 N N . ILE B 1 276 ? 20.049 11.975 -18.567 1.00 101.66 349 ILE B N 1
ATOM 4765 C CA . ILE B 1 276 ? 19.025 11.178 -17.897 1.00 92.67 349 ILE B CA 1
ATOM 4766 C C . ILE B 1 276 ? 19.694 10.103 -17.044 1.00 104.19 349 ILE B C 1
ATOM 4767 O O . ILE B 1 276 ? 19.299 9.867 -15.900 1.00 97.47 349 ILE B O 1
ATOM 4772 N N . GLU B 1 277 ? 20.721 9.469 -17.600 1.00 105.42 350 GLU B N 1
ATOM 4773 C CA . GLU B 1 277 ? 21.453 8.429 -16.885 1.00 110.42 350 GLU B CA 1
ATOM 4774 C C . GLU B 1 277 ? 22.214 8.985 -15.679 1.00 94.39 350 GLU B C 1
ATOM 4775 O O . GLU B 1 277 ? 22.399 8.286 -14.683 1.00 94.92 350 GLU B O 1
ATOM 4781 N N . THR B 1 278 ? 22.656 10.236 -15.771 1.00 92.24 351 THR B N 1
ATOM 4782 C CA . THR B 1 278 ? 23.384 10.864 -14.670 1.00 92.48 351 THR B CA 1
ATOM 4783 C C . THR B 1 278 ? 22.452 11.394 -13.585 1.00 101.70 351 THR B C 1
ATOM 4784 O O . THR B 1 278 ? 22.782 11.346 -12.400 1.00 110.90 351 THR B O 1
ATOM 4788 N N . ILE B 1 279 ? 21.290 11.898 -13.987 1.00 103.55 352 ILE B N 1
ATOM 4789 C CA . ILE B 1 279 ? 20.359 12.486 -13.029 1.00 106.12 352 ILE B CA 1
ATOM 4790 C C . ILE B 1 279 ? 19.691 11.394 -12.204 1.00 106.58 352 ILE B C 1
ATOM 4791 O O . ILE B 1 279 ? 19.714 11.434 -10.975 1.00 106.94 352 ILE B O 1
ATOM 4796 N N . PHE B 1 280 ? 19.102 10.417 -12.883 1.00 86.25 353 PHE B N 1
ATOM 4797 C CA . PHE B 1 280 ? 18.395 9.343 -12.204 1.00 94.25 353 PHE B CA 1
ATOM 4798 C C . PHE B 1 280 ? 19.416 8.292 -11.776 1.00 113.16 353 PHE B C 1
ATOM 4799 O O . PHE B 1 280 ? 20.101 7.710 -12.616 1.00 129.09 353 PHE B O 1
ATOM 4807 N N . LYS B 1 281 ? 19.523 8.055 -10.473 1.00 111.63 354 LYS B N 1
ATOM 4808 C CA . LYS B 1 281 ? 20.487 7.090 -9.952 1.00 105.81 354 LYS B CA 1
ATOM 4809 C C . LYS B 1 281 ? 20.091 5.641 -10.227 1.00 107.72 354 LYS B C 1
ATOM 4810 O O . LYS B 1 281 ? 20.195 5.163 -11.356 1.00 139.95 354 LYS B O 1
ATOM 4812 N N . GLY B 1 282 ? 19.641 4.947 -9.187 1.00 96.20 355 GLY B N 1
ATOM 4813 C CA . GLY B 1 282 ? 19.292 3.542 -9.292 1.00 96.83 355 GLY B CA 1
ATOM 4814 C C . GLY B 1 282 ? 19.635 2.795 -8.017 1.00 126.16 355 GLY B C 1
ATOM 4815 O O . GLY B 1 282 ? 20.302 3.340 -7.136 1.00 152.62 355 GLY B O 1
ATOM 4816 N N . LYS B 1 283 ? 19.185 1.547 -7.908 1.00 125.00 356 LYS B N 1
ATOM 4817 C CA . LYS B 1 283 ? 18.389 0.907 -8.948 1.00 113.94 356 LYS B CA 1
ATOM 4818 C C . LYS B 1 283 ? 16.900 1.006 -8.637 1.00 111.44 356 LYS B C 1
ATOM 4819 O O . LYS B 1 283 ? 16.083 0.305 -9.231 1.00 98.23 356 LYS B O 1
ATOM 4821 N N . ALA B 1 284 ? 16.553 1.872 -7.692 1.00 131.86 357 ALA B N 1
ATOM 4822 C CA . ALA B 1 284 ? 15.155 2.124 -7.372 1.00 135.98 357 ALA B CA 1
ATOM 4823 C C . ALA B 1 284 ? 14.716 3.430 -8.019 1.00 127.74 357 ALA B C 1
ATOM 4824 O O . ALA B 1 284 ? 13.548 3.813 -7.947 1.00 134.46 357 ALA B O 1
ATOM 4826 N N . CYS B 1 285 ? 15.667 4.107 -8.653 1.00 114.78 358 CYS B N 1
ATOM 4827 C CA . CYS B 1 285 ? 15.416 5.412 -9.245 1.00 114.32 358 CYS B CA 1
ATOM 4828 C C . CYS B 1 285 ? 15.104 5.308 -10.731 1.00 125.40 358 CYS B C 1
ATOM 4829 O O . CYS B 1 285 ? 14.383 6.142 -11.275 1.00 141.27 358 CYS B O 1
ATOM 4832 N N . LEU B 1 286 ? 15.669 4.295 -11.386 1.00 128.23 359 LEU B N 1
ATOM 4833 C CA . LEU B 1 286 ? 15.449 4.085 -12.815 1.00 126.78 359 LEU B CA 1
ATOM 4834 C C . LEU B 1 286 ? 14.011 3.666 -13.130 1.00 137.86 359 LEU B C 1
ATOM 4835 O O . LEU B 1 286 ? 13.061 4.311 -12.697 1.00 147.00 359 LEU B O 1
ATOM 4840 N N . GLU B 1 287 ? 13.867 2.606 -13.922 1.00 124.05 360 GLU B N 1
ATOM 4841 C CA . GLU B 1 287 ? 12.581 2.069 -14.397 1.00 128.96 360 GLU B CA 1
ATOM 4842 C C . GLU B 1 287 ? 11.668 3.111 -15.066 1.00 122.24 360 GLU B C 1
ATOM 4843 O O . GLU B 1 287 ? 10.821 2.753 -15.885 1.00 128.88 360 GLU B O 1
ATOM 4849 N N . ILE B 1 288 ? 11.832 4.386 -14.723 1.00 130.95 361 ILE B N 1
ATOM 4850 C CA . ILE B 1 288 ? 11.203 5.467 -15.466 1.00 133.11 361 ILE B CA 1
ATOM 4851 C C . ILE B 1 288 ? 12.165 5.869 -16.580 1.00 110.30 361 ILE B C 1
ATOM 4852 O O . ILE B 1 288 ? 11.753 6.190 -17.694 1.00 102.90 361 ILE B O 1
ATOM 4857 N N . ARG B 1 289 ? 13.454 5.853 -16.251 1.00 114.27 362 ARG B N 1
ATOM 4858 C CA . ARG B 1 289 ? 14.527 6.095 -17.210 1.00 118.02 362 ARG B CA 1
ATOM 4859 C C . ARG B 1 289 ? 14.522 5.037 -18.308 1.00 112.08 362 ARG B C 1
ATOM 4860 O O . ARG B 1 289 ? 14.669 5.347 -19.492 1.00 125.96 362 ARG B O 1
ATOM 4862 N N . ASP B 1 290 ? 14.353 3.783 -17.901 1.00 105.83 363 ASP B N 1
ATOM 4863 C CA . ASP B 1 290 ? 14.372 2.666 -18.835 1.00 106.26 363 ASP B CA 1
ATOM 4864 C C . ASP B 1 290 ? 13.099 2.649 -19.677 1.00 116.83 363 ASP B C 1
ATOM 4865 O O . ASP B 1 290 ? 13.083 2.124 -20.793 1.00 126.64 363 ASP B O 1
ATOM 4870 N N . SER B 1 291 ? 12.040 3.256 -19.148 1.00 111.46 364 SER B N 1
ATOM 4871 C CA . SER B 1 291 ? 10.822 3.479 -19.916 1.00 120.13 364 SER B CA 1
ATOM 4872 C C . SER B 1 291 ? 11.091 4.508 -21.010 1.00 115.89 364 SER B C 1
ATOM 4873 O O . SER B 1 291 ? 10.603 4.377 -22.132 1.00 139.43 364 SER B O 1
ATOM 4876 N N . ALA B 1 292 ? 11.862 5.536 -20.666 1.00 101.81 365 ALA B N 1
ATOM 4877 C CA . ALA B 1 292 ? 12.249 6.571 -21.619 1.00 101.27 365 ALA B CA 1
ATOM 4878 C C . ALA B 1 292 ? 13.106 5.998 -22.743 1.00 115.58 365 ALA B C 1
ATOM 4879 O O . ALA B 1 292 ? 12.813 6.205 -23.923 1.00 123.31 365 ALA B O 1
ATOM 4881 N N . THR B 1 293 ? 14.166 5.284 -22.374 1.00 102.06 366 THR B N 1
ATOM 4882 C CA . THR B 1 293 ? 15.042 4.665 -23.364 1.00 102.98 366 THR B CA 1
ATOM 4883 C C . THR B 1 293 ? 14.265 3.670 -24.224 1.00 103.56 366 THR B C 1
ATOM 4884 O O . THR B 1 293 ? 14.478 3.577 -25.439 1.00 115.95 366 THR B O 1
ATOM 4888 N N . GLY B 1 294 ? 13.351 2.943 -23.587 1.00 103.05 367 GLY B N 1
ATOM 4889 C CA . GLY B 1 294 ? 12.497 2.003 -24.288 1.00 114.49 367 GLY B CA 1
ATOM 4890 C C . GLY B 1 294 ? 11.638 2.695 -25.330 1.00 118.19 367 GLY B C 1
ATOM 4891 O O . GLY B 1 294 ? 11.520 2.229 -26.467 1.00 124.49 367 GLY B O 1
ATOM 4892 N N . LEU B 1 295 ? 11.040 3.817 -24.943 1.00 118.13 368 LEU B N 1
ATOM 4893 C CA . LEU B 1 295 ? 10.181 4.574 -25.845 1.00 126.76 368 LEU B CA 1
ATOM 4894 C C . LEU B 1 295 ? 10.995 5.229 -26.958 1.00 121.77 368 LEU B C 1
ATOM 4895 O O . LEU B 1 295 ? 10.475 5.501 -28.043 1.00 120.47 368 LEU B O 1
ATOM 4897 N N . THR B 1 296 ? 12.274 5.471 -26.688 1.00 109.45 369 THR B N 1
ATOM 4898 C CA . THR B 1 296 ? 13.185 5.984 -27.706 1.00 113.25 369 THR B CA 1
ATOM 4899 C C . THR B 1 296 ? 13.435 4.906 -28.758 1.00 117.88 369 THR B C 1
ATOM 4900 O O . THR B 1 296 ? 13.359 5.161 -29.969 1.00 113.25 369 THR B O 1
ATOM 4904 N N . LYS B 1 297 ? 13.724 3.697 -28.282 1.00 109.03 370 LYS B N 1
ATOM 4905 C CA . LYS B 1 297 ? 13.907 2.550 -29.165 1.00 109.49 370 LYS B CA 1
ATOM 4906 C C . LYS B 1 297 ? 12.656 2.329 -30.012 1.00 108.91 370 LYS B C 1
ATOM 4907 O O . LYS B 1 297 ? 12.745 2.064 -31.215 1.00 113.61 370 LYS B O 1
ATOM 4909 N N . ARG B 1 298 ? 11.493 2.447 -29.377 1.00 120.22 371 ARG B N 1
ATOM 4910 C CA . ARG B 1 298 ? 10.221 2.279 -30.072 1.00 118.47 371 ARG B CA 1
ATOM 4911 C C . ARG B 1 298 ? 10.044 3.360 -31.136 1.00 121.88 371 ARG B C 1
ATOM 4912 O O . ARG B 1 298 ? 9.542 3.098 -32.235 1.00 117.81 371 ARG B O 1
ATOM 4914 N N . LEU B 1 299 ? 10.471 4.573 -30.799 1.00 115.74 372 LEU B N 1
ATOM 4915 C CA . LEU B 1 299 ? 10.440 5.693 -31.731 1.00 117.17 372 LEU B CA 1
ATOM 4916 C C . LEU B 1 299 ? 11.250 5.348 -32.981 1.00 109.21 372 LEU B C 1
ATOM 4917 O O . LEU B 1 299 ? 10.786 5.529 -34.115 1.00 121.66 372 LEU B O 1
ATOM 4922 N N . ALA B 1 300 ? 12.452 4.820 -32.766 1.00 112.07 373 ALA B N 1
ATOM 4923 C CA . ALA B 1 300 ? 13.343 4.489 -33.877 1.00 116.32 373 ALA B CA 1
ATOM 4924 C C . ALA B 1 300 ? 12.813 3.342 -34.745 1.00 111.38 373 ALA B C 1
ATOM 4925 O O . ALA B 1 300 ? 12.832 3.429 -35.980 1.00 110.16 373 ALA B O 1
ATOM 4927 N N . GLN B 1 301 ? 12.342 2.270 -34.110 1.00 105.44 374 GLN B N 1
ATOM 4928 C CA . GLN B 1 301 ? 11.819 1.130 -34.863 1.00 106.85 374 GLN B CA 1
ATOM 4929 C C . GLN B 1 301 ? 10.592 1.543 -35.681 1.00 110.37 374 GLN B C 1
ATOM 4930 O O . GLN B 1 301 ? 10.429 1.130 -36.841 1.00 114.29 374 GLN B O 1
ATOM 4936 N N . THR B 1 302 ? 9.748 2.386 -35.088 1.00 117.29 375 THR B N 1
ATOM 4937 C CA . THR B 1 302 ? 8.582 2.894 -35.796 1.00 115.75 375 THR B CA 1
ATOM 4938 C C . THR B 1 302 ? 9.025 3.747 -36.975 1.00 106.55 375 THR B C 1
ATOM 4939 O O . THR B 1 302 ? 8.379 3.746 -38.021 1.00 125.64 375 THR B O 1
ATOM 4943 N N . ALA B 1 303 ? 10.130 4.470 -36.805 1.00 103.47 376 ALA B N 1
ATOM 4944 C CA . ALA B 1 303 ? 10.707 5.230 -37.912 1.00 105.33 376 ALA B CA 1
ATOM 4945 C C . ALA B 1 303 ? 11.125 4.315 -39.070 1.00 103.16 376 ALA B C 1
ATOM 4946 O O . ALA B 1 303 ? 10.831 4.597 -40.240 1.00 103.78 376 ALA B O 1
ATOM 4948 N N . GLN B 1 304 ? 11.811 3.222 -38.744 1.00 99.97 377 GLN B N 1
ATOM 4949 C CA . GLN B 1 304 ? 12.195 2.244 -39.762 1.00 115.71 377 GLN B CA 1
ATOM 4950 C C . GLN B 1 304 ? 10.973 1.701 -40.508 1.00 122.79 377 GLN B C 1
ATOM 4951 O O . GLN B 1 304 ? 10.976 1.568 -41.745 1.00 125.71 377 GLN B O 1
ATOM 4953 N N . GLU B 1 305 ? 9.918 1.397 -39.759 1.00 126.19 378 GLU B N 1
ATOM 4954 C CA . GLU B 1 305 ? 8.698 0.925 -40.398 1.00 127.09 378 GLU B CA 1
ATOM 4955 C C . GLU B 1 305 ? 8.057 2.024 -41.248 1.00 111.95 378 GLU B C 1
ATOM 4956 O O . GLU B 1 305 ? 7.359 1.725 -42.217 1.00 119.04 378 GLU B O 1
ATOM 4962 N N . THR B 1 306 ? 8.282 3.288 -40.895 1.00 107.83 379 THR B N 1
ATOM 4963 C CA . THR B 1 306 ? 7.812 4.376 -41.752 1.00 107.65 379 THR B CA 1
ATOM 4964 C C . THR B 1 306 ? 8.615 4.405 -43.047 1.00 107.55 379 THR B C 1
ATOM 4965 O O . THR B 1 306 ? 8.086 4.777 -44.093 1.00 112.57 379 THR B O 1
ATOM 4969 N N . PHE B 1 307 ? 9.894 4.037 -42.978 1.00 110.59 380 PHE B N 1
ATOM 4970 C CA . PHE B 1 307 ? 10.671 3.830 -44.205 1.00 119.29 380 PHE B CA 1
ATOM 4971 C C . PHE B 1 307 ? 10.040 2.762 -45.087 1.00 112.19 380 PHE B C 1
ATOM 4972 O O . PHE B 1 307 ? 9.779 3.008 -46.268 1.00 96.85 380 PHE B O 1
ATOM 4980 N N . GLY B 1 308 ? 9.813 1.577 -44.523 1.00 120.53 381 GLY B N 1
ATOM 4981 C CA . GLY B 1 308 ? 9.167 0.509 -45.276 1.00 113.90 381 GLY B CA 1
ATOM 4982 C C . GLY B 1 308 ? 7.852 0.954 -45.900 1.00 109.89 381 GLY B C 1
ATOM 4983 O O . GLY B 1 308 ? 7.567 0.687 -47.079 1.00 118.98 381 GLY B O 1
ATOM 4984 N N . ASP B 1 309 ? 7.060 1.657 -45.095 1.00 123.06 382 ASP B N 1
ATOM 4985 C CA . ASP B 1 309 ? 5.797 2.240 -45.532 1.00 127.67 382 ASP B CA 1
ATOM 4986 C C . ASP B 1 309 ? 6.011 3.162 -46.723 1.00 113.42 382 ASP B C 1
ATOM 4987 O O . ASP B 1 309 ? 5.219 3.168 -47.662 1.00 109.81 382 ASP B O 1
ATOM 4992 N N . PHE B 1 310 ? 7.077 3.954 -46.665 1.00 112.12 383 PHE B N 1
ATOM 4993 C CA . PHE B 1 310 ? 7.381 4.910 -47.722 1.00 123.07 383 PHE B CA 1
ATOM 4994 C C . PHE B 1 310 ? 7.759 4.202 -49.017 1.00 126.12 383 PHE B C 1
ATOM 4995 O O . PHE B 1 310 ? 7.355 4.627 -50.097 1.00 120.17 383 PHE B O 1
ATOM 5003 N N . GLU B 1 311 ? 8.532 3.125 -48.909 1.00 139.49 384 GLU B N 1
ATOM 5004 C CA . GLU B 1 311 ? 8.927 2.376 -50.095 1.00 127.67 384 GLU B CA 1
ATOM 5005 C C . GLU B 1 311 ? 7.693 1.755 -50.745 1.00 130.89 384 GLU B C 1
ATOM 5006 O O . GLU B 1 311 ? 7.539 1.787 -51.975 1.00 121.47 384 GLU B O 1
ATOM 5012 N N . GLU B 1 312 ? 6.811 1.197 -49.918 1.00 190.57 385 GLU B N 1
ATOM 5013 C CA . GLU B 1 312 ? 5.568 0.621 -50.430 1.00 183.71 385 GLU B CA 1
ATOM 5014 C C . GLU B 1 312 ? 4.685 1.680 -51.070 1.00 173.80 385 GLU B C 1
ATOM 5015 O O . GLU B 1 312 ? 3.983 1.419 -52.044 1.00 175.04 385 GLU B O 1
ATOM 5021 N N . ALA B 1 313 ? 4.706 2.872 -50.488 1.00 123.98 386 ALA B N 1
ATOM 5022 C CA . ALA B 1 313 ? 3.849 3.956 -50.940 1.00 125.72 386 ALA B CA 1
ATOM 5023 C C . ALA B 1 313 ? 4.309 4.544 -52.268 1.00 133.04 386 ALA B C 1
ATOM 5024 O O . ALA B 1 313 ? 3.486 4.847 -53.131 1.00 134.27 386 ALA B O 1
ATOM 5026 N N . VAL B 1 314 ? 5.619 4.706 -52.430 1.00 115.36 387 VAL B N 1
ATOM 5027 C CA . VAL B 1 314 ? 6.158 5.241 -53.674 1.00 115.67 387 VAL B CA 1
ATOM 5028 C C . VAL B 1 314 ? 6.106 4.182 -54.776 1.00 127.29 387 VAL B C 1
ATOM 5029 O O . VAL B 1 314 ? 5.902 4.514 -55.944 1.00 142.14 387 VAL B O 1
ATOM 5033 N N . GLU B 1 315 ? 6.277 2.913 -54.408 1.00 119.61 388 GLU B N 1
ATOM 5034 C CA . GLU B 1 315 ? 6.179 1.829 -55.387 1.00 127.14 388 GLU B CA 1
ATOM 5035 C C . GLU B 1 315 ? 4.792 1.786 -56.028 1.00 129.61 388 GLU B C 1
ATOM 5036 O O . GLU B 1 315 ? 4.650 1.960 -57.238 1.00 131.41 388 GLU B O 1
ATOM 5042 N N . LYS B 1 316 ? 3.775 1.553 -55.205 1.00 129.88 389 LYS B N 1
ATOM 5043 C CA . LYS B 1 316 ? 2.389 1.527 -55.661 1.00 130.49 389 LYS B CA 1
ATOM 5044 C C . LYS B 1 316 ? 1.821 2.941 -55.635 1.00 135.30 389 LYS B C 1
ATOM 5045 O O . LYS B 1 316 ? 0.991 3.266 -54.788 1.00 114.75 389 LYS B O 1
ATOM 5051 N N . ASP B 1 317 ? 2.264 3.779 -56.567 1.00 136.62 390 ASP B N 1
ATOM 5052 C CA . ASP B 1 317 ? 1.902 5.193 -56.549 1.00 142.13 390 ASP B CA 1
ATOM 5053 C C . ASP B 1 317 ? 0.729 5.564 -57.457 1.00 124.95 390 ASP B C 1
ATOM 5054 O O . ASP B 1 317 ? 0.274 4.767 -58.280 1.00 117.38 390 ASP B O 1
ATOM 5056 N N . ALA B 1 318 ? 0.264 6.800 -57.294 1.00 154.68 391 ALA B N 1
ATOM 5057 C CA . ALA B 1 318 ? -0.927 7.309 -57.963 1.00 160.87 391 ALA B CA 1
ATOM 5058 C C . ALA B 1 318 ? -1.013 8.824 -57.748 1.00 165.03 391 ALA B C 1
ATOM 5059 O O . ALA B 1 318 ? -0.508 9.327 -56.744 1.00 169.48 391 ALA B O 1
ATOM 5061 N N . THR B 1 319 ? -1.636 9.559 -58.670 1.00 156.59 392 THR B N 1
ATOM 5062 C CA . THR B 1 319 ? -2.266 9.003 -59.866 1.00 160.08 392 THR B CA 1
ATOM 5063 C C . THR B 1 319 ? -1.458 9.280 -61.130 1.00 169.16 392 THR B C 1
ATOM 5064 O O . THR B 1 319 ? -0.787 8.393 -61.656 1.00 164.89 392 THR B O 1
ATOM 5066 N N . LYS B 1 320 ? -1.536 10.515 -61.616 1.00 163.32 393 LYS B N 1
ATOM 5067 C CA . LYS B 1 320 ? -0.845 10.904 -62.839 1.00 158.22 393 LYS B CA 1
ATOM 5068 C C . LYS B 1 320 ? -0.535 12.397 -62.843 1.00 147.43 393 LYS B C 1
ATOM 5069 O O . LYS B 1 320 ? -0.901 13.116 -63.772 1.00 145.58 393 LYS B O 1
ATOM 5071 N N . HIS B 1 329 ? 7.919 13.937 -64.235 1.00 113.73 402 HIS B N 1
ATOM 5072 C CA . HIS B 1 329 ? 6.702 13.780 -63.445 1.00 113.88 402 HIS B CA 1
ATOM 5073 C C . HIS B 1 329 ? 6.889 14.354 -62.044 1.00 105.83 402 HIS B C 1
ATOM 5074 O O . HIS B 1 329 ? 7.911 14.107 -61.403 1.00 109.99 402 HIS B O 1
ATOM 5081 N N . PRO B 1 330 ? 5.899 15.130 -61.571 1.00 134.13 403 PRO B N 1
ATOM 5082 C CA . PRO B 1 330 ? 5.876 15.725 -60.229 1.00 126.14 403 PRO B CA 1
ATOM 5083 C C . PRO B 1 330 ? 6.211 14.740 -59.112 1.00 113.63 403 PRO B C 1
ATOM 5084 O O . PRO B 1 330 ? 6.760 15.148 -58.086 1.00 105.56 403 PRO B O 1
ATOM 5088 N N . LEU B 1 331 ? 5.888 13.466 -59.309 1.00 100.69 404 LEU B N 1
ATOM 5089 C CA . LEU B 1 331 ? 6.217 12.442 -58.326 1.00 95.46 404 LEU B CA 1
ATOM 5090 C C . LEU B 1 331 ? 7.726 12.290 -58.189 1.00 94.70 404 LEU B C 1
ATOM 5091 O O . LEU B 1 331 ? 8.244 12.167 -57.083 1.00 104.08 404 LEU B O 1
ATOM 5096 N N . THR B 1 332 ? 8.424 12.291 -59.320 1.00 92.43 405 THR B N 1
ATOM 5097 C CA . THR B 1 332 ? 9.877 12.165 -59.322 1.00 102.92 405 THR B CA 1
ATOM 5098 C C . THR B 1 332 ? 10.534 13.330 -58.597 1.00 101.31 405 THR B C 1
ATOM 5099 O O . THR B 1 332 ? 11.441 13.136 -57.792 1.00 116.61 405 THR B O 1
ATOM 5103 N N . SER B 1 333 ? 10.076 14.542 -58.894 1.00 98.14 406 SER B N 1
ATOM 5104 C CA . SER B 1 333 ? 10.593 15.736 -58.242 1.00 114.36 406 SER B CA 1
ATOM 5105 C C . SER B 1 333 ? 10.289 15.732 -56.748 1.00 135.18 406 SER B C 1
ATOM 5106 O O . SER B 1 333 ? 11.103 16.178 -55.945 1.00 133.39 406 SER B O 1
ATOM 5109 N N . TYR B 1 334 ? 9.112 15.232 -56.383 1.00 132.75 407 TYR B N 1
ATOM 5110 C CA . TYR B 1 334 ? 8.707 15.177 -54.980 1.00 123.78 407 TYR B CA 1
ATOM 5111 C C . TYR B 1 334 ? 9.514 14.157 -54.182 1.00 104.71 407 TYR B C 1
ATOM 5112 O O . TYR B 1 334 ? 9.881 14.412 -53.038 1.00 109.54 407 TYR B O 1
ATOM 5121 N N . VAL B 1 335 ? 9.778 13.003 -54.785 1.00 87.76 408 VAL B N 1
ATOM 5122 C CA . VAL B 1 335 ? 10.544 11.950 -54.129 1.00 93.23 408 VAL B CA 1
ATOM 5123 C C . VAL B 1 335 ? 12.007 12.363 -54.033 1.00 99.96 408 VAL B C 1
ATOM 5124 O O . VAL B 1 335 ? 12.659 12.161 -53.006 1.00 115.37 408 VAL B O 1
ATOM 5128 N N . ILE B 1 336 ? 12.514 12.953 -55.109 1.00 111.54 409 ILE B N 1
ATOM 5129 C CA . ILE B 1 336 ? 13.879 13.458 -55.136 1.00 110.40 409 ILE B CA 1
ATOM 5130 C C . ILE B 1 336 ? 14.031 14.574 -54.106 1.00 127.70 409 ILE B C 1
ATOM 5131 O O . ILE B 1 336 ? 15.079 14.722 -53.476 1.00 136.89 409 ILE B O 1
ATOM 5136 N N . ASN B 1 337 ? 12.952 15.322 -53.907 1.00 113.65 410 ASN B N 1
ATOM 5137 C CA . ASN B 1 337 ? 12.894 16.344 -52.871 1.00 112.72 410 ASN B CA 1
ATOM 5138 C C . ASN B 1 337 ? 12.915 15.712 -51.484 1.00 120.88 410 ASN B C 1
ATOM 5139 O O . ASN B 1 337 ? 13.548 16.228 -50.562 1.00 132.13 410 ASN B O 1
ATOM 5144 N N . TYR B 1 338 ? 12.217 14.588 -51.352 1.00 123.91 411 TYR B N 1
ATOM 5145 C CA . TYR B 1 338 ? 12.130 13.865 -50.090 1.00 122.44 411 TYR B CA 1
ATOM 5146 C C . TYR B 1 338 ? 13.499 13.332 -49.674 1.00 123.38 411 TYR B C 1
ATOM 5147 O O . TYR B 1 338 ? 13.885 13.417 -48.506 1.00 124.55 411 TYR B O 1
ATOM 5156 N N . VAL B 1 339 ? 14.233 12.792 -50.643 1.00 115.75 412 VAL B N 1
ATOM 5157 C CA . VAL B 1 339 ? 15.567 12.263 -50.384 1.00 99.85 412 VAL B CA 1
ATOM 5158 C C . VAL B 1 339 ? 16.553 13.417 -50.218 1.00 109.36 412 VAL B C 1
ATOM 5159 O O . VAL B 1 339 ? 17.577 13.290 -49.543 1.00 92.54 412 VAL B O 1
ATOM 5163 N N . LYS B 1 340 ? 16.218 14.557 -50.815 1.00 108.96 413 LYS B N 1
ATOM 5164 C CA . LYS B 1 340 ? 17.012 15.767 -50.648 1.00 114.39 413 LYS B CA 1
ATOM 5165 C C . LYS B 1 340 ? 16.818 16.302 -49.237 1.00 114.86 413 LYS B C 1
ATOM 5166 O O . LYS B 1 340 ? 17.660 17.032 -48.713 1.00 105.91 413 LYS B O 1
ATOM 5168 N N . PHE B 1 341 ? 15.694 15.930 -48.632 1.00 118.28 414 PHE B N 1
ATOM 5169 C CA . PHE B 1 341 ? 15.395 16.304 -47.259 1.00 108.89 414 PHE B CA 1
ATOM 5170 C C . PHE B 1 341 ? 16.026 15.312 -46.286 1.00 116.09 414 PHE B C 1
ATOM 5171 O O . PHE B 1 341 ? 16.442 15.681 -45.189 1.00 133.01 414 PHE B O 1
ATOM 5179 N N . LEU B 1 342 ? 16.087 14.050 -46.698 1.00 102.54 415 LEU B N 1
ATOM 5180 C CA . LEU B 1 342 ? 16.691 12.989 -45.894 1.00 95.26 415 LEU B CA 1
ATOM 5181 C C . LEU B 1 342 ? 18.215 13.061 -45.793 1.00 116.03 415 LEU B C 1
ATOM 5182 O O . LEU B 1 342 ? 18.808 12.437 -44.913 1.00 115.55 415 LEU B O 1
ATOM 5187 N N . PHE B 1 343 ? 18.851 13.819 -46.681 1.00 123.81 416 PHE B N 1
ATOM 5188 C CA . PHE B 1 343 ? 20.312 13.827 -46.744 1.00 135.36 416 PHE B CA 1
ATOM 5189 C C . PHE B 1 343 ? 20.982 14.856 -45.834 1.00 128.98 416 PHE B C 1
ATOM 5190 O O . PHE B 1 343 ? 22.187 14.774 -45.590 1.00 128.19 416 PHE B O 1
ATOM 5192 N N . ASP B 1 344 ? 20.216 15.814 -45.327 1.00 144.94 417 ASP B N 1
ATOM 5193 C CA . ASP B 1 344 ? 20.755 16.742 -44.338 1.00 135.30 417 ASP B CA 1
ATOM 5194 C C . ASP B 1 344 ? 20.837 16.048 -42.981 1.00 125.61 417 ASP B C 1
ATOM 5195 O O . ASP B 1 344 ? 21.672 16.390 -42.143 1.00 125.68 417 ASP B O 1
ATOM 5200 N N . TYR B 1 345 ? 19.957 15.072 -42.779 1.00 115.84 418 TYR B N 1
ATOM 5201 C CA . TYR B 1 345 ? 19.954 14.265 -41.564 1.00 121.20 418 TYR B CA 1
ATOM 5202 C C . TYR B 1 345 ? 20.653 12.924 -41.770 1.00 131.97 418 TYR B C 1
ATOM 5203 O O . TYR B 1 345 ? 20.204 11.897 -41.261 1.00 118.08 418 TYR B O 1
ATOM 5212 N N . GLN B 1 346 ? 21.750 12.937 -42.522 1.00 138.49 419 GLN B N 1
ATOM 5213 C CA . GLN B 1 346 ? 22.489 11.714 -42.811 1.00 137.40 419 GLN B CA 1
ATOM 5214 C C . GLN B 1 346 ? 23.163 11.174 -41.551 1.00 124.18 419 GLN B C 1
ATOM 5215 O O . GLN B 1 346 ? 23.109 9.975 -41.270 1.00 100.59 419 GLN B O 1
ATOM 5217 N N . THR B 1 347 ? 23.792 12.074 -40.800 1.00 120.67 420 THR B N 1
ATOM 5218 C CA . THR B 1 347 ? 24.487 11.728 -39.561 1.00 125.48 420 THR B CA 1
ATOM 5219 C C . THR B 1 347 ? 23.591 11.000 -38.563 1.00 117.67 420 THR B C 1
ATOM 5220 O O . THR B 1 347 ? 23.910 9.894 -38.112 1.00 114.73 420 THR B O 1
ATOM 5224 N N . THR B 1 348 ? 22.471 11.634 -38.224 1.00 116.75 421 THR B N 1
ATOM 5225 C CA . THR B 1 348 ? 21.536 11.096 -37.242 1.00 114.72 421 THR B CA 1
ATOM 5226 C C . THR B 1 348 ? 21.030 9.708 -37.619 1.00 105.96 421 THR B C 1
ATOM 5227 O O . THR B 1 348 ? 21.099 8.783 -36.813 1.00 91.95 421 THR B O 1
ATOM 5231 N N . LEU B 1 349 ? 20.524 9.566 -38.841 1.00 109.04 422 LEU B N 1
ATOM 5232 C CA . LEU B 1 349 ? 20.010 8.282 -39.307 1.00 111.16 422 LEU B CA 1
ATOM 5233 C C . LEU B 1 349 ? 21.110 7.229 -39.400 1.00 133.92 422 LEU B C 1
ATOM 5234 O O . LEU B 1 349 ? 20.853 6.029 -39.246 1.00 140.71 422 LEU B O 1
ATOM 5236 N N . LYS B 1 350 ? 22.337 7.674 -39.659 1.00 113.13 423 LYS B N 1
ATOM 5237 C CA . LYS B 1 350 ? 23.457 6.746 -39.682 1.00 120.07 423 LYS B CA 1
ATOM 5238 C C . LYS B 1 350 ? 23.703 6.211 -38.283 1.00 126.28 423 LYS B C 1
ATOM 5239 O O . LYS B 1 350 ? 23.933 5.016 -38.099 1.00 141.71 423 LYS B O 1
ATOM 5241 N N . GLN B 1 351 ? 23.630 7.098 -37.293 1.00 139.39 424 GLN B N 1
ATOM 5242 C CA . GLN B 1 351 ? 23.743 6.680 -35.898 1.00 133.68 424 GLN B CA 1
ATOM 5243 C C . GLN B 1 351 ? 22.469 5.993 -35.418 1.00 119.25 424 GLN B C 1
ATOM 5244 O O . GLN B 1 351 ? 22.412 5.483 -34.300 1.00 111.45 424 GLN B O 1
ATOM 5246 N N . LEU B 1 352 ? 21.453 5.976 -36.273 1.00 118.11 425 LEU B N 1
ATOM 5247 C CA . LEU B 1 352 ? 20.212 5.285 -35.966 1.00 124.91 425 LEU B CA 1
ATOM 5248 C C . LEU B 1 352 ? 20.434 3.834 -36.336 1.00 131.01 425 LEU B C 1
ATOM 5249 O O . LEU B 1 352 ? 20.444 2.968 -35.473 1.00 120.86 425 LEU B O 1
ATOM 5254 N N . PHE B 1 353 ? 20.604 3.572 -37.630 1.00 131.29 426 PHE B N 1
ATOM 5255 C CA . PHE B 1 353 ? 20.827 2.206 -38.096 1.00 133.09 426 PHE B CA 1
ATOM 5256 C C . PHE B 1 353 ? 22.086 1.588 -37.474 1.00 115.15 426 PHE B C 1
ATOM 5257 O O . PHE B 1 353 ? 22.189 0.366 -37.364 1.00 114.54 426 PHE B O 1
ATOM 5259 N N . LEU B 1 354 ? 23.038 2.429 -37.070 1.00 136.58 427 LEU B N 1
ATOM 5260 C CA . LEU B 1 354 ? 24.200 1.951 -36.319 1.00 132.37 427 LEU B CA 1
ATOM 5261 C C . LEU B 1 354 ? 23.739 1.350 -34.995 1.00 137.04 427 LEU B C 1
ATOM 5262 O O . LEU B 1 354 ? 24.054 0.203 -34.678 1.00 130.00 427 LEU B O 1
ATOM 5264 N N . GLU B 1 355 ? 22.986 2.133 -34.228 1.00 132.79 428 GLU B N 1
ATOM 5265 C CA . GLU B 1 355 ? 22.266 1.608 -33.074 1.00 132.79 428 GLU B CA 1
ATOM 5266 C C . GLU B 1 355 ? 21.024 0.889 -33.591 1.00 132.79 428 GLU B C 1
ATOM 5267 O O . GLU B 1 355 ? 21.043 0.356 -34.700 1.00 132.79 428 GLU B O 1
ATOM 5269 N N . PHE B 1 356 ? 19.948 0.881 -32.807 1.00 130.11 429 PHE B N 1
ATOM 5270 C CA . PHE B 1 356 ? 18.658 0.330 -33.246 1.00 130.11 429 PHE B CA 1
ATOM 5271 C C . PHE B 1 356 ? 18.752 -1.093 -33.814 1.00 130.11 429 PHE B C 1
ATOM 5272 O O . PHE B 1 356 ? 18.091 -2.007 -33.322 1.00 130.11 429 PHE B O 1
ATOM 5274 N N . GLY B 1 357 ? 19.550 -1.265 -34.867 1.00 139.21 430 GLY B N 1
ATOM 5275 C CA . GLY B 1 357 ? 19.863 -2.582 -35.394 1.00 139.21 430 GLY B CA 1
ATOM 5276 C C . GLY B 1 357 ? 19.505 -2.803 -36.853 1.00 139.21 430 GLY B C 1
ATOM 5277 O O . GLY B 1 357 ? 18.328 -2.937 -37.190 1.00 139.21 430 GLY B O 1
ATOM 5278 N N . ASN B 1 358 ? 20.521 -2.844 -37.714 1.00 138.59 431 ASN B N 1
ATOM 5279 C CA . ASN B 1 358 ? 20.337 -3.193 -39.123 1.00 138.59 431 ASN B CA 1
ATOM 5280 C C . ASN B 1 358 ? 21.664 -3.452 -39.836 1.00 138.59 431 ASN B C 1
ATOM 5281 O O . ASN B 1 358 ? 21.896 -4.546 -40.351 1.00 138.59 431 ASN B O 1
ATOM 5286 N N . GLY B 1 359 ? 22.526 -2.440 -39.869 1.00 126.33 432 GLY B N 1
ATOM 5287 C CA . GLY B 1 359 ? 23.806 -2.553 -40.547 1.00 126.33 432 GLY B CA 1
ATOM 5288 C C . GLY B 1 359 ? 24.919 -1.796 -39.848 1.00 126.33 432 GLY B C 1
ATOM 5289 O O . GLY B 1 359 ? 24.668 -1.000 -38.944 1.00 126.33 432 GLY B O 1
ATOM 5290 N N . ASP B 1 360 ? 26.154 -2.039 -40.274 1.00 135.78 433 ASP B N 1
ATOM 5291 C CA . ASP B 1 360 ? 27.316 -1.419 -39.647 1.00 135.78 433 ASP B CA 1
ATOM 5292 C C . ASP B 1 360 ? 27.570 -0.008 -40.175 1.00 135.78 433 ASP B C 1
ATOM 5293 O O . ASP B 1 360 ? 26.637 0.716 -40.520 1.00 135.78 433 ASP B O 1
ATOM 5295 N N . ASP B 1 361 ? 28.843 0.369 -40.236 1.00 139.51 434 ASP B N 1
ATOM 5296 C CA . ASP B 1 361 ? 29.249 1.697 -40.687 1.00 139.51 434 ASP B CA 1
ATOM 5297 C C . ASP B 1 361 ? 28.979 1.919 -42.174 1.00 139.51 434 ASP B C 1
ATOM 5298 O O . ASP B 1 361 ? 28.296 1.123 -42.821 1.00 139.51 434 ASP B O 1
ATOM 5300 N N . SER B 1 362 ? 29.507 3.028 -42.688 1.00 140.84 435 SER B N 1
ATOM 5301 C CA . SER B 1 362 ? 29.329 3.452 -44.078 1.00 140.84 435 SER B CA 1
ATOM 5302 C C . SER B 1 362 ? 27.873 3.733 -44.452 1.00 140.84 435 SER B C 1
ATOM 5303 O O . SER B 1 362 ? 27.564 3.902 -45.633 1.00 140.84 435 SER B O 1
ATOM 5305 N N . ASN B 1 363 ? 26.992 3.791 -43.450 1.00 122.21 436 ASN B N 1
ATOM 5306 C CA . ASN B 1 363 ? 25.561 4.014 -43.666 1.00 116.62 436 ASN B CA 1
ATOM 5307 C C . ASN B 1 363 ? 24.972 3.059 -44.701 1.00 127.08 436 ASN B C 1
ATOM 5308 O O . ASN B 1 363 ? 24.038 3.410 -45.420 1.00 133.19 436 ASN B O 1
ATOM 5310 N N . SER B 1 364 ? 25.528 1.852 -44.753 1.00 156.88 437 SER B N 1
ATOM 5311 C CA . SER B 1 364 ? 25.163 0.837 -45.736 1.00 158.93 437 SER B CA 1
ATOM 5312 C C . SER B 1 364 ? 23.670 0.545 -45.830 1.00 145.39 437 SER B C 1
ATOM 5313 O O . SER B 1 364 ? 23.090 0.662 -46.904 1.00 145.41 437 SER B O 1
ATOM 5315 N N . GLN B 1 365 ? 23.047 0.165 -44.722 1.00 111.69 438 GLN B N 1
ATOM 5316 C CA . GLN B 1 365 ? 21.632 -0.198 -44.756 1.00 107.02 438 GLN B CA 1
ATOM 5317 C C . GLN B 1 365 ? 20.764 0.993 -45.164 1.00 101.25 438 GLN B C 1
ATOM 5318 O O . GLN B 1 365 ? 19.707 0.833 -45.790 1.00 102.12 438 GLN B O 1
ATOM 5320 N N . LEU B 1 366 ? 21.238 2.187 -44.827 1.00 101.52 439 LEU B N 1
ATOM 5321 C CA . LEU B 1 366 ? 20.598 3.427 -45.245 1.00 101.05 439 LEU B CA 1
ATOM 5322 C C . LEU B 1 366 ? 20.608 3.507 -46.767 1.00 103.81 439 LEU B C 1
ATOM 5323 O O . LEU B 1 366 ? 19.585 3.767 -47.396 1.00 113.93 439 LEU B O 1
ATOM 5328 N N . ALA B 1 367 ? 21.790 3.325 -47.347 1.00 110.42 440 ALA B N 1
ATOM 5329 C CA . ALA B 1 367 ? 21.954 3.244 -48.794 1.00 103.62 440 ALA B CA 1
ATOM 5330 C C . ALA B 1 367 ? 21.022 2.188 -49.382 1.00 101.21 440 ALA B C 1
ATOM 5331 O O . ALA B 1 367 ? 20.449 2.376 -50.453 1.00 104.80 440 ALA B O 1
ATOM 5333 N N . SER B 1 368 ? 20.881 1.071 -48.673 1.00 97.33 441 SER B N 1
ATOM 5334 C CA . SER B 1 368 ? 20.010 -0.008 -49.112 1.00 90.74 441 SER B CA 1
ATOM 5335 C C . SER B 1 368 ? 18.558 0.440 -49.211 1.00 90.61 441 SER B C 1
ATOM 5336 O O . SER B 1 368 ? 17.868 0.067 -50.159 1.00 106.97 441 SER B O 1
ATOM 5338 N N . VAL B 1 369 ? 18.079 1.232 -48.254 1.00 84.82 442 VAL B N 1
ATOM 5339 C CA . VAL B 1 369 ? 16.711 1.738 -48.396 1.00 100.81 442 VAL B CA 1
ATOM 5340 C C . VAL B 1 369 ? 16.622 2.861 -49.451 1.00 100.56 442 VAL B C 1
ATOM 5341 O O . VAL B 1 369 ? 15.668 2.899 -50.241 1.00 119.61 442 VAL B O 1
ATOM 5345 N N . THR B 1 370 ? 17.603 3.765 -49.476 1.00 98.89 443 THR B N 1
ATOM 5346 C CA . THR B 1 370 ? 17.572 4.895 -50.403 1.00 101.06 443 THR B CA 1
ATOM 5347 C C . THR B 1 370 ? 17.676 4.432 -51.855 1.00 110.41 443 THR B C 1
ATOM 5348 O O . THR B 1 370 ? 17.325 5.170 -52.775 1.00 117.83 443 THR B O 1
ATOM 5360 N N . ARG B 1 372 ? 16.139 1.347 -52.779 1.00 107.99 445 ARG B N 1
ATOM 5361 C CA . ARG B 1 372 ? 14.775 0.833 -52.888 1.00 108.52 445 ARG B CA 1
ATOM 5362 C C . ARG B 1 372 ? 13.741 1.919 -53.172 1.00 108.33 445 ARG B C 1
ATOM 5363 O O . ARG B 1 372 ? 12.748 1.674 -53.861 1.00 110.28 445 ARG B O 1
ATOM 5365 N N . ILE B 1 373 ? 13.976 3.117 -52.647 1.00 103.16 446 ILE B N 1
ATOM 5366 C CA . ILE B 1 373 ? 13.068 4.228 -52.910 1.00 110.94 446 ILE B CA 1
ATOM 5367 C C . ILE B 1 373 ? 13.187 4.698 -54.358 1.00 112.03 446 ILE B C 1
ATOM 5368 O O . ILE B 1 373 ? 12.179 4.954 -55.018 1.00 117.11 446 ILE B O 1
ATOM 5378 N N . GLN B 1 375 ? 14.410 2.869 -56.917 1.00 106.43 448 GLN B N 1
ATOM 5379 C CA . GLN B 1 375 ? 13.960 1.753 -57.739 1.00 111.50 448 GLN B CA 1
ATOM 5380 C C . GLN B 1 375 ? 12.441 1.698 -57.772 1.00 112.31 448 GLN B C 1
ATOM 5381 O O . GLN B 1 375 ? 11.845 1.417 -58.811 1.00 112.19 448 GLN B O 1
ATOM 5383 N N . ALA B 1 376 ? 11.820 1.974 -56.629 1.00 125.48 449 ALA B N 1
ATOM 5384 C CA . ALA B 1 376 ? 10.367 2.043 -56.564 1.00 112.35 449 ALA B CA 1
ATOM 5385 C C . ALA B 1 376 ? 9.863 3.186 -57.436 1.00 111.91 449 ALA B C 1
ATOM 5386 O O . ALA B 1 376 ? 8.884 3.040 -58.173 1.00 119.92 449 ALA B O 1
ATOM 5388 N N . LEU B 1 377 ? 10.547 4.323 -57.347 1.00 109.13 450 LEU B N 1
ATOM 5389 C CA . LEU B 1 377 ? 10.202 5.487 -58.150 1.00 108.13 450 LEU B CA 1
ATOM 5390 C C . LEU B 1 377 ? 10.226 5.150 -59.636 1.00 117.76 450 LEU B C 1
ATOM 5391 O O . LEU B 1 377 ? 9.257 5.402 -60.347 1.00 116.01 450 LEU B O 1
ATOM 5393 N N . GLN B 1 378 ? 11.324 4.557 -60.096 1.00 121.49 451 GLN B N 1
ATOM 5394 C CA . GLN B 1 378 ? 11.493 4.256 -61.514 1.00 113.92 451 GLN B CA 1
ATOM 5395 C C . GLN B 1 378 ? 10.586 3.132 -62.025 1.00 104.57 451 GLN B C 1
ATOM 5396 O O . GLN B 1 378 ? 10.074 3.211 -63.145 1.00 109.04 451 GLN B O 1
ATOM 5398 N N . ASN B 1 379 ? 10.379 2.091 -61.221 1.00 102.70 452 ASN B N 1
ATOM 5399 C CA . ASN B 1 379 ? 9.481 1.016 -61.639 1.00 105.68 452 ASN B CA 1
ATOM 5400 C C . ASN B 1 379 ? 8.051 1.538 -61.723 1.00 100.10 452 ASN B C 1
ATOM 5401 O O . ASN B 1 379 ? 7.297 1.160 -62.619 1.00 100.82 452 ASN B O 1
ATOM 5406 N N . ASN B 1 380 ? 7.678 2.397 -60.778 1.00 106.36 453 ASN B N 1
ATOM 5407 C CA . ASN B 1 380 ? 6.372 3.041 -60.840 1.00 114.85 453 ASN B CA 1
ATOM 5408 C C . ASN B 1 380 ? 6.300 3.971 -62.047 1.00 122.33 453 ASN B C 1
ATOM 5409 O O . ASN B 1 380 ? 5.230 4.177 -62.618 1.00 137.13 453 ASN B O 1
ATOM 5414 N N . LEU B 1 381 ? 7.444 4.535 -62.425 1.00 116.67 454 LEU B N 1
ATOM 5415 C CA . LEU B 1 381 ? 7.524 5.394 -63.603 1.00 114.45 454 LEU B CA 1
ATOM 5416 C C . LEU B 1 381 ? 7.214 4.586 -64.854 1.00 101.06 454 LEU B C 1
ATOM 5417 O O . LEU B 1 381 ? 6.506 5.054 -65.744 1.00 101.57 454 LEU B O 1
ATOM 5422 N N . ASP B 1 382 ? 7.748 3.369 -64.917 1.00 102.49 455 ASP B N 1
ATOM 5423 C CA . ASP B 1 382 ? 7.428 2.468 -66.018 1.00 103.27 455 ASP B CA 1
ATOM 5424 C C . ASP B 1 382 ? 5.978 2.011 -65.900 1.00 104.17 455 ASP B C 1
ATOM 5425 O O . ASP B 1 382 ? 5.347 1.644 -66.890 1.00 109.02 455 ASP B O 1
ATOM 5430 N N . GLY B 1 383 ? 5.458 2.037 -64.677 1.00 109.24 456 GLY B N 1
ATOM 5431 C CA . GLY B 1 383 ? 4.067 1.719 -64.422 1.00 106.45 456 GLY B CA 1
ATOM 5432 C C . GLY B 1 383 ? 3.128 2.738 -65.038 1.00 112.43 456 GLY B C 1
ATOM 5433 O O . GLY B 1 383 ? 2.029 2.396 -65.476 1.00 125.67 456 GLY B O 1
ATOM 5434 N N . LYS B 1 384 ? 3.562 3.994 -65.072 1.00 115.38 457 LYS B N 1
ATOM 5435 C CA . LYS B 1 384 ? 2.739 5.070 -65.612 1.00 112.45 457 LYS B CA 1
ATOM 5436 C C . LYS B 1 384 ? 3.240 5.537 -66.972 1.00 124.39 457 LYS B C 1
ATOM 5437 O O . LYS B 1 384 ? 2.757 6.532 -67.510 1.00 129.55 457 LYS B O 1
ATOM 5443 N N . SER B 1 385 ? 4.213 4.818 -67.523 1.00 109.18 458 SER B N 1
ATOM 5444 C CA . SER B 1 385 ? 4.726 5.128 -68.851 1.00 116.63 458 SER B CA 1
ATOM 5445 C C . SER B 1 385 ? 3.948 4.364 -69.914 1.00 125.04 458 SER B C 1
ATOM 5446 O O . SER B 1 385 ? 3.874 4.783 -71.070 1.00 127.13 458 SER B O 1
ATOM 5449 N N . LYS B 1 386 ? 3.366 3.242 -69.508 1.00 128.45 459 LYS B N 1
ATOM 5450 C CA . LYS B 1 386 ? 2.633 2.377 -70.422 1.00 122.72 459 LYS B CA 1
ATOM 5451 C C . LYS B 1 386 ? 1.204 2.838 -70.706 1.00 105.75 459 LYS B C 1
ATOM 5452 O O . LYS B 1 386 ? 0.425 2.093 -71.301 1.00 109.22 459 LYS B O 1
ATOM 5454 N N . GLN B 1 387 ? 0.849 4.052 -70.294 1.00 97.44 460 GLN B N 1
ATOM 5455 C CA . GLN B 1 387 ? -0.506 4.530 -70.554 1.00 128.99 460 GLN B CA 1
ATOM 5456 C C . GLN B 1 387 ? -0.587 5.635 -71.608 1.00 148.76 460 GLN B C 1
ATOM 5457 O O . GLN B 1 387 ? -1.428 6.529 -71.507 1.00 150.44 460 GLN B O 1
ATOM 5459 N N . TYR B 1 388 ? 0.282 5.576 -72.614 1.00 142.50 461 TYR B N 1
ATOM 5460 C CA . TYR B 1 388 ? 0.210 6.506 -73.741 1.00 133.62 461 TYR B CA 1
ATOM 5461 C C . TYR B 1 388 ? 0.835 5.922 -75.010 1.00 127.93 461 TYR B C 1
ATOM 5462 O O . TYR B 1 388 ? 1.216 4.753 -75.051 1.00 127.49 461 TYR B O 1
ATOM 5471 N N . LYS B 1 389 ? 0.937 6.763 -76.034 1.00 131.37 462 LYS B N 1
ATOM 5472 C CA . LYS B 1 389 ? 1.498 6.396 -77.332 1.00 120.90 462 LYS B CA 1
ATOM 5473 C C . LYS B 1 389 ? 1.777 7.687 -78.099 1.00 121.14 462 LYS B C 1
ATOM 5474 O O . LYS B 1 389 ? 1.035 8.656 -77.940 1.00 114.17 462 LYS B O 1
ATOM 5476 N N . ASP B 1 390 ? 2.827 7.731 -78.921 1.00 138.66 463 ASP B N 1
ATOM 5477 C CA . ASP B 1 390 ? 3.670 6.588 -79.279 1.00 134.07 463 ASP B CA 1
ATOM 5478 C C . ASP B 1 390 ? 4.729 6.205 -78.242 1.00 119.73 463 ASP B C 1
ATOM 5479 O O . ASP B 1 390 ? 5.030 6.989 -77.343 1.00 117.02 463 ASP B O 1
ATOM 5484 N N . PRO B 1 391 ? 5.295 4.987 -78.370 1.00 109.46 464 PRO B N 1
ATOM 5485 C CA . PRO B 1 391 ? 6.416 4.526 -77.544 1.00 105.44 464 PRO B CA 1
ATOM 5486 C C . PRO B 1 391 ? 7.596 5.496 -77.496 1.00 115.66 464 PRO B C 1
ATOM 5487 O O . PRO B 1 391 ? 8.329 5.514 -76.503 1.00 124.44 464 PRO B O 1
ATOM 5491 N N . ALA B 1 392 ? 7.776 6.281 -78.555 1.00 120.14 465 ALA B N 1
ATOM 5492 C CA . ALA B 1 392 ? 8.798 7.321 -78.579 1.00 115.22 465 ALA B CA 1
ATOM 5493 C C . ALA B 1 392 ? 8.633 8.264 -77.393 1.00 109.83 465 ALA B C 1
ATOM 5494 O O . ALA B 1 392 ? 9.607 8.630 -76.731 1.00 124.25 465 ALA B O 1
ATOM 5496 N N . LEU B 1 393 ? 7.386 8.634 -77.122 1.00 109.87 466 LEU B N 1
ATOM 5497 C CA . LEU B 1 393 ? 7.066 9.507 -76.002 1.00 101.04 466 LEU B CA 1
ATOM 5498 C C . LEU B 1 393 ? 7.337 8.808 -74.676 1.00 105.52 466 LEU B C 1
ATOM 5499 O O . LEU B 1 393 ? 7.742 9.444 -73.706 1.00 124.98 466 LEU B O 1
ATOM 5501 N N . THR B 1 394 ? 7.100 7.499 -74.635 1.00 104.92 467 THR B N 1
ATOM 5502 C CA . THR B 1 394 ? 7.341 6.718 -73.425 1.00 110.55 467 THR B CA 1
ATOM 5503 C C . THR B 1 394 ? 8.821 6.701 -73.067 1.00 111.59 467 THR B C 1
ATOM 5504 O O . THR B 1 394 ? 9.205 6.978 -71.925 1.00 125.56 467 THR B O 1
ATOM 5508 N N . HIS B 1 395 ? 9.651 6.393 -74.057 1.00 104.53 468 HIS B N 1
ATOM 5509 C CA . HIS B 1 395 ? 11.084 6.295 -73.832 1.00 110.41 468 HIS B CA 1
ATOM 5510 C C . HIS B 1 395 ? 11.682 7.678 -73.599 1.00 117.54 468 HIS B C 1
ATOM 5511 O O . HIS B 1 395 ? 12.662 7.819 -72.867 1.00 130.34 468 HIS B O 1
ATOM 5518 N N . LEU B 1 396 ? 11.078 8.697 -74.206 1.00 91.06 469 LEU B N 1
ATOM 5519 C CA . LEU B 1 396 ? 11.502 10.075 -73.972 1.00 90.64 469 LEU B CA 1
ATOM 5520 C C . LEU B 1 396 ? 11.197 10.495 -72.537 1.00 113.20 469 LEU B C 1
ATOM 5521 O O . LEU B 1 396 ? 12.013 11.144 -71.881 1.00 108.33 469 LEU B O 1
ATOM 5526 N N . PHE B 1 397 ? 10.016 10.115 -72.060 1.00 113.27 470 PHE B N 1
ATOM 5527 C CA . PHE B 1 397 ? 9.588 10.415 -70.699 1.00 108.42 470 PHE B CA 1
ATOM 5528 C C . PHE B 1 397 ? 10.500 9.740 -69.683 1.00 101.75 470 PHE B C 1
ATOM 5529 O O . PHE B 1 397 ? 11.027 10.393 -68.776 1.00 101.13 470 PHE B O 1
ATOM 5531 N N . LEU B 1 398 ? 10.672 8.429 -69.834 1.00 95.95 471 LEU B N 1
ATOM 5532 C CA . LEU B 1 398 ? 11.552 7.670 -68.954 1.00 100.50 471 LEU B CA 1
ATOM 5533 C C . LEU B 1 398 ? 12.966 8.249 -68.972 1.00 114.07 471 LEU B C 1
ATOM 5534 O O . LEU B 1 398 ? 13.592 8.408 -67.922 1.00 137.78 471 LEU B O 1
ATOM 5547 N N . ASN B 1 400 ? 13.861 11.358 -69.649 1.00 96.89 473 ASN B N 1
ATOM 5548 C CA . ASN B 1 400 ? 13.816 12.631 -68.941 1.00 96.64 473 ASN B CA 1
ATOM 5549 C C . ASN B 1 400 ? 13.818 12.468 -67.425 1.00 103.30 473 ASN B C 1
ATOM 5550 O O . ASN B 1 400 ? 14.616 13.092 -66.723 1.00 111.10 473 ASN B O 1
ATOM 5555 N N . ASN B 1 401 ? 12.926 11.617 -66.928 1.00 105.14 474 ASN B N 1
ATOM 5556 C CA . ASN B 1 401 ? 12.753 11.446 -65.490 1.00 110.13 474 ASN B CA 1
ATOM 5557 C C . ASN B 1 401 ? 13.956 10.773 -64.831 1.00 107.35 474 ASN B C 1
ATOM 5558 O O . ASN B 1 401 ? 14.406 11.198 -63.761 1.00 118.93 474 ASN B O 1
ATOM 5563 N N . ILE B 1 402 ? 14.483 9.731 -65.470 1.00 96.64 475 ILE B N 1
ATOM 5564 C CA . ILE B 1 402 ? 15.639 9.029 -64.921 1.00 97.88 475 ILE B CA 1
ATOM 5565 C C . ILE B 1 402 ? 16.876 9.928 -65.001 1.00 96.87 475 ILE B C 1
ATOM 5566 O O . ILE B 1 402 ? 17.761 9.855 -64.148 1.00 93.14 475 ILE B O 1
ATOM 5571 N N . HIS B 1 403 ? 16.925 10.791 -66.012 1.00 103.04 476 HIS B N 1
ATOM 5572 C CA . HIS B 1 403 ? 18.001 11.775 -66.101 1.00 104.67 476 HIS B CA 1
ATOM 5573 C C . HIS B 1 403 ? 17.900 12.802 -64.976 1.00 99.12 476 HIS B C 1
ATOM 5574 O O . HIS B 1 403 ? 18.913 13.219 -64.403 1.00 98.74 476 HIS B O 1
ATOM 5581 N N . TYR B 1 404 ? 16.670 13.200 -64.663 1.00 103.51 477 TYR B N 1
ATOM 5582 C CA . TYR B 1 404 ? 16.417 14.137 -63.576 1.00 109.75 477 TYR B CA 1
ATOM 5583 C C . TYR B 1 404 ? 16.889 13.523 -62.266 1.00 112.36 477 TYR B C 1
ATOM 5584 O O . TYR B 1 404 ? 17.548 14.184 -61.452 1.00 118.15 477 TYR B O 1
ATOM 5601 N N . VAL B 1 406 ? 19.194 11.291 -62.069 1.00 111.27 479 VAL B N 1
ATOM 5602 C CA . VAL B 1 406 ? 20.647 11.216 -62.165 1.00 114.91 479 VAL B CA 1
ATOM 5603 C C . VAL B 1 406 ? 21.328 12.514 -61.728 1.00 114.71 479 VAL B C 1
ATOM 5604 O O . VAL B 1 406 ? 22.229 12.486 -60.894 1.00 117.72 479 VAL B O 1
ATOM 5606 N N . ARG B 1 407 ? 20.899 13.645 -62.286 1.00 168.44 480 ARG B N 1
ATOM 5607 C CA . ARG B 1 407 ? 21.469 14.943 -61.913 1.00 158.07 480 ARG B CA 1
ATOM 5608 C C . ARG B 1 407 ? 21.217 15.281 -60.443 1.00 168.53 480 ARG B C 1
ATOM 5609 O O . ARG B 1 407 ? 22.133 15.684 -59.704 1.00 188.79 480 ARG B O 1
ATOM 5617 N N . SER B 1 408 ? 19.955 15.147 -60.039 1.00 113.17 481 SER B N 1
ATOM 5618 C CA . SER B 1 408 ? 19.549 15.461 -58.676 1.00 119.19 481 SER B CA 1
ATOM 5619 C C . SER B 1 408 ? 20.323 14.647 -57.647 1.00 119.51 481 SER B C 1
ATOM 5620 O O . SER B 1 408 ? 20.748 15.177 -56.621 1.00 112.44 481 SER B O 1
ATOM 5623 N N . VAL B 1 409 ? 20.512 13.360 -57.925 1.00 112.64 482 VAL B N 1
ATOM 5624 C CA . VAL B 1 409 ? 21.307 12.512 -57.044 1.00 107.75 482 VAL B CA 1
ATOM 5625 C C . VAL B 1 409 ? 22.770 12.927 -57.129 1.00 116.06 482 VAL B C 1
ATOM 5626 O O . VAL B 1 409 ? 23.502 12.869 -56.139 1.00 125.35 482 VAL B O 1
ATOM 5630 N N . ARG B 1 410 ? 23.170 13.410 -58.302 1.00 120.25 483 ARG B N 1
ATOM 5631 C CA . ARG B 1 410 ? 24.546 13.834 -58.526 1.00 117.99 483 ARG B CA 1
ATOM 5632 C C . ARG B 1 410 ? 24.844 15.139 -57.798 1.00 123.82 483 ARG B C 1
ATOM 5633 O O . ARG B 1 410 ? 25.994 15.583 -57.754 1.00 130.54 483 ARG B O 1
ATOM 5635 N N . ARG B 1 411 ? 23.808 15.753 -57.232 1.00 132.79 484 ARG B N 1
ATOM 5636 C CA . ARG B 1 411 ? 24.001 16.969 -56.446 1.00 133.11 484 ARG B CA 1
ATOM 5637 C C . ARG B 1 411 ? 24.347 16.651 -54.982 1.00 138.79 484 ARG B C 1
ATOM 5638 O O . ARG B 1 411 ? 24.904 17.496 -54.274 1.00 134.87 484 ARG B O 1
ATOM 5646 N N . SER B 1 412 ? 24.002 15.447 -54.526 1.00 142.84 485 SER B N 1
ATOM 5647 C CA . SER B 1 412 ? 24.311 15.031 -53.154 1.00 142.03 485 SER B CA 1
ATOM 5648 C C . SER B 1 412 ? 24.775 13.580 -53.016 1.00 136.27 485 SER B C 1
ATOM 5649 O O . SER B 1 412 ? 25.433 13.032 -53.900 1.00 122.42 485 SER B O 1
ATOM 5652 N N . GLU B 1 413 ? 24.382 12.991 -51.883 1.00 124.31 486 GLU B N 1
ATOM 5653 C CA . GLU B 1 413 ? 24.546 11.578 -51.514 1.00 127.12 486 GLU B CA 1
ATOM 5654 C C . GLU B 1 413 ? 25.657 10.763 -52.179 1.00 132.97 486 GLU B C 1
ATOM 5655 O O . GLU B 1 413 ? 25.572 10.427 -53.359 1.00 127.34 486 GLU B O 1
ATOM 5657 N N . ALA B 1 414 ? 26.688 10.431 -51.408 1.00 133.66 487 ALA B N 1
ATOM 5658 C CA . ALA B 1 414 ? 27.732 9.524 -51.878 1.00 124.17 487 ALA B CA 1
ATOM 5659 C C . ALA B 1 414 ? 27.464 8.078 -51.466 1.00 115.15 487 ALA B C 1
ATOM 5660 O O . ALA B 1 414 ? 28.229 7.179 -51.813 1.00 121.11 487 ALA B O 1
ATOM 5662 N N . LEU B 1 417 ? 26.382 7.853 -50.726 1.00 125.46 490 LEU B N 1
ATOM 5663 C CA . LEU B 1 417 ? 26.153 6.543 -50.127 1.00 116.76 490 LEU B CA 1
ATOM 5664 C C . LEU B 1 417 ? 25.635 5.504 -51.118 1.00 129.23 490 LEU B C 1
ATOM 5665 O O . LEU B 1 417 ? 25.581 4.318 -50.804 1.00 135.15 490 LEU B O 1
ATOM 5667 N N . LEU B 1 418 ? 25.299 5.944 -52.325 1.00 115.18 491 LEU B N 1
ATOM 5668 C CA . LEU B 1 418 ? 24.822 5.040 -53.367 1.00 108.97 491 LEU B CA 1
ATOM 5669 C C . LEU B 1 418 ? 25.935 4.554 -54.294 1.00 112.35 491 LEU B C 1
ATOM 5670 O O . LEU B 1 418 ? 25.880 3.434 -54.801 1.00 104.94 491 LEU B O 1
ATOM 5675 N N . GLY B 1 419 ? 26.942 5.394 -54.519 1.00 136.59 492 GLY B N 1
ATOM 5676 C CA . GLY B 1 419 ? 28.099 4.973 -55.290 1.00 132.76 492 GLY B CA 1
ATOM 5677 C C . GLY B 1 419 ? 28.148 5.482 -56.720 1.00 115.31 492 GLY B C 1
ATOM 5678 O O . GLY B 1 419 ? 27.434 6.414 -57.091 1.00 93.58 492 GLY B O 1
ATOM 5679 N N . ASP B 1 420 ? 29.003 4.859 -57.526 1.00 112.24 493 ASP B N 1
ATOM 5680 C CA . ASP B 1 420 ? 29.170 5.242 -58.923 1.00 123.76 493 ASP B CA 1
ATOM 5681 C C . ASP B 1 420 ? 28.610 4.193 -59.879 1.00 124.27 493 ASP B C 1
ATOM 5682 O O . ASP B 1 420 ? 28.329 4.489 -61.039 1.00 136.12 493 ASP B O 1
ATOM 5687 N N . ASP B 1 421 ? 28.463 2.964 -59.397 1.00 111.32 494 ASP B N 1
ATOM 5688 C CA . ASP B 1 421 ? 27.884 1.903 -60.211 1.00 106.35 494 ASP B CA 1
ATOM 5689 C C . ASP B 1 421 ? 26.401 2.180 -60.460 1.00 115.85 494 ASP B C 1
ATOM 5690 O O . ASP B 1 421 ? 25.853 1.817 -61.504 1.00 127.93 494 ASP B O 1
ATOM 5695 N N . TRP B 1 422 ? 25.767 2.846 -59.500 1.00 115.32 495 TRP B N 1
ATOM 5696 C CA . TRP B 1 422 ? 24.374 3.260 -59.625 1.00 111.68 495 TRP B CA 1
ATOM 5697 C C . TRP B 1 422 ? 24.206 4.323 -60.710 1.00 105.08 495 TRP B C 1
ATOM 5698 O O . TRP B 1 422 ? 23.394 4.162 -61.629 1.00 122.45 495 TRP B O 1
ATOM 5709 N N . VAL B 1 423 ? 24.981 5.400 -60.608 1.00 104.06 496 VAL B N 1
ATOM 5710 C CA . VAL B 1 423 ? 24.907 6.486 -61.581 1.00 99.14 496 VAL B CA 1
ATOM 5711 C C . VAL B 1 423 ? 25.307 5.996 -62.972 1.00 120.97 496 VAL B C 1
ATOM 5712 O O . VAL B 1 423 ? 24.798 6.494 -63.972 1.00 142.25 496 VAL B O 1
ATOM 5716 N N . GLN B 1 424 ? 26.221 5.031 -63.035 1.00 111.12 497 GLN B N 1
ATOM 5717 C CA . GLN B 1 424 ? 26.661 4.492 -64.319 1.00 130.41 497 GLN B CA 1
ATOM 5718 C C . GLN B 1 424 ? 25.572 3.624 -64.941 1.00 122.23 497 GLN B C 1
ATOM 5719 O O . GLN B 1 424 ? 25.287 3.735 -66.134 1.00 118.71 497 GLN B O 1
ATOM 5725 N N . ARG B 1 425 ? 24.975 2.754 -64.130 1.00 118.07 498 ARG B N 1
ATOM 5726 C CA . ARG B 1 425 ? 23.886 1.902 -64.598 1.00 118.65 498 ARG B CA 1
ATOM 5727 C C . ARG B 1 425 ? 22.723 2.747 -65.110 1.00 125.44 498 ARG B C 1
ATOM 5728 O O . ARG B 1 425 ? 22.151 2.468 -66.169 1.00 130.95 498 ARG B O 1
ATOM 5730 N N . HIS B 1 426 ? 22.382 3.789 -64.358 1.00 107.62 499 HIS B N 1
ATOM 5731 C CA . HIS B 1 426 ? 21.274 4.658 -64.737 1.00 106.88 499 HIS B CA 1
ATOM 5732 C C . HIS B 1 426 ? 21.636 5.530 -65.936 1.00 108.48 499 HIS B C 1
ATOM 5733 O O . HIS B 1 426 ? 20.769 5.892 -66.730 1.00 109.02 499 HIS B O 1
ATOM 5740 N N . ARG B 1 427 ? 22.913 5.871 -66.066 1.00 113.57 500 ARG B N 1
ATOM 5741 C CA . ARG B 1 427 ? 23.383 6.573 -67.254 1.00 115.69 500 ARG B CA 1
ATOM 5742 C C . ARG B 1 427 ? 23.157 5.683 -68.470 1.00 121.11 500 ARG B C 1
ATOM 5743 O O . ARG B 1 427 ? 22.688 6.141 -69.517 1.00 133.66 500 ARG B O 1
ATOM 5751 N N . ARG B 1 428 ? 23.480 4.403 -68.310 1.00 122.93 501 ARG B N 1
ATOM 5752 C CA . ARG B 1 428 ? 23.274 3.417 -69.360 1.00 120.67 501 ARG B CA 1
ATOM 5753 C C . ARG B 1 428 ? 21.798 3.290 -69.723 1.00 125.18 501 ARG B C 1
ATOM 5754 O O . ARG B 1 428 ? 21.457 3.239 -70.902 1.00 130.71 501 ARG B O 1
ATOM 5762 N N . ILE B 1 429 ? 20.924 3.234 -68.720 1.00 121.68 502 ILE B N 1
ATOM 5763 C CA . ILE B 1 429 ? 19.493 3.108 -69.001 1.00 130.06 502 ILE B CA 1
ATOM 5764 C C . ILE B 1 429 ? 18.936 4.369 -69.686 1.00 125.38 502 ILE B C 1
ATOM 5765 O O . ILE B 1 429 ? 18.093 4.265 -70.581 1.00 132.36 502 ILE B O 1
ATOM 5770 N N . VAL B 1 430 ? 19.404 5.550 -69.279 1.00 118.44 503 VAL B N 1
ATOM 5771 C CA . VAL B 1 430 ? 19.003 6.796 -69.934 1.00 110.58 503 VAL B CA 1
ATOM 5772 C C . VAL B 1 430 ? 19.432 6.826 -71.400 1.00 120.80 503 VAL B C 1
ATOM 5773 O O . VAL B 1 430 ? 18.613 7.066 -72.294 1.00 144.44 503 VAL B O 1
ATOM 5777 N N . GLN B 1 431 ? 20.718 6.580 -71.637 1.00 118.16 504 GLN B N 1
ATOM 5778 C CA . GLN B 1 431 ? 21.257 6.558 -72.994 1.00 119.49 504 GLN B CA 1
ATOM 5779 C C . GLN B 1 431 ? 20.543 5.512 -73.844 1.00 115.68 504 GLN B C 1
ATOM 5780 O O . GLN B 1 431 ? 20.334 5.704 -75.044 1.00 125.59 504 GLN B O 1
ATOM 5782 N N . GLN B 1 432 ? 20.168 4.409 -73.203 1.00 115.13 505 GLN B N 1
ATOM 5783 C CA . GLN B 1 432 ? 19.448 3.329 -73.865 1.00 119.89 505 GLN B CA 1
ATOM 5784 C C . GLN B 1 432 ? 18.062 3.793 -74.297 1.00 122.70 505 GLN B C 1
ATOM 5785 O O . GLN B 1 432 ? 17.639 3.539 -75.426 1.00 116.70 505 GLN B O 1
ATOM 5791 N N . HIS 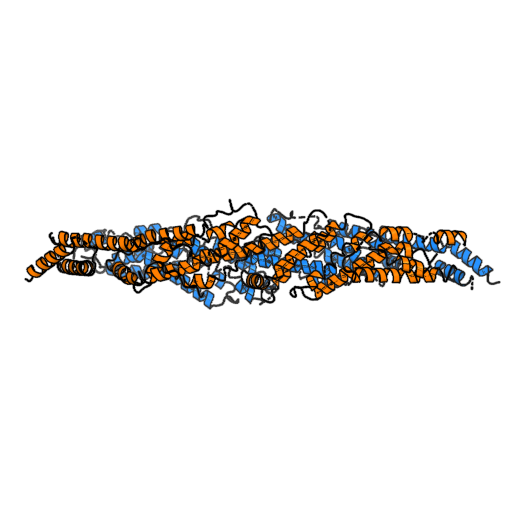B 1 433 ? 17.361 4.473 -73.394 1.00 110.85 506 HIS B N 1
ATOM 5792 C CA . HIS B 1 433 ? 16.052 5.033 -73.712 1.00 114.40 506 HIS B CA 1
ATOM 5793 C C . HIS B 1 433 ? 16.137 6.045 -74.847 1.00 106.01 506 HIS B C 1
ATOM 5794 O O . HIS B 1 433 ? 15.261 6.088 -75.709 1.00 102.02 506 HIS B O 1
ATOM 5801 N N . ALA B 1 434 ? 17.187 6.860 -74.839 1.00 104.79 507 ALA B N 1
ATOM 5802 C CA . ALA B 1 434 ? 17.420 7.807 -75.926 1.00 115.93 507 ALA B CA 1
ATOM 5803 C C . ALA B 1 434 ? 17.603 7.091 -77.264 1.00 116.89 507 ALA B C 1
ATOM 5804 O O . ALA B 1 434 ? 16.929 7.407 -78.251 1.00 127.23 507 ALA B O 1
ATOM 5806 N N . ASN B 1 435 ? 18.519 6.126 -77.287 1.00 102.08 508 ASN B N 1
ATOM 5807 C CA . ASN B 1 435 ? 18.797 5.352 -78.492 1.00 110.22 508 ASN B CA 1
ATOM 5808 C C . ASN B 1 435 ? 17.569 4.641 -79.052 1.00 126.69 508 ASN B C 1
ATOM 5809 O O . ASN B 1 435 ? 17.295 4.722 -80.248 1.00 125.16 508 ASN B O 1
ATOM 5814 N N . GLN B 1 436 ? 16.838 3.939 -78.193 1.00 123.95 509 GLN B N 1
ATOM 5815 C CA . GLN B 1 436 ? 15.666 3.198 -78.646 1.00 121.00 509 GLN B CA 1
ATOM 5816 C C . GLN B 1 436 ? 14.542 4.154 -79.035 1.00 114.73 509 GLN B C 1
ATOM 5817 O O . GLN B 1 436 ? 13.716 3.825 -79.882 1.00 115.52 509 GLN B O 1
ATOM 5823 N N . TYR B 1 437 ? 14.490 5.320 -78.395 1.00 118.51 510 TYR B N 1
ATOM 5824 C CA . TYR B 1 437 ? 13.574 6.371 -78.828 1.00 112.51 510 TYR B CA 1
ATOM 5825 C C . TYR B 1 437 ? 13.874 6.729 -80.275 1.00 104.19 510 TYR B C 1
ATOM 5826 O O . TYR B 1 437 ? 12.975 6.755 -81.116 1.00 108.33 510 TYR B O 1
ATOM 5835 N N . LYS B 1 438 ? 15.145 7.019 -80.546 1.00 111.86 511 LYS B N 1
ATOM 5836 C CA . LYS B 1 438 ? 15.588 7.368 -81.892 1.00 120.48 511 LYS B CA 1
ATOM 5837 C C . LYS B 1 438 ? 15.228 6.249 -82.862 1.00 115.54 511 LYS B C 1
ATOM 5838 O O . LYS B 1 438 ? 14.817 6.499 -83.999 1.00 101.47 511 LYS B O 1
ATOM 5840 N N . ARG B 1 439 ? 15.384 5.016 -82.391 1.00 108.95 512 ARG B N 1
ATOM 5841 C CA . ARG B 1 439 ? 15.058 3.832 -83.173 1.00 108.30 512 ARG B CA 1
ATOM 5842 C C . ARG B 1 439 ? 13.584 3.820 -83.563 1.00 115.16 512 ARG B C 1
ATOM 5843 O O . ARG B 1 439 ? 13.257 3.894 -84.738 1.00 123.43 512 ARG B O 1
ATOM 5845 N N . VAL B 1 440 ? 12.701 3.747 -82.573 1.00 116.77 513 VAL B N 1
ATOM 5846 C CA . VAL B 1 440 ? 11.265 3.646 -82.819 1.00 111.14 513 VAL B CA 1
ATOM 5847 C C . VAL B 1 440 ? 10.740 4.826 -83.636 1.00 108.21 513 VAL B C 1
ATOM 5848 O O . VAL B 1 440 ? 9.945 4.649 -84.561 1.00 127.95 513 VAL B O 1
ATOM 5852 N N . ALA B 1 441 ? 11.202 6.024 -83.297 1.00 113.56 514 ALA B N 1
ATOM 5853 C CA . ALA B 1 441 ? 10.754 7.242 -83.964 1.00 113.98 514 ALA B CA 1
ATOM 5854 C C . ALA B 1 441 ? 11.215 7.344 -85.418 1.00 124.60 514 ALA B C 1
ATOM 5855 O O . ALA B 1 441 ? 10.407 7.605 -86.309 1.00 139.08 514 ALA B O 1
ATOM 5857 N N . TRP B 1 442 ? 12.507 7.141 -85.660 1.00 107.91 515 TRP B N 1
ATOM 5858 C CA . TRP B 1 442 ? 13.080 7.482 -86.961 1.00 120.72 515 TRP B CA 1
ATOM 5859 C C . TRP B 1 442 ? 13.459 6.278 -87.831 1.00 130.65 515 TRP B C 1
ATOM 5860 O O . TRP B 1 442 ? 14.034 6.445 -88.907 1.00 152.81 515 TRP B O 1
ATOM 5871 N N . THR B 1 443 ? 13.150 5.071 -87.366 1.00 130.05 516 THR B N 1
ATOM 5872 C CA . THR B 1 443 ? 13.374 3.871 -88.170 1.00 130.09 516 THR B CA 1
ATOM 5873 C C . THR B 1 443 ? 12.547 3.945 -89.442 1.00 145.30 516 THR B C 1
ATOM 5874 O O . THR B 1 443 ? 13.024 3.608 -90.521 1.00 157.03 516 THR B O 1
ATOM 5876 N N . LYS B 1 444 ? 11.297 4.374 -89.297 1.00 153.32 517 LYS B N 1
ATOM 5877 C CA . LYS B 1 444 ? 10.364 4.445 -90.415 1.00 148.64 517 LYS B CA 1
ATOM 5878 C C . LYS B 1 444 ? 10.831 5.438 -91.475 1.00 141.08 517 LYS B C 1
ATOM 5879 O O . LYS B 1 444 ? 10.766 5.156 -92.671 1.00 149.66 517 LYS B O 1
ATOM 5881 N N . ILE B 1 445 ? 11.297 6.602 -91.032 1.00 136.19 518 ILE B N 1
ATOM 5882 C CA . ILE B 1 445 ? 11.785 7.624 -91.951 1.00 133.10 518 ILE B CA 1
ATOM 5883 C C . ILE B 1 445 ? 13.131 7.195 -92.541 1.00 138.51 518 ILE B C 1
ATOM 5884 O O . ILE B 1 445 ? 13.512 7.631 -93.628 1.00 147.50 518 ILE B O 1
ATOM 5889 N N . LEU B 1 446 ? 13.845 6.335 -91.818 1.00 178.46 519 LEU B N 1
ATOM 5890 C CA . LEU B 1 446 ? 15.131 5.817 -92.276 1.00 179.44 519 LEU B CA 1
ATOM 5891 C C . LEU B 1 446 ? 14.950 4.756 -93.359 1.00 180.26 519 LEU B C 1
ATOM 5892 O O . LEU B 1 446 ? 15.763 4.648 -94.277 1.00 199.59 519 LEU B O 1
ATOM 5894 N N . GLN B 1 447 ? 13.880 3.975 -93.241 1.00 140.39 520 GLN B N 1
ATOM 5895 C CA . GLN B 1 447 ? 13.572 2.927 -94.207 1.00 138.60 520 GLN B CA 1
ATOM 5896 C C . GLN B 1 447 ? 13.176 3.548 -95.537 1.00 154.59 520 GLN B C 1
ATOM 5897 O O . GLN B 1 447 ? 13.352 2.943 -96.595 1.00 155.01 520 GLN B O 1
ATOM 5899 N N . SER B 1 448 ? 12.632 4.759 -95.475 1.00 147.14 521 SER B N 1
ATOM 5900 C CA . SER B 1 448 ? 12.400 5.554 -96.672 1.00 147.39 521 SER B CA 1
ATOM 5901 C C . SER B 1 448 ? 13.735 6.083 -97.190 1.00 147.35 521 SER B C 1
ATOM 5902 O O . SER B 1 448 ? 14.746 5.381 -97.144 1.00 145.48 521 SER B O 1
ATOM 5905 N N . SER B 1 449 ? 13.732 7.325 -97.666 1.00 138.27 522 SER B N 1
ATOM 5906 C CA . SER B 1 449 ? 14.943 7.996 -98.143 1.00 144.69 522 SER B CA 1
ATOM 5907 C C . SER B 1 449 ? 15.758 7.150 -99.124 1.00 139.95 522 SER B C 1
ATOM 5908 O O . SER B 1 449 ? 15.616 7.286 -100.340 1.00 118.35 522 SER B O 1
ATOM 5911 N N . SER B 1 450 ? 16.616 6.284 -98.589 1.00 146.88 523 SER B N 1
ATOM 5912 C CA . SER B 1 450 ? 17.465 5.440 -99.425 1.00 138.52 523 SER B CA 1
ATOM 5913 C C . SER B 1 450 ? 16.907 4.025 -99.575 1.00 135.87 523 SER B C 1
ATOM 5914 O O . SER B 1 450 ? 15.729 3.780 -99.309 1.00 141.99 523 SER B O 1
ATOM 5917 N N . ALA B 1 451 ? 17.770 3.104 -100.000 1.00 138.28 524 ALA B N 1
ATOM 5918 C CA . ALA B 1 451 ? 17.428 1.690 -100.199 1.00 144.20 524 ALA B CA 1
ATOM 5919 C C . ALA B 1 451 ? 16.203 1.437 -101.094 1.00 153.92 524 ALA B C 1
ATOM 5920 O O . ALA B 1 451 ? 15.784 0.292 -101.265 1.00 145.96 524 ALA B O 1
ATOM 5922 N N . GLN B 1 452 ? 15.640 2.496 -101.669 1.00 143.02 525 GLN B N 1
ATOM 5923 C CA . GLN B 1 452 ? 14.451 2.375 -102.504 1.00 150.27 525 GLN B CA 1
ATOM 5924 C C . GLN B 1 452 ? 14.780 1.797 -103.876 1.00 145.43 525 GLN B C 1
ATOM 5925 O O . GLN B 1 452 ? 13.991 1.918 -104.813 1.00 141.20 525 GLN B O 1
ATOM 5927 N N . SER B 1 471 ? 10.431 4.739 -113.013 1.00 159.47 544 SER B N 1
ATOM 5928 C CA . SER B 1 471 ? 11.265 4.990 -111.844 1.00 156.89 544 SER B CA 1
ATOM 5929 C C . SER B 1 471 ? 10.992 6.371 -111.256 1.00 149.46 544 SER B C 1
ATOM 5930 O O . SER B 1 471 ? 10.671 6.495 -110.076 1.00 148.88 544 SER B O 1
ATOM 5933 N N . ARG B 1 472 ? 11.126 7.398 -112.093 1.00 149.02 545 ARG B N 1
ATOM 5934 C CA . ARG B 1 472 ? 10.907 8.790 -111.698 1.00 148.77 545 ARG B CA 1
ATOM 5935 C C . ARG B 1 472 ? 9.580 9.007 -110.973 1.00 156.80 545 ARG B C 1
ATOM 5936 O O . ARG B 1 472 ? 9.499 9.803 -110.035 1.00 143.51 545 ARG B O 1
ATOM 5938 N N . GLY B 1 473 ? 8.546 8.294 -111.407 1.00 136.24 546 GLY B N 1
ATOM 5939 C CA . GLY B 1 473 ? 7.242 8.386 -110.779 1.00 146.08 546 GLY B CA 1
ATOM 5940 C C . GLY B 1 473 ? 7.262 7.859 -109.357 1.00 156.06 546 GLY B C 1
ATOM 5941 O O . GLY B 1 473 ? 6.931 8.581 -108.414 1.00 168.69 546 GLY B O 1
ATOM 5942 N N . LEU B 1 474 ? 7.655 6.598 -109.202 1.00 159.61 547 LEU B N 1
ATOM 5943 C CA . LEU B 1 474 ? 7.740 5.981 -107.884 1.00 151.85 547 LEU B CA 1
ATOM 5944 C C . LEU B 1 474 ? 8.813 6.641 -107.018 1.00 147.02 547 LEU B C 1
ATOM 5945 O O . LEU B 1 474 ? 8.715 6.639 -105.789 1.00 148.43 547 LEU B O 1
ATOM 5947 N N . LEU B 1 475 ? 9.833 7.204 -107.660 1.00 144.45 548 LEU B N 1
ATOM 5948 C CA . LEU B 1 475 ? 10.870 7.944 -106.948 1.00 134.55 548 LEU B CA 1
ATOM 5949 C C . LEU B 1 475 ? 10.284 9.215 -106.347 1.00 140.13 548 LEU B C 1
ATOM 5950 O O . LEU B 1 475 ? 10.580 9.573 -105.205 1.00 155.40 548 LEU B O 1
ATOM 5952 N N . LYS B 1 476 ? 9.448 9.891 -107.129 1.00 139.02 549 LYS B N 1
ATOM 5953 C CA . LYS B 1 476 ? 8.760 11.088 -106.665 1.00 144.94 549 LYS B CA 1
ATOM 5954 C C . LYS B 1 476 ? 7.793 10.740 -105.537 1.00 137.26 549 LYS B C 1
ATOM 5955 O O . LYS B 1 476 ? 7.692 11.467 -104.548 1.00 145.81 549 LYS B O 1
ATOM 5957 N N . GLU B 1 477 ? 7.080 9.629 -105.700 1.00 126.98 550 GLU B N 1
ATOM 5958 C CA . GLU B 1 477 ? 6.162 9.144 -104.674 1.00 140.86 550 GLU B CA 1
ATOM 5959 C C . GLU B 1 477 ? 6.883 8.868 -103.354 1.00 147.85 550 GLU B C 1
ATOM 5960 O O . GLU B 1 477 ? 6.404 9.248 -102.283 1.00 147.81 550 GLU B O 1
ATOM 5962 N N . ARG B 1 478 ? 8.039 8.215 -103.439 1.00 137.02 551 ARG B N 1
ATOM 5963 C CA . ARG B 1 478 ? 8.824 7.902 -102.248 1.00 125.77 551 ARG B CA 1
ATOM 5964 C C . ARG B 1 478 ? 9.388 9.167 -101.611 1.00 126.95 551 ARG B C 1
ATOM 5965 O O . ARG B 1 478 ? 9.455 9.276 -100.386 1.00 144.20 551 ARG B O 1
ATOM 5967 N N . PHE B 1 479 ? 9.791 10.118 -102.449 1.00 121.76 552 PHE B N 1
ATOM 5968 C CA . PHE B 1 479 ? 10.278 11.406 -101.968 1.00 121.18 552 PHE B CA 1
ATOM 5969 C C . PHE B 1 479 ? 9.193 12.142 -101.187 1.00 121.59 552 PHE B C 1
ATOM 5970 O O . PHE B 1 479 ? 9.445 12.681 -100.106 1.00 132.36 552 PHE B O 1
ATOM 5972 N N . LYS B 1 480 ? 7.986 12.160 -101.743 1.00 129.18 553 LYS B N 1
ATOM 5973 C CA . LYS B 1 480 ? 6.851 12.809 -101.096 1.00 136.65 553 LYS B CA 1
ATOM 5974 C C . LYS B 1 480 ? 6.503 12.110 -99.786 1.00 130.93 553 LYS B C 1
ATOM 5975 O O . LYS B 1 480 ? 6.181 12.762 -98.787 1.00 128.89 553 LYS B O 1
ATOM 5985 N N . PHE B 1 482 ? 8.595 10.372 -97.827 1.00 137.32 555 PHE B N 1
ATOM 5986 C CA . PHE B 1 482 ? 9.636 10.773 -96.886 1.00 131.51 555 PHE B CA 1
ATOM 5987 C C . PHE B 1 482 ? 9.371 12.173 -96.342 1.00 128.56 555 PHE B C 1
ATOM 5988 O O . PHE B 1 482 ? 9.453 12.407 -95.135 1.00 126.32 555 PHE B O 1
ATOM 5996 N N . ASN B 1 483 ? 9.062 13.099 -97.246 1.00 128.80 556 ASN B N 1
ATOM 5997 C CA . ASN B 1 483 ? 8.804 14.486 -96.875 1.00 129.47 556 ASN B CA 1
ATOM 5998 C C . ASN B 1 483 ? 7.662 14.641 -95.874 1.00 132.00 556 ASN B C 1
ATOM 5999 O O . ASN B 1 483 ? 7.815 15.317 -94.854 1.00 120.86 556 ASN B O 1
ATOM 6012 N N . GLN B 1 485 ? 6.433 12.334 -94.007 1.00 134.50 558 GLN B N 1
ATOM 6013 C CA . GLN B 1 485 ? 6.840 11.617 -92.800 1.00 123.65 558 GLN B CA 1
ATOM 6014 C C . GLN B 1 485 ? 7.655 12.528 -91.883 1.00 113.73 558 GLN B C 1
ATOM 6015 O O . GLN B 1 485 ? 7.397 12.613 -90.676 1.00 119.11 558 GLN B O 1
ATOM 6021 N N . PHE B 1 486 ? 8.638 13.212 -92.460 1.00 105.03 559 PHE B N 1
ATOM 6022 C CA . PHE B 1 486 ? 9.476 14.117 -91.688 1.00 106.79 559 PHE B CA 1
ATOM 6023 C C . PHE B 1 486 ? 8.656 15.286 -91.162 1.00 118.73 559 PHE B C 1
ATOM 6024 O O . PHE B 1 486 ? 8.880 15.749 -90.048 1.00 132.58 559 PHE B O 1
ATOM 6032 N N . ASP B 1 487 ? 7.713 15.765 -91.968 1.00 115.99 560 ASP B N 1
ATOM 6033 C CA . ASP B 1 487 ? 6.867 16.879 -91.554 1.00 119.37 560 ASP B CA 1
ATOM 6034 C C . ASP B 1 487 ? 5.987 16.511 -90.362 1.00 117.89 560 ASP B C 1
ATOM 6035 O O . ASP B 1 487 ? 5.913 17.260 -89.383 1.00 121.06 560 ASP B O 1
ATOM 6040 N N . GLU B 1 488 ? 5.332 15.354 -90.437 1.00 117.26 561 GLU B N 1
ATOM 6041 C CA . GLU B 1 488 ? 4.472 14.910 -89.344 1.00 118.34 561 GLU B CA 1
ATOM 6042 C C . GLU B 1 488 ? 5.289 14.616 -88.086 1.00 125.94 561 GLU B C 1
ATOM 6043 O O . GLU B 1 488 ? 4.864 14.951 -86.982 1.00 129.97 561 GLU B O 1
ATOM 6049 N N . LEU B 1 489 ? 6.453 13.989 -88.246 1.00 124.10 562 LEU B N 1
ATOM 6050 C CA . LEU B 1 489 ? 7.307 13.690 -87.098 1.00 111.88 562 LEU B CA 1
ATOM 6051 C C . LEU B 1 489 ? 7.809 14.975 -86.439 1.00 117.14 562 LEU B C 1
ATOM 6052 O O . LEU B 1 489 ? 7.888 15.075 -85.210 1.00 111.46 562 LEU B O 1
ATOM 6054 N N . HIS B 1 490 ? 8.123 15.964 -87.270 1.00 115.46 563 HIS B N 1
ATOM 6055 C CA . HIS B 1 490 ? 8.657 17.234 -86.799 1.00 127.49 563 HIS B CA 1
ATOM 6056 C C . HIS B 1 490 ? 7.582 18.038 -86.084 1.00 127.24 563 HIS B C 1
ATOM 6057 O O . HIS B 1 490 ? 7.869 18.736 -85.115 1.00 126.32 563 HIS B O 1
ATOM 6064 N N . GLN B 1 491 ? 6.345 17.943 -86.562 1.00 128.53 564 GLN B N 1
ATOM 6065 C CA . GLN B 1 491 ? 5.246 18.654 -85.918 1.00 138.24 564 GLN B CA 1
ATOM 6066 C C . GLN B 1 491 ? 4.729 17.880 -84.707 1.00 136.98 564 GLN B C 1
ATOM 6067 O O . GLN B 1 491 ? 4.015 18.431 -83.867 1.00 142.99 564 GLN B O 1
ATOM 6073 N N . ARG B 1 492 ? 5.096 16.605 -84.619 1.00 150.68 565 ARG B N 1
ATOM 6074 C CA . ARG B 1 492 ? 4.762 15.794 -83.453 1.00 126.67 565 ARG B CA 1
ATOM 6075 C C . ARG B 1 492 ? 5.739 16.018 -82.314 1.00 127.26 565 ARG B C 1
ATOM 6076 O O . ARG B 1 492 ? 5.358 15.981 -81.145 1.00 126.94 565 ARG B O 1
ATOM 6084 N N . GLN B 1 493 ? 7.001 16.252 -82.655 1.00 113.05 566 GLN B N 1
ATOM 6085 C CA . GLN B 1 493 ? 8.037 16.336 -81.633 1.00 107.13 566 GLN B CA 1
ATOM 6086 C C . GLN B 1 493 ? 8.578 17.749 -81.416 1.00 113.62 566 GLN B C 1
ATOM 6087 O O . GLN B 1 493 ? 9.571 17.935 -80.714 1.00 108.37 566 GLN B O 1
ATOM 6093 N N . SER B 1 494 ? 7.920 18.742 -82.006 1.00 124.60 567 SER B N 1
ATOM 6094 C CA . SER B 1 494 ? 8.257 20.137 -81.735 1.00 126.93 567 SER B CA 1
ATOM 6095 C C . SER B 1 494 ? 7.515 20.648 -80.507 1.00 134.92 567 SER B C 1
ATOM 6096 O O . SER B 1 494 ? 7.980 21.560 -79.824 1.00 142.11 567 SER B O 1
ATOM 6099 N N . GLN B 1 495 ? 6.358 20.051 -80.235 1.00 132.20 568 GLN B N 1
ATOM 6100 C CA . GLN B 1 495 ? 5.532 20.447 -79.100 1.00 141.37 568 GLN B CA 1
ATOM 6101 C C . GLN B 1 495 ? 5.942 19.720 -77.824 1.00 155.22 568 GLN B C 1
ATOM 6102 O O . GLN B 1 495 ? 5.327 19.900 -76.772 1.00 168.93 568 GLN B O 1
ATOM 6104 N N . TRP B 1 496 ? 6.984 18.900 -77.922 1.00 154.18 569 TRP B N 1
ATOM 6105 C CA . TRP B 1 496 ? 7.500 18.172 -76.768 1.00 139.05 569 TRP B CA 1
ATOM 6106 C C . TRP B 1 496 ? 8.512 19.011 -75.995 1.00 127.50 569 TRP B C 1
ATOM 6107 O O . TRP B 1 496 ? 8.430 19.128 -74.772 1.00 126.32 569 TRP B O 1
ATOM 6118 N N . VAL B 1 498 ? 11.608 18.318 -72.291 1.00 125.31 571 VAL B N 1
ATOM 6119 C CA . VAL B 1 498 ? 12.979 17.890 -72.044 1.00 122.47 571 VAL B CA 1
ATOM 6120 C C . VAL B 1 498 ? 13.717 18.908 -71.175 1.00 113.97 571 VAL B C 1
ATOM 6121 O O . VAL B 1 498 ? 13.899 20.057 -71.575 1.00 96.59 571 VAL B O 1
ATOM 6125 N N . PRO B 1 499 ? 14.140 18.483 -69.974 1.00 126.46 572 PRO B N 1
ATOM 6126 C CA . PRO B 1 499 ? 14.738 19.356 -68.956 1.00 130.80 572 PRO B CA 1
ATOM 6127 C C . PRO B 1 499 ? 16.074 19.972 -69.373 1.00 123.01 572 PRO B C 1
ATOM 6128 O O . PRO B 1 499 ? 16.093 20.995 -70.058 1.00 104.41 572 PRO B O 1
ATOM 6132 N N . ASP B 1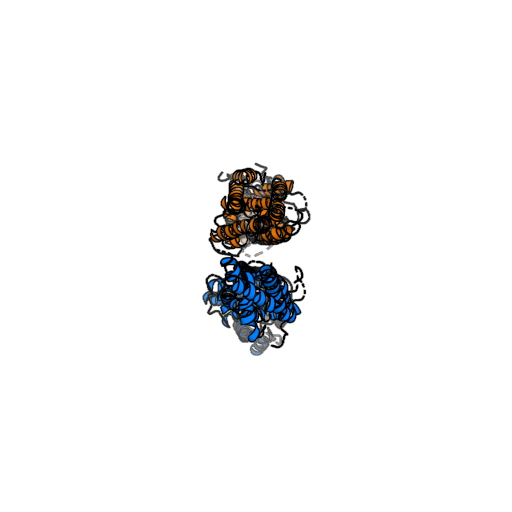 500 ? 17.170 19.347 -68.952 1.00 130.55 573 ASP B N 1
ATOM 6133 C CA . ASP B 1 500 ? 18.520 19.825 -69.241 1.00 129.85 573 ASP B CA 1
ATOM 6134 C C . ASP B 1 500 ? 18.772 19.980 -70.738 1.00 129.26 573 ASP B C 1
ATOM 6135 O O . ASP B 1 500 ? 18.620 19.034 -71.511 1.00 123.27 573 ASP B O 1
ATOM 6140 N N . THR B 1 501 ? 19.158 21.192 -71.126 1.00 138.39 574 THR B N 1
ATOM 6141 C CA . THR B 1 501 ? 19.352 21.561 -72.524 1.00 125.84 574 THR B CA 1
ATOM 6142 C C . THR B 1 501 ? 20.409 20.696 -73.199 1.00 109.96 574 THR B C 1
ATOM 6143 O O . THR B 1 501 ? 20.282 20.363 -74.374 1.00 93.47 574 THR B O 1
ATOM 6147 N N . GLU B 1 502 ? 21.456 20.350 -72.458 1.00 94.86 575 GLU B N 1
ATOM 6148 C CA . GLU B 1 502 ? 22.548 19.548 -72.998 1.00 91.34 575 GLU B CA 1
ATOM 6149 C C . GLU B 1 502 ? 22.059 18.181 -73.477 1.00 89.83 575 GLU B C 1
ATOM 6150 O O . GLU B 1 502 ? 22.563 17.649 -74.464 1.00 96.19 575 GLU B O 1
ATOM 6152 N N . LEU B 1 503 ? 21.082 17.616 -72.775 1.00 101.27 576 LEU B N 1
ATOM 6153 C CA . LEU B 1 503 ? 20.514 16.326 -73.156 1.00 104.58 576 LEU B CA 1
ATOM 6154 C C . LEU B 1 503 ? 19.720 16.446 -74.456 1.00 105.42 576 LEU B C 1
ATOM 6155 O O . LEU B 1 503 ? 19.891 15.643 -75.382 1.00 97.05 576 LEU B O 1
ATOM 6157 N N . ARG B 1 504 ? 18.858 17.459 -74.518 1.00 102.67 577 ARG B N 1
ATOM 6158 C CA . ARG B 1 504 ? 18.029 17.696 -75.694 1.00 101.81 577 ARG B CA 1
ATOM 6159 C C . ARG B 1 504 ? 18.888 17.962 -76.920 1.00 95.60 577 ARG B C 1
ATOM 6160 O O . ARG B 1 504 ? 18.609 17.452 -77.999 1.00 101.30 577 ARG B O 1
ATOM 6168 N N . GLU B 1 505 ? 19.944 18.747 -76.739 1.00 86.69 578 GLU B N 1
ATOM 6169 C CA . GLU B 1 505 ? 20.880 19.038 -77.817 1.00 86.86 578 GLU B CA 1
ATOM 6170 C C . GLU B 1 505 ? 21.670 17.795 -78.208 1.00 91.84 578 GLU B C 1
ATOM 6171 O O . GLU B 1 505 ? 21.999 17.606 -79.380 1.00 107.05 578 GLU B O 1
ATOM 6177 N N . SER B 1 506 ? 21.974 16.956 -77.223 1.00 91.22 579 SER B N 1
ATOM 6178 C CA . SER B 1 506 ? 22.688 15.710 -77.476 1.00 95.92 579 SER B CA 1
ATOM 6179 C C . SER B 1 506 ? 21.878 14.782 -78.368 1.00 109.12 579 SER B C 1
ATOM 6180 O O . SER B 1 506 ? 22.382 14.270 -79.368 1.00 126.54 579 SER B O 1
ATOM 6183 N N . LEU B 1 507 ? 20.618 14.569 -78.003 1.00 117.11 580 LEU B N 1
ATOM 6184 C CA . LEU B 1 507 ? 19.771 13.654 -78.756 1.00 115.54 580 LEU B CA 1
ATOM 6185 C C . LEU B 1 507 ? 19.342 14.275 -80.089 1.00 111.85 580 LEU B C 1
ATOM 6186 O O . LEU B 1 507 ? 19.106 13.559 -81.063 1.00 112.33 580 LEU B O 1
ATOM 6191 N N . ARG B 1 508 ? 19.248 15.604 -80.126 1.00 107.38 581 ARG B N 1
ATOM 6192 C CA . ARG B 1 508 ? 19.043 16.328 -81.379 1.00 92.92 581 ARG B CA 1
ATOM 6193 C C . ARG B 1 508 ? 20.190 16.024 -82.323 1.00 92.87 581 ARG B C 1
ATOM 6194 O O . ARG B 1 508 ? 19.990 15.741 -83.503 1.00 93.36 581 ARG B O 1
ATOM 6202 N N . LEU B 1 509 ? 21.400 16.091 -81.779 1.00 103.64 582 LEU B N 1
ATOM 6203 C CA . LEU B 1 509 ? 22.603 15.811 -82.544 1.00 103.56 582 LEU B CA 1
ATOM 6204 C C . LEU B 1 509 ? 22.631 14.349 -82.964 1.00 109.22 582 LEU B C 1
ATOM 6205 O O . LEU B 1 509 ? 23.183 14.007 -84.008 1.00 118.58 582 LEU B O 1
ATOM 6210 N N . ALA B 1 510 ? 22.027 13.492 -82.146 1.00 95.23 583 ALA B N 1
ATOM 6211 C CA . ALA B 1 510 ? 21.945 12.066 -82.448 1.00 107.60 583 ALA B CA 1
ATOM 6212 C C . ALA B 1 510 ? 21.052 11.803 -83.661 1.00 107.31 583 ALA B C 1
ATOM 6213 O O . ALA B 1 510 ? 21.494 11.216 -84.657 1.00 118.01 583 ALA B O 1
ATOM 6215 N N . VAL B 1 511 ? 19.798 12.241 -83.572 1.00 97.53 584 VAL B N 1
ATOM 6216 C CA . VAL B 1 511 ? 18.849 12.035 -84.660 1.00 98.29 584 VAL B CA 1
ATOM 6217 C C . VAL B 1 511 ? 19.330 12.741 -85.928 1.00 99.45 584 VAL B C 1
ATOM 6218 O O . VAL B 1 511 ? 19.148 12.236 -87.036 1.00 101.94 584 VAL B O 1
ATOM 6222 N N . ALA B 1 512 ? 19.971 13.894 -85.761 1.00 102.13 585 ALA B N 1
ATOM 6223 C CA . ALA B 1 512 ? 20.580 14.581 -86.891 1.00 102.42 585 ALA B CA 1
ATOM 6224 C C . ALA B 1 512 ? 21.677 13.712 -87.497 1.00 107.35 585 ALA B C 1
ATOM 6225 O O . ALA B 1 512 ? 21.815 13.629 -88.718 1.00 105.13 585 ALA B O 1
ATOM 6227 N N . GLU B 1 513 ? 22.437 13.045 -86.634 1.00 105.29 586 GLU B N 1
ATOM 6228 C CA . GLU B 1 513 ? 23.568 12.236 -87.075 1.00 119.62 586 GLU B CA 1
ATOM 6229 C C . GLU B 1 513 ? 23.134 10.909 -87.688 1.00 111.24 586 GLU B C 1
ATOM 6230 O O . GLU B 1 513 ? 23.939 10.226 -88.321 1.00 98.60 586 GLU B O 1
ATOM 6232 N N . VAL B 1 514 ? 21.873 10.532 -87.497 1.00 104.54 587 VAL B N 1
ATOM 6233 C CA . VAL B 1 514 ? 21.369 9.317 -88.135 1.00 110.30 587 VAL B CA 1
ATOM 6234 C C . VAL B 1 514 ? 20.471 9.627 -89.333 1.00 107.53 587 VAL B C 1
ATOM 6235 O O . VAL B 1 514 ? 20.188 8.747 -90.148 1.00 103.16 587 VAL B O 1
ATOM 6239 N N . LEU B 1 515 ? 20.029 10.876 -89.445 1.00 111.07 588 LEU B N 1
ATOM 6240 C CA . LEU B 1 515 ? 19.144 11.263 -90.539 1.00 96.34 588 LEU B CA 1
ATOM 6241 C C . LEU B 1 515 ? 19.886 11.970 -91.670 1.00 99.78 588 LEU B C 1
ATOM 6242 O O . LEU B 1 515 ? 19.737 11.603 -92.836 1.00 97.12 588 LEU B O 1
ATOM 6247 N N . LEU B 1 516 ? 20.669 12.989 -91.323 1.00 119.36 589 LEU B N 1
ATOM 6248 C CA . LEU B 1 516 ? 21.417 13.763 -92.318 1.00 119.21 589 LEU B CA 1
ATOM 6249 C C . LEU B 1 516 ? 22.300 12.923 -93.258 1.00 124.31 589 LEU B C 1
ATOM 6250 O O . LEU B 1 516 ? 22.315 13.178 -94.463 1.00 111.66 589 LEU B O 1
ATOM 6255 N N . PRO B 1 517 ? 23.039 11.926 -92.726 1.00 105.34 590 PRO B N 1
ATOM 6256 C CA . PRO B 1 517 ? 23.835 11.122 -93.663 1.00 108.01 590 PRO B CA 1
ATOM 6257 C C . PRO B 1 517 ? 22.986 10.311 -94.640 1.00 115.75 590 PRO B C 1
ATOM 6258 O O . PRO B 1 517 ? 23.317 10.249 -95.823 1.00 125.68 590 PRO B O 1
ATOM 6262 N N . ALA B 1 518 ? 21.915 9.697 -94.146 1.00 119.08 591 ALA B N 1
ATOM 6263 C CA . ALA B 1 518 ? 21.048 8.873 -94.983 1.00 116.02 591 ALA B CA 1
ATOM 6264 C C . ALA B 1 518 ? 20.354 9.701 -96.060 1.00 112.96 591 ALA B C 1
ATOM 6265 O O . ALA B 1 518 ? 20.174 9.243 -97.187 1.00 110.59 591 ALA B O 1
ATOM 6267 N N . TYR B 1 519 ? 19.964 10.921 -95.706 1.00 118.25 592 TYR B N 1
ATOM 6268 C CA . TYR B 1 519 ? 19.287 11.807 -96.646 1.00 114.30 592 TYR B CA 1
ATOM 6269 C C . TYR B 1 519 ? 20.262 12.373 -97.669 1.00 105.10 592 TYR B C 1
ATOM 6270 O O . TYR B 1 519 ? 19.940 12.474 -98.853 1.00 107.40 592 TYR B O 1
ATOM 6279 N N . ARG B 1 520 ? 21.450 12.747 -97.206 1.00 113.27 593 ARG B N 1
ATOM 6280 C CA . ARG B 1 520 ? 22.483 13.260 -98.097 1.00 111.17 593 ARG B CA 1
ATOM 6281 C C . ARG B 1 520 ? 22.899 12.182 -99.089 1.00 108.34 593 ARG B C 1
ATOM 6282 O O . ARG B 1 520 ? 23.150 12.466 -100.259 1.00 108.83 593 ARG B O 1
ATOM 6284 N N . SER B 1 521 ? 22.963 10.943 -98.613 1.00 112.78 594 SER B N 1
ATOM 6285 C CA . SER B 1 521 ? 23.282 9.808 -99.469 1.00 103.97 594 SER B CA 1
ATOM 6286 C C . SER B 1 521 ? 22.127 9.498 -100.416 1.00 104.87 594 SER B C 1
ATOM 6287 O O . SER B 1 521 ? 22.341 9.051 -101.542 1.00 117.89 594 SER B O 1
ATOM 6290 N N . PHE B 1 522 ? 20.904 9.734 -99.949 1.00 114.45 595 PHE B N 1
ATOM 6291 C CA . PHE B 1 522 ? 19.716 9.523 -100.768 1.00 116.57 595 PHE B CA 1
ATOM 6292 C C . PHE B 1 522 ? 19.656 10.514 -101.926 1.00 116.08 595 PHE B C 1
ATOM 6293 O O . PHE B 1 522 ? 19.255 10.161 -103.036 1.00 116.82 595 PHE B O 1
ATOM 6295 N N . LEU B 1 523 ? 20.059 11.753 -101.665 1.00 106.57 596 LEU B N 1
ATOM 6296 C CA . LEU B 1 523 ? 20.076 12.777 -102.703 1.00 108.56 596 LEU B CA 1
ATOM 6297 C C . LEU B 1 523 ? 21.289 12.616 -103.616 1.00 120.88 596 LEU B C 1
ATOM 6298 O O . LEU B 1 523 ? 21.249 12.988 -104.788 1.00 137.36 596 LEU B O 1
ATOM 6300 N N . LYS B 1 524 ? 22.365 12.055 -103.072 1.00 135.51 597 LYS B N 1
ATOM 6301 C CA . LYS B 1 524 ? 23.583 11.821 -103.840 1.00 118.38 597 LYS B CA 1
ATOM 6302 C C . LYS B 1 524 ? 23.563 10.442 -104.489 1.00 120.97 597 LYS B C 1
ATOM 6303 O O . LYS B 1 524 ? 24.576 9.742 -104.510 1.00 114.94 597 LYS B O 1
ATOM 6305 N N . ARG B 1 525 ? 22.403 10.060 -105.013 1.00 122.44 598 ARG B N 1
ATOM 6306 C CA . ARG B 1 525 ? 22.241 8.779 -105.691 1.00 131.83 598 ARG B CA 1
ATOM 6307 C C . ARG B 1 525 ? 21.042 8.822 -106.628 1.00 139.63 598 ARG B C 1
ATOM 6308 O O . ARG B 1 525 ? 21.108 8.346 -107.762 1.00 136.40 598 ARG B O 1
ATOM 6310 N N . PHE B 1 526 ? 19.946 9.397 -106.145 1.00 144.25 599 PHE B N 1
ATOM 6311 C CA . PHE B 1 526 ? 18.739 9.544 -106.949 1.00 131.18 599 PHE B CA 1
ATOM 6312 C C . PHE B 1 526 ? 18.497 11.012 -107.282 1.00 129.50 599 PHE B C 1
ATOM 6313 O O . PHE B 1 526 ? 17.391 11.523 -107.108 1.00 124.77 599 PHE B O 1
ATOM 6321 N N . GLY B 1 527 ? 19.539 11.687 -107.759 1.00 122.72 600 GLY B N 1
ATOM 6322 C CA . GLY B 1 527 ? 19.446 13.097 -108.088 1.00 111.50 600 GLY B CA 1
ATOM 6323 C C . GLY B 1 527 ? 19.817 13.390 -109.528 1.00 112.19 600 GLY B C 1
ATOM 6324 O O . GLY B 1 527 ? 19.848 14.547 -109.946 1.00 112.58 600 GLY B O 1
ATOM 6325 N N . THR B 1 543 ? 16.514 20.067 -98.364 1.00 142.24 616 THR B N 1
ATOM 6326 C CA . THR B 1 543 ? 17.874 19.568 -98.530 1.00 126.83 616 THR B CA 1
ATOM 6327 C C . THR B 1 543 ? 18.439 19.052 -97.211 1.00 117.53 616 THR B C 1
ATOM 6328 O O . THR B 1 543 ? 17.707 18.877 -96.237 1.00 113.52 616 THR B O 1
ATOM 6332 N N . ALA B 1 544 ? 19.746 18.813 -97.187 1.00 118.60 617 ALA B N 1
ATOM 6333 C CA . ALA B 1 544 ? 20.425 18.371 -95.974 1.00 115.96 617 ALA B CA 1
ATOM 6334 C C . ALA B 1 544 ? 20.423 19.493 -94.946 1.00 110.75 617 ALA B C 1
ATOM 6335 O O . ALA B 1 544 ? 20.012 19.303 -93.798 1.00 114.02 617 ALA B O 1
ATOM 6337 N N . GLU B 1 545 ? 20.885 20.663 -95.374 1.00 105.39 618 GLU B N 1
ATOM 6338 C CA . GLU B 1 545 ? 20.916 21.846 -94.527 1.00 105.33 618 GLU B CA 1
ATOM 6339 C C . GLU B 1 545 ? 19.514 22.209 -94.052 1.00 111.67 618 GLU B C 1
ATOM 6340 O O . GLU B 1 545 ? 19.344 22.708 -92.945 1.00 105.48 618 GLU B O 1
ATOM 6342 N N . ASP B 1 546 ? 18.519 21.966 -94.900 1.00 109.06 619 ASP B N 1
ATOM 6343 C CA . ASP B 1 546 ? 17.124 22.210 -94.543 1.00 107.64 619 ASP B CA 1
ATOM 6344 C C . ASP B 1 546 ? 16.654 21.282 -93.423 1.00 113.37 619 ASP B C 1
ATOM 6345 O O . ASP B 1 546 ? 16.061 21.734 -92.443 1.00 113.36 619 ASP B O 1
ATOM 6347 N N . LEU B 1 547 ? 16.907 19.984 -93.579 1.00 118.95 620 LEU B N 1
ATOM 6348 C CA . LEU B 1 547 ? 16.508 19.002 -92.572 1.00 114.81 620 LEU B CA 1
ATOM 6349 C C . LEU B 1 547 ? 17.244 19.220 -91.252 1.00 110.50 620 LEU B C 1
ATOM 6350 O O . LEU B 1 547 ? 16.692 18.978 -90.179 1.00 110.03 620 LEU B O 1
ATOM 6355 N N . GLU B 1 548 ? 18.491 19.674 -91.336 1.00 108.38 621 GLU B N 1
ATOM 6356 C CA . GLU B 1 548 ? 19.258 20.004 -90.141 1.00 112.83 621 GLU B CA 1
ATOM 6357 C C . GLU B 1 548 ? 18.679 21.266 -89.516 1.00 118.85 621 GLU B C 1
ATOM 6358 O O . GLU B 1 548 ? 18.695 21.440 -88.296 1.00 125.94 621 GLU B O 1
ATOM 6364 N N . ARG B 1 549 ? 18.167 22.141 -90.375 1.00 125.65 622 ARG B N 1
ATOM 6365 C CA . ARG B 1 549 ? 17.583 23.410 -89.961 1.00 118.28 622 ARG B CA 1
ATOM 6366 C C . ARG B 1 549 ? 16.229 23.187 -89.305 1.00 106.62 622 ARG B C 1
ATOM 6367 O O . ARG B 1 549 ? 15.677 24.095 -88.692 1.00 110.02 622 ARG B O 1
ATOM 6369 N N . LEU B 1 550 ? 15.673 21.995 -89.498 1.00 116.07 623 LEU B N 1
ATOM 6370 C CA . LEU B 1 550 ? 14.384 21.636 -88.914 1.00 128.65 623 LEU B CA 1
ATOM 6371 C C . LEU B 1 550 ? 14.522 20.605 -87.792 1.00 141.41 623 LEU B C 1
ATOM 6372 O O . LEU B 1 550 ? 13.522 20.113 -87.269 1.00 165.47 623 LEU B O 1
ATOM 6377 N N . LEU B 1 551 ? 15.759 20.279 -87.425 1.00 127.41 624 LEU B N 1
ATOM 6378 C CA . LEU B 1 551 ? 16.011 19.335 -86.339 1.00 124.67 624 LEU B CA 1
ATOM 6379 C C . LEU B 1 551 ? 16.176 19.993 -84.969 1.00 125.96 624 LEU B C 1
ATOM 6380 O O . LEU B 1 551 ? 15.747 19.443 -83.955 1.00 128.29 624 LEU B O 1
ATOM 6382 N N . GLY B 1 552 ? 16.788 21.174 -84.943 1.00 120.98 625 GLY B N 1
ATOM 6383 C CA . GLY B 1 552 ? 17.020 21.893 -83.701 1.00 122.96 625 GLY B CA 1
ATOM 6384 C C . GLY B 1 552 ? 15.851 22.733 -83.222 1.00 135.41 625 GLY B C 1
ATOM 6385 O O . GLY B 1 552 ? 16.039 23.735 -82.532 1.00 129.86 625 GLY B O 1
ATOM 6386 N N . GLU B 1 553 ? 14.641 22.323 -83.588 1.00 114.78 626 GLU B N 1
ATOM 6387 C CA . GLU B 1 553 ? 13.434 23.046 -83.205 1.00 134.91 626 GLU B CA 1
ATOM 6388 C C . GLU B 1 553 ? 12.525 22.125 -82.412 1.00 141.38 626 GLU B C 1
ATOM 6389 O O . GLU B 1 553 ? 11.644 22.576 -81.680 1.00 142.61 626 GLU B O 1
ATOM 6395 N N . LEU B 1 554 ? 12.745 20.825 -82.570 1.00 149.65 627 LEU B N 1
ATOM 6396 C CA . LEU B 1 554 ? 11.996 19.831 -81.821 1.00 142.12 627 LEU B CA 1
ATOM 6397 C C . LEU B 1 554 ? 12.344 19.935 -80.342 1.00 126.63 627 LEU B C 1
ATOM 6398 O O . LEU B 1 554 ? 13.405 20.453 -79.988 1.00 123.73 627 LEU B O 1
ATOM 6400 N N . PHE B 1 555 ? 11.430 19.469 -79.495 1.00 141.32 628 PHE B N 1
ATOM 6401 C CA . PHE B 1 555 ? 11.579 19.521 -78.040 1.00 143.21 628 PHE B CA 1
ATOM 6402 C C . PHE B 1 555 ? 11.578 20.962 -77.535 1.00 144.42 628 PHE B C 1
ATOM 6403 O O . PHE B 1 555 ? 12.282 21.296 -76.580 1.00 135.67 628 PHE B O 1
ATOM 6411 N N . GLU B 1 556 ? 10.784 21.812 -78.179 1.00 161.81 629 GLU B N 1
ATOM 6412 C CA . GLU B 1 556 ? 10.671 23.209 -77.776 1.00 152.20 629 GLU B CA 1
ATOM 6413 C C . GLU B 1 556 ? 9.285 23.508 -77.215 1.00 134.52 629 GLU B C 1
ATOM 6414 O O . GLU B 1 556 ? 9.137 24.328 -76.309 1.00 120.93 629 GLU B O 1
#

Organism: Arabidopsis thaliana (NCBI:txid3702)

GO terms:
  GO:0031410 cytoplasmic vesicle (C, IDA)
  GO:0060178 regulation of exocyst localization (P, IDA)
  GO:0010089 xylem development (P, IMP)
  GO:2000652 regulation of secondary cell wall biogenesis (P, IMP)
  GO:0048759 xylem vessel member cell differentiation (P, IMP)
  GO:0090059 protoxylem development (P, IMP)
  GO:0005515 protein binding (F, IPI)
  GO:0031982 vesicle (C, IDA)
  GO:0070062 extracellular exosome (C, IDA)
  GO:0090404 pollen tube tip (C, IDA)
  GO:0005634 nucleus (C, IDA)
  GO:0005737 cytoplasm (C, IDA)
  GO:0005829 cytosol (C, IDA)
  GO:0005886 plasma membrane (C, IDA)
  GO:0009504 cell plate (C, IDA)
  GO:0000145 exocyst (C, IDA)
  GO:1901703 protein localization involved in auxin polar transport (P, IDA)
  GO:0000919 cell plate assembly (P, IMP)
  GO:0005886 plasma membrane (C, HDA)
  GO:0009506 plasmodesma (C, HDA)

InterPro domains:
  IPR004140 Exocyst complex component Exo70 [PTHR12542] (55-630)
  IPR016159 Cullin repeat-like-containing domain superfamily [SSF74788] (76-629)
  IPR046364 Exocyst complex subunit Exo70, C-terminal [PF03081] (269-625)

Secondary structure (DSSP, 8-state):
--HHHHHHHHHHHHHH---HHHHHHHHHHHH---HHHHHHHHHHHHHHHHHHHS--PPPTT-----S-TTHHHHHHHHHH---HHHHHHIIIIIHHHHHHHHHH---------HHHHHHHHHHHHH--TTHHHHHHHHHHHHHH---HHHHHHHHHHHH--HHHHS----TTSHHHHH-----TTHHHHHHHH--STTHHHHHHHHHHHHHHHHHHHHHHHHHHHHHHT-----SS--SS--HHHHHHHHHHHHHTTTHHHHHT---THHHHHHH----HHHHHHHHTTSS-SSHHHHHHH--TTT--HHHHTSTTTTTT-SHHHHHHHHHHHHHHHHHHHHHHHHHHHHTSSTT----SHHHHHHH----HHHHHHHHSS-----HHHHHHHHHHHHHHHHHHHHHHHTT-S---------HHHHHHTTSSS--/--HHHHHHHHHHHHHHH---STTHHHHHHHHHHHHHHH----HHHHHHHHHHHHHHHHHHHHHHHHHT--------------SS-SSSHHHHHHHHH---SS--HHHHHHHIIIIIHHHHHHHHHH-------SSS---HHHHHHHHHHHHH--TTHHHHHHHHHHHTTS---SSTHHHHHHHHHHHHHHH--HHHHHTTTTS---TTSHHHH------TTHHHHHHHS-SSSS-SSHHHHHHHHHHHHHHHHHHHHHHHHHHHT-----HHHHHHHHHHHHHTTTHHHHHHHIIIIIS--STTHHHHHH----HHHHHHHHTTTTSS-HHHHHHH--TTT--TTGGGS--SS-SHHHHHHHHHHHHHHHHHHHHHHHHHHHTTS---HHHHHHHH----HHHHHHHSS----SHHHHHHHHHHHHHHHHHHHHHHHTT---HHHHHHTTTTS--

Radius of gyration: 43.82 Å; Cα contacts (8 Å, |Δi|>4): 808; chains: 2; bounding box: 38×72×170 Å

Sequence (890 aa):
SVILSQFDLLRQAETKVLLDAIAQLRKIIRYFSSLLAKAQSKLEEEFKQLLASYSKAVEPDRLPILIPSRVLPLLHDLAQQVQQLLQIYRDTRSFVLEESLKKLGVEKDVQRQWEVLEAKIGNWIHFRIAVKLLFAGERQVCDQIFSDQCFAEVTVSSVSLLSFGDAIRSPEKLFVLLDYEIRELHTEIETIFKGKACLEIRDSATGLTKRLAQTAQETFGDFEEAVEKDATKTAVLDGTVHPLTSYVINYVKFLFDYQTTLKQLFDSNSQLASVTRIQALQNNLDGKSKQYKDPALTHLFLNNIHYVRSVRRSEAKDLLGDDWVQRHRRIVQQHANQYKRVAWTKILQSSSAQGLTVSRGLLKERFKFNQFDELHQRQSQWTVPDTELRESLRLAVAEVLLPAYRSFLKRFGPLQKYIKYTAEDLERLLGELFESVILSQFDLLRQAETKVLHEDLESYLDAIAQLRKIIRYFSGVLNHANSLLAKAQSKLEEEFKQLLASYSKAVEPDAAYTLPILIPSRVLPLLHDLAQQVQAGHQQQLLQIYRDTRSFVLEESLKKLGVEKLSKEDVQRQWEVLEAKIGNWIHFRIAVKLLFAGERQVCDQIFRGFDSLSDQCFAEVTVSSVSLLSFGDAIARSKRSPEKLFVLLDYEIRELHTEIETIFKGKACLEIRDSATGLTKRLAQTAQETFGDFEEAVEKDATKHPLTSYVINYVKFLFDYQTTLKQLFLEFGNGDDSNSQLASVTRIQALQNNLDGKSKQYKDPALTHLFLNNIHYVRSVRRSEALLGDDWVQRHRRIVQQHANQYKRVAWTKILQSSSAQSRGLLKERFKFNQFDELHQRQSQWVPDTELRESLRLAVAEVLLPAYRSFLKRFGTAEDLERLLGELFE